Protein AF-0000000069956179 (afdb_homodimer)

Sequence (1068 aa):
MDSRKFLKCFIVISVIFTCEAKRPNIVFIIADDLGWNDVSFHGSNQILTPNIDSLAYSGVALGRYYSHAICTPSRAALLTGKYSHITGMQGYPLTMSEDRGIPTCVTVLPEYLKKAGYSTNLVGKWHVGSSREDYLPTSRGFDSHFGHRSGYMDYYEYTYEETWSVGKVSGMTLFRNLTAAWDVSGYITDVYTEEATTIIKNHDTSSPLFLLVAHVAPHSGNEGSMLQAPPELVREMRYVESPERRMFAAMMKKLDDSVGDIVQALHNKNMLEDTIIVFVSDNGGMTSGLYKNYASNYPLRGIKMSPFEGGIRVTGLLWAANLNNDNHYWDGYMHVADWLPTLLSAADIPIPKGLDGIDHWRNINSDSASERTTMYEIDDYTGYASMIYGNFKLITGNVIRDFATHQGGNLTGIIGNAPPYEDALLHSTVYNVLESLGRTIGREHISVRKKATIECDQTSTSICFPDDDTVCLYNIKEDPCETTELSAKHPDLVLEMTILLKAEAARRIPRTKPTYRNPLSAPSRFNYTWDVWIMDSRKFLKCFIVISVIFTCEAKRPNIVFIIADDLGWNDVSFHGSNQILTPNIDSLAYSGVALGRYYSHAICTPSRAALLTGKYSHITGMQGYPLTMSEDRGIPTCVTVLPEYLKKAGYSTNLVGKWHVGSSREDYLPTSRGFDSHFGHRSGYMDYYEYTYEETWSVGKVSGMTLFRNLTAAWDVSGYITDVYTEEATTIIKNHDTSSPLFLLVAHVAPHSGNEGSMLQAPPELVREMRYVESPERRMFAAMMKKLDDSVGDIVQALHNKNMLEDTIIVFVSDNGGMTSGLYKNYASNYPLRGIKMSPFEGGIRVTGLLWAANLNNDNHYWDGYMHVADWLPTLLSAADIPIPKGLDGIDHWRNINSDSASERTTMYEIDDYTGYASMIYGNFKLITGNVIRDFATHQGGNLTGIIGNAPPYEDALLHSTVYNVLESLGRTIGREHISVRKKATIECDQTSTSICFPDDDTVCLYNIKEDPCETTELSAKHPDLVLEMTILLKAEAARRIPRTKPTYRNPLSAPSRFNYTWDVWI

Nearest PDB structures (foldseek):
  1fsu-assembly1_A  TM=8.688E-01  e=1.812E-48  Homo sapiens
  6psm-assembly3_D  TM=8.893E-01  e=1.194E-37  Pseudoalteromonas fuliginea
  6psm-assembly2_E  TM=8.792E-01  e=1.723E-37  Pseudoalteromonas fuliginea
  1n2l-assembly1_A-2  TM=7.659E-01  e=6.268E-33  Homo sapiens
  4fdi-assembly1_A  TM=7.585E-01  e=1.436E-30  Homo sapiens

Secondary structure (DSSP, 8-state):
----------------------PPEEEEEEESS--GGGSGGGT-SSS--HHHHHHHHHSEEEEEEE--SSHHHHHHHHHHSS-GGGTT--SSPPPTTS---S-TTS--HHHHHHHTT-EEEEEE---S--SSGGGSGGGTT-SEEEEE-SS---TTT-EEEEEETTEEEEEE-EEETTEE-TT--S-HHHHHHHHHHHHHHH--TTS-EEEEEE--TTS---GGGSS---HHHHHHTTTBSSHHHHHHHHHHHHHHHHHHHHHHHHHHTT-GGGEEEEEEESS----SSTT------TTSB--TTSSSHHHHB--EEEE-TT-S-TT-EEEEEEEGGGHHHHHHHHTT-PPPSS-S----HHHHHHTPPP---EEEEEETTTTEEEEEETTEEEEEE---GGGSSB--GGG--B-S-PPPHHHHHHTSHHHHHHHHTT----HHHHHHHHHH-----TT--------SS--EEEETTT-TT--S--TTT-HHHHHHHHHHHHHHHTTPPP--SSPP--GGG-GGGGTTB-----/------------------------EEEEEEESS--GGGSGGGT-SSS--HHHHHHHHHSEEEEEEE--SSHHHHHHHHHHSS-GGGTT--SSPPPTTS---S-TTS--HHHHHHHTT-EEEEEE---S--SSGGGSGGGTT-SEEEEE-SS---TTT-EEEEEETTEEEEEE-EEETTEE-TT--S-HHHHHHHHHHHHHHH--TTS-EEEEEE--TTS---GGGSS---HHHHHHTTTBSSHHHHHHHHHHHHHHHHHHHHHHHHHHTT-GGGEEEEEEESS----SSTT------TTSB--TTSSSHHHHB--EEEE-TT-S-TT-EEEEEEEGGGHHHHHHHHTT-PPPSS-S----HHHHHHTPPP---EEEEEETTTTEEEEEETTEEEEEE---GGGSSB--GGG--B-S-PPPHHHHHHTSHHHHHHHHTT----HHHHHHHHHH-----TT--------SS--EEEETTT-TT--S--TTT-HHHHHHHHHHHHHHHTTPPP--SSPP--GGG-GGGGTTB-----

pLDDT: mean 93.89, std 11.92, range [28.41, 99.0]

Structure (mmCIF, N/CA/C/O backbone):
data_AF-0000000069956179-model_v1
#
loop_
_entity.id
_entity.type
_entity.pdbx_description
1 polymer 'Arylsulfatase B-like'
#
loop_
_atom_site.group_PDB
_atom_site.id
_atom_site.type_symbol
_atom_site.label_atom_id
_atom_site.label_alt_id
_atom_site.label_comp_id
_atom_site.label_asym_id
_atom_site.label_entity_id
_atom_site.label_seq_id
_atom_site.pdbx_PDB_ins_code
_atom_site.Cartn_x
_atom_site.Cartn_y
_atom_site.Cartn_z
_atom_site.occupancy
_atom_site.B_iso_or_equiv
_atom_site.auth_seq_id
_atom_site.auth_comp_id
_atom_site.auth_asym_id
_atom_site.auth_atom_id
_atom_site.pdbx_PDB_model_num
ATOM 1 N N . MET A 1 1 ? 23.906 59.812 83.875 1 29.17 1 MET A N 1
ATOM 2 C CA . MET A 1 1 ? 24.25 58.812 82.875 1 29.17 1 MET A CA 1
ATOM 3 C C . MET A 1 1 ? 23.344 58.969 81.625 1 29.17 1 MET A C 1
ATOM 5 O O . MET A 1 1 ? 22.125 59 81.75 1 29.17 1 MET A O 1
ATOM 9 N N . ASP A 1 2 ? 23.922 59.25 80.438 1 31.34 2 ASP A N 1
ATOM 10 C CA . ASP A 1 2 ? 23.484 59.844 79.188 1 31.34 2 ASP A CA 1
ATOM 11 C C . ASP A 1 2 ? 22.859 58.781 78.25 1 31.34 2 ASP A C 1
ATOM 13 O O . ASP A 1 2 ? 23.438 58.469 77.188 1 31.34 2 ASP A O 1
ATOM 17 N N . SER A 1 3 ? 22.359 57.719 78.688 1 31.95 3 SER A N 1
ATOM 18 C CA . SER A 1 3 ? 22.219 56.594 77.75 1 31.95 3 SER A CA 1
ATOM 19 C C . SER A 1 3 ? 21.266 56.969 76.625 1 31.95 3 SER A C 1
ATOM 21 O O . SER A 1 3 ? 20.062 57.125 76.812 1 31.95 3 SER A O 1
ATOM 23 N N . ARG A 1 4 ? 21.859 57.688 75.688 1 29.53 4 ARG A N 1
ATOM 24 C CA . ARG A 1 4 ? 21.219 58 74.375 1 29.53 4 ARG A CA 1
ATOM 25 C C . ARG A 1 4 ? 20.719 56.719 73.688 1 29.53 4 ARG A C 1
ATOM 27 O O . ARG A 1 4 ? 21.344 55.688 73.812 1 29.53 4 ARG A O 1
ATOM 34 N N . LYS A 1 5 ? 19.469 56.625 73.312 1 36.34 5 LYS A N 1
ATOM 35 C CA . LYS A 1 5 ? 18.438 55.812 72.688 1 36.34 5 LYS A CA 1
ATOM 36 C C . LYS A 1 5 ? 18.812 55.531 71.25 1 36.34 5 LYS A C 1
ATOM 38 O O . LYS A 1 5 ? 18.609 56.375 70.375 1 36.34 5 LYS A O 1
ATOM 43 N N . PHE A 1 6 ? 19.984 54.969 70.875 1 34.75 6 PHE A N 1
ATOM 44 C CA . PHE A 1 6 ? 20.25 54.812 69.438 1 34.75 6 PHE A CA 1
ATOM 45 C C . PHE A 1 6 ? 19.219 53.906 68.812 1 34.75 6 PHE A C 1
ATOM 47 O O . PHE A 1 6 ? 19.047 52.75 69.25 1 34.75 6 PHE A O 1
ATOM 54 N N . LEU A 1 7 ? 18.234 54.438 68.188 1 36.19 7 LEU A N 1
ATOM 55 C CA . LEU A 1 7 ? 17.234 53.75 67.375 1 36.19 7 LEU A CA 1
ATOM 56 C C . LEU A 1 7 ? 17.844 53.125 66.125 1 36.19 7 LEU A C 1
ATOM 58 O O . LEU A 1 7 ? 18.359 53.844 65.25 1 36.19 7 LEU A O 1
ATOM 62 N N . LYS A 1 8 ? 18.422 51.969 66.125 1 37.66 8 LYS A N 1
ATOM 63 C CA . LYS A 1 8 ? 18.859 51.156 65 1 37.66 8 LYS A CA 1
ATOM 64 C C . LYS A 1 8 ? 17.734 51 64 1 37.66 8 LYS A C 1
ATOM 66 O O . LYS A 1 8 ? 16.703 50.406 64.312 1 37.66 8 LYS A O 1
ATOM 71 N N . CYS A 1 9 ? 17.609 51.906 63.156 1 40 9 CYS A N 1
ATOM 72 C CA . CYS A 1 9 ? 16.688 51.719 62.031 1 40 9 CYS A CA 1
ATOM 73 C C . CYS A 1 9 ? 17.172 50.656 61.062 1 40 9 CYS A C 1
ATOM 75 O O . CYS A 1 9 ? 18.203 50.812 60.406 1 40 9 CYS A O 1
ATOM 77 N N . PHE A 1 10 ? 17.109 49.469 61.344 1 45.81 10 PHE A N 1
ATOM 78 C CA . PHE A 1 10 ? 17.438 48.5 60.312 1 45.81 10 PHE A CA 1
ATOM 79 C C . PHE A 1 10 ? 16.531 48.656 59.094 1 45.81 10 PHE A C 1
ATOM 81 O O . PHE A 1 10 ? 15.305 48.656 59.219 1 45.81 10 PHE A O 1
ATOM 88 N N . ILE A 1 11 ? 16.969 49.219 58 1 46 11 ILE A N 1
ATOM 89 C CA . ILE A 1 11 ? 16.438 49.25 56.625 1 46 11 ILE A CA 1
ATOM 90 C C . ILE A 1 11 ? 16.266 47.844 56.094 1 46 11 ILE A C 1
ATOM 92 O O . ILE A 1 11 ? 17.25 47.094 55.969 1 46 11 ILE A O 1
ATOM 96 N N . VAL A 1 12 ? 15.133 47.188 56.125 1 48.34 12 VAL A N 1
ATOM 97 C CA . VAL A 1 12 ? 14.773 45.938 55.469 1 48.34 12 VAL A CA 1
ATOM 98 C C . VAL A 1 12 ? 14.781 46.156 53.938 1 48.34 12 VAL A C 1
ATOM 100 O O . VAL A 1 12 ? 13.977 46.906 53.406 1 48.34 12 VAL A O 1
ATOM 103 N N . ILE A 1 13 ? 15.93 46.031 53.281 1 46.72 13 ILE A N 1
ATOM 104 C CA . ILE A 1 13 ? 15.961 45.938 51.812 1 46.72 13 ILE A CA 1
ATOM 105 C C . ILE A 1 13 ? 15.086 44.75 51.375 1 46.72 13 ILE A C 1
ATOM 107 O O . ILE A 1 13 ? 15.406 43.594 51.625 1 46.72 13 ILE A O 1
ATOM 111 N N . SER A 1 14 ? 13.844 44.938 51.125 1 44.75 14 SER A N 1
ATOM 112 C CA . SER A 1 14 ? 12.992 43.938 50.469 1 44.75 14 SER A CA 1
ATOM 113 C C . SER A 1 14 ? 13.516 43.625 49.062 1 44.75 14 SER A C 1
ATOM 115 O O . SER A 1 14 ? 13.508 44.469 48.188 1 44.75 14 SER A O 1
ATOM 117 N N . VAL A 1 15 ? 14.438 42.781 48.875 1 47 15 VAL A N 1
ATOM 118 C CA . VAL A 1 15 ? 14.727 42.188 47.562 1 47 15 VAL A CA 1
ATOM 119 C C . VAL A 1 15 ? 13.43 41.75 46.906 1 47 15 VAL A C 1
ATOM 121 O O . VAL A 1 15 ? 12.766 40.812 47.375 1 47 15 VAL A O 1
ATOM 124 N N . ILE A 1 16 ? 12.734 42.594 46.312 1 41.06 16 ILE A N 1
ATOM 125 C CA . ILE A 1 16 ? 11.672 42.188 45.406 1 41.06 16 ILE A CA 1
ATOM 126 C C . ILE A 1 16 ? 12.219 41.156 44.406 1 41.06 16 ILE A C 1
ATOM 128 O O . ILE A 1 16 ? 13.039 41.5 43.531 1 41.06 16 ILE A O 1
ATOM 132 N N . PHE A 1 17 ? 12.352 39.906 44.719 1 42.22 17 PHE A N 1
ATOM 133 C CA . PHE A 1 17 ? 12.453 38.906 43.688 1 42.22 17 PHE A CA 1
ATOM 134 C C . PHE A 1 17 ? 11.422 39.125 42.594 1 42.22 17 PHE A C 1
ATOM 136 O O . PHE A 1 17 ? 10.219 38.938 42.812 1 42.22 17 PHE A O 1
ATOM 143 N N . THR A 1 18 ? 11.617 40.094 41.812 1 39.06 18 THR A N 1
ATOM 144 C CA . THR A 1 18 ? 10.789 40.031 40.594 1 39.06 18 THR A CA 1
ATOM 145 C C . THR A 1 18 ? 10.711 38.625 40.062 1 39.06 18 THR A C 1
ATOM 147 O O . THR A 1 18 ? 11.719 38.062 39.625 1 39.06 18 THR A O 1
ATOM 150 N N . CYS A 1 19 ? 9.984 37.781 40.594 1 42.56 19 CYS A N 1
ATOM 151 C CA . CYS A 1 19 ? 9.625 36.531 39.938 1 42.56 19 CYS A CA 1
ATOM 152 C C . CYS A 1 19 ? 9.375 36.781 38.438 1 42.56 19 CYS A C 1
ATOM 154 O O . CYS A 1 19 ? 8.359 37.344 38.062 1 42.56 19 CYS A O 1
ATOM 156 N N . GLU A 1 20 ? 10.352 37.25 37.719 1 47.94 20 GLU A N 1
ATOM 157 C CA . GLU A 1 20 ? 10.141 37.281 36.281 1 47.94 20 GLU A CA 1
ATOM 158 C C . GLU A 1 20 ? 9.266 36.125 35.844 1 47.94 20 GLU A C 1
ATOM 160 O O . GLU A 1 20 ? 9.547 34.969 36.156 1 47.94 20 GLU A O 1
ATOM 165 N N . ALA A 1 21 ? 8.039 36.344 35.594 1 57.72 21 ALA A N 1
ATOM 166 C CA . ALA A 1 21 ? 7.09 35.344 35.094 1 57.72 21 ALA A CA 1
ATOM 167 C C . ALA A 1 21 ? 7.719 34.469 34.031 1 57.72 21 ALA A C 1
ATOM 169 O O . ALA A 1 21 ? 8.211 35 33.031 1 57.72 21 ALA A O 1
ATOM 170 N N . LYS A 1 22 ? 8.047 33.25 34.281 1 81.94 22 LYS A N 1
ATOM 171 C CA . LYS A 1 22 ? 8.656 32.25 33.406 1 81.94 22 LYS A CA 1
ATOM 172 C C . LYS A 1 22 ? 7.863 32.062 32.125 1 81.94 22 LYS A C 1
ATOM 174 O O . LYS A 1 22 ? 6.637 31.953 32.156 1 81.94 22 LYS A O 1
ATOM 179 N N . ARG A 1 23 ? 8.492 32.406 30.969 1 95.12 23 ARG A N 1
ATOM 180 C CA . ARG A 1 23 ? 7.887 32.188 29.672 1 95.12 23 ARG A CA 1
ATOM 181 C C . ARG A 1 23 ? 7.316 30.766 29.578 1 95.12 23 ARG A C 1
ATOM 183 O O . ARG A 1 23 ? 7.922 29.812 30.078 1 95.12 23 ARG A O 1
ATOM 190 N N . PRO A 1 24 ? 6.105 30.641 29.047 1 98.12 24 PRO A N 1
ATOM 191 C CA . PRO A 1 24 ? 5.523 29.312 28.922 1 98.12 24 PRO A CA 1
ATOM 192 C C . PRO A 1 24 ? 6.293 28.422 27.938 1 98.12 24 PRO A C 1
ATOM 194 O O . PRO A 1 24 ? 6.898 28.922 27 1 98.12 24 PRO A O 1
ATOM 197 N N . ASN A 1 25 ? 6.301 27.094 28.281 1 98.75 25 ASN A N 1
ATOM 198 C CA . ASN A 1 25 ? 6.695 26.156 27.234 1 98.75 25 ASN A CA 1
ATOM 199 C C . ASN A 1 25 ? 5.703 26.156 26.078 1 98.75 25 ASN A C 1
ATOM 201 O O . ASN A 1 25 ? 4.547 26.547 26.234 1 98.75 25 ASN A O 1
ATOM 205 N N . ILE A 1 26 ? 6.176 25.812 24.891 1 98.94 26 ILE A N 1
ATOM 206 C CA . ILE A 1 26 ? 5.332 25.688 23.703 1 98.94 26 ILE A CA 1
ATOM 207 C C . ILE A 1 26 ? 5.539 24.328 23.062 1 98.94 26 ILE A C 1
ATOM 209 O O . ILE A 1 26 ? 6.656 23.969 22.688 1 98.94 26 ILE A O 1
ATOM 213 N N . VAL A 1 27 ? 4.484 23.531 23 1 99 27 VAL A N 1
ATOM 214 C CA . VAL A 1 27 ? 4.465 22.281 22.234 1 99 27 VAL A CA 1
ATOM 215 C C . VAL A 1 27 ? 3.482 22.422 21.078 1 99 27 VAL A C 1
ATOM 217 O O . VAL A 1 27 ? 2.281 22.594 21.281 1 99 27 VAL A O 1
ATOM 220 N N . PHE A 1 28 ? 4.02 22.391 19.906 1 98.94 28 PHE A N 1
ATOM 221 C CA . PHE A 1 28 ? 3.248 22.547 18.688 1 98.94 28 PHE A CA 1
ATOM 222 C C . PHE A 1 28 ? 3.205 21.25 17.891 1 98.94 28 PHE A C 1
ATOM 224 O O . PHE A 1 28 ? 4.234 20.781 17.391 1 98.94 28 PHE A O 1
ATOM 231 N N . ILE A 1 29 ? 2.027 20.625 17.75 1 99 29 ILE A N 1
ATOM 232 C CA . ILE A 1 29 ? 1.872 19.344 17.078 1 99 29 ILE A CA 1
ATOM 233 C C . ILE A 1 29 ? 1.183 19.531 15.734 1 99 29 ILE A C 1
ATOM 235 O O . ILE A 1 29 ? 0.127 20.172 15.656 1 99 29 ILE A O 1
ATOM 239 N N . ILE A 1 30 ? 1.77 19.016 14.695 1 98.94 30 ILE A N 1
ATOM 240 C CA . ILE A 1 30 ? 1.22 19.125 13.344 1 98.94 30 ILE A CA 1
ATOM 241 C C . ILE A 1 30 ? 0.891 17.75 12.797 1 98.94 30 ILE A C 1
ATOM 243 O O . ILE A 1 30 ? 1.74 16.859 12.797 1 98.94 30 ILE A O 1
ATOM 247 N N . ALA A 1 31 ? -0.345 17.562 12.422 1 98.88 31 ALA A N 1
ATOM 248 C CA . ALA A 1 31 ? -0.752 16.406 11.633 1 98.88 31 ALA A CA 1
ATOM 249 C C . ALA A 1 31 ? -0.622 16.672 10.141 1 98.88 31 ALA A C 1
ATOM 251 O O . ALA A 1 31 ? -0.917 17.781 9.68 1 98.88 31 ALA A O 1
ATOM 252 N N . ASP A 1 32 ? -0.196 15.688 9.383 1 98.56 32 ASP A N 1
ATOM 253 C CA . ASP A 1 32 ? 0.052 15.852 7.949 1 98.56 32 ASP A CA 1
ATOM 254 C C . ASP A 1 32 ? -1.106 15.297 7.125 1 98.56 32 ASP A C 1
ATOM 256 O O . ASP A 1 32 ? -1.343 14.086 7.113 1 98.56 32 ASP A O 1
ATOM 260 N N . ASP A 1 33 ? -1.847 16.141 6.434 1 98.44 33 ASP A N 1
ATOM 261 C CA . ASP A 1 33 ? -2.947 15.773 5.551 1 98.44 33 ASP A CA 1
ATOM 262 C C . ASP A 1 33 ? -4.148 15.273 6.352 1 98.44 33 ASP A C 1
ATOM 264 O O . ASP A 1 33 ? -4.82 14.328 5.941 1 98.44 33 ASP A O 1
ATOM 268 N N . LEU A 1 34 ? -4.379 15.859 7.508 1 98.75 34 LEU A N 1
ATOM 269 C CA . LEU A 1 34 ? -5.539 15.508 8.32 1 98.75 34 LEU A CA 1
ATOM 270 C C . LEU A 1 34 ? -6.797 16.188 7.793 1 98.75 34 LEU A C 1
ATOM 272 O O . LEU A 1 34 ? -6.812 17.406 7.594 1 98.75 34 LEU A O 1
ATOM 276 N N . GLY A 1 35 ? -7.883 15.414 7.566 1 98.38 35 GLY A N 1
ATOM 277 C CA . GLY A 1 35 ? -9.141 15.961 7.074 1 98.38 35 GLY A CA 1
ATOM 278 C C . GLY A 1 35 ? -10.016 16.531 8.172 1 98.38 35 GLY A C 1
ATOM 279 O O . GLY A 1 35 ? -9.906 16.125 9.336 1 98.38 35 GLY A O 1
ATOM 280 N N . TRP A 1 36 ? -10.914 17.422 7.77 1 98.12 36 TRP A N 1
ATOM 281 C CA . TRP A 1 36 ? -11.82 18.094 8.695 1 98.12 36 TRP A CA 1
ATOM 282 C C . TRP A 1 36 ? -12.648 17.078 9.484 1 98.12 36 TRP A C 1
ATOM 284 O O . TRP A 1 36 ? -12.828 17.219 10.695 1 98.12 36 TRP A O 1
ATOM 294 N N . ASN A 1 37 ? -13.086 16.031 8.82 1 96.88 37 ASN A N 1
ATOM 295 C CA . ASN A 1 37 ? -13.992 15.055 9.406 1 96.88 37 ASN A CA 1
ATOM 296 C C . ASN A 1 37 ? -13.234 13.93 10.109 1 96.88 37 ASN A C 1
ATOM 298 O O . ASN A 1 37 ? -13.82 12.898 10.445 1 96.88 37 ASN A O 1
ATOM 302 N N . ASP A 1 38 ? -11.969 14.086 10.297 1 98.31 38 ASP A N 1
ATOM 303 C CA . ASP A 1 38 ? -11.156 12.961 10.75 1 98.31 38 ASP A CA 1
ATOM 304 C C . ASP A 1 38 ? -10.789 13.109 12.227 1 98.31 38 ASP A C 1
ATOM 306 O O . ASP A 1 38 ? -9.969 12.352 12.742 1 98.31 38 ASP A O 1
ATOM 310 N N . VAL A 1 39 ? -11.312 14.078 12.891 1 98.31 39 VAL A N 1
ATOM 311 C CA . VAL A 1 39 ? -11.289 14.172 14.344 1 98.31 39 VAL A CA 1
ATOM 312 C C . VAL A 1 39 ? -12.711 14.078 14.898 1 98.31 39 VAL A C 1
ATOM 314 O O . VAL A 1 39 ? -13.648 14.609 14.289 1 98.31 39 VAL A O 1
ATOM 317 N N . SER A 1 40 ? -12.844 13.469 16.047 1 97 40 SER A N 1
ATOM 318 C CA . SER A 1 40 ? -14.188 13.188 16.547 1 97 40 SER A CA 1
ATOM 319 C C . SER A 1 40 ? -14.82 14.43 17.156 1 97 40 SER A C 1
ATOM 321 O O . SER A 1 40 ? -16.047 14.539 17.219 1 97 40 SER A O 1
ATOM 323 N N . PHE A 1 41 ? -14.102 15.484 17.516 1 96.94 41 PHE A N 1
ATOM 324 C CA . PHE A 1 41 ? -14.75 16.656 18.078 1 96.94 41 PHE A CA 1
ATOM 325 C C . PHE A 1 41 ? -15.383 17.5 16.984 1 96.94 41 PHE A C 1
ATOM 327 O O . PHE A 1 41 ? -16.125 18.453 17.266 1 96.94 41 PHE A O 1
ATOM 334 N N . HIS A 1 42 ? -15.141 17.156 15.719 1 97.06 42 HIS A N 1
ATOM 335 C CA . HIS A 1 42 ? -15.875 17.766 14.609 1 97.06 42 HIS A CA 1
ATOM 336 C C . HIS A 1 42 ? -17.141 16.969 14.281 1 97.06 42 HIS A C 1
ATOM 338 O O . HIS A 1 42 ? -17.766 17.203 13.242 1 97.06 42 HIS A O 1
ATOM 344 N N . GLY A 1 43 ? -17.438 15.953 15.047 1 93.62 43 GLY A N 1
ATOM 345 C CA . GLY A 1 43 ? -18.75 15.336 14.945 1 93.62 43 GLY A CA 1
ATOM 346 C C . GLY A 1 43 ? -18.688 13.883 14.516 1 93.62 43 GLY A C 1
ATOM 347 O O . GLY A 1 43 ? -19.672 13.148 14.672 1 93.62 43 GLY A O 1
ATOM 348 N N . SER A 1 44 ? -17.594 13.406 14 1 91.5 44 SER A N 1
ATOM 349 C CA . SER A 1 44 ? -17.531 12.047 13.492 1 91.5 44 SER A CA 1
ATOM 350 C C . SER A 1 44 ? -17.453 11.031 14.633 1 91.5 44 SER A C 1
ATOM 352 O O . SER A 1 44 ? -16.719 11.242 15.609 1 91.5 44 SER A O 1
ATOM 354 N N . ASN A 1 45 ? -18.172 9.938 14.469 1 92.75 45 ASN A N 1
ATOM 355 C CA . ASN A 1 45 ? -18.094 8.82 15.406 1 92.75 45 ASN A CA 1
ATOM 356 C C . ASN A 1 45 ? -17.344 7.637 14.805 1 92.75 45 ASN A C 1
ATOM 358 O O . ASN A 1 45 ? -17.25 6.578 15.43 1 92.75 45 ASN A O 1
ATOM 362 N N . GLN A 1 46 ? -16.828 7.812 13.617 1 95.5 46 GLN A N 1
ATOM 363 C CA . GLN A 1 46 ? -16.156 6.707 12.938 1 95.5 46 GLN A CA 1
ATOM 364 C C . GLN A 1 46 ? -14.734 6.535 13.445 1 95.5 46 GLN A C 1
ATOM 366 O O . GLN A 1 46 ? -14.32 5.426 13.805 1 95.5 46 GLN A O 1
ATOM 371 N N . ILE A 1 47 ? -14.023 7.613 13.5 1 96.81 47 ILE A N 1
ATOM 372 C CA . ILE A 1 47 ? -12.648 7.633 13.992 1 96.81 47 ILE A CA 1
ATOM 373 C C . ILE A 1 47 ? -12.57 8.484 15.266 1 96.81 47 ILE A C 1
ATOM 375 O O . ILE A 1 47 ? -12.711 9.703 15.211 1 96.81 47 ILE A O 1
ATOM 379 N N . LEU A 1 48 ? -12.344 7.848 16.391 1 97.69 48 LEU A N 1
ATOM 380 C CA . LEU A 1 48 ? -12.344 8.539 17.672 1 97.69 48 LEU A CA 1
ATOM 381 C C . LEU A 1 48 ? -10.953 9.055 18.016 1 97.69 48 LEU A C 1
ATOM 383 O O . LEU A 1 48 ? -9.969 8.328 17.891 1 97.69 48 LEU A O 1
ATOM 387 N N . THR A 1 49 ? -10.875 10.266 18.391 1 98.5 49 THR A N 1
ATOM 388 C CA . THR A 1 49 ? -9.625 10.922 18.781 1 98.5 49 THR A CA 1
ATOM 389 C C . THR A 1 49 ? -9.758 11.539 20.156 1 98.5 49 THR A C 1
ATOM 391 O O . THR A 1 49 ? -9.57 12.75 20.328 1 98.5 49 THR A O 1
ATOM 394 N N . PRO A 1 50 ? -9.938 10.727 21.203 1 97.94 50 PRO A N 1
ATOM 395 C CA . PRO A 1 50 ? -10.312 11.234 22.516 1 97.94 50 PRO A CA 1
ATOM 396 C C . PRO A 1 50 ? -9.227 12.102 23.156 1 97.94 50 PRO A C 1
ATOM 398 O O . PRO A 1 50 ? -9.539 13.039 23.891 1 97.94 50 PRO A O 1
ATOM 401 N N . ASN A 1 51 ? -7.973 11.812 22.938 1 98.81 51 ASN A N 1
ATOM 402 C CA . ASN A 1 51 ? -6.918 12.648 23.5 1 98.81 51 ASN A CA 1
ATOM 403 C C . ASN A 1 51 ? -6.934 14.047 22.875 1 98.81 51 ASN A C 1
ATOM 405 O O . ASN A 1 51 ? -6.879 15.047 23.594 1 98.81 51 ASN A O 1
ATOM 409 N N . ILE A 1 52 ? -7.07 14.125 21.547 1 98.88 52 ILE A N 1
ATOM 410 C CA . ILE A 1 52 ? -7.168 15.398 20.828 1 98.88 52 ILE A CA 1
ATOM 411 C C . ILE A 1 52 ? -8.43 16.141 21.266 1 98.88 52 ILE A C 1
ATOM 413 O O . ILE A 1 52 ? -8.398 17.344 21.531 1 98.88 52 ILE A O 1
ATOM 417 N N . ASP A 1 53 ? -9.484 15.359 21.406 1 98.25 53 ASP A N 1
ATOM 418 C CA . ASP A 1 53 ? -10.766 15.945 21.797 1 98.25 53 ASP A CA 1
ATOM 419 C C . ASP A 1 53 ? -10.703 16.531 23.203 1 98.25 53 ASP A C 1
ATOM 421 O O . ASP A 1 53 ? -11.258 17.609 23.453 1 98.25 53 ASP A O 1
ATOM 425 N N . SER A 1 54 ? -10.047 15.867 24.062 1 97.56 54 SER A N 1
ATOM 426 C CA . SER A 1 54 ? -9.938 16.344 25.438 1 97.56 54 SER A CA 1
ATOM 427 C C . SER A 1 54 ? -9.203 17.688 25.484 1 97.56 54 SER A C 1
ATOM 429 O O . SER A 1 54 ? -9.547 18.562 26.281 1 97.56 54 SER A O 1
ATOM 431 N N . LEU A 1 55 ? -8.258 17.844 24.625 1 97.75 55 LEU A N 1
ATOM 432 C CA . LEU A 1 55 ? -7.57 19.125 24.531 1 97.75 55 LEU A CA 1
ATOM 433 C C . LEU A 1 55 ? -8.5 20.203 23.969 1 97.75 55 LEU A C 1
ATOM 435 O O . LEU A 1 55 ? -8.516 21.328 24.453 1 97.75 55 LEU A O 1
ATOM 439 N N . ALA A 1 56 ? -9.242 19.828 22.984 1 97.38 56 ALA A N 1
ATOM 440 C CA . ALA A 1 56 ? -10.172 20.781 22.391 1 97.38 56 ALA A CA 1
ATOM 441 C C . ALA A 1 56 ? -11.227 21.219 23.391 1 97.38 56 ALA A C 1
ATOM 443 O O . ALA A 1 56 ? -11.547 22.406 23.469 1 97.38 56 ALA A O 1
ATOM 444 N N . TYR A 1 57 ? -11.711 20.328 24.234 1 96 57 TYR A N 1
ATOM 445 C CA . TYR A 1 57 ? -12.812 20.594 25.156 1 96 57 TYR A CA 1
ATOM 446 C C . TYR A 1 57 ? -12.336 21.359 26.391 1 96 57 TYR A C 1
ATOM 448 O O . TYR A 1 57 ? -13.133 22.031 27.062 1 96 57 TYR A O 1
ATOM 456 N N . SER A 1 58 ? -11.062 21.266 26.688 1 94.94 58 SER A N 1
ATOM 457 C CA . SER A 1 58 ? -10.523 21.922 27.875 1 94.94 58 SER A CA 1
ATOM 458 C C . SER A 1 58 ? -9.648 23.109 27.5 1 94.94 58 SER A C 1
ATOM 460 O O . SER A 1 58 ? -9.164 23.828 28.375 1 94.94 58 SER A O 1
ATOM 462 N N . GLY A 1 59 ? -9.383 23.25 26.25 1 96.5 59 GLY A N 1
ATOM 463 C CA . GLY A 1 59 ? -8.742 24.422 25.672 1 96.5 59 GLY A CA 1
ATOM 464 C C . GLY A 1 59 ? -9.688 25.25 24.812 1 96.5 59 GLY A C 1
ATOM 465 O O . GLY A 1 59 ? -10.773 25.609 25.266 1 96.5 59 GLY A O 1
ATOM 466 N N . VAL A 1 60 ? -9.219 25.562 23.625 1 97.56 60 VAL A N 1
ATOM 467 C CA . VAL A 1 60 ? -10.047 26.297 22.672 1 97.56 60 VAL A CA 1
ATOM 468 C C . VAL A 1 60 ? -9.969 25.641 21.297 1 97.56 60 VAL A C 1
ATOM 470 O O . VAL A 1 60 ? -8.906 25.609 20.688 1 97.56 60 VAL A O 1
ATOM 473 N N . ALA A 1 61 ? -11.094 25.062 20.828 1 97.94 61 ALA A N 1
ATOM 474 C CA . ALA A 1 61 ? -11.195 24.609 19.453 1 97.94 61 ALA A CA 1
ATOM 475 C C . ALA A 1 61 ? -11.312 25.781 18.484 1 97.94 61 ALA A C 1
ATOM 477 O O . ALA A 1 61 ? -12.047 26.734 18.75 1 97.94 61 ALA A O 1
ATOM 478 N N . LEU A 1 62 ? -10.609 25.703 17.438 1 98.44 62 LEU A N 1
ATOM 479 C CA . LEU A 1 62 ? -10.633 26.781 16.438 1 98.44 62 LEU A CA 1
ATOM 480 C C . LEU A 1 62 ? -11.602 26.438 15.305 1 98.44 62 LEU A C 1
ATOM 482 O O . LEU A 1 62 ? -11.359 25.516 14.531 1 98.44 62 LEU A O 1
ATOM 486 N N . GLY A 1 63 ? -12.578 27.234 15.148 1 97.25 63 GLY A N 1
ATOM 487 C CA . GLY A 1 63 ? -13.641 26.938 14.203 1 97.25 63 GLY A CA 1
ATOM 488 C C . GLY A 1 63 ? -13.312 27.375 12.789 1 97.25 63 GLY A C 1
ATOM 489 O O . GLY A 1 63 ? -13.859 26.828 11.828 1 97.25 63 GLY A O 1
ATOM 490 N N . ARG A 1 64 ? -12.492 28.406 12.664 1 97.69 64 ARG A N 1
ATOM 491 C CA . ARG A 1 64 ? -12.156 28.953 11.359 1 97.69 64 ARG A CA 1
ATOM 492 C C . ARG A 1 64 ? -10.656 29.188 11.227 1 97.69 64 ARG A C 1
ATOM 494 O O . ARG A 1 64 ? -10.219 30.281 10.891 1 97.69 64 ARG A O 1
ATOM 501 N N . TYR A 1 65 ? -9.961 28.109 11.484 1 98.62 65 TYR A N 1
ATOM 502 C CA . TYR A 1 65 ? -8.516 28.078 11.242 1 98.62 65 TYR A CA 1
ATOM 503 C C . TYR A 1 65 ? -8.211 27.672 9.812 1 98.62 65 TYR A C 1
ATOM 505 O O . TYR A 1 65 ? -8.641 26.594 9.359 1 98.62 65 TYR A O 1
ATOM 513 N N . TYR A 1 66 ? -7.477 28.531 9.102 1 98.81 66 TYR A N 1
ATOM 514 C CA . TYR A 1 66 ? -7.141 28.297 7.699 1 98.81 66 TYR A CA 1
ATOM 515 C C . TYR A 1 66 ? -5.637 28.125 7.52 1 98.81 66 TYR A C 1
ATOM 517 O O . TYR A 1 66 ? -4.844 28.688 8.281 1 98.81 66 TYR A O 1
ATOM 525 N N . SER A 1 67 ? -5.281 27.281 6.633 1 98.75 67 SER A N 1
ATOM 526 C CA . SER A 1 67 ? -3.91 27.109 6.172 1 98.75 67 SER A CA 1
ATOM 527 C C . SER A 1 67 ? -3.824 27.172 4.652 1 98.75 67 SER A C 1
ATOM 529 O O . SER A 1 67 ? -4.812 27.484 3.982 1 98.75 67 SER A O 1
ATOM 531 N N . HIS A 1 68 ? -2.613 27.156 4.098 1 98.69 68 HIS A N 1
ATOM 532 C CA . HIS A 1 68 ? -2.508 26.922 2.664 1 98.69 68 HIS A CA 1
ATOM 533 C C . HIS A 1 68 ? -2.994 25.516 2.307 1 98.69 68 HIS A C 1
ATOM 535 O O . HIS A 1 68 ? -3.062 24.641 3.17 1 98.69 68 HIS A O 1
ATOM 541 N N . ALA A 1 69 ? -3.309 25.328 1.065 1 98.25 69 ALA A N 1
ATOM 542 C CA . ALA A 1 69 ? -3.9 24.078 0.612 1 98.25 69 ALA A CA 1
ATOM 543 C C . ALA A 1 69 ? -2.836 22.984 0.453 1 98.25 69 ALA A C 1
ATOM 545 O O . ALA A 1 69 ? -3.154 21.844 0.137 1 98.25 69 ALA A O 1
ATOM 546 N N . ILE A 1 70 ? -1.589 23.359 0.719 1 97.75 70 ILE A N 1
ATOM 547 C CA . ILE A 1 70 ? -0.468 22.469 0.431 1 97.75 70 ILE A CA 1
ATOM 548 C C . ILE A 1 70 ? 0.544 22.531 1.573 1 97.75 70 ILE A C 1
ATOM 550 O O . ILE A 1 70 ? 0.764 23.594 2.162 1 97.75 70 ILE A O 1
ATOM 554 N N . CYS A 1 71 ? 1.239 21.453 1.829 1 98.25 71 CYS A N 1
ATOM 555 C CA . CYS A 1 71 ? 2.039 21.266 3.033 1 98.25 71 CYS A CA 1
ATOM 556 C C . CYS A 1 71 ? 3.223 22.234 3.061 1 98.25 71 CYS A C 1
ATOM 558 O O . CYS A 1 71 ? 3.428 22.938 4.047 1 98.25 71 CYS A O 1
ATOM 560 N N . THR A 1 72 ? 4.066 22.359 1.944 1 98.19 72 THR A N 1
ATOM 561 C CA . THR A 1 72 ? 5.242 23.219 1.943 1 98.19 72 THR A CA 1
ATOM 562 C C . THR A 1 72 ? 4.848 24.672 2.148 1 98.19 72 THR A C 1
ATOM 564 O O . THR A 1 72 ? 5.395 25.359 3.02 1 98.19 72 THR A O 1
ATOM 567 N N . PRO A 1 73 ? 3.883 25.188 1.442 1 98.38 73 PRO A N 1
ATOM 568 C CA . PRO A 1 73 ? 3.453 26.562 1.678 1 98.38 73 PRO A CA 1
ATOM 569 C C . PRO A 1 73 ? 2.951 26.781 3.102 1 98.38 73 PRO A C 1
ATOM 571 O O . PRO A 1 73 ? 3.232 27.828 3.701 1 98.38 73 PRO A O 1
ATOM 574 N N . SER A 1 74 ? 2.209 25.828 3.615 1 98.81 74 SER A N 1
ATOM 575 C CA . SER A 1 74 ? 1.672 25.953 4.965 1 98.81 74 SER A CA 1
ATOM 576 C C . SER A 1 74 ? 2.789 26.031 6.004 1 98.81 74 SER A C 1
ATOM 578 O O . SER A 1 74 ? 2.762 26.875 6.895 1 98.81 74 SER A O 1
ATOM 580 N N . ARG A 1 75 ? 3.738 25.156 5.875 1 98.81 75 ARG A N 1
ATOM 581 C CA . ARG A 1 75 ? 4.848 25.109 6.82 1 98.81 75 ARG A CA 1
ATOM 582 C C . ARG A 1 75 ? 5.711 26.359 6.703 1 98.81 75 ARG A C 1
ATOM 584 O O . ARG A 1 75 ? 6.184 26.891 7.711 1 98.81 75 ARG A O 1
ATOM 591 N N . ALA A 1 76 ? 5.918 26.828 5.465 1 98.75 76 ALA A N 1
ATOM 592 C CA . ALA A 1 76 ? 6.66 28.062 5.27 1 98.75 76 ALA A CA 1
ATOM 593 C C . ALA A 1 76 ? 5.945 29.25 5.93 1 98.75 76 ALA A C 1
ATOM 595 O O . ALA A 1 76 ? 6.574 30.078 6.59 1 98.75 76 ALA A O 1
ATOM 596 N N . ALA A 1 77 ? 4.684 29.266 5.766 1 98.88 77 ALA A N 1
ATOM 597 C CA . ALA A 1 77 ? 3.902 30.359 6.352 1 98.88 77 ALA A CA 1
ATOM 598 C C . ALA A 1 77 ? 3.914 30.281 7.875 1 98.88 77 ALA A C 1
ATOM 600 O O . ALA A 1 77 ? 4.004 31.312 8.547 1 98.88 77 ALA A O 1
ATOM 601 N N . LEU A 1 78 ? 3.814 29.094 8.398 1 98.94 78 LEU A N 1
ATOM 602 C CA . LEU A 1 78 ? 3.871 28.891 9.844 1 98.94 78 LEU A CA 1
ATOM 603 C C . LEU A 1 78 ? 5.172 29.438 10.414 1 98.94 78 LEU A C 1
ATOM 605 O O . LEU A 1 78 ? 5.16 30.156 11.422 1 98.94 78 LEU A O 1
ATOM 609 N N . LEU A 1 79 ? 6.254 29.141 9.75 1 98.94 79 LEU A N 1
ATOM 610 C CA . LEU A 1 79 ? 7.578 29.453 10.289 1 98.94 79 LEU A CA 1
ATOM 611 C C . LEU A 1 79 ? 7.93 30.906 10.07 1 98.94 79 LEU A C 1
ATOM 613 O O . LEU A 1 79 ? 8.656 31.5 10.875 1 98.94 79 LEU A O 1
ATOM 617 N N . THR A 1 80 ? 7.387 31.562 9.008 1 98.81 80 THR A N 1
ATOM 618 C CA . THR A 1 80 ? 7.852 32.906 8.633 1 98.81 80 THR A CA 1
ATOM 619 C C . THR A 1 80 ? 6.844 33.969 9.062 1 98.81 80 THR A C 1
ATOM 621 O O . THR A 1 80 ? 7.176 35.156 9.125 1 98.81 80 THR A O 1
ATOM 624 N N . GLY A 1 81 ? 5.555 33.562 9.234 1 98.81 81 GLY A N 1
ATOM 625 C CA . GLY A 1 81 ? 4.496 34.531 9.477 1 98.81 81 GLY A CA 1
ATOM 626 C C . GLY A 1 81 ? 4.102 35.312 8.234 1 98.81 81 GLY A C 1
ATOM 627 O O . GLY A 1 81 ? 3.477 36.375 8.328 1 98.81 81 GLY A O 1
ATOM 628 N N . LYS A 1 82 ? 4.535 34.812 7.109 1 98.69 82 LYS A N 1
ATOM 629 C CA . LYS A 1 82 ? 4.25 35.438 5.816 1 98.69 82 LYS A CA 1
ATOM 630 C C . LYS A 1 82 ? 3.502 34.469 4.898 1 98.69 82 LYS A C 1
ATOM 632 O O . LYS A 1 82 ? 3.635 33.25 5.035 1 98.69 82 LYS A O 1
ATOM 637 N N . TYR A 1 83 ? 2.684 35.062 4.012 1 98.5 83 TYR A N 1
ATOM 638 C CA . TYR A 1 83 ? 2.133 34.188 2.977 1 98.5 83 TYR A CA 1
ATOM 639 C C . TYR A 1 83 ? 3.244 33.531 2.16 1 98.5 83 TYR A C 1
ATOM 641 O O . TYR A 1 83 ? 4.273 34.156 1.895 1 98.5 83 TYR A O 1
ATOM 649 N N . SER A 1 84 ? 2.986 32.344 1.734 1 98.06 84 SER A N 1
ATOM 650 C CA . SER A 1 84 ? 4.039 31.547 1.093 1 98.06 84 SER A CA 1
ATOM 651 C C . SER A 1 84 ? 4.488 32.188 -0.215 1 98.06 84 SER A C 1
ATOM 653 O O . SER A 1 84 ? 5.652 32.094 -0.597 1 98.06 84 SER A O 1
ATOM 655 N N . HIS A 1 85 ? 3.559 32.875 -0.904 1 97.25 85 HIS A N 1
ATOM 656 C CA . HIS A 1 85 ? 3.898 33.438 -2.205 1 97.25 85 HIS A CA 1
ATOM 657 C C . HIS A 1 85 ? 4.844 34.625 -2.059 1 97.25 85 HIS A C 1
ATOM 659 O O . HIS A 1 85 ? 5.492 35.031 -3.025 1 97.25 85 HIS A O 1
ATOM 665 N N . ILE A 1 86 ? 4.992 35.156 -0.87 1 96 86 ILE A N 1
ATOM 666 C CA . ILE A 1 86 ? 5.895 36.281 -0.644 1 96 86 ILE A CA 1
ATOM 667 C C . ILE A 1 86 ? 7.305 35.781 -0.374 1 96 86 ILE A C 1
ATOM 669 O O . ILE A 1 86 ? 8.273 36.531 -0.433 1 96 86 ILE A O 1
ATOM 673 N N . THR A 1 87 ? 7.445 34.469 -0.079 1 96.5 87 THR A N 1
ATOM 674 C CA . THR A 1 87 ? 8.758 33.875 0.164 1 96.5 87 THR A CA 1
ATOM 675 C C . THR A 1 87 ? 9.125 32.906 -0.951 1 96.5 87 THR A C 1
ATOM 677 O O . THR A 1 87 ? 10.094 32.156 -0.832 1 96.5 87 THR A O 1
ATOM 680 N N . GLY A 1 88 ? 8.297 32.844 -1.994 1 95.19 88 GLY A N 1
ATOM 681 C CA . GLY A 1 88 ? 8.578 31.969 -3.113 1 95.19 88 GLY A CA 1
ATOM 682 C C . GLY A 1 88 ? 8.273 30.516 -2.811 1 95.19 88 GLY A C 1
ATOM 683 O O . GLY A 1 88 ? 8.758 29.609 -3.506 1 95.19 88 GLY A O 1
ATOM 684 N N . MET A 1 89 ? 7.5 30.219 -1.79 1 96.44 89 MET A N 1
ATOM 685 C CA . MET A 1 89 ? 7.285 28.859 -1.322 1 96.44 89 MET A CA 1
ATOM 686 C C . MET A 1 89 ? 5.898 28.359 -1.706 1 96.44 89 MET A C 1
ATOM 688 O O . MET A 1 89 ? 5.461 27.297 -1.246 1 96.44 89 MET A O 1
ATOM 692 N N . GLN A 1 90 ? 5.137 29.078 -2.566 1 95.19 90 GLN A N 1
ATOM 693 C CA . GLN A 1 90 ? 3.779 28.719 -2.965 1 95.19 90 GLN A CA 1
ATOM 694 C C . GLN A 1 90 ? 3.783 27.547 -3.93 1 95.19 90 GLN A C 1
ATOM 696 O O . GLN A 1 90 ? 4.824 27.188 -4.488 1 95.19 90 GLN A O 1
ATOM 701 N N . GLY A 1 91 ? 2.619 26.875 -4.051 1 90.81 91 GLY A N 1
ATOM 702 C CA . GLY A 1 91 ? 2.414 25.875 -5.09 1 90.81 91 GLY A CA 1
ATOM 703 C C . GLY A 1 91 ? 2.793 24.484 -4.656 1 90.81 91 GLY A C 1
ATOM 704 O O . GLY A 1 91 ? 2.641 24.125 -3.486 1 90.81 91 GLY A O 1
ATOM 705 N N . TYR A 1 92 ? 3.209 23.672 -5.605 1 91.31 92 TYR A N 1
ATOM 706 C CA . TYR A 1 92 ? 3.494 22.266 -5.402 1 91.31 92 TYR A CA 1
ATOM 707 C C . TYR A 1 92 ? 4.562 22.062 -4.332 1 91.31 92 TYR A C 1
ATOM 709 O O . TYR A 1 92 ? 5.512 22.844 -4.242 1 91.31 92 TYR A O 1
ATOM 717 N N . PRO A 1 93 ? 4.395 21.031 -3.52 1 93.81 93 PRO A N 1
ATOM 718 C CA . PRO A 1 93 ? 5.355 20.797 -2.438 1 93.81 93 PRO A CA 1
ATOM 719 C C . PRO A 1 93 ? 6.789 20.656 -2.945 1 93.81 93 PRO A C 1
ATOM 721 O O . PRO A 1 93 ? 7.012 20.109 -4.027 1 93.81 93 PRO A O 1
ATOM 724 N N . LEU A 1 94 ? 7.676 20.984 -2.1 1 94.88 94 LEU A N 1
ATOM 725 C CA . LEU A 1 94 ? 9.094 20.828 -2.418 1 94.88 94 LEU A CA 1
ATOM 726 C C . LEU A 1 94 ? 9.445 19.359 -2.617 1 94.88 94 LEU A C 1
ATOM 728 O O . LEU A 1 94 ? 8.961 18.5 -1.887 1 94.88 94 LEU A O 1
ATOM 732 N N . THR A 1 95 ? 10.289 19.156 -3.65 1 95.38 95 THR A N 1
ATOM 733 C CA . THR A 1 95 ? 10.938 17.859 -3.797 1 95.38 95 THR A CA 1
ATOM 734 C C . THR A 1 95 ? 12.344 17.891 -3.209 1 95.38 95 THR A C 1
ATOM 736 O O . THR A 1 95 ? 12.867 18.953 -2.883 1 95.38 95 THR A O 1
ATOM 739 N N . MET A 1 96 ? 12.93 16.75 -3.018 1 97.75 96 MET A N 1
ATOM 740 C CA . MET A 1 96 ? 14.281 16.672 -2.467 1 97.75 96 MET A CA 1
ATOM 741 C C . MET A 1 96 ? 15.32 17.031 -3.52 1 97.75 96 MET A C 1
ATOM 743 O O . MET A 1 96 ? 16.469 17.328 -3.186 1 97.75 96 MET A O 1
ATOM 747 N N . SER A 1 97 ? 14.867 17.094 -4.789 1 97.31 97 SER A N 1
ATOM 748 C CA . SER A 1 97 ? 15.812 17.297 -5.887 1 97.31 97 SER A CA 1
ATOM 749 C C . SER A 1 97 ? 15.805 18.734 -6.367 1 97.31 97 SER A C 1
ATOM 751 O O . SER A 1 97 ? 16.469 19.078 -7.348 1 97.31 97 SER A O 1
ATOM 753 N N . GLU A 1 98 ? 15.07 19.641 -5.688 1 95.44 98 GLU A N 1
ATOM 754 C CA . GLU A 1 98 ? 15.039 21.047 -6.082 1 95.44 98 GLU A CA 1
ATOM 755 C C . GLU A 1 98 ? 15.797 21.906 -5.082 1 95.44 98 GLU A C 1
ATOM 757 O O . GLU A 1 98 ? 15.969 21.531 -3.922 1 95.44 98 GLU A O 1
ATOM 762 N N . ASP A 1 99 ? 16.297 23.062 -5.508 1 94.12 99 ASP A N 1
ATOM 763 C CA . ASP A 1 99 ? 17.047 23.984 -4.641 1 94.12 99 ASP A CA 1
ATOM 764 C C . ASP A 1 99 ? 16.141 25.094 -4.105 1 94.12 99 ASP A C 1
ATOM 766 O O . ASP A 1 99 ? 16.609 26.203 -3.861 1 94.12 99 ASP A O 1
ATOM 770 N N . ARG A 1 100 ? 14.992 24.906 -3.846 1 93.88 100 ARG A N 1
ATOM 771 C CA . ARG A 1 100 ? 14.086 25.859 -3.227 1 93.88 100 ARG A CA 1
ATOM 772 C C . ARG A 1 100 ? 14.016 25.656 -1.717 1 93.88 100 ARG A C 1
ATOM 774 O O . ARG A 1 100 ? 14.133 24.531 -1.232 1 93.88 100 ARG A O 1
ATOM 781 N N . GLY A 1 101 ? 13.914 26.703 -0.972 1 96.44 101 GLY A N 1
ATOM 782 C CA . GLY A 1 101 ? 13.734 26.734 0.47 1 96.44 101 GLY A CA 1
ATOM 783 C C . GLY A 1 101 ? 13.391 28.125 0.989 1 96.44 101 GLY A C 1
ATOM 784 O O . GLY A 1 101 ? 13.438 29.094 0.239 1 96.44 101 GLY A O 1
ATOM 785 N N . ILE A 1 102 ? 12.945 28.125 2.207 1 98.31 102 ILE A N 1
ATOM 786 C CA . ILE A 1 102 ? 12.734 29.453 2.799 1 98.31 102 ILE A CA 1
ATOM 787 C C . ILE A 1 102 ? 14.023 30.266 2.693 1 98.31 102 ILE A C 1
ATOM 789 O O . ILE A 1 102 ? 15.086 29.828 3.121 1 98.31 102 ILE A O 1
ATOM 793 N N . PRO A 1 103 ? 13.914 31.484 2.121 1 97.38 103 PRO A N 1
ATOM 794 C CA . PRO A 1 103 ? 15.133 32.312 2.018 1 97.38 103 PRO A CA 1
ATOM 795 C C . PRO A 1 103 ? 15.812 32.531 3.367 1 97.38 103 PRO A C 1
ATOM 797 O O . PRO A 1 103 ? 15.133 32.75 4.371 1 97.38 103 PRO A O 1
ATOM 800 N N . THR A 1 104 ? 17.141 32.438 3.371 1 97.38 104 THR A N 1
ATOM 801 C CA . THR A 1 104 ? 17.906 32.438 4.617 1 97.38 104 THR A CA 1
ATOM 802 C C . THR A 1 104 ? 17.859 33.844 5.258 1 97.38 104 THR A C 1
ATOM 804 O O . THR A 1 104 ? 18.188 33.969 6.441 1 97.38 104 THR A O 1
ATOM 807 N N . CYS A 1 105 ? 17.453 34.812 4.5 1 96.88 105 CYS A N 1
ATOM 808 C CA . CYS A 1 105 ? 17.375 36.156 5.043 1 96.88 105 CYS A CA 1
ATOM 809 C C . CYS A 1 105 ? 16.094 36.375 5.824 1 96.88 105 CYS A C 1
ATOM 811 O O . CYS A 1 105 ? 15.93 37.406 6.508 1 96.88 105 CYS A O 1
ATOM 813 N N . VAL A 1 106 ? 15.172 35.438 5.719 1 97.88 106 VAL A N 1
ATOM 814 C CA . VAL A 1 106 ? 13.914 35.531 6.457 1 97.88 106 VAL A CA 1
ATOM 815 C C . VAL A 1 106 ? 14.055 34.844 7.809 1 97.88 106 VAL A C 1
ATOM 817 O O . VAL A 1 106 ? 14.367 33.656 7.867 1 97.88 106 VAL A O 1
ATOM 820 N N . THR A 1 107 ? 13.891 35.594 8.859 1 98.44 107 THR A N 1
ATOM 821 C CA . THR A 1 107 ? 13.93 35 10.195 1 98.44 107 THR A CA 1
ATOM 822 C C . THR A 1 107 ? 12.688 34.156 10.445 1 98.44 107 THR A C 1
ATOM 824 O O . THR A 1 107 ? 11.57 34.594 10.117 1 98.44 107 THR A O 1
ATOM 827 N N . VAL A 1 108 ? 12.867 32.969 11.031 1 98.81 108 VAL A N 1
ATOM 828 C CA . VAL A 1 108 ? 11.742 32.062 11.234 1 98.81 108 VAL A CA 1
ATOM 829 C C . VAL A 1 108 ? 11.484 31.875 12.734 1 98.81 108 VAL A C 1
ATOM 831 O O . VAL A 1 108 ? 12.328 32.25 13.562 1 98.81 108 VAL A O 1
ATOM 834 N N . LEU A 1 109 ? 10.414 31.297 13.109 1 98.94 109 LEU A N 1
ATOM 835 C CA . LEU A 1 109 ? 9.836 31.203 14.445 1 98.94 109 LEU A CA 1
ATOM 836 C C . LEU A 1 109 ? 10.859 30.656 15.445 1 98.94 109 LEU A C 1
ATOM 838 O O . LEU A 1 109 ? 11.094 31.266 16.484 1 98.94 109 LEU A O 1
ATOM 842 N N . PRO A 1 110 ? 11.562 29.5 15.141 1 98.94 110 PRO A N 1
ATOM 843 C CA . PRO A 1 110 ? 12.492 28.984 16.141 1 98.94 110 PRO A CA 1
ATOM 844 C C . PRO A 1 110 ? 13.664 29.922 16.406 1 98.94 110 PRO A C 1
ATOM 846 O O . PRO A 1 110 ? 14.227 29.922 17.516 1 98.94 110 PRO A O 1
ATOM 849 N N . GLU A 1 111 ? 14.008 30.75 15.453 1 98.88 111 GLU A N 1
ATOM 850 C CA . GLU A 1 111 ? 15.086 31.719 15.656 1 98.88 111 GLU A CA 1
ATOM 851 C C . GLU A 1 111 ? 14.688 32.812 16.641 1 98.88 111 GLU A C 1
ATOM 853 O O . GLU A 1 111 ? 15.484 33.219 17.484 1 98.88 111 GLU A O 1
ATOM 858 N N . TYR A 1 112 ? 13.484 33.312 16.562 1 98.81 112 TYR A N 1
ATOM 859 C CA . TYR A 1 112 ? 12.977 34.281 17.531 1 98.81 112 TYR A CA 1
ATOM 860 C C . TYR A 1 112 ? 12.945 33.688 18.922 1 98.81 112 TYR A C 1
ATOM 862 O O . TYR A 1 112 ? 13.367 34.344 19.891 1 98.81 112 TYR A O 1
ATOM 870 N N . LEU A 1 113 ? 12.484 32.469 19 1 98.88 113 LEU A N 1
ATOM 871 C CA . LEU A 1 113 ? 12.336 31.812 20.297 1 98.88 113 LEU A CA 1
ATOM 872 C C . LEU A 1 113 ? 13.695 31.5 20.906 1 98.88 113 LEU A C 1
ATOM 874 O O . LEU A 1 113 ? 13.898 31.672 22.109 1 98.88 113 LEU A O 1
ATOM 878 N N . LYS A 1 114 ? 14.539 31.047 20.062 1 98.75 114 LYS A N 1
ATOM 879 C CA . LYS A 1 114 ? 15.891 30.75 20.531 1 98.75 114 LYS A CA 1
ATOM 880 C C . LYS A 1 114 ? 16.547 32 21.109 1 98.75 114 LYS A C 1
ATOM 882 O O . LYS A 1 114 ? 17.156 31.969 22.172 1 98.75 114 LYS A O 1
ATOM 887 N N . LYS A 1 115 ? 16.438 33.094 20.469 1 98.38 115 LYS A N 1
ATOM 888 C CA . LYS A 1 115 ? 16.984 34.375 20.938 1 98.38 115 LYS A CA 1
ATOM 889 C C . LYS A 1 115 ? 16.391 34.781 22.266 1 98.38 115 LYS A C 1
ATOM 891 O O . LYS A 1 115 ? 17.047 35.469 23.078 1 98.38 115 LYS A O 1
ATOM 896 N N . ALA A 1 116 ? 15.195 34.312 22.531 1 98.31 116 ALA A N 1
ATOM 897 C CA . ALA A 1 116 ? 14.484 34.656 23.75 1 98.31 116 ALA A CA 1
ATOM 898 C C . ALA A 1 116 ? 14.781 33.656 24.859 1 98.31 116 ALA A C 1
ATOM 900 O O . ALA A 1 116 ? 14.188 33.719 25.938 1 98.31 116 ALA A O 1
ATOM 901 N N . GLY A 1 117 ? 15.602 32.656 24.609 1 98.19 117 GLY A N 1
ATOM 902 C CA . GLY A 1 117 ? 16.078 31.781 25.656 1 98.19 117 GLY A CA 1
ATOM 903 C C . GLY A 1 117 ? 15.445 30.391 25.625 1 98.19 117 GLY A C 1
ATOM 904 O O . GLY A 1 117 ? 15.719 29.562 26.5 1 98.19 117 GLY A O 1
ATOM 905 N N . TYR A 1 118 ? 14.68 30.094 24.594 1 98.81 118 TYR A N 1
ATOM 906 C CA . TYR A 1 118 ? 14.047 28.781 24.5 1 98.81 118 TYR A CA 1
ATOM 907 C C . TYR A 1 118 ? 15.062 27.719 24.094 1 98.81 118 TYR A C 1
ATOM 909 O O . TYR A 1 118 ? 15.953 27.984 23.281 1 98.81 118 TYR A O 1
ATOM 917 N N . SER A 1 119 ? 14.883 26.516 24.672 1 98.81 119 SER A N 1
ATOM 918 C CA . SER A 1 119 ? 15.375 25.312 24.016 1 98.81 119 SER A CA 1
ATOM 919 C C . SER A 1 119 ? 14.461 24.891 22.859 1 98.81 119 SER A C 1
ATOM 921 O O . SER A 1 119 ? 13.273 24.625 23.078 1 98.81 119 SER A O 1
ATOM 923 N N . THR A 1 120 ? 14.992 24.844 21.656 1 98.94 120 THR A N 1
ATOM 924 C CA . THR A 1 120 ? 14.156 24.656 20.469 1 98.94 120 THR A CA 1
ATOM 925 C C . THR A 1 120 ? 14.43 23.297 19.812 1 98.94 120 THR A C 1
ATOM 927 O O . THR A 1 120 ? 15.562 23.016 19.438 1 98.94 120 THR A O 1
ATOM 930 N N . ASN A 1 121 ? 13.391 22.422 19.719 1 98.94 121 ASN A N 1
ATOM 931 C CA . ASN A 1 121 ? 13.539 21.078 19.188 1 98.94 121 ASN A CA 1
ATOM 932 C C . ASN A 1 121 ? 12.469 20.75 18.141 1 98.94 121 ASN A C 1
ATOM 934 O O . ASN A 1 121 ? 11.297 21.078 18.328 1 98.94 121 ASN A O 1
ATOM 938 N N . LEU A 1 122 ? 12.906 20.172 17.047 1 98.94 122 LEU A N 1
ATOM 939 C CA . LEU A 1 122 ? 11.992 19.672 16.016 1 98.94 122 LEU A CA 1
ATOM 940 C C . LEU A 1 122 ? 12.023 18.156 15.938 1 98.94 122 LEU A C 1
ATOM 942 O O . LEU A 1 122 ? 13.078 17.562 15.727 1 98.94 122 LEU A O 1
ATOM 946 N N . VAL A 1 123 ? 10.898 17.562 16.141 1 99 123 VAL A N 1
ATOM 947 C CA . VAL A 1 123 ? 10.703 16.141 15.891 1 99 123 VAL A CA 1
ATOM 948 C C . VAL A 1 123 ? 9.75 15.945 14.711 1 99 123 VAL A C 1
ATOM 950 O O . VAL A 1 123 ? 8.609 16.406 14.75 1 99 123 VAL A O 1
ATOM 953 N N . GLY A 1 124 ? 10.242 15.25 13.695 1 98.94 124 GLY A N 1
ATOM 954 C CA . GLY A 1 124 ? 9.383 14.945 12.562 1 98.94 124 GLY A CA 1
ATOM 955 C C . GLY A 1 124 ? 9.68 15.797 11.344 1 98.94 124 GLY A C 1
ATOM 956 O O . GLY A 1 124 ? 10.844 16.109 11.062 1 98.94 124 GLY A O 1
ATOM 957 N N . LYS A 1 125 ? 8.75 16.203 10.555 1 98.81 125 LYS A N 1
ATOM 958 C CA . LYS A 1 125 ? 8.797 16.734 9.195 1 98.81 125 LYS A CA 1
ATOM 959 C C . LYS A 1 125 ? 9.336 18.172 9.18 1 98.81 125 LYS A C 1
ATOM 961 O O . LYS A 1 125 ? 8.867 19.016 9.938 1 98.81 125 LYS A O 1
ATOM 966 N N . TRP A 1 126 ? 10.32 18.453 8.281 1 98.81 126 TRP A N 1
ATOM 967 C CA . TRP A 1 126 ? 10.844 19.797 8.008 1 98.81 126 TRP A CA 1
ATOM 968 C C . TRP A 1 126 ? 10.234 20.359 6.727 1 98.81 126 TRP A C 1
ATOM 970 O O . TRP A 1 126 ? 9.305 21.172 6.777 1 98.81 126 TRP A O 1
ATOM 980 N N . HIS A 1 127 ? 10.617 19.922 5.508 1 98.69 127 HIS A N 1
ATOM 981 C CA . HIS A 1 127 ? 10.016 20.031 4.184 1 98.69 127 HIS A CA 1
ATOM 982 C C . HIS A 1 127 ? 9.969 21.484 3.717 1 98.69 127 HIS A C 1
ATOM 984 O O . HIS A 1 127 ? 9.023 21.891 3.039 1 98.69 127 HIS A O 1
ATOM 990 N N . VAL A 1 128 ? 10.93 22.406 4.156 1 98.62 128 VAL A N 1
ATOM 991 C CA . VAL A 1 128 ? 10.938 23.781 3.668 1 98.62 128 VAL A CA 1
ATOM 992 C C . VAL A 1 128 ? 12.328 24.141 3.148 1 98.62 128 VAL A C 1
ATOM 994 O O . VAL A 1 128 ? 12.75 25.297 3.238 1 98.62 128 VAL A O 1
ATOM 997 N N . GLY A 1 129 ? 13.023 23.172 2.674 1 97.94 129 GLY A N 1
ATOM 998 C CA . GLY A 1 129 ? 14.336 23.312 2.066 1 97.94 129 GLY A CA 1
ATOM 999 C C . GLY A 1 129 ? 15.352 22.328 2.625 1 97.94 129 GLY A C 1
ATOM 1000 O O . GLY A 1 129 ? 15.461 22.172 3.842 1 97.94 129 GLY A O 1
ATOM 1001 N N . SER A 1 130 ? 16.141 21.656 1.718 1 97.56 130 SER A N 1
ATOM 1002 C CA . SER A 1 130 ? 17.078 20.641 2.215 1 97.56 130 SER A CA 1
ATOM 1003 C C . SER A 1 130 ? 18.281 20.5 1.294 1 97.56 130 SER A C 1
ATOM 1005 O O . SER A 1 130 ? 19.125 19.609 1.484 1 97.56 130 SER A O 1
ATOM 1007 N N . SER A 1 131 ? 18.422 21.375 0.215 1 97.75 131 SER A N 1
ATOM 1008 C CA . SER A 1 131 ? 19.469 21.219 -0.775 1 97.75 131 SER A CA 1
ATOM 1009 C C . SER A 1 131 ? 20.828 21.609 -0.201 1 97.75 131 SER A C 1
ATOM 1011 O O . SER A 1 131 ? 21.875 21.203 -0.712 1 97.75 131 SER A O 1
ATOM 1013 N N . ARG A 1 132 ? 20.875 22.469 0.821 1 97.62 132 ARG A N 1
ATOM 1014 C CA . ARG A 1 132 ? 22.094 22.953 1.458 1 97.62 132 ARG A CA 1
ATOM 1015 C C . ARG A 1 132 ? 21.953 23 2.975 1 97.62 132 ARG A C 1
ATOM 1017 O O . ARG A 1 132 ? 20.828 23.062 3.488 1 97.62 132 ARG A O 1
ATOM 1024 N N . GLU A 1 133 ? 22.984 23.031 3.662 1 97.94 133 GLU A N 1
ATOM 1025 C CA . GLU A 1 133 ? 22.984 22.984 5.121 1 97.94 133 GLU A CA 1
ATOM 1026 C C . GLU A 1 133 ? 22.281 24.188 5.719 1 97.94 133 GLU A C 1
ATOM 1028 O O . GLU A 1 133 ? 21.594 24.078 6.738 1 97.94 133 GLU A O 1
ATOM 1033 N N . ASP A 1 134 ? 22.344 25.344 5.074 1 98.06 134 ASP A N 1
ATOM 1034 C CA . ASP A 1 134 ? 21.766 26.578 5.566 1 98.06 134 ASP A CA 1
ATOM 1035 C C . ASP A 1 134 ? 20.25 26.5 5.617 1 98.06 134 ASP A C 1
ATOM 1037 O O . ASP A 1 134 ? 19.594 27.312 6.277 1 98.06 134 ASP A O 1
ATOM 1041 N N . TYR A 1 135 ? 19.672 25.531 4.918 1 98.56 135 TYR A N 1
ATOM 1042 C CA . TYR A 1 135 ? 18.219 25.375 4.883 1 98.56 135 TYR A CA 1
ATOM 1043 C C . TYR A 1 135 ? 17.75 24.469 6.016 1 98.56 135 TYR A C 1
ATOM 1045 O O . TYR A 1 135 ? 16.547 24.422 6.316 1 98.56 135 TYR A O 1
ATOM 1053 N N . LEU A 1 136 ? 18.594 23.75 6.637 1 98.75 136 LEU A N 1
ATOM 1054 C CA . LEU A 1 136 ? 18.203 22.656 7.531 1 98.75 136 LEU A CA 1
ATOM 1055 C C . LEU A 1 136 ? 17.781 23.203 8.891 1 98.75 136 LEU A C 1
ATOM 1057 O O . LEU A 1 136 ? 18.125 24.328 9.25 1 98.75 136 LEU A O 1
ATOM 1061 N N . PRO A 1 137 ? 17.062 22.406 9.664 1 98.81 137 PRO A N 1
ATOM 1062 C CA . PRO A 1 137 ? 16.484 22.875 10.922 1 98.81 137 PRO A CA 1
ATOM 1063 C C . PRO A 1 137 ? 17.531 23.422 11.883 1 98.81 137 PRO A C 1
ATOM 1065 O O . PRO A 1 137 ? 17.328 24.484 12.477 1 98.81 137 PRO A O 1
ATOM 1068 N N . THR A 1 138 ? 18.672 22.766 11.969 1 98.81 138 THR A N 1
ATOM 1069 C CA . THR A 1 138 ? 19.672 23.141 12.969 1 98.81 138 THR A CA 1
ATOM 1070 C C . THR A 1 138 ? 20.438 24.391 12.539 1 98.81 138 THR A C 1
ATOM 1072 O O . THR A 1 138 ? 21.188 24.969 13.32 1 98.81 138 THR A O 1
ATOM 1075 N N . SER A 1 139 ? 20.188 24.844 11.297 1 98.69 139 SER A N 1
ATOM 1076 C CA . SER A 1 139 ? 20.719 26.125 10.828 1 98.69 139 SER A CA 1
ATOM 1077 C C . SER A 1 139 ? 19.656 27.203 10.836 1 98.69 139 SER A C 1
ATOM 1079 O O . SER A 1 139 ? 19.906 28.344 10.438 1 98.69 139 SER A O 1
ATOM 1081 N N . ARG A 1 140 ? 18.5 26.828 11.219 1 98.81 140 ARG A N 1
ATOM 1082 C CA . ARG A 1 140 ? 17.359 27.75 11.164 1 98.81 140 ARG A CA 1
ATOM 1083 C C . ARG A 1 140 ? 16.703 27.891 12.531 1 98.81 140 ARG A C 1
ATOM 1085 O O . ARG A 1 140 ? 15.484 28.031 12.625 1 98.81 140 ARG A O 1
ATOM 1092 N N . GLY A 1 141 ? 17.453 27.766 13.57 1 98.81 141 GLY A N 1
ATOM 1093 C CA . GLY A 1 141 ? 16.969 28.156 14.883 1 98.81 141 GLY A CA 1
ATOM 1094 C C . GLY A 1 141 ? 16.656 26.984 15.789 1 98.81 141 GLY A C 1
ATOM 1095 O O . GLY A 1 141 ? 16.453 27.156 16.984 1 98.81 141 GLY A O 1
ATOM 1096 N N . PHE A 1 142 ? 16.641 25.719 15.234 1 98.94 142 PHE A N 1
ATOM 1097 C CA . PHE A 1 142 ? 16.422 24.562 16.094 1 98.94 142 PHE A CA 1
ATOM 1098 C C . PHE A 1 142 ? 17.734 24.078 16.688 1 98.94 142 PHE A C 1
ATOM 1100 O O . PHE A 1 142 ? 18.734 23.953 15.984 1 98.94 142 PHE A O 1
ATOM 1107 N N . ASP A 1 143 ? 17.672 23.781 17.984 1 98.88 143 ASP A N 1
ATOM 1108 C CA . ASP A 1 143 ? 18.828 23.203 18.656 1 98.88 143 ASP A CA 1
ATOM 1109 C C . ASP A 1 143 ? 19.031 21.734 18.25 1 98.88 143 ASP A C 1
ATOM 1111 O O . ASP A 1 143 ? 20.156 21.25 18.203 1 98.88 143 ASP A O 1
ATOM 1115 N N . SER A 1 144 ? 17.906 21.047 18.016 1 98.88 144 SER A N 1
ATOM 1116 C CA . SER A 1 144 ? 17.969 19.656 17.578 1 98.88 144 SER A CA 1
ATOM 1117 C C . SER A 1 144 ? 16.844 19.344 16.594 1 98.88 144 SER A C 1
ATOM 1119 O O . SER A 1 144 ? 15.812 20.016 16.578 1 98.88 144 SER A O 1
ATOM 1121 N N . HIS A 1 145 ? 17.188 18.375 15.773 1 98.94 145 HIS A N 1
ATOM 1122 C CA . HIS A 1 145 ? 16.203 17.828 14.836 1 98.94 145 HIS A CA 1
ATOM 1123 C C . HIS A 1 145 ? 16.297 16.297 14.781 1 98.94 145 HIS A C 1
ATOM 1125 O O . HIS A 1 145 ? 17.391 15.742 14.609 1 98.94 145 HIS A O 1
ATOM 1131 N N . PHE A 1 146 ? 15.211 15.648 14.992 1 98.94 146 PHE A N 1
ATOM 1132 C CA . PHE A 1 146 ? 15.023 14.242 14.648 1 98.94 146 PHE A CA 1
ATOM 1133 C C . PHE A 1 146 ? 13.789 14.055 13.773 1 98.94 146 PHE A C 1
ATOM 1135 O O . PHE A 1 146 ? 12.664 14.203 14.25 1 98.94 146 PHE A O 1
ATOM 1142 N N . GLY A 1 147 ? 14.008 13.805 12.531 1 98.88 147 GLY A N 1
ATOM 1143 C CA . GLY A 1 147 ? 12.867 13.703 11.625 1 98.88 147 GLY A CA 1
ATOM 1144 C C . GLY A 1 147 ? 13.266 13.656 10.164 1 98.88 147 GLY A C 1
ATOM 1145 O O . GLY A 1 147 ? 14.438 13.469 9.844 1 98.88 147 GLY A O 1
ATOM 1146 N N . HIS A 1 148 ? 12.266 13.688 9.25 1 98.81 148 HIS A N 1
ATOM 1147 C CA . HIS A 1 148 ? 12.516 13.57 7.82 1 98.81 148 HIS A CA 1
ATOM 1148 C C . HIS A 1 148 ? 12.461 14.93 7.133 1 98.81 148 HIS A C 1
ATOM 1150 O O . HIS A 1 148 ? 11.758 15.828 7.59 1 98.81 148 HIS A O 1
ATOM 1156 N N . ARG A 1 149 ? 13.172 15.023 6.078 1 98.5 149 ARG A N 1
ATOM 1157 C CA . ARG A 1 149 ? 13.312 16.297 5.375 1 98.5 149 ARG A CA 1
ATOM 1158 C C . ARG A 1 149 ? 12.375 16.375 4.18 1 98.5 149 ARG A C 1
ATOM 1160 O O . ARG A 1 149 ? 12.102 17.453 3.658 1 98.5 149 ARG A O 1
ATOM 1167 N N . SER A 1 150 ? 11.82 15.195 3.725 1 98.19 150 SER A N 1
ATOM 1168 C CA . SER A 1 150 ? 10.961 15.078 2.551 1 98.19 150 SER A CA 1
ATOM 1169 C C . SER A 1 150 ? 9.508 15.383 2.896 1 98.19 150 SER A C 1
ATOM 1171 O O . SER A 1 150 ? 9.172 15.609 4.062 1 98.19 150 SER A O 1
ATOM 1173 N N . GLY A 1 151 ? 8.672 15.414 1.899 1 97.62 151 GLY A N 1
ATOM 1174 C CA .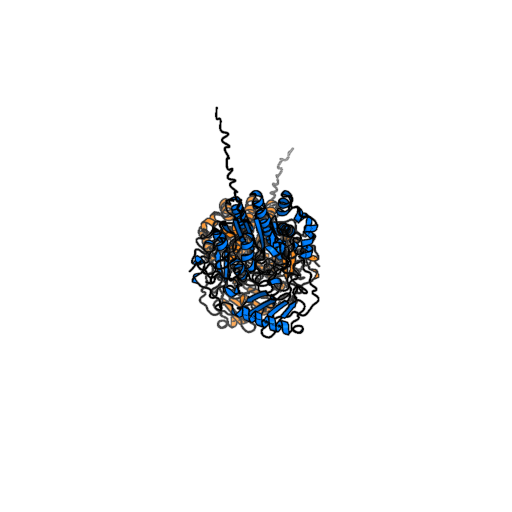 GLY A 1 151 ? 7.254 15.672 2.074 1 97.62 151 GLY A CA 1
ATOM 1175 C C . GLY A 1 151 ? 6.531 14.547 2.797 1 97.62 151 GLY A C 1
ATOM 1176 O O . GLY A 1 151 ? 5.547 14.789 3.5 1 97.62 151 GLY A O 1
ATOM 1177 N N . TYR A 1 152 ? 6.895 13.406 2.604 1 97.44 152 TYR A N 1
ATOM 1178 C CA . TYR A 1 152 ? 6.398 12.18 3.23 1 97.44 152 TYR A CA 1
ATOM 1179 C C . TYR A 1 152 ? 7.441 11.078 3.168 1 97.44 152 TYR A C 1
ATOM 1181 O O . TYR A 1 152 ? 8.578 11.305 2.736 1 97.44 152 TYR A O 1
ATOM 1189 N N . MET A 1 153 ? 7.117 9.977 3.715 1 98 153 MET A N 1
ATOM 1190 C CA . MET A 1 153 ? 7.992 8.812 3.615 1 98 153 MET A CA 1
ATOM 1191 C C . MET A 1 153 ? 7.25 7.535 3.998 1 98 153 MET A C 1
ATOM 1193 O O . MET A 1 153 ? 6.125 7.594 4.496 1 98 153 MET A O 1
ATOM 1197 N N . ASP A 1 154 ? 7.902 6.426 3.684 1 98.19 154 ASP A N 1
ATOM 1198 C CA . ASP A 1 154 ? 7.453 5.133 4.195 1 98.19 154 ASP A CA 1
ATOM 1199 C C . ASP A 1 154 ? 7.496 5.102 5.719 1 98.19 154 ASP A C 1
ATOM 1201 O O . ASP A 1 154 ? 8.445 5.598 6.332 1 98.19 154 ASP A O 1
ATOM 1205 N N . TYR A 1 155 ? 6.539 4.48 6.398 1 98.69 155 TYR A N 1
ATOM 1206 C CA . TYR A 1 155 ? 6.355 4.574 7.84 1 98.69 155 TYR A CA 1
ATOM 1207 C C . TYR A 1 155 ? 7.301 3.627 8.578 1 98.69 155 TYR A C 1
ATOM 1209 O O . TYR A 1 155 ? 7.445 3.711 9.797 1 98.69 155 TYR A O 1
ATOM 1217 N N . TYR A 1 156 ? 7.902 2.723 7.852 1 98.56 156 TYR A N 1
ATOM 1218 C CA . TYR A 1 156 ? 8.781 1.753 8.492 1 98.56 156 TYR A CA 1
ATOM 1219 C C . TYR A 1 156 ? 10.195 1.832 7.926 1 98.56 156 TYR A C 1
ATOM 1221 O O . TYR A 1 156 ? 11.172 1.77 8.672 1 98.56 156 TYR A O 1
ATOM 1229 N N . GLU A 1 157 ? 10.312 2.043 6.625 1 97.94 157 GLU A N 1
ATOM 1230 C CA . GLU A 1 157 ? 11.617 2.049 5.961 1 97.94 157 GLU A CA 1
ATOM 1231 C C . GLU A 1 157 ? 12.188 3.461 5.891 1 97.94 157 GLU A C 1
ATOM 1233 O O . GLU A 1 157 ? 13.375 3.641 5.602 1 97.94 157 GLU A O 1
ATOM 1238 N N . TYR A 1 158 ? 11.367 4.453 6.047 1 98.56 158 TYR A N 1
ATOM 1239 C CA . TYR A 1 158 ? 11.727 5.867 6.102 1 98.56 158 TYR A CA 1
ATOM 1240 C C . TYR A 1 158 ? 12.312 6.332 4.773 1 98.56 158 TYR A C 1
ATOM 1242 O O . TYR A 1 158 ? 13.18 7.207 4.742 1 98.56 158 TYR A O 1
ATOM 1250 N N . THR A 1 159 ? 11.875 5.691 3.648 1 97.88 159 THR A N 1
ATOM 1251 C CA . THR A 1 159 ? 12.328 6.098 2.322 1 97.88 159 THR A CA 1
ATOM 1252 C C . THR A 1 159 ? 11.328 7.051 1.677 1 97.88 159 THR A C 1
ATOM 1254 O O . THR A 1 159 ? 10.133 6.996 1.975 1 97.88 159 THR A O 1
ATOM 1257 N N . TYR A 1 160 ? 11.812 7.922 0.91 1 98.19 160 TYR A N 1
ATOM 1258 C CA . TYR A 1 160 ? 11.055 8.82 0.039 1 98.19 160 TYR A CA 1
ATOM 1259 C C . TYR A 1 160 ? 11.406 8.578 -1.425 1 98.19 160 TYR A C 1
ATOM 1261 O O . TYR A 1 160 ? 12.578 8.383 -1.764 1 98.19 160 TYR A O 1
ATOM 1269 N N . GLU A 1 161 ? 10.328 8.562 -2.279 1 96.69 161 GLU A N 1
ATOM 1270 C CA . GLU A 1 161 ? 10.531 8.273 -3.695 1 96.69 161 GLU A CA 1
ATOM 1271 C C . GLU A 1 161 ? 10.117 9.453 -4.566 1 96.69 161 GLU A C 1
ATOM 1273 O O . GLU A 1 161 ? 9.086 10.078 -4.324 1 96.69 161 GLU A O 1
ATOM 1278 N N . GLU A 1 162 ? 10.961 9.797 -5.594 1 95.62 162 GLU A N 1
ATOM 1279 C CA . GLU A 1 162 ? 10.641 10.75 -6.656 1 95.62 162 GLU A CA 1
ATOM 1280 C C . GLU A 1 162 ? 10.664 10.078 -8.023 1 95.62 162 GLU A C 1
ATOM 1282 O O . GLU A 1 162 ? 11.406 9.117 -8.242 1 95.62 162 GLU A O 1
ATOM 1287 N N . THR A 1 163 ? 9.805 10.484 -8.875 1 92.56 163 THR A N 1
ATOM 1288 C CA . THR A 1 163 ? 9.844 10.031 -10.266 1 92.56 163 THR A CA 1
ATOM 1289 C C . THR A 1 163 ? 10.555 11.055 -11.148 1 92.56 163 THR A C 1
ATOM 1291 O O . THR A 1 163 ? 10.086 12.188 -11.289 1 92.56 163 THR A O 1
ATOM 1294 N N . TRP A 1 164 ? 11.656 10.68 -11.648 1 93.44 164 TRP A N 1
ATOM 1295 C CA . TRP A 1 164 ? 12.43 11.508 -12.57 1 93.44 164 TRP A CA 1
ATOM 1296 C C . TRP A 1 164 ? 12.227 11.055 -14.008 1 93.44 164 TRP A C 1
ATOM 1298 O O . TRP A 1 164 ? 11.531 10.07 -14.258 1 93.44 164 TRP A O 1
ATOM 1308 N N . SER A 1 165 ? 12.789 11.82 -14.93 1 88.06 165 SER A N 1
ATOM 1309 C CA . SER A 1 165 ? 12.703 11.438 -16.344 1 88.06 165 SER A CA 1
ATOM 1310 C C . SER A 1 165 ? 13.383 10.094 -16.594 1 88.06 165 SER A C 1
ATOM 1312 O O . SER A 1 165 ? 12.992 9.359 -17.5 1 88.06 165 SER A O 1
ATOM 1314 N N . VAL A 1 166 ? 14.281 9.703 -15.727 1 84.75 166 VAL A N 1
ATOM 1315 C CA . VAL A 1 166 ? 15.055 8.477 -15.922 1 84.75 166 VAL A CA 1
ATOM 1316 C C . VAL A 1 166 ? 14.438 7.344 -15.109 1 84.75 166 VAL A C 1
ATOM 1318 O O . VAL A 1 166 ? 14.938 6.215 -15.125 1 84.75 166 VAL A O 1
ATOM 1321 N N . GLY A 1 167 ? 13.414 7.676 -14.414 1 88.5 167 GLY A N 1
ATOM 1322 C CA . GLY A 1 167 ? 12.758 6.66 -13.602 1 88.5 167 GLY A CA 1
ATOM 1323 C C . GLY A 1 167 ? 12.633 7.051 -12.141 1 88.5 167 GLY A C 1
ATOM 1324 O O . GLY A 1 167 ? 12.805 8.219 -11.789 1 88.5 167 GLY A O 1
ATOM 1325 N N . LYS A 1 168 ? 12.297 6.078 -11.32 1 92.25 168 LYS A N 1
ATOM 1326 C CA . LYS A 1 168 ? 12.109 6.32 -9.898 1 92.25 168 LYS A CA 1
ATOM 1327 C C . LYS A 1 168 ? 13.445 6.383 -9.164 1 92.25 168 LYS A C 1
ATOM 1329 O O . LYS A 1 168 ? 14.359 5.617 -9.477 1 92.25 168 LYS A O 1
ATOM 1334 N N . VAL A 1 169 ? 13.539 7.348 -8.312 1 94.62 169 VAL A N 1
ATOM 1335 C CA . VAL A 1 169 ? 14.688 7.52 -7.422 1 94.62 169 VAL A CA 1
ATOM 1336 C C . VAL A 1 169 ? 14.219 7.516 -5.969 1 94.62 169 VAL A C 1
ATOM 1338 O O . VAL A 1 169 ? 13.203 8.141 -5.633 1 94.62 169 VAL A O 1
ATOM 1341 N N . SER A 1 170 ? 14.961 6.75 -5.129 1 96.31 170 SER A N 1
ATOM 1342 C CA . SER A 1 170 ? 14.523 6.637 -3.742 1 96.31 170 SER A CA 1
ATOM 1343 C C . SER A 1 170 ? 15.711 6.691 -2.785 1 96.31 170 SER A C 1
ATOM 1345 O O . SER A 1 170 ? 16.844 6.398 -3.174 1 96.31 170 SER A O 1
ATOM 1347 N N . GLY A 1 171 ? 15.438 7.074 -1.579 1 97.25 171 GLY A N 1
ATOM 1348 C CA . GLY A 1 171 ? 16.438 7.109 -0.528 1 97.25 171 GLY A CA 1
ATOM 1349 C C . GLY A 1 171 ? 15.859 7.371 0.847 1 97.25 171 GLY A C 1
ATOM 1350 O O . GLY A 1 171 ? 14.695 7.758 0.969 1 97.25 171 GLY A O 1
ATOM 1351 N N . MET A 1 172 ? 16.688 7.07 1.856 1 97.44 172 MET A N 1
ATOM 1352 C CA . MET A 1 172 ? 16.359 7.387 3.24 1 97.44 172 MET A CA 1
ATOM 1353 C C . MET A 1 172 ? 16.297 8.898 3.451 1 97.44 172 MET A C 1
ATOM 1355 O O . MET A 1 172 ? 17.125 9.633 2.912 1 97.44 172 MET A O 1
ATOM 1359 N N . THR A 1 173 ? 15.273 9.352 4.242 1 98.62 173 THR A N 1
ATOM 1360 C CA . THR A 1 173 ? 15.148 10.797 4.438 1 98.62 173 THR A CA 1
ATOM 1361 C C . THR A 1 173 ? 15.078 11.133 5.922 1 98.62 173 THR A C 1
ATOM 1363 O O . THR A 1 173 ? 14.977 12.305 6.289 1 98.62 173 THR A O 1
ATOM 1366 N N . LEU A 1 174 ? 15.211 10.148 6.832 1 98.81 174 LEU A N 1
ATOM 1367 C CA . LEU A 1 174 ? 15.195 10.352 8.273 1 98.81 174 LEU A CA 1
ATOM 1368 C C . LEU A 1 174 ? 16.578 10.727 8.797 1 98.81 174 LEU A C 1
ATOM 1370 O O . LEU A 1 174 ? 17.562 10.086 8.445 1 98.81 174 LEU A O 1
ATOM 1374 N N . PHE A 1 175 ? 16.641 11.734 9.617 1 98.88 175 PHE A N 1
ATOM 1375 C CA . PHE A 1 175 ? 17.922 12.234 10.117 1 98.88 175 PHE A CA 1
ATOM 1376 C C . PHE A 1 175 ? 17.844 12.516 11.617 1 98.88 175 PHE A C 1
ATOM 1378 O O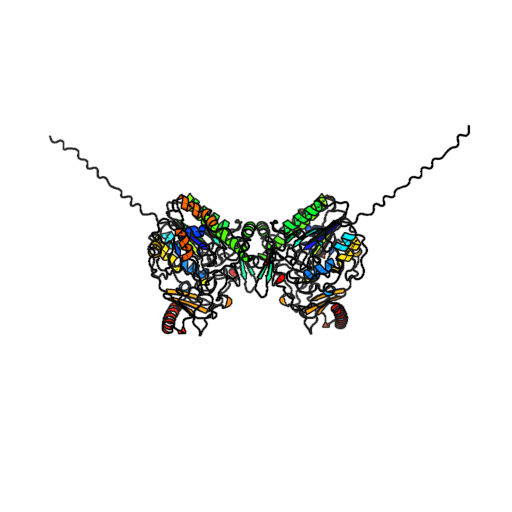 . PHE A 1 175 ? 16.766 12.82 12.141 1 98.88 175 PHE A O 1
ATOM 1385 N N . ARG A 1 176 ? 18.844 12.352 12.312 1 98.81 176 ARG A N 1
ATOM 1386 C CA . ARG A 1 176 ? 19.172 12.984 13.594 1 98.81 176 ARG A CA 1
ATOM 1387 C C . ARG A 1 176 ? 20.188 14.109 13.406 1 98.81 176 ARG A C 1
ATOM 1389 O O . ARG A 1 176 ? 21.375 13.852 13.242 1 98.81 176 ARG A O 1
ATOM 1396 N N . ASN A 1 177 ? 19.609 15.344 13.469 1 98.56 177 ASN A N 1
ATOM 1397 C CA . ASN A 1 177 ? 20.406 16.516 13.094 1 98.56 177 ASN A CA 1
ATOM 1398 C C . ASN A 1 177 ? 20.984 16.375 11.688 1 98.56 177 ASN A C 1
ATOM 1400 O O . ASN A 1 177 ? 20.25 16.25 10.711 1 98.56 177 ASN A O 1
ATOM 1404 N N . LEU A 1 178 ? 22.312 16.219 11.586 1 98.31 178 LEU A N 1
ATOM 1405 C CA . LEU A 1 178 ? 22.938 16.188 10.266 1 98.31 178 LEU A CA 1
ATOM 1406 C C . LEU A 1 178 ? 23.297 14.766 9.867 1 98.31 178 LEU A C 1
ATOM 1408 O O . LEU A 1 178 ? 23.812 14.531 8.773 1 98.31 178 LEU A O 1
ATOM 1412 N N . THR A 1 179 ? 22.953 13.742 10.68 1 98.25 179 THR A N 1
ATOM 1413 C CA . THR A 1 179 ? 23.328 12.352 10.438 1 98.25 179 THR A CA 1
ATOM 1414 C C . THR A 1 179 ? 22.125 11.523 10.031 1 98.25 179 THR A C 1
ATOM 1416 O O . THR A 1 179 ? 21.094 11.531 10.711 1 98.25 179 THR A O 1
ATOM 1419 N N . ALA A 1 180 ? 22.25 10.82 8.898 1 98.19 180 ALA A N 1
ATOM 1420 C CA . ALA A 1 180 ? 21.172 9.922 8.492 1 98.19 180 ALA A CA 1
ATOM 1421 C C . ALA A 1 180 ? 20.906 8.859 9.555 1 98.19 180 ALA A C 1
ATOM 1423 O O . ALA A 1 180 ? 21.844 8.242 10.078 1 98.19 180 ALA A O 1
ATOM 1424 N N . ALA A 1 181 ? 19.656 8.578 9.844 1 98.38 181 ALA A N 1
ATOM 1425 C CA . ALA A 1 181 ? 19.281 7.734 10.977 1 98.38 181 ALA A CA 1
ATOM 1426 C C . ALA A 1 181 ? 19.062 6.289 10.531 1 98.38 181 ALA A C 1
ATOM 1428 O O . ALA A 1 181 ? 18.016 5.699 10.812 1 98.38 181 ALA A O 1
ATOM 1429 N N . TRP A 1 182 ? 20 5.629 9.977 1 96.38 182 TRP A N 1
ATOM 1430 C CA . TRP A 1 182 ? 19.922 4.273 9.43 1 96.38 182 TRP A CA 1
ATOM 1431 C C . TRP A 1 182 ? 19.75 3.25 10.547 1 96.38 182 TRP A C 1
ATOM 1433 O O . TRP A 1 182 ? 19.328 2.119 10.305 1 96.38 182 TRP A O 1
ATOM 1443 N N . ASP A 1 183 ? 20.031 3.645 11.789 1 97.06 183 ASP A N 1
ATOM 1444 C CA . ASP A 1 183 ? 20.016 2.729 12.922 1 97.06 183 ASP A CA 1
ATOM 1445 C C . ASP A 1 183 ? 18.625 2.682 13.562 1 97.06 183 ASP A C 1
ATOM 1447 O O . ASP A 1 183 ? 18.375 1.882 14.469 1 97.06 183 ASP A O 1
ATOM 1451 N N . VAL A 1 184 ? 17.75 3.477 13.125 1 98.44 184 VAL A N 1
ATOM 1452 C CA . VAL A 1 184 ? 16.422 3.594 13.734 1 98.44 184 VAL A CA 1
ATOM 1453 C C . VAL A 1 184 ? 15.469 2.594 13.086 1 98.44 184 VAL A C 1
ATOM 1455 O O . VAL A 1 184 ? 15.578 2.314 11.883 1 98.44 184 VAL A O 1
ATOM 1458 N N . SER A 1 185 ? 14.602 1.948 13.828 1 98.25 185 SER A N 1
ATOM 1459 C CA . SER A 1 185 ? 13.547 1.063 13.344 1 98.25 185 SER A CA 1
ATOM 1460 C C . SER A 1 185 ? 12.242 1.279 14.109 1 98.25 185 SER A C 1
ATOM 1462 O O . SER A 1 185 ? 12.242 1.904 15.172 1 98.25 185 SER A O 1
ATOM 1464 N N . GLY A 1 186 ? 11.188 0.763 13.539 1 98.44 186 GLY A N 1
ATOM 1465 C CA . GLY A 1 186 ? 9.883 0.863 14.172 1 98.44 186 GLY A CA 1
ATOM 1466 C C . GLY A 1 186 ? 8.898 1.694 13.367 1 98.44 186 GLY A C 1
ATOM 1467 O O . GLY A 1 186 ? 9.242 2.24 12.32 1 98.44 186 GLY A O 1
ATOM 1468 N N . TYR A 1 187 ? 7.645 1.732 13.82 1 98.75 187 TYR A N 1
ATOM 1469 C CA . TYR A 1 187 ? 6.598 2.553 13.227 1 98.75 187 TYR A CA 1
ATOM 1470 C C . TYR A 1 187 ? 6.84 4.031 13.5 1 98.75 187 TYR A C 1
ATOM 1472 O O . TYR A 1 187 ? 6.973 4.438 14.656 1 98.75 187 TYR A O 1
ATOM 1480 N N . ILE A 1 188 ? 6.879 4.883 12.523 1 98.88 188 ILE A N 1
ATOM 1481 C CA . ILE A 1 188 ? 7.477 6.211 12.625 1 98.88 188 ILE A CA 1
ATOM 1482 C C . ILE A 1 188 ? 6.68 7.059 13.617 1 98.88 188 ILE A C 1
ATOM 1484 O O . ILE A 1 188 ? 7.246 7.883 14.336 1 98.88 188 ILE A O 1
ATOM 1488 N N . THR A 1 189 ? 5.363 6.887 13.711 1 98.94 189 THR A N 1
ATOM 1489 C CA . THR A 1 189 ? 4.59 7.668 14.672 1 98.94 189 THR A CA 1
ATOM 1490 C C . THR A 1 189 ? 5.027 7.363 16.094 1 98.94 189 THR A C 1
ATOM 1492 O O . THR A 1 189 ? 5.152 8.266 16.922 1 98.94 189 THR A O 1
ATOM 1495 N N . ASP A 1 190 ? 5.273 6.074 16.359 1 98.94 190 ASP A N 1
ATOM 1496 C CA . ASP A 1 190 ? 5.77 5.68 17.672 1 98.94 190 ASP A CA 1
ATOM 1497 C C . ASP A 1 190 ? 7.18 6.219 17.906 1 98.94 190 ASP A C 1
ATOM 1499 O O . ASP A 1 190 ? 7.508 6.656 19.016 1 98.94 190 ASP A O 1
ATOM 1503 N N . VAL A 1 191 ? 7.949 6.188 16.891 1 98.94 191 VAL A N 1
ATOM 1504 C CA . VAL A 1 191 ? 9.336 6.621 16.984 1 98.94 191 VAL A CA 1
ATOM 1505 C C . VAL A 1 191 ? 9.391 8.117 17.312 1 98.94 191 VAL A C 1
ATOM 1507 O O . VAL A 1 191 ? 10.133 8.539 18.203 1 98.94 191 VAL A O 1
ATOM 1510 N N . TYR A 1 192 ? 8.609 8.938 16.609 1 98.94 192 TYR A N 1
ATOM 1511 C CA . TYR A 1 192 ? 8.547 10.375 16.875 1 98.94 192 TYR A CA 1
ATOM 1512 C C . TYR A 1 192 ? 8 10.648 18.266 1 98.94 192 TYR A C 1
ATOM 1514 O O . TYR A 1 192 ? 8.477 11.555 18.953 1 98.94 192 TYR A O 1
ATOM 1522 N N . THR A 1 193 ? 7.016 9.875 18.672 1 98.94 193 THR A N 1
ATOM 1523 C CA . THR A 1 193 ? 6.434 10.031 20 1 98.94 193 THR A CA 1
ATOM 1524 C C . THR A 1 193 ? 7.48 9.781 21.078 1 98.94 193 THR A C 1
ATOM 1526 O O . THR A 1 193 ? 7.59 10.555 22.031 1 98.94 193 THR A O 1
ATOM 1529 N N . GLU A 1 194 ? 8.203 8.711 20.875 1 98.94 194 GLU A N 1
ATOM 1530 C CA . GLU A 1 194 ? 9.25 8.383 21.844 1 98.94 194 GLU A CA 1
ATOM 1531 C C . GLU A 1 194 ? 10.305 9.492 21.922 1 98.94 194 GLU A C 1
ATOM 1533 O O . GLU A 1 194 ? 10.742 9.859 23.016 1 98.94 194 GLU A O 1
ATOM 1538 N N . GLU A 1 195 ? 10.695 10 20.766 1 98.94 195 GLU A N 1
ATOM 1539 C CA . GLU A 1 195 ? 11.664 11.094 20.75 1 98.94 195 GLU A CA 1
ATOM 1540 C C . GLU A 1 195 ? 11.117 12.328 21.453 1 98.94 195 GLU A C 1
ATOM 1542 O O . GLU A 1 195 ? 11.812 12.953 22.266 1 98.94 195 GLU A O 1
ATOM 1547 N N . ALA A 1 196 ? 9.898 12.695 21.172 1 98.94 196 ALA A N 1
ATOM 1548 C CA . ALA A 1 196 ? 9.273 13.867 21.766 1 98.94 196 ALA A CA 1
ATOM 1549 C C . ALA A 1 196 ? 9.195 13.734 23.281 1 98.94 196 ALA A C 1
ATOM 1551 O O . ALA A 1 196 ? 9.531 14.664 24.016 1 98.94 196 ALA A O 1
ATOM 1552 N N . THR A 1 197 ? 8.734 12.586 23.781 1 98.94 197 THR A N 1
ATOM 1553 C CA . THR A 1 197 ? 8.586 12.391 25.219 1 98.94 197 THR A CA 1
ATOM 1554 C C . THR A 1 197 ? 9.945 12.352 25.906 1 98.94 197 THR A C 1
ATOM 1556 O O . THR A 1 197 ? 10.086 12.805 27.047 1 98.94 197 THR A O 1
ATOM 1559 N N . THR A 1 198 ? 10.961 11.844 25.203 1 98.94 198 THR A N 1
ATOM 1560 C CA . THR A 1 198 ? 12.312 11.828 25.75 1 98.94 198 THR A CA 1
ATOM 1561 C C . THR A 1 198 ? 12.844 13.25 25.891 1 98.94 198 THR A C 1
ATOM 1563 O O . THR A 1 198 ? 13.477 13.578 26.906 1 98.94 198 THR A O 1
ATOM 1566 N N . ILE A 1 199 ? 12.602 14.102 24.922 1 98.94 199 ILE A N 1
ATOM 1567 C CA . ILE A 1 199 ? 13.016 15.492 24.984 1 98.94 199 ILE A CA 1
ATOM 1568 C C . ILE A 1 199 ? 12.367 16.172 26.188 1 98.94 199 ILE A C 1
ATOM 1570 O O . ILE A 1 199 ? 13.031 16.906 26.922 1 98.94 199 ILE A O 1
ATOM 1574 N N . ILE A 1 200 ? 11.133 15.906 26.422 1 98.94 200 ILE A N 1
ATOM 1575 C CA . ILE A 1 200 ? 10.406 16.484 27.547 1 98.94 200 ILE A CA 1
ATOM 1576 C C . ILE A 1 200 ? 11 15.984 28.859 1 98.94 200 ILE A C 1
ATOM 1578 O O . ILE A 1 200 ? 11.312 16.781 29.75 1 98.94 200 ILE A O 1
ATOM 1582 N N . LYS A 1 201 ? 11.188 14.695 28.953 1 98.81 201 LYS A N 1
ATOM 1583 C CA . LYS A 1 201 ? 11.688 14.062 30.172 1 98.81 201 LYS A CA 1
ATOM 1584 C C . LYS A 1 201 ? 13.062 14.609 30.547 1 98.81 201 LYS A C 1
ATOM 1586 O O . LYS A 1 201 ? 13.352 14.805 31.734 1 98.81 201 LYS A O 1
ATOM 1591 N N . ASN A 1 202 ? 13.844 14.922 29.547 1 98.69 202 ASN A N 1
ATOM 1592 C CA . ASN A 1 202 ? 15.234 15.305 29.797 1 98.69 202 ASN A CA 1
ATOM 1593 C C . ASN A 1 202 ? 15.406 16.812 29.781 1 98.69 202 ASN A C 1
ATOM 1595 O O . ASN A 1 202 ? 16.516 17.328 30 1 98.69 202 ASN A O 1
ATOM 1599 N N . HIS A 1 203 ? 14.383 17.562 29.562 1 98.62 203 HIS A N 1
ATOM 1600 C CA . HIS A 1 203 ? 14.477 19.016 29.406 1 98.62 203 HIS A CA 1
ATOM 1601 C C . HIS A 1 203 ? 14.883 19.688 30.719 1 98.62 203 HIS A C 1
ATOM 1603 O O . HIS A 1 203 ? 14.375 19.344 31.781 1 98.62 203 HIS A O 1
ATOM 1609 N N . ASP A 1 204 ? 15.883 20.672 30.641 1 97.69 204 ASP A N 1
ATOM 1610 C CA . ASP A 1 204 ? 16.219 21.547 31.766 1 97.69 204 ASP A CA 1
ATOM 1611 C C . ASP A 1 204 ? 15.164 22.625 31.969 1 97.69 204 ASP A C 1
ATOM 1613 O O . ASP A 1 204 ? 15.062 23.562 31.172 1 97.69 204 ASP A O 1
ATOM 1617 N N . THR A 1 205 ? 14.461 22.625 33.031 1 96.5 205 THR A N 1
ATOM 1618 C CA . THR A 1 205 ? 13.281 23.453 33.25 1 96.5 205 THR A CA 1
ATOM 1619 C C . THR A 1 205 ? 13.688 24.875 33.625 1 96.5 205 THR A C 1
ATOM 1621 O O . THR A 1 205 ? 12.828 25.75 33.781 1 96.5 205 THR A O 1
ATOM 1624 N N . SER A 1 206 ? 14.969 25.125 33.625 1 95.81 206 SER A N 1
ATOM 1625 C CA . SER A 1 206 ? 15.422 26.484 33.875 1 95.81 206 SER A CA 1
ATOM 1626 C C . SER A 1 206 ? 15.203 27.359 32.625 1 95.81 206 SER A C 1
ATOM 1628 O O . SER A 1 206 ? 15.211 28.594 32.719 1 95.81 206 SER A O 1
ATOM 1630 N N . SER A 1 207 ? 15.047 26.75 31.516 1 97.12 207 SER A N 1
ATOM 1631 C CA . SER A 1 207 ? 14.719 27.438 30.281 1 97.12 207 SER A CA 1
ATOM 1632 C C . SER A 1 207 ? 13.398 26.953 29.703 1 97.12 207 SER A C 1
ATOM 1634 O O . SER A 1 207 ? 13.016 25.797 29.922 1 97.12 207 SER A O 1
ATOM 1636 N N . PRO A 1 208 ? 12.727 27.812 29 1 98.5 208 PRO A N 1
ATOM 1637 C CA . PRO A 1 208 ? 11.484 27.344 28.375 1 98.5 208 PRO A CA 1
ATOM 1638 C C . PRO A 1 208 ? 11.727 26.453 27.172 1 98.5 208 PRO A C 1
ATOM 1640 O O . PRO A 1 208 ? 12.742 26.594 26.484 1 98.5 208 PRO A O 1
ATOM 1643 N N . LEU A 1 209 ? 10.766 25.562 26.922 1 98.88 209 LEU A N 1
ATOM 1644 C CA . LEU A 1 209 ? 10.852 24.594 25.844 1 98.88 209 LEU A CA 1
ATOM 1645 C C . LEU A 1 209 ? 9.992 25.016 24.656 1 98.88 209 LEU A C 1
ATOM 1647 O O . LEU A 1 209 ? 8.844 25.406 24.828 1 98.88 209 LEU A O 1
ATOM 1651 N N . PHE A 1 210 ? 10.555 24.984 23.484 1 98.94 210 PHE A N 1
ATOM 1652 C CA . PHE A 1 210 ? 9.797 24.938 22.234 1 98.94 210 PHE A CA 1
ATOM 1653 C C . PHE A 1 210 ? 9.984 23.594 21.547 1 98.94 210 PHE A C 1
ATOM 1655 O O . PHE A 1 210 ? 11.078 23.281 21.078 1 98.94 210 PHE A O 1
ATOM 1662 N N . LEU A 1 211 ? 8.938 22.812 21.5 1 99 211 LEU A N 1
ATOM 1663 C CA . LEU A 1 211 ? 8.938 21.5 20.859 1 99 211 LEU A CA 1
ATOM 1664 C C . LEU A 1 211 ? 7.91 21.453 19.734 1 99 211 LEU A C 1
ATOM 1666 O O . LEU A 1 211 ? 6.707 21.516 19.984 1 99 211 LEU A O 1
ATOM 1670 N N . LEU A 1 212 ? 8.422 21.438 18.531 1 98.94 212 LEU A N 1
ATOM 1671 C CA . LEU A 1 212 ? 7.582 21.219 17.375 1 98.94 212 LEU A CA 1
ATOM 1672 C C . LEU A 1 212 ? 7.562 19.734 17 1 98.94 212 LEU A C 1
ATOM 1674 O O . LEU A 1 212 ? 8.609 19.156 16.703 1 98.94 212 LEU A O 1
ATOM 1678 N N . VAL A 1 213 ? 6.414 19.094 17.078 1 98.94 213 VAL A N 1
ATOM 1679 C CA . VAL A 1 213 ? 6.23 17.703 16.688 1 98.94 213 VAL A CA 1
ATOM 1680 C C . VAL A 1 213 ? 5.414 17.641 15.398 1 98.94 213 VAL A C 1
ATOM 1682 O O . VAL A 1 213 ? 4.188 17.781 15.43 1 98.94 213 VAL A O 1
ATOM 1685 N N . ALA A 1 214 ? 6.074 17.375 14.32 1 98.94 214 ALA A N 1
ATOM 1686 C CA . ALA A 1 214 ? 5.441 17.344 13 1 98.94 214 ALA A CA 1
ATOM 1687 C C . ALA A 1 214 ? 5.348 15.914 12.477 1 98.94 214 ALA A C 1
ATOM 1689 O O . ALA A 1 214 ? 6.254 15.438 11.781 1 98.94 214 ALA A O 1
ATOM 1690 N N . HIS A 1 215 ? 4.266 15.297 12.703 1 98.88 215 HIS A N 1
ATOM 1691 C CA . HIS A 1 215 ? 4.078 13.898 12.344 1 98.88 215 HIS A CA 1
ATOM 1692 C C . HIS A 1 215 ? 3.916 13.734 10.836 1 98.88 215 HIS A C 1
ATOM 1694 O O . HIS A 1 215 ? 3.467 14.648 10.148 1 98.88 215 HIS A O 1
ATOM 1700 N N . VAL A 1 216 ? 4.238 12.484 10.367 1 98.12 216 VAL A N 1
ATOM 1701 C CA . VAL A 1 216 ? 3.861 12.031 9.023 1 98.12 216 VAL A CA 1
ATOM 1702 C C . VAL A 1 216 ? 2.377 11.68 9 1 98.12 216 VAL A C 1
ATOM 1704 O O . VAL A 1 216 ? 1.688 11.93 8.008 1 98.12 216 VAL A O 1
ATOM 1707 N N . ALA A 1 217 ? 1.937 11.086 10.055 1 98.62 217 ALA A N 1
ATOM 1708 C CA . ALA A 1 217 ? 0.542 10.664 10.164 1 98.62 217 ALA A CA 1
ATOM 1709 C C . ALA A 1 217 ? -0.397 11.867 10.117 1 98.62 217 ALA A C 1
ATOM 1711 O O . ALA A 1 217 ? -0.13 12.891 10.75 1 98.62 217 ALA A O 1
ATOM 1712 N N . PRO A 1 218 ? -1.411 11.789 9.328 1 98.62 218 PRO A N 1
ATOM 1713 C CA . PRO A 1 218 ? -1.801 10.547 8.664 1 98.62 218 PRO A CA 1
ATOM 1714 C C . PRO A 1 218 ? -1.536 10.578 7.16 1 98.62 218 PRO A C 1
ATOM 1716 O O . PRO A 1 218 ? -2.33 10.047 6.379 1 98.62 218 PRO A O 1
ATOM 1719 N N . HIS A 1 219 ? -0.515 11.234 6.676 1 98.62 219 HIS A N 1
ATOM 1720 C CA . HIS A 1 219 ? -0.136 11.297 5.266 1 98.62 219 HIS A CA 1
ATOM 1721 C C . HIS A 1 219 ? 0.065 9.898 4.691 1 98.62 219 HIS A C 1
ATOM 1723 O O . HIS A 1 219 ? 0.365 8.953 5.43 1 98.62 219 HIS A O 1
ATOM 1729 N N . SER A 1 220 ? -0.117 9.734 3.383 1 98.19 220 SER A N 1
ATOM 1730 C CA . SER A 1 220 ? 0.203 8.492 2.699 1 98.19 220 SER A CA 1
ATOM 1731 C C . SER A 1 220 ? 1.71 8.266 2.637 1 98.19 220 SER A C 1
ATOM 1733 O O . SER A 1 220 ? 2.49 9.211 2.74 1 98.19 220 SER A O 1
ATOM 1735 N N . GLY A 1 221 ? 2.111 6.973 2.525 1 97.25 221 GLY A N 1
ATOM 1736 C CA . GLY A 1 221 ? 3.486 6.625 2.203 1 97.25 221 GLY A CA 1
ATOM 1737 C C . GLY A 1 221 ? 3.74 6.52 0.712 1 97.25 221 GLY A C 1
ATOM 1738 O O . GLY A 1 221 ? 3.086 7.195 -0.084 1 97.25 221 GLY A O 1
ATOM 1739 N N . ASN A 1 222 ? 4.707 5.684 0.375 1 96 222 ASN A N 1
ATOM 1740 C CA . ASN A 1 222 ? 5.035 5.465 -1.029 1 96 222 ASN A CA 1
ATOM 1741 C C . ASN A 1 222 ? 4 4.578 -1.717 1 96 222 ASN A C 1
ATOM 1743 O O . ASN A 1 222 ? 3.191 3.932 -1.05 1 96 222 ASN A O 1
ATOM 1747 N N . GLU A 1 223 ? 4.043 4.508 -2.994 1 91.25 223 GLU A N 1
ATOM 1748 C CA . GLU A 1 223 ? 3.035 3.867 -3.834 1 91.25 223 GLU A CA 1
ATOM 1749 C C . GLU A 1 223 ? 2.857 2.398 -3.465 1 91.25 223 GLU A C 1
ATOM 1751 O O . GLU A 1 223 ? 1.734 1.89 -3.447 1 91.25 223 GLU A O 1
ATOM 1756 N N . GLY A 1 224 ? 3.855 1.692 -3.172 1 93.31 224 GLY A N 1
ATOM 1757 C CA . GLY A 1 224 ? 3.779 0.263 -2.914 1 93.31 224 GLY A CA 1
ATOM 1758 C C . GLY A 1 224 ? 2.967 -0.076 -1.678 1 93.31 224 GLY A C 1
ATOM 1759 O O . GLY A 1 224 ? 2.404 -1.169 -1.579 1 93.31 224 GLY A O 1
ATOM 1760 N N . SER A 1 225 ? 2.941 0.863 -0.773 1 96.12 225 SER A N 1
ATOM 1761 C CA . SER A 1 225 ? 2.207 0.766 0.484 1 96.12 225 SER A CA 1
ATOM 1762 C C . SER A 1 225 ? 1.814 2.145 1.002 1 96.12 225 SER A C 1
ATOM 1764 O O . SER A 1 225 ? 2.441 2.668 1.926 1 96.12 225 SER A O 1
ATOM 1766 N N . MET A 1 226 ? 0.73 2.646 0.533 1 97.06 226 MET A N 1
ATOM 1767 C CA . MET A 1 226 ? 0.332 4.027 0.803 1 97.06 226 MET A CA 1
ATOM 1768 C C . MET A 1 226 ? -0.113 4.188 2.254 1 97.06 226 MET A C 1
ATOM 1770 O O . MET A 1 226 ? 0.23 5.176 2.904 1 97.06 226 MET A O 1
ATOM 1774 N N . LEU A 1 227 ? -0.932 3.26 2.664 1 98.31 227 LEU A N 1
ATOM 1775 C CA . LEU A 1 227 ? -1.406 3.293 4.043 1 98.31 227 LEU A CA 1
ATOM 1776 C C . LEU A 1 227 ? -0.698 2.238 4.887 1 98.31 227 LEU A C 1
ATOM 1778 O O . LEU A 1 227 ? -0.682 1.059 4.527 1 98.31 227 LEU A O 1
ATOM 1782 N N . GLN A 1 228 ? -0.075 2.656 5.922 1 98.06 228 GLN A N 1
ATOM 1783 C CA . GLN A 1 228 ? 0.695 1.752 6.77 1 98.06 228 GLN A CA 1
ATOM 1784 C C . GLN A 1 228 ? 0.38 1.978 8.242 1 98.06 228 GLN A C 1
ATOM 1786 O O . GLN A 1 228 ? 0.527 3.09 8.75 1 98.06 228 GLN A O 1
ATOM 1791 N N . ALA A 1 229 ? -0.054 0.997 8.938 1 98.44 229 ALA A N 1
ATOM 1792 C CA . ALA A 1 229 ? -0.302 0.963 10.375 1 98.44 229 ALA A CA 1
ATOM 1793 C C . ALA A 1 229 ? -0.134 -0.449 10.93 1 98.44 229 ALA A C 1
ATOM 1795 O O . ALA A 1 229 ? -0.167 -1.425 10.18 1 98.44 229 ALA A O 1
ATOM 1796 N N . PRO A 1 230 ? 0.185 -0.618 12.227 1 98.25 230 PRO A N 1
ATOM 1797 C CA . PRO A 1 230 ? 0.259 -1.97 12.789 1 98.25 230 PRO A CA 1
ATOM 1798 C C . PRO A 1 230 ? -0.997 -2.793 12.508 1 98.25 230 PRO A C 1
ATOM 1800 O O . PRO A 1 230 ? -2.109 -2.344 12.797 1 98.25 230 PRO A O 1
ATOM 1803 N N . PRO A 1 231 ? -0.835 -3.982 12.016 1 97.69 231 PRO A N 1
ATOM 1804 C CA . PRO A 1 231 ? -1.989 -4.766 11.57 1 97.69 231 PRO A CA 1
ATOM 1805 C C . PRO A 1 231 ? -2.979 -5.055 12.695 1 97.69 231 PRO A C 1
ATOM 1807 O O . PRO A 1 231 ? -4.188 -5.113 12.461 1 97.69 231 PRO A O 1
ATOM 1810 N N . GLU A 1 232 ? -2.486 -5.266 13.914 1 97.69 232 GLU A N 1
ATOM 1811 C CA . GLU A 1 232 ? -3.377 -5.555 15.031 1 97.69 232 GLU A CA 1
ATOM 1812 C C . GLU A 1 232 ? -4.301 -4.375 15.32 1 97.69 232 GLU A C 1
ATOM 1814 O O . GLU A 1 232 ? -5.469 -4.566 15.68 1 97.69 232 GLU A O 1
ATOM 1819 N N . LEU A 1 233 ? -3.75 -3.205 15.164 1 98.12 233 LEU A N 1
ATOM 1820 C CA . LEU A 1 233 ? -4.562 -2.014 15.383 1 98.12 233 LEU A CA 1
ATOM 1821 C C . LEU A 1 233 ? -5.578 -1.837 14.258 1 98.12 233 LEU A C 1
ATOM 1823 O O . LEU A 1 233 ? -6.707 -1.401 14.5 1 98.12 233 LEU A O 1
ATOM 1827 N N . VAL A 1 234 ? -5.18 -2.1 13.008 1 98.25 234 VAL A N 1
ATOM 1828 C CA . VAL A 1 234 ? -6.105 -2.043 11.883 1 98.25 234 VAL A CA 1
ATOM 1829 C C . VAL A 1 234 ? -7.281 -2.988 12.125 1 98.25 234 VAL A C 1
ATOM 1831 O O . VAL A 1 234 ? -8.438 -2.631 11.883 1 98.25 234 VAL A O 1
ATOM 1834 N N . ARG A 1 235 ? -7.004 -4.168 12.633 1 96.94 235 ARG A N 1
ATOM 1835 C CA . ARG A 1 235 ? -8.039 -5.16 12.906 1 96.94 235 ARG A CA 1
ATOM 1836 C C . ARG A 1 235 ? -9.016 -4.652 13.961 1 96.94 235 ARG A C 1
ATOM 1838 O O . ARG A 1 235 ? -10.211 -4.934 13.891 1 96.94 235 ARG A O 1
ATOM 1845 N N . GLU A 1 236 ? -8.523 -3.9 14.914 1 95.62 236 GLU A N 1
ATOM 1846 C CA . GLU A 1 236 ? -9.375 -3.322 15.953 1 95.62 236 GLU A CA 1
ATOM 1847 C C . GLU A 1 236 ? -10.359 -2.316 15.359 1 95.62 236 GLU A C 1
ATOM 1849 O O . GLU A 1 236 ? -11.383 -2.002 15.969 1 95.62 236 GLU A O 1
ATOM 1854 N N . MET A 1 237 ? -10.07 -1.812 14.18 1 96.75 237 MET A N 1
ATOM 1855 C CA . MET A 1 237 ? -10.898 -0.795 13.531 1 96.75 237 MET A CA 1
ATOM 1856 C C . MET A 1 237 ? -11.852 -1.428 12.523 1 96.75 237 MET A C 1
ATOM 1858 O O . MET A 1 237 ? -12.406 -0.736 11.672 1 96.75 237 MET A O 1
ATOM 1862 N N . ARG A 1 238 ? -12.172 -2.697 12.562 1 95.38 238 ARG A N 1
ATOM 1863 C CA . ARG A 1 238 ? -12.922 -3.426 11.547 1 95.38 238 ARG A CA 1
ATOM 1864 C C . ARG A 1 238 ? -14.352 -2.912 11.445 1 95.38 238 ARG A C 1
ATOM 1866 O O . ARG A 1 238 ? -15.055 -3.189 10.469 1 95.38 238 ARG A O 1
ATOM 1873 N N . TYR A 1 239 ? -14.805 -2.135 12.461 1 96.19 239 TYR A N 1
ATOM 1874 C CA . TYR A 1 239 ? -16.125 -1.532 12.375 1 96.19 239 TYR A CA 1
ATOM 1875 C C . TYR A 1 239 ? -16.172 -0.443 11.312 1 96.19 239 TYR A C 1
ATOM 1877 O O . TYR A 1 239 ? -17.25 -0.003 10.906 1 96.19 239 TYR A O 1
ATOM 1885 N N . VAL A 1 240 ? -15 0.105 10.859 1 97.12 240 VAL A N 1
ATOM 1886 C CA . VAL A 1 240 ? -14.922 1.032 9.734 1 97.12 240 VAL A CA 1
ATOM 1887 C C . VAL A 1 240 ? -15.125 0.274 8.422 1 97.12 240 VAL A C 1
ATOM 1889 O O . VAL A 1 240 ? -14.367 -0.654 8.117 1 97.12 240 VAL A O 1
ATOM 1892 N N . GLU A 1 241 ? -15.961 0.624 7.582 1 94.88 241 GLU A N 1
ATOM 1893 C CA . GLU A 1 241 ? -16.438 -0.163 6.445 1 94.88 241 GLU A CA 1
ATOM 1894 C C . GLU A 1 241 ? -15.352 -0.292 5.375 1 94.88 241 GLU A C 1
ATOM 1896 O O . GLU A 1 241 ? -15.047 -1.397 4.93 1 94.88 241 GLU A O 1
ATOM 1901 N N . SER A 1 242 ? -14.82 0.833 4.922 1 95.44 242 SER A N 1
ATOM 1902 C CA . SER A 1 242 ? -13.797 0.836 3.881 1 95.44 242 SER A CA 1
ATOM 1903 C C . SER A 1 242 ? -12.477 0.29 4.406 1 95.44 242 SER A C 1
ATOM 1905 O O . SER A 1 242 ? -11.953 0.778 5.41 1 95.44 242 SER A O 1
ATOM 1907 N N . PRO A 1 243 ? -11.891 -0.693 3.723 1 96.31 243 PRO A N 1
ATOM 1908 C CA . PRO A 1 243 ? -10.602 -1.224 4.188 1 96.31 243 PRO A CA 1
ATOM 1909 C C . PRO A 1 243 ? -9.508 -0.161 4.234 1 96.31 243 PRO A C 1
ATOM 1911 O O . PRO A 1 243 ? -8.688 -0.153 5.156 1 96.31 243 PRO A O 1
ATOM 1914 N N . GLU A 1 244 ? -9.469 0.701 3.25 1 97.12 244 GLU A N 1
ATOM 1915 C CA . GLU A 1 244 ? -8.469 1.766 3.25 1 97.12 244 GLU A CA 1
ATOM 1916 C C . GLU A 1 244 ? -8.711 2.748 4.395 1 97.12 244 GLU A C 1
ATOM 1918 O O . GLU A 1 244 ? -7.77 3.172 5.062 1 97.12 244 GLU A O 1
ATOM 1923 N N . ARG A 1 245 ? -9.969 3.102 4.633 1 97.38 245 ARG A N 1
ATOM 1924 C CA . ARG A 1 245 ? -10.328 3.998 5.727 1 97.38 245 ARG A CA 1
ATOM 1925 C C . ARG A 1 245 ? -10.008 3.371 7.078 1 97.38 245 ARG A C 1
ATOM 1927 O O . ARG A 1 245 ? -9.641 4.074 8.023 1 97.38 245 ARG A O 1
ATOM 1934 N N . ARG A 1 246 ? -10.117 2.055 7.117 1 97.12 246 ARG A N 1
ATOM 1935 C CA . ARG A 1 246 ? -9.75 1.316 8.32 1 97.12 246 ARG A CA 1
ATOM 1936 C C . ARG A 1 246 ? -8.273 1.508 8.656 1 97.12 246 ARG A C 1
ATOM 1938 O O . ARG A 1 246 ? -7.922 1.721 9.82 1 97.12 246 ARG A O 1
ATOM 1945 N N . MET A 1 247 ? -7.457 1.331 7.672 1 98.25 247 MET A N 1
ATOM 1946 C CA . MET A 1 247 ? -6.027 1.557 7.855 1 98.25 247 MET A CA 1
ATOM 1947 C C . MET A 1 247 ? -5.754 3.002 8.258 1 98.25 247 MET A C 1
ATOM 1949 O O . MET A 1 247 ? -4.953 3.258 9.156 1 98.25 247 MET A O 1
ATOM 1953 N N . PHE A 1 248 ? -6.426 3.922 7.645 1 98.69 248 PHE A N 1
ATOM 1954 C CA . PHE A 1 248 ? -6.332 5.336 7.988 1 98.69 248 PHE A CA 1
ATOM 1955 C C . PHE A 1 248 ? -6.719 5.562 9.445 1 98.69 248 PHE A C 1
ATOM 1957 O O . PHE A 1 248 ? -6.051 6.309 10.164 1 98.69 248 PHE A O 1
ATOM 1964 N N . ALA A 1 249 ? -7.793 4.965 9.859 1 98.56 249 ALA A N 1
ATOM 1965 C CA . ALA A 1 249 ? -8.25 5.086 11.242 1 98.56 249 ALA A CA 1
ATOM 1966 C C . ALA A 1 249 ? -7.184 4.617 12.219 1 98.56 249 ALA A C 1
ATOM 1968 O O . ALA A 1 249 ? -6.996 5.219 13.281 1 98.56 249 ALA A O 1
ATOM 1969 N N . ALA A 1 250 ? -6.52 3.545 11.844 1 98.75 250 ALA A N 1
ATOM 1970 C CA . ALA A 1 250 ? -5.441 3.045 12.695 1 98.75 250 ALA A CA 1
ATOM 1971 C C . ALA A 1 250 ? -4.285 4.043 12.758 1 98.75 250 ALA A C 1
ATOM 1973 O O . ALA A 1 250 ? -3.672 4.223 13.812 1 98.75 250 ALA A O 1
ATOM 1974 N N . MET A 1 251 ? -3.941 4.668 11.656 1 98.88 251 MET A N 1
ATOM 1975 C CA . MET A 1 251 ? -2.934 5.727 11.648 1 98.88 251 MET A CA 1
ATOM 1976 C C . MET A 1 251 ? -3.34 6.867 12.57 1 98.88 251 MET A C 1
ATOM 1978 O O . MET A 1 251 ? -2.52 7.371 13.344 1 98.88 251 MET A O 1
ATOM 1982 N N . MET A 1 252 ? -4.613 7.246 12.523 1 98.81 252 MET A N 1
ATOM 1983 C CA . MET A 1 252 ? -5.145 8.32 13.367 1 98.81 252 MET A CA 1
ATOM 1984 C C . MET A 1 252 ? -5.086 7.938 14.836 1 98.81 252 MET A C 1
ATOM 1986 O O . MET A 1 252 ? -4.801 8.781 15.695 1 98.81 252 MET A O 1
ATOM 1990 N N . LYS A 1 253 ? -5.383 6.688 15.133 1 98.75 253 LYS A N 1
ATOM 1991 C CA . LYS A 1 253 ? -5.312 6.223 16.516 1 98.75 253 LYS A CA 1
ATOM 1992 C C . LYS A 1 253 ? -3.904 6.387 17.078 1 98.75 253 LYS A C 1
ATOM 1994 O O . LYS A 1 253 ? -3.734 6.836 18.219 1 98.75 253 LYS A O 1
ATOM 1999 N N . LYS A 1 254 ? -2.924 6.051 16.297 1 98.94 254 LYS A N 1
ATOM 2000 C CA . LYS A 1 254 ? -1.538 6.207 16.719 1 98.94 254 LYS A CA 1
ATOM 2001 C C . LYS A 1 254 ? -1.19 7.68 16.938 1 98.94 254 LYS A C 1
ATOM 2003 O O . LYS A 1 254 ? -0.454 8.023 17.859 1 98.94 254 LYS A O 1
ATOM 2008 N N . LEU A 1 255 ? -1.68 8.523 16.062 1 98.94 255 LEU A N 1
ATOM 2009 C CA . LEU A 1 255 ? -1.473 9.961 16.219 1 98.94 255 LEU A CA 1
ATOM 2010 C C . LEU A 1 255 ? -2.127 10.469 17.5 1 98.94 255 LEU A C 1
ATOM 2012 O O . LEU A 1 255 ? -1.517 11.234 18.25 1 98.94 255 LEU A O 1
ATOM 2016 N N . ASP A 1 256 ? -3.357 10.055 17.734 1 98.94 256 ASP A N 1
ATOM 2017 C CA . ASP A 1 256 ? -4.066 10.453 18.953 1 98.94 256 ASP A CA 1
ATOM 2018 C C . ASP A 1 256 ? -3.336 9.961 20.203 1 98.94 256 ASP A C 1
ATOM 2020 O O . ASP A 1 256 ? -3.229 10.695 21.188 1 98.94 256 ASP A O 1
ATOM 2024 N N . ASP A 1 257 ? -2.863 8.719 20.172 1 98.88 257 ASP A N 1
ATOM 2025 C CA . ASP A 1 257 ? -2.086 8.18 21.281 1 98.88 257 ASP A CA 1
ATOM 2026 C C . ASP A 1 257 ? -0.828 9.008 21.531 1 98.88 257 ASP A C 1
ATOM 2028 O O . ASP A 1 257 ? -0.421 9.203 22.672 1 98.88 257 ASP A O 1
ATOM 2032 N N . SER A 1 258 ? -0.229 9.445 20.453 1 98.94 258 SER A N 1
ATOM 2033 C CA . SER A 1 258 ? 0.955 10.289 20.578 1 98.94 258 SER A CA 1
ATOM 2034 C C . SER A 1 258 ? 0.645 11.562 21.344 1 98.94 258 SER A C 1
ATOM 2036 O O . SER A 1 258 ? 1.413 11.969 22.219 1 98.94 258 SER A O 1
ATOM 2038 N N . VAL A 1 259 ? -0.455 12.18 21.016 1 98.94 259 VAL A N 1
ATOM 2039 C CA . VAL A 1 259 ? -0.875 13.383 21.734 1 98.94 259 VAL A CA 1
ATOM 2040 C C . VAL A 1 259 ? -1.044 13.062 23.219 1 98.94 259 VAL A C 1
ATOM 2042 O O . VAL A 1 259 ? -0.586 13.82 24.078 1 98.94 259 VAL A O 1
ATOM 2045 N N . GLY A 1 260 ? -1.682 11.953 23.516 1 98.94 260 GLY A N 1
ATOM 2046 C CA . GLY A 1 260 ? -1.825 11.523 24.891 1 98.94 260 GLY A CA 1
ATOM 2047 C C . GLY A 1 260 ? -0.497 11.352 25.609 1 98.94 260 GLY A C 1
ATOM 2048 O O . GLY A 1 260 ? -0.319 11.844 26.719 1 98.94 260 GLY A O 1
ATOM 2049 N N . ASP A 1 261 ? 0.441 10.703 24.938 1 98.94 261 ASP A N 1
ATOM 2050 C CA . ASP A 1 261 ? 1.743 10.414 25.531 1 98.94 261 ASP A CA 1
ATOM 2051 C C . ASP A 1 261 ? 2.521 11.703 25.797 1 98.94 261 ASP A C 1
ATOM 2053 O O . ASP A 1 261 ? 3.221 11.812 26.812 1 98.94 261 ASP A O 1
ATOM 2057 N N . ILE A 1 262 ? 2.432 12.641 24.891 1 98.94 262 ILE A N 1
ATOM 2058 C CA . ILE A 1 262 ? 3.135 13.914 25.047 1 98.94 262 ILE A CA 1
ATOM 2059 C C . ILE A 1 262 ? 2.562 14.68 26.234 1 98.94 262 ILE A C 1
ATOM 2061 O O . ILE A 1 262 ? 3.312 15.188 27.062 1 98.94 262 ILE A O 1
ATOM 2065 N N . VAL A 1 263 ? 1.248 14.727 26.375 1 98.94 263 VAL A N 1
ATOM 2066 C CA . VAL A 1 263 ? 0.603 15.414 27.484 1 98.94 263 VAL A CA 1
ATOM 2067 C C . VAL A 1 263 ? 0.979 14.727 28.797 1 98.94 263 VAL A C 1
ATOM 2069 O O . VAL A 1 263 ? 1.288 15.398 29.781 1 98.94 263 VAL A O 1
ATOM 2072 N N . GLN A 1 264 ? 0.964 13.383 28.766 1 98.94 264 GLN A N 1
ATOM 2073 C CA . GLN A 1 264 ? 1.349 12.617 29.953 1 98.94 264 GLN A CA 1
ATOM 2074 C C . GLN A 1 264 ? 2.789 12.922 30.359 1 98.94 264 GLN A C 1
ATOM 2076 O O . GLN A 1 264 ? 3.092 13.055 31.547 1 98.94 264 GLN A O 1
ATOM 2081 N N . ALA A 1 265 ? 3.645 13.016 29.344 1 98.94 265 ALA A N 1
ATOM 2082 C CA . ALA A 1 265 ? 5.043 13.32 29.641 1 98.94 265 ALA A CA 1
ATOM 2083 C C . ALA A 1 265 ? 5.188 14.703 30.266 1 98.94 265 ALA A C 1
ATOM 2085 O O . ALA A 1 265 ? 5.953 14.875 31.219 1 98.94 265 ALA A O 1
ATOM 2086 N N . LEU A 1 266 ? 4.516 15.688 29.797 1 98.88 266 LEU A N 1
ATOM 2087 C CA . LEU A 1 266 ? 4.531 17.031 30.359 1 98.88 266 LEU A CA 1
ATOM 2088 C C . LEU A 1 266 ? 4.023 17.016 31.797 1 98.88 266 LEU A C 1
ATOM 2090 O O . LEU A 1 266 ? 4.578 17.703 32.656 1 98.88 266 LEU A O 1
ATOM 2094 N N . HIS A 1 267 ? 2.963 16.25 32.031 1 98.75 267 HIS A N 1
ATOM 2095 C CA . HIS A 1 267 ? 2.396 16.125 33.375 1 98.75 267 HIS A CA 1
ATOM 2096 C C . HIS A 1 267 ? 3.396 15.508 34.344 1 98.75 267 HIS A C 1
ATOM 2098 O O . HIS A 1 267 ? 3.609 16.031 35.438 1 98.75 267 HIS A O 1
ATOM 2104 N N . ASN A 1 268 ? 3.996 14.438 33.875 1 98.62 268 ASN A N 1
ATOM 2105 C CA . ASN A 1 268 ? 4.957 13.727 34.688 1 98.62 268 ASN A CA 1
ATOM 2106 C C . ASN A 1 268 ? 6.148 14.609 35.062 1 98.62 268 ASN A C 1
ATOM 2108 O O . ASN A 1 268 ? 6.723 14.469 36.156 1 98.62 268 ASN A O 1
ATOM 2112 N N . LYS A 1 269 ? 6.445 15.57 34.188 1 98.44 269 LYS A N 1
ATOM 2113 C CA . LYS A 1 269 ? 7.594 16.453 34.406 1 98.44 269 LYS A CA 1
ATOM 2114 C C . LYS A 1 269 ? 7.191 17.734 35.125 1 98.44 269 LYS A C 1
ATOM 2116 O O . LYS A 1 269 ? 8.016 18.625 35.312 1 98.44 269 LYS A O 1
ATOM 2121 N N . ASN A 1 270 ? 5.91 17.875 35.5 1 97.62 270 ASN A N 1
ATOM 2122 C CA . ASN A 1 270 ? 5.344 19.062 36.125 1 97.62 270 ASN A CA 1
ATOM 2123 C C . ASN A 1 270 ? 5.512 20.297 35.25 1 97.62 270 ASN A C 1
ATOM 2125 O O . ASN A 1 270 ? 5.828 21.375 35.75 1 97.62 270 ASN A O 1
ATOM 2129 N N . MET A 1 271 ? 5.383 20.078 33.969 1 98.19 271 MET A N 1
ATOM 2130 C CA . MET A 1 271 ? 5.52 21.188 33 1 98.19 271 MET A CA 1
ATOM 2131 C C . MET A 1 271 ? 4.176 21.531 32.375 1 98.19 271 MET A C 1
ATOM 2133 O O . MET A 1 271 ? 4.031 22.578 31.75 1 98.19 271 MET A O 1
ATOM 2137 N N . LEU A 1 272 ? 3.186 20.719 32.562 1 98.5 272 LEU A N 1
ATOM 2138 C CA . LEU A 1 272 ? 1.952 20.812 31.797 1 98.5 272 LEU A CA 1
ATOM 2139 C C . LEU A 1 272 ? 1.258 22.156 32.031 1 98.5 272 LEU A C 1
ATOM 2141 O O . LEU A 1 272 ? 0.834 22.812 31.094 1 98.5 272 LEU A O 1
ATOM 2145 N N . GLU A 1 273 ? 1.163 22.641 33.25 1 96.75 273 GLU A N 1
ATOM 2146 C CA . GLU A 1 273 ? 0.403 23.844 33.594 1 96.75 273 GLU A CA 1
ATOM 2147 C C . GLU A 1 273 ? 1.097 25.094 33.062 1 96.75 273 GLU A C 1
ATOM 2149 O O . GLU A 1 273 ? 0.49 26.172 33.031 1 96.75 273 GLU A O 1
ATOM 2154 N N . ASP A 1 274 ? 2.369 24.969 32.688 1 97.38 274 ASP A N 1
ATOM 2155 C CA . ASP A 1 274 ? 3.131 26.094 32.156 1 97.38 274 ASP A CA 1
ATOM 2156 C C . ASP A 1 274 ? 3.381 25.891 30.656 1 97.38 274 ASP A C 1
ATOM 2158 O O . ASP A 1 274 ? 4.383 26.375 30.125 1 97.38 274 ASP A O 1
ATOM 2162 N N . THR A 1 275 ? 2.547 25.078 30.016 1 98.62 275 THR A N 1
ATOM 2163 C CA . THR A 1 275 ? 2.775 24.781 28.609 1 98.62 275 THR A CA 1
ATOM 2164 C C . THR A 1 275 ? 1.574 25.188 27.766 1 98.62 275 THR A C 1
ATOM 2166 O O . THR A 1 275 ? 0.428 24.938 28.141 1 98.62 275 THR A O 1
ATOM 2169 N N . ILE A 1 276 ? 1.855 25.906 26.625 1 98.75 276 ILE A N 1
ATOM 2170 C CA . ILE A 1 276 ? 0.896 26.062 25.547 1 98.75 276 ILE A CA 1
ATOM 2171 C C . ILE A 1 276 ? 1.006 24.891 24.578 1 98.75 276 ILE A C 1
ATOM 2173 O O . ILE A 1 276 ? 2.098 24.578 24.094 1 98.75 276 ILE A O 1
ATOM 2177 N N . ILE A 1 277 ? -0.116 24.188 24.359 1 98.94 277 ILE A N 1
ATOM 2178 C CA . ILE A 1 277 ? -0.154 23.094 23.391 1 98.94 277 ILE A CA 1
ATOM 2179 C C . ILE A 1 277 ? -1.024 23.484 22.203 1 98.94 277 ILE A C 1
ATOM 2181 O O . ILE A 1 277 ? -2.16 23.938 22.375 1 98.94 277 ILE A O 1
ATOM 2185 N N . VAL A 1 278 ? -0.462 23.375 21.047 1 98.94 278 VAL A N 1
ATOM 2186 C CA . VAL A 1 278 ? -1.195 23.594 19.812 1 98.94 278 VAL A CA 1
ATOM 2187 C C . VAL A 1 278 ? -1.242 22.297 19 1 98.94 278 VAL A C 1
ATOM 2189 O O . VAL A 1 278 ? -0.249 21.578 18.922 1 98.94 278 VAL A O 1
ATOM 2192 N N . PHE A 1 279 ? -2.424 21.938 18.5 1 98.94 279 PHE A N 1
ATOM 2193 C CA . PHE A 1 279 ? -2.596 20.859 17.547 1 98.94 279 PHE A CA 1
ATOM 2194 C C . PHE A 1 279 ? -3.268 21.344 16.266 1 98.94 279 PHE A C 1
ATOM 2196 O O . PHE A 1 279 ? -4.355 21.922 16.328 1 98.94 279 PHE A O 1
ATOM 2203 N N . VAL A 1 280 ? -2.582 21.109 15.07 1 98.94 280 VAL A N 1
ATOM 2204 C CA . VAL A 1 280 ? -3.17 21.609 13.828 1 98.94 280 VAL A CA 1
ATOM 2205 C C . VAL A 1 280 ? -2.945 20.594 12.703 1 98.94 280 VAL A C 1
ATOM 2207 O O . VAL A 1 280 ? -2.066 19.734 12.805 1 98.94 280 VAL A O 1
ATOM 2210 N N . SER A 1 281 ? -3.764 20.688 11.703 1 98.81 281 SER A N 1
ATOM 2211 C CA . SER A 1 281 ? -3.439 20.109 10.391 1 98.81 281 SER A CA 1
ATOM 2212 C C . SER A 1 281 ? -2.738 21.141 9.508 1 98.81 281 SER A C 1
ATOM 2214 O O . SER A 1 281 ? -3.031 22.328 9.578 1 98.81 281 SER A O 1
ATOM 2216 N N . ASP A 1 282 ? -1.853 20.719 8.672 1 98.62 282 ASP A N 1
ATOM 2217 C CA . ASP A 1 282 ? -1.111 21.656 7.836 1 98.62 282 ASP A CA 1
ATOM 2218 C C . ASP A 1 282 ? -1.905 22.016 6.582 1 98.62 282 ASP A C 1
ATOM 2220 O O . ASP A 1 282 ? -1.644 23.047 5.953 1 98.62 282 ASP A O 1
ATOM 2224 N N . ASN A 1 283 ? -2.785 21.25 6.148 1 98.69 283 ASN A N 1
ATOM 2225 C CA . ASN A 1 283 ? -3.73 21.453 5.055 1 98.69 283 ASN A CA 1
ATOM 2226 C C . ASN A 1 283 ? -4.863 20.438 5.098 1 98.69 283 ASN A C 1
ATOM 2228 O O . ASN A 1 283 ? -4.93 19.609 6.012 1 98.69 283 ASN A O 1
ATOM 2232 N N . GLY A 1 284 ? -5.805 20.562 4.172 1 98.44 284 GLY A N 1
ATOM 2233 C CA . GLY A 1 284 ? -6.875 19.578 4.098 1 98.44 284 GLY A CA 1
ATOM 2234 C C . GLY A 1 284 ? -6.391 18.203 3.695 1 98.44 284 GLY A C 1
ATOM 2235 O O . GLY A 1 284 ? -5.27 18.047 3.207 1 98.44 284 GLY A O 1
ATOM 2236 N N . GLY A 1 285 ? -7.262 17.266 3.963 1 98.44 285 GLY A N 1
ATOM 2237 C CA . GLY A 1 285 ? -6.914 15.883 3.658 1 98.44 285 GLY A CA 1
ATOM 2238 C C . GLY A 1 285 ? -6.93 15.57 2.174 1 98.44 285 GLY A C 1
ATOM 2239 O O . GLY A 1 285 ? -7.574 16.281 1.396 1 98.44 285 GLY A O 1
ATOM 2240 N N . MET A 1 286 ? -6.199 14.578 1.779 1 98.25 286 MET A N 1
ATOM 2241 C CA . MET A 1 286 ? -6.125 14.125 0.393 1 98.25 286 MET A CA 1
ATOM 2242 C C . MET A 1 286 ? -7.004 12.898 0.172 1 98.25 286 MET A C 1
ATOM 2244 O O . MET A 1 286 ? -6.508 11.773 0.109 1 98.25 286 MET A O 1
ATOM 2248 N N . THR A 1 287 ? -8.227 13.094 -0.155 1 97.94 287 THR A N 1
ATOM 2249 C CA . THR A 1 287 ? -9.25 12.055 -0.222 1 97.94 287 THR A CA 1
ATOM 2250 C C . THR A 1 287 ? -9.023 11.156 -1.439 1 97.94 287 THR A C 1
ATOM 2252 O O . THR A 1 287 ? -9.281 9.953 -1.387 1 97.94 287 THR A O 1
ATOM 2255 N N . SER A 1 288 ? -8.594 11.719 -2.545 1 96.25 288 SER A N 1
ATOM 2256 C CA . SER A 1 288 ? -8.445 11.023 -3.816 1 96.25 288 SER A CA 1
ATOM 2257 C C . SER A 1 288 ? -7.195 11.492 -4.562 1 96.25 288 SER A C 1
ATOM 2259 O O . SER A 1 288 ? -6.465 12.359 -4.074 1 96.25 288 SER A O 1
ATOM 2261 N N . GLY A 1 289 ? -6.918 10.852 -5.637 1 93.31 289 GLY A N 1
ATOM 2262 C CA . GLY A 1 289 ? -5.777 11.234 -6.453 1 93.31 289 GLY A CA 1
ATOM 2263 C C . GLY A 1 289 ? -4.504 10.5 -6.086 1 93.31 289 GLY A C 1
ATOM 2264 O O . GLY A 1 289 ? -4.547 9.492 -5.367 1 93.31 289 GLY A O 1
ATOM 2265 N N . LEU A 1 290 ? -3.441 11.102 -6.664 1 86.5 290 LEU A N 1
ATOM 2266 C CA . LEU A 1 290 ? -2.133 10.539 -6.348 1 86.5 290 LEU A CA 1
ATOM 2267 C C . LEU A 1 290 ? -1.764 10.797 -4.891 1 86.5 290 LEU A C 1
ATOM 2269 O O . LEU A 1 290 ? -2.02 11.883 -4.367 1 86.5 290 LEU A O 1
ATOM 2273 N N . TYR A 1 291 ? -1.313 9.93 -4.074 1 88.31 291 TYR A N 1
ATOM 2274 C CA . TYR A 1 291 ? -0.861 10.008 -2.689 1 88.31 291 TYR A CA 1
ATOM 2275 C C . TYR A 1 291 ? -2.043 10.125 -1.734 1 88.31 291 TYR A C 1
ATOM 2277 O O . TYR A 1 291 ? -1.936 10.742 -0.675 1 88.31 291 TYR A O 1
ATOM 2285 N N . LYS A 1 292 ? -3.223 9.695 -2.268 1 96.62 292 LYS A N 1
ATOM 2286 C CA . LYS A 1 292 ? -4.402 9.719 -1.409 1 96.62 292 LYS A CA 1
ATOM 2287 C C . LYS A 1 292 ? -4.168 8.922 -0.129 1 96.62 292 LYS A C 1
ATOM 2289 O O . LYS A 1 292 ? -3.498 7.891 -0.148 1 96.62 292 LYS A O 1
ATOM 2294 N N . ASN A 1 293 ? -4.676 9.445 0.926 1 98.12 293 ASN A N 1
ATOM 2295 C CA . ASN A 1 293 ? -4.641 8.75 2.207 1 98.12 293 ASN A CA 1
ATOM 2296 C C . ASN A 1 293 ? -6.047 8.422 2.705 1 98.12 293 ASN A C 1
ATOM 2298 O O . ASN A 1 293 ? -6.223 8.023 3.857 1 98.12 293 ASN A O 1
ATOM 2302 N N . TYR A 1 294 ? -7.066 8.711 1.871 1 97.69 294 TYR A N 1
ATOM 2303 C CA . TYR A 1 294 ? -8.461 8.414 2.184 1 97.69 294 TYR A CA 1
ATOM 2304 C C . TYR A 1 294 ? -8.945 9.258 3.361 1 97.69 294 TYR A C 1
ATOM 2306 O O . TYR A 1 294 ? -9.812 8.82 4.125 1 97.69 294 TYR A O 1
ATOM 2314 N N . ALA A 1 295 ? -8.352 10.398 3.59 1 98.38 295 ALA A N 1
ATOM 2315 C CA . ALA A 1 295 ? -8.891 11.383 4.535 1 98.38 295 ALA A CA 1
ATOM 2316 C C . ALA A 1 295 ? -10.234 11.914 4.059 1 98.38 295 ALA A C 1
ATOM 2318 O O . ALA A 1 295 ? -10.578 11.797 2.883 1 98.38 295 ALA A O 1
ATOM 2319 N N . SER A 1 296 ? -11.008 12.461 5.012 1 98 296 SER A N 1
ATOM 2320 C CA . SER A 1 296 ? -12.305 13.039 4.664 1 98 296 SER A CA 1
ATOM 2321 C C . SER A 1 296 ? -12.422 14.469 5.172 1 98 296 SER A C 1
ATOM 2323 O O . SER A 1 296 ? -12.227 14.734 6.359 1 98 296 SER A O 1
ATOM 2325 N N . ASN A 1 297 ? -12.672 15.359 4.234 1 97.62 297 ASN A N 1
ATOM 2326 C CA . ASN A 1 297 ? -12.961 16.75 4.586 1 97.62 297 ASN A CA 1
ATOM 2327 C C . ASN A 1 297 ? -14.461 17 4.668 1 97.62 297 ASN A C 1
ATOM 2329 O O . ASN A 1 297 ? -14.891 18.125 4.91 1 97.62 297 ASN A O 1
ATOM 2333 N N . TYR A 1 298 ? -15.219 15.969 4.582 1 94.62 298 TYR A N 1
ATOM 2334 C CA . TYR A 1 298 ? -16.672 16.062 4.562 1 94.62 298 TYR A CA 1
ATOM 2335 C C . TYR A 1 298 ? -17.188 16.75 5.82 1 94.62 298 TYR A C 1
ATOM 2337 O O . TYR A 1 298 ? -16.719 16.469 6.926 1 94.62 298 TYR A O 1
ATOM 2345 N N . PRO A 1 299 ? -18.141 17.75 5.582 1 95.62 299 PRO A N 1
ATOM 2346 C CA . PRO A 1 299 ? -18.922 18.047 4.379 1 95.62 299 PRO A CA 1
ATOM 2347 C C . PRO A 1 299 ? -18.344 19.188 3.555 1 95.62 299 PRO A C 1
ATOM 2349 O O . PRO A 1 299 ? -18.953 19.625 2.584 1 95.62 299 PRO A O 1
ATOM 2352 N N . LEU A 1 300 ? -17.172 19.672 3.895 1 97 300 LEU A N 1
ATOM 2353 C CA . LEU A 1 300 ? -16.562 20.812 3.203 1 97 300 LEU A CA 1
ATOM 2354 C C . LEU A 1 300 ? -16.172 20.422 1.78 1 97 300 LEU A C 1
ATOM 2356 O O . LEU A 1 300 ? -15.719 19.297 1.535 1 97 300 LEU A O 1
ATOM 2360 N N . ARG A 1 301 ? -16.281 21.359 0.891 1 96.38 301 ARG A N 1
ATOM 2361 C CA . ARG A 1 301 ? -15.938 21.156 -0.514 1 96.38 301 ARG A CA 1
ATOM 2362 C C . ARG A 1 301 ? -14.43 21.266 -0.733 1 96.38 301 ARG A C 1
ATOM 2364 O O . ARG A 1 301 ? -13.789 22.188 -0.229 1 96.38 301 ARG A O 1
ATOM 2371 N N . GLY A 1 302 ? -13.93 20.297 -1.551 1 97.62 302 GLY A N 1
ATOM 2372 C CA . GLY A 1 302 ? -12.523 20.344 -1.93 1 97.62 302 GLY A CA 1
ATOM 2373 C C . GLY A 1 302 ? -11.633 19.5 -1.026 1 97.62 302 GLY A C 1
ATOM 2374 O O . GLY A 1 302 ? -12.078 19.031 0.028 1 97.62 302 GLY A O 1
ATOM 2375 N N . ILE A 1 303 ? -10.414 19.25 -1.517 1 98.25 303 ILE A N 1
ATOM 2376 C CA . ILE A 1 303 ? -9.391 18.5 -0.796 1 98.25 303 ILE A CA 1
ATOM 2377 C C . ILE A 1 303 ? -8.055 19.219 -0.901 1 98.25 303 ILE A C 1
ATOM 2379 O O . ILE A 1 303 ? -7.98 20.344 -1.416 1 98.25 303 ILE A O 1
ATOM 2383 N N . LYS A 1 304 ? -6.988 18.656 -0.249 1 97.94 304 LYS A N 1
ATOM 2384 C CA . LYS A 1 304 ? -5.633 19.141 -0.494 1 97.94 304 LYS A CA 1
ATOM 2385 C C . LYS A 1 304 ? -5.441 19.516 -1.96 1 97.94 304 LYS A C 1
ATOM 2387 O O . LYS A 1 304 ? -5.973 18.859 -2.852 1 97.94 304 LYS A O 1
ATOM 2392 N N . MET A 1 305 ? -4.73 20.641 -2.271 1 97.31 305 MET A N 1
ATOM 2393 C CA . MET A 1 305 ? -4.398 21.109 -3.611 1 97.31 305 MET A CA 1
ATOM 2394 C C . MET A 1 305 ? -5.547 21.922 -4.203 1 97.31 305 MET A C 1
ATOM 2396 O O . MET A 1 305 ? -5.527 22.266 -5.387 1 97.31 305 MET A O 1
ATOM 2400 N N . SER A 1 306 ? -6.551 22.266 -3.371 1 97.69 306 SER A N 1
ATOM 2401 C CA . SER A 1 306 ? -7.648 23.094 -3.865 1 97.69 306 SER A CA 1
ATOM 2402 C C . SER A 1 306 ? -7.926 24.266 -2.93 1 97.69 306 SER A C 1
ATOM 2404 O O . SER A 1 306 ? -7.691 24.172 -1.722 1 97.69 306 SER A O 1
ATOM 2406 N N . PRO A 1 307 ? -8.406 25.375 -3.422 1 98.19 307 PRO A N 1
ATOM 2407 C CA . PRO A 1 307 ? -8.633 26.578 -2.613 1 98.19 307 PRO A CA 1
ATOM 2408 C C . PRO A 1 307 ? -9.992 26.578 -1.922 1 98.19 307 PRO A C 1
ATOM 2410 O O . PRO A 1 307 ? -10.383 27.578 -1.307 1 98.19 307 PRO A O 1
ATOM 2413 N N . PHE A 1 308 ? -10.758 25.516 -2.01 1 98.38 308 PHE A N 1
ATOM 2414 C CA . PHE A 1 308 ? -12.062 25.422 -1.368 1 98.38 308 PHE A CA 1
ATOM 2415 C C . PHE A 1 308 ? -11.914 25.062 0.104 1 98.38 308 PHE A C 1
ATOM 2417 O O . PHE A 1 308 ? -10.82 24.734 0.562 1 98.38 308 PHE A O 1
ATOM 2424 N N . GLU A 1 309 ? -12.984 25.109 0.861 1 98.31 309 GLU A N 1
ATOM 2425 C CA . GLU A 1 309 ? -12.945 25.016 2.316 1 98.31 309 GLU A CA 1
ATOM 2426 C C . GLU A 1 309 ? -12.289 23.703 2.76 1 98.31 309 GLU A C 1
ATOM 2428 O O . GLU A 1 309 ? -11.5 23.688 3.703 1 98.31 309 GLU A O 1
ATOM 2433 N N . GLY A 1 310 ? -12.547 22.625 2.055 1 98.38 310 GLY A N 1
ATOM 2434 C CA . GLY A 1 310 ? -12 21.344 2.449 1 98.38 310 GLY A CA 1
ATOM 2435 C C . GLY A 1 310 ? -10.492 21.266 2.299 1 98.38 310 GLY A C 1
ATOM 2436 O O . GLY A 1 310 ? -9.844 20.391 2.9 1 98.38 310 GLY A O 1
ATOM 2437 N N . GLY A 1 311 ? -9.914 22.156 1.488 1 98.56 311 GLY A N 1
ATOM 2438 C CA . GLY A 1 311 ? -8.477 22.172 1.276 1 98.56 311 GLY A CA 1
ATOM 2439 C C . GLY A 1 311 ? -7.746 23.109 2.209 1 98.56 311 GLY A C 1
ATOM 2440 O O . GLY A 1 311 ? -6.555 22.938 2.473 1 98.56 311 GLY A O 1
ATOM 2441 N N . ILE A 1 312 ? -8.5 24.141 2.785 1 98.81 312 ILE A N 1
ATOM 2442 C CA . ILE A 1 312 ? -7.742 25.203 3.424 1 98.81 312 ILE A CA 1
ATOM 2443 C C . ILE A 1 312 ? -8.297 25.469 4.82 1 98.81 312 ILE A C 1
ATOM 2445 O O . ILE A 1 312 ? -7.648 26.125 5.641 1 98.81 312 ILE A O 1
ATOM 2449 N N . ARG A 1 313 ? -9.594 25.188 5.137 1 98.75 313 ARG A N 1
ATOM 2450 C CA . ARG A 1 313 ? -10.117 25.234 6.5 1 98.75 313 ARG A CA 1
ATOM 2451 C C . ARG A 1 313 ? -9.797 23.938 7.254 1 98.75 313 ARG A C 1
ATOM 2453 O O . ARG A 1 313 ? -10.359 22.891 6.953 1 98.75 313 ARG A O 1
ATOM 2460 N N . VAL A 1 314 ? -8.914 24.016 8.18 1 98.75 314 VAL A N 1
ATOM 2461 C CA . VAL A 1 314 ? -8.328 22.781 8.695 1 98.75 314 VAL A CA 1
ATOM 2462 C C . VAL A 1 314 ? -8.516 22.719 10.211 1 98.75 314 VAL A C 1
ATOM 2464 O O . VAL A 1 314 ? -8.977 23.688 10.828 1 98.75 314 VAL A O 1
ATOM 2467 N N . THR A 1 315 ? -8.219 21.547 10.781 1 98.62 315 THR A N 1
ATOM 2468 C CA . THR A 1 315 ? -8.344 21.297 12.211 1 98.62 315 THR A CA 1
ATOM 2469 C C . THR A 1 315 ? -7.309 22.094 13 1 98.62 315 THR A C 1
ATOM 2471 O O . THR A 1 315 ? -6.148 22.188 12.594 1 98.62 315 THR A O 1
ATOM 2474 N N . GLY A 1 316 ? -7.777 22.719 14.109 1 98.75 316 GLY A N 1
ATOM 2475 C CA . GLY A 1 316 ? -6.871 23.406 15.016 1 98.75 316 GLY A CA 1
ATOM 2476 C C . GLY A 1 316 ? -7.426 23.547 16.422 1 98.75 316 GLY A C 1
ATOM 2477 O O . GLY A 1 316 ? -8.641 23.625 16.609 1 98.75 316 GLY A O 1
ATOM 2478 N N . LEU A 1 317 ? -6.555 23.531 17.375 1 98.75 317 LEU A N 1
ATOM 2479 C CA . LEU A 1 317 ? -6.91 23.828 18.75 1 98.75 317 LEU A CA 1
ATOM 2480 C C . LEU A 1 317 ? -5.707 24.375 19.516 1 98.75 317 LEU A C 1
ATOM 2482 O O . LEU A 1 317 ? -4.566 24.219 19.078 1 98.75 317 LEU A O 1
ATOM 2486 N N . LEU A 1 318 ? -5.961 25.109 20.547 1 98.75 318 LEU A N 1
ATOM 2487 C CA . LEU A 1 318 ? -4.977 25.641 21.484 1 98.75 318 LEU A CA 1
ATOM 2488 C C . LEU A 1 318 ? -5.363 25.312 22.922 1 98.75 318 LEU A C 1
ATOM 2490 O O . LEU A 1 318 ? -6.52 25.5 23.312 1 98.75 318 LEU A O 1
ATOM 2494 N N . TRP A 1 319 ? -4.402 24.75 23.594 1 98.38 319 TRP A N 1
ATOM 2495 C CA . TRP A 1 319 ? -4.645 24.438 25.016 1 98.38 319 TRP A CA 1
ATOM 2496 C C . TRP A 1 319 ? -3.613 25.125 25.891 1 98.38 319 TRP A C 1
ATOM 2498 O O . TRP A 1 319 ? -2.428 25.172 25.562 1 98.38 319 TRP A O 1
ATOM 2508 N N . ALA A 1 320 ? -4 25.734 26.938 1 97.5 320 ALA A N 1
ATOM 2509 C CA . ALA A 1 320 ? -3.203 26.203 28.062 1 97.5 320 ALA A CA 1
ATOM 2510 C C . ALA A 1 320 ? -3.998 26.141 29.375 1 97.5 320 ALA A C 1
ATOM 2512 O O . ALA A 1 320 ? -5.23 26.188 29.359 1 97.5 320 ALA A O 1
ATOM 2513 N N . ALA A 1 321 ? -3.336 25.969 30.469 1 93.06 321 ALA A N 1
ATOM 2514 C CA . ALA A 1 321 ? -4.004 25.75 31.75 1 93.06 321 ALA A CA 1
ATOM 2515 C C . ALA A 1 321 ? -4.836 26.969 32.156 1 93.06 321 ALA A C 1
ATOM 2517 O O . ALA A 1 321 ? -5.875 26.828 32.812 1 93.06 321 ALA A O 1
ATOM 2518 N N . ASN A 1 322 ? -4.465 28.188 31.75 1 87.38 322 ASN A N 1
ATOM 2519 C CA . ASN A 1 322 ? -5.125 29.344 32.344 1 87.38 322 ASN A CA 1
ATOM 2520 C C . ASN A 1 322 ? -5.676 30.266 31.25 1 87.38 322 ASN A C 1
ATOM 2522 O O . ASN A 1 322 ? -5.5 31.484 31.312 1 87.38 322 ASN A O 1
ATOM 2526 N N . LEU A 1 323 ? -6.426 29.641 30.359 1 92.94 323 LEU A N 1
ATOM 2527 C CA . LEU A 1 323 ? -7.105 30.469 29.375 1 92.94 323 LEU A CA 1
ATOM 2528 C C . LEU A 1 323 ? -8.367 31.078 29.969 1 92.94 323 LEU A C 1
ATOM 2530 O O . LEU A 1 323 ? -9.07 30.438 30.75 1 92.94 323 LEU A O 1
ATOM 2534 N N . ASN A 1 324 ? -8.641 32.281 29.625 1 91.56 324 ASN A N 1
ATOM 2535 C CA . ASN A 1 324 ? -9.836 32.969 30.109 1 91.56 324 ASN A CA 1
ATOM 2536 C C . ASN A 1 324 ? -11.055 32.625 29.266 1 91.56 324 ASN A C 1
ATOM 2538 O O . ASN A 1 324 ? -12.188 32.906 29.656 1 91.56 324 ASN A O 1
ATOM 2542 N N . ASN A 1 325 ? -10.898 32.062 28.141 1 91.56 325 ASN A N 1
ATOM 2543 C CA . ASN A 1 325 ? -11.984 31.625 27.25 1 91.56 325 ASN A CA 1
ATOM 2544 C C . ASN A 1 325 ? -12.727 30.422 27.812 1 91.56 325 ASN A C 1
ATOM 2546 O O . ASN A 1 325 ? -12.352 29.281 27.547 1 91.56 325 ASN A O 1
ATOM 2550 N N . ASP A 1 326 ? -13.914 30.625 28.391 1 88.31 326 ASP A N 1
ATOM 2551 C CA . ASP A 1 326 ? -14.68 29.562 29.031 1 88.31 326 ASP A CA 1
ATOM 2552 C C . ASP A 1 326 ? -15.641 28.906 28.047 1 88.31 326 ASP A C 1
ATOM 2554 O O . ASP A 1 326 ? -16.25 27.875 28.344 1 88.31 326 ASP A O 1
ATOM 2558 N N . ASN A 1 327 ? -15.648 29.438 26.859 1 91.81 327 ASN A N 1
ATOM 2559 C CA . ASN A 1 327 ? -16.484 28.859 25.812 1 91.81 327 ASN A CA 1
ATOM 2560 C C . ASN A 1 327 ? -15.812 27.672 25.156 1 91.81 327 ASN A C 1
ATOM 2562 O O . ASN A 1 327 ? -16.469 26.859 24.484 1 91.81 327 ASN A O 1
ATOM 2566 N N . HIS A 1 328 ? -14.547 27.609 25.25 1 95 328 HIS A N 1
ATOM 2567 C CA . HIS A 1 328 ? -13.711 26.531 24.719 1 95 328 HIS A CA 1
ATOM 2568 C C . HIS A 1 328 ? -13.859 26.422 23.203 1 95 328 HIS A C 1
ATOM 2570 O O . HIS A 1 328 ? -13.617 25.359 22.625 1 95 328 HIS A O 1
ATOM 2576 N N . TYR A 1 329 ? -14.352 27.406 22.531 1 96.25 329 TYR A N 1
ATOM 2577 C CA . TYR A 1 329 ? -14.523 27.5 21.078 1 96.25 329 TYR A CA 1
ATOM 2578 C C . TYR A 1 329 ? -14.289 28.922 20.609 1 96.25 329 TYR A C 1
ATOM 2580 O O . TYR A 1 329 ? -14.703 29.875 21.266 1 96.25 329 TYR A O 1
ATOM 2588 N N . TRP A 1 330 ? -13.555 29.109 19.594 1 97.62 330 TRP A N 1
ATOM 2589 C CA . TRP A 1 330 ? -13.312 30.422 19.016 1 97.62 330 TRP A CA 1
ATOM 2590 C C . TRP A 1 330 ? -13.531 30.391 17.5 1 97.62 330 TRP A C 1
ATOM 2592 O O . TRP A 1 330 ? -12.875 29.641 16.781 1 97.62 330 TRP A O 1
ATOM 2602 N N . ASP A 1 331 ? -14.391 31.188 16.938 1 95.75 331 ASP A N 1
ATOM 2603 C CA . ASP A 1 331 ? -14.805 31.172 15.531 1 95.75 331 ASP A CA 1
ATOM 2604 C C . ASP A 1 331 ? -14.164 32.312 14.75 1 95.75 331 ASP A C 1
ATOM 2606 O O . ASP A 1 331 ? -14.617 32.656 13.656 1 95.75 331 ASP A O 1
ATOM 2610 N N . GLY A 1 332 ? -13.188 32.969 15.359 1 97.25 332 GLY A N 1
ATOM 2611 C CA . GLY A 1 332 ? -12.461 34.031 14.641 1 97.25 332 GLY A CA 1
ATOM 2612 C C . GLY A 1 332 ? -11.617 33.469 13.508 1 97.25 332 GLY A C 1
ATOM 2613 O O . GLY A 1 332 ? -11.07 32.375 13.602 1 97.25 332 GLY A O 1
ATOM 2614 N N . TYR A 1 333 ? -11.477 34.281 12.438 1 98.31 333 TYR A N 1
ATOM 2615 C CA . TYR A 1 333 ? -10.633 33.906 11.312 1 98.31 333 TYR A CA 1
ATOM 2616 C C . TYR A 1 333 ? -9.156 33.906 11.711 1 98.31 333 TYR A C 1
ATOM 2618 O O . TYR A 1 333 ? -8.672 34.875 12.305 1 98.31 333 TYR A O 1
ATOM 2626 N N . MET A 1 334 ? -8.523 32.875 11.461 1 98.69 334 MET A N 1
ATOM 2627 C CA . MET A 1 334 ? -7.094 32.719 11.719 1 98.69 334 MET A CA 1
ATOM 2628 C C . MET A 1 334 ? -6.406 32 10.57 1 98.69 334 MET A C 1
ATOM 2630 O O . MET A 1 334 ? -6.965 31.062 10 1 98.69 334 MET A O 1
ATOM 2634 N N . HIS A 1 335 ? -5.277 32.5 10.133 1 98.88 335 HIS A N 1
ATOM 2635 C CA . HIS A 1 335 ? -4.449 31.844 9.125 1 98.88 335 HIS A CA 1
ATOM 2636 C C . HIS A 1 335 ? -3.191 31.234 9.742 1 98.88 335 HIS A C 1
ATOM 2638 O O . HIS A 1 335 ? -2.732 31.703 10.789 1 98.88 335 HIS A O 1
ATOM 2644 N N . VAL A 1 336 ? -2.65 30.25 9.133 1 98.94 336 VAL A N 1
ATOM 2645 C CA . VAL A 1 336 ? -1.46 29.578 9.633 1 98.94 336 VAL A CA 1
ATOM 2646 C C . VAL A 1 336 ? -0.336 30.578 9.836 1 98.94 336 VAL A C 1
ATOM 2648 O O . VAL A 1 336 ? 0.468 30.453 10.766 1 98.94 336 VAL A O 1
ATOM 2651 N N . ALA A 1 337 ? -0.259 31.656 9.117 1 98.88 337 ALA A N 1
ATOM 2652 C CA . ALA A 1 337 ? 0.767 32.688 9.25 1 98.88 337 ALA A CA 1
ATOM 2653 C C . ALA A 1 337 ? 0.615 33.438 10.57 1 98.88 337 ALA A C 1
ATOM 2655 O O . ALA A 1 337 ? 1.534 34.156 10.992 1 98.88 337 ALA A O 1
ATOM 2656 N N . ASP A 1 338 ? -0.491 33.344 11.203 1 98.94 338 ASP A N 1
ATOM 2657 C CA . ASP A 1 338 ? -0.779 34.094 12.414 1 98.94 338 ASP A CA 1
ATOM 2658 C C . ASP A 1 338 ? -0.113 33.469 13.633 1 98.94 338 ASP A C 1
ATOM 2660 O O . ASP A 1 338 ? 0 34.094 14.688 1 98.94 338 ASP A O 1
ATOM 2664 N N . TRP A 1 339 ? 0.367 32.219 13.492 1 98.94 339 TRP A N 1
ATOM 2665 C CA . TRP A 1 339 ? 0.907 31.516 14.648 1 98.94 339 TRP A CA 1
ATOM 2666 C C . TRP A 1 339 ? 2.184 32.188 15.148 1 98.94 339 TRP A C 1
ATOM 2668 O O . TRP A 1 339 ? 2.4 32.281 16.359 1 98.94 339 TRP A O 1
ATOM 2678 N N . LEU A 1 340 ? 3.053 32.656 14.195 1 98.94 340 LEU A N 1
ATOM 2679 C CA . LEU A 1 340 ? 4.312 33.25 14.609 1 98.94 340 LEU A CA 1
ATOM 2680 C C . LEU A 1 340 ? 4.07 34.438 15.547 1 98.94 340 LEU A C 1
ATOM 2682 O O . LEU A 1 340 ? 4.477 34.406 16.703 1 98.94 340 LEU A O 1
ATOM 2686 N N . PRO A 1 341 ? 3.299 35.469 15.133 1 98.88 341 PRO A N 1
ATOM 2687 C CA . PRO A 1 341 ? 3.086 36.594 16.062 1 98.88 341 PRO A CA 1
ATOM 2688 C C . PRO A 1 341 ? 2.258 36.188 17.281 1 98.88 341 PRO A C 1
ATOM 2690 O O . PRO A 1 341 ? 2.455 36.719 18.375 1 98.88 341 PRO A O 1
ATOM 2693 N N . THR A 1 342 ? 1.33 35.25 17.172 1 98.88 342 THR A N 1
ATOM 2694 C CA . THR A 1 342 ? 0.488 34.812 18.281 1 98.88 342 THR A CA 1
ATOM 2695 C C . THR A 1 342 ? 1.325 34.156 19.359 1 98.88 342 THR A C 1
ATOM 2697 O O . THR A 1 342 ? 1.164 34.438 20.547 1 98.88 342 THR A O 1
ATOM 2700 N N . LEU A 1 343 ? 2.262 33.25 18.953 1 98.88 343 LEU A N 1
ATOM 2701 C CA . LEU A 1 343 ? 3.1 32.562 19.922 1 98.88 343 LEU A CA 1
ATOM 2702 C C . LEU A 1 343 ? 4.125 33.5 20.547 1 98.88 343 LEU A C 1
ATOM 2704 O O . LEU A 1 343 ? 4.461 33.375 21.719 1 98.88 343 LEU A O 1
ATOM 2708 N N . LEU A 1 344 ? 4.672 34.438 19.766 1 98.88 344 LEU A N 1
ATO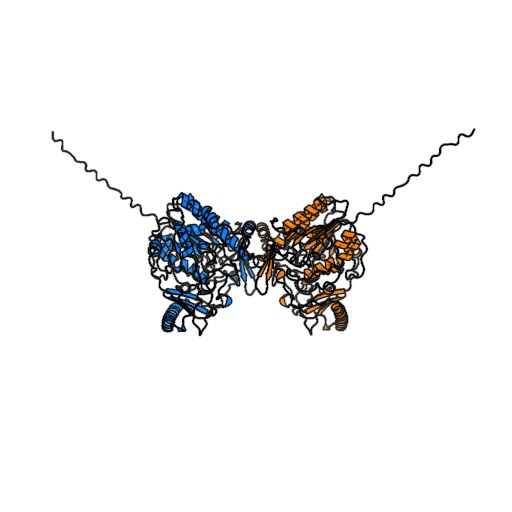M 2709 C CA . LEU A 1 344 ? 5.578 35.406 20.328 1 98.88 344 LEU A CA 1
ATOM 2710 C C . LEU A 1 344 ? 4.867 36.281 21.375 1 98.88 344 LEU A C 1
ATOM 2712 O O . LEU A 1 344 ? 5.422 36.531 22.453 1 98.88 344 LEU A O 1
ATOM 2716 N N . SER A 1 345 ? 3.641 36.625 21.062 1 98.5 345 SER A N 1
ATOM 2717 C CA . SER A 1 345 ? 2.844 37.406 22.016 1 98.5 345 SER A CA 1
ATOM 2718 C C . SER A 1 345 ? 2.584 36.594 23.281 1 98.5 345 SER A C 1
ATOM 2720 O O . SER A 1 345 ? 2.73 37.125 24.391 1 98.5 345 SER A O 1
ATOM 2722 N N . ALA A 1 346 ? 2.279 35.406 23.156 1 98 346 ALA A N 1
ATOM 2723 C CA . ALA A 1 346 ? 2.02 34.531 24.297 1 98 346 ALA A CA 1
ATOM 2724 C C . ALA A 1 346 ? 3.258 34.406 25.188 1 98 346 ALA A C 1
ATOM 2726 O O . ALA A 1 346 ? 3.145 34.25 26.406 1 98 346 ALA A O 1
ATOM 2727 N N . ALA A 1 347 ? 4.41 34.531 24.594 1 98 347 ALA A N 1
ATOM 2728 C CA . ALA A 1 347 ? 5.68 34.375 25.297 1 98 347 ALA A CA 1
ATOM 2729 C C . ALA A 1 347 ? 6.234 35.719 25.719 1 98 347 ALA A C 1
ATOM 2731 O O . ALA A 1 347 ? 7.359 35.812 26.219 1 98 347 ALA A O 1
ATOM 2732 N N . ASP A 1 348 ? 5.492 36.75 25.469 1 97.38 348 ASP A N 1
ATOM 2733 C CA . ASP A 1 348 ? 5.91 38.094 25.797 1 97.38 348 ASP A CA 1
ATOM 2734 C C . ASP A 1 348 ? 7.195 38.469 25.062 1 97.38 348 ASP A C 1
ATOM 2736 O O . ASP A 1 348 ? 8.141 39 25.672 1 97.38 348 ASP A O 1
ATOM 2740 N N . ILE A 1 349 ? 7.219 38.062 23.859 1 98.31 349 ILE A N 1
ATOM 2741 C CA . ILE A 1 349 ? 8.312 38.406 22.953 1 98.31 349 ILE A CA 1
ATOM 2742 C C . ILE A 1 349 ? 7.832 39.469 21.953 1 98.31 349 ILE A C 1
ATOM 2744 O O . ILE A 1 349 ? 6.719 39.375 21.422 1 98.31 349 ILE A O 1
ATOM 2748 N N . PRO A 1 350 ? 8.648 40.531 21.672 1 98 350 PRO A N 1
ATOM 2749 C CA . PRO A 1 350 ? 8.234 41.531 20.703 1 98 350 PRO A CA 1
ATOM 2750 C C . PRO A 1 350 ? 7.965 40.938 19.312 1 98 350 PRO A C 1
ATOM 2752 O O . PRO A 1 350 ? 8.727 40.094 18.844 1 98 350 PRO A O 1
ATOM 2755 N N . ILE A 1 351 ? 6.906 41.375 18.703 1 98.44 351 ILE A N 1
ATOM 2756 C CA . ILE A 1 351 ? 6.531 40.906 17.375 1 98.44 351 ILE A CA 1
ATOM 2757 C C . ILE A 1 351 ? 7.25 41.75 16.312 1 98.44 351 ILE A C 1
ATOM 2759 O O . ILE A 1 351 ? 7.152 42.969 16.328 1 98.44 351 ILE A O 1
ATOM 2763 N N . PRO A 1 352 ? 7.91 41.156 15.5 1 98 352 PRO A N 1
ATOM 2764 C CA . PRO A 1 352 ? 8.609 41.906 14.477 1 98 352 PRO A CA 1
ATOM 2765 C C . PRO A 1 352 ? 7.66 42.562 13.469 1 98 352 PRO A C 1
ATOM 2767 O O . PRO A 1 352 ? 6.516 42.125 13.328 1 98 352 PRO A O 1
ATOM 2770 N N . LYS A 1 353 ? 8.148 43.562 12.781 1 96.5 353 LYS A N 1
ATOM 2771 C CA . LYS A 1 353 ? 7.379 44.219 11.727 1 96.5 353 LYS A CA 1
ATOM 2772 C C . LYS A 1 353 ? 7.441 43.438 10.422 1 96.5 353 LYS A C 1
ATOM 2774 O O . LYS A 1 353 ? 8.289 42.531 10.266 1 96.5 353 LYS A O 1
ATOM 2779 N N . GLY A 1 354 ? 6.488 43.688 9.586 1 95.69 354 GLY A N 1
ATOM 2780 C CA . GLY A 1 354 ? 6.551 43.156 8.227 1 95.69 354 GLY A CA 1
ATOM 2781 C C . GLY A 1 354 ? 5.934 41.781 8.086 1 95.69 354 GLY A C 1
ATOM 2782 O O . GLY A 1 354 ? 6.113 41.094 7.066 1 95.69 354 GLY A O 1
ATOM 2783 N N . LEU A 1 355 ? 5.25 41.312 9.086 1 98.06 355 LEU A N 1
ATOM 2784 C CA . LEU A 1 355 ? 4.562 40.031 9 1 98.06 355 LEU A CA 1
ATOM 2785 C C . LEU A 1 355 ? 3.207 40.188 8.32 1 98.06 355 LEU A C 1
ATOM 2787 O O . LEU A 1 355 ? 2.578 41.25 8.414 1 98.06 355 LEU A O 1
ATOM 2791 N N . ASP A 1 356 ? 2.85 39.188 7.562 1 98.25 356 ASP A N 1
ATOM 2792 C CA . ASP A 1 356 ? 1.46 39.062 7.133 1 98.25 356 ASP A CA 1
ATOM 2793 C C . ASP A 1 356 ? 0.586 38.5 8.258 1 98.25 356 ASP A C 1
ATOM 2795 O O . ASP A 1 356 ? -0.621 38.75 8.289 1 98.25 356 ASP A O 1
ATOM 2799 N N . GLY A 1 357 ? 1.174 37.75 9.188 1 98.62 357 GLY A N 1
ATOM 2800 C CA . GLY A 1 357 ? 0.477 37.188 10.336 1 98.62 357 GLY A CA 1
ATOM 2801 C C . GLY A 1 357 ? 0.018 38.25 11.328 1 98.62 357 GLY A C 1
ATOM 2802 O O . GLY A 1 357 ? 0.683 39.281 11.5 1 98.62 357 GLY A O 1
ATOM 2803 N N . ILE A 1 358 ? -1.084 37.906 11.953 1 98.31 358 ILE A N 1
ATOM 2804 C CA . ILE A 1 358 ? -1.698 38.75 12.953 1 98.31 358 ILE A CA 1
ATOM 2805 C C . ILE A 1 358 ? -1.717 38.062 14.305 1 98.31 358 ILE A C 1
ATOM 2807 O O . ILE A 1 358 ? -1.972 36.844 14.375 1 98.31 358 ILE A O 1
ATOM 2811 N N . ASP A 1 359 ? -1.425 38.812 15.328 1 98.75 359 ASP A N 1
ATOM 2812 C CA . ASP A 1 359 ? -1.448 38.25 16.688 1 98.75 359 ASP A CA 1
ATOM 2813 C C . ASP A 1 359 ? -2.881 38.031 17.156 1 98.75 359 ASP A C 1
ATOM 2815 O O . ASP A 1 359 ? -3.689 38.969 17.188 1 98.75 359 ASP A O 1
ATOM 2819 N N . HIS A 1 360 ? -3.145 36.781 17.594 1 98.62 360 HIS A N 1
ATOM 2820 C CA . HIS A 1 360 ? -4.488 36.469 18.047 1 98.62 360 HIS A CA 1
ATOM 2821 C C . HIS A 1 360 ? -4.473 35.938 19.469 1 98.62 360 HIS A C 1
ATOM 2823 O O . HIS A 1 360 ? -5.453 35.344 19.938 1 98.62 360 HIS A O 1
ATOM 2829 N N . TRP A 1 361 ? -3.373 36.062 20.203 1 98.31 361 TRP A N 1
ATOM 2830 C CA . TRP A 1 361 ? -3.283 35.5 21.547 1 98.31 361 TRP A CA 1
ATOM 2831 C C . TRP A 1 361 ? -4.41 36.031 22.438 1 98.31 361 TRP A C 1
ATOM 2833 O O . TRP A 1 361 ? -5.133 35.219 23.047 1 98.31 361 TRP A O 1
ATOM 2843 N N . ARG A 1 362 ? -4.617 37.312 22.484 1 97.38 362 ARG A N 1
ATOM 2844 C CA . ARG A 1 362 ? -5.656 37.906 23.312 1 97.38 362 ARG A CA 1
ATOM 2845 C C . ARG A 1 362 ? -7.043 37.5 22.828 1 97.38 362 ARG A C 1
ATOM 2847 O O . ARG A 1 362 ? -7.941 37.25 23.641 1 97.38 362 ARG A O 1
ATOM 2854 N N . ASN A 1 363 ? -7.234 37.438 21.516 1 98.12 363 ASN A N 1
ATOM 2855 C CA . ASN A 1 363 ? -8.523 37.062 20.938 1 98.12 363 ASN A CA 1
ATOM 2856 C C . ASN A 1 363 ? -8.93 35.656 21.344 1 98.12 363 ASN A C 1
ATOM 2858 O O . ASN A 1 363 ? -10.062 35.406 21.75 1 98.12 363 ASN A O 1
ATOM 2862 N N . ILE A 1 364 ? -7.973 34.75 21.219 1 98.19 364 ILE A N 1
ATOM 2863 C CA . ILE A 1 364 ? -8.242 33.344 21.531 1 98.19 364 ILE A CA 1
ATOM 2864 C C . ILE A 1 364 ? -8.438 33.188 23.047 1 98.19 364 ILE A C 1
ATOM 2866 O O . ILE A 1 364 ? -9.352 32.5 23.5 1 98.19 364 ILE A O 1
ATOM 2870 N N . ASN A 1 365 ? -7.578 33.875 23.812 1 96.69 365 ASN A N 1
ATOM 2871 C CA . ASN A 1 365 ? -7.59 33.781 25.266 1 96.69 365 ASN A CA 1
ATOM 2872 C C . ASN A 1 365 ? -8.875 34.344 25.859 1 96.69 365 ASN A C 1
ATOM 2874 O O . ASN A 1 365 ? -9.398 33.812 26.844 1 96.69 365 ASN A O 1
ATOM 2878 N N . SER A 1 366 ? -9.469 35.375 25.203 1 95.62 366 SER A N 1
ATOM 2879 C CA . SER A 1 366 ? -10.586 36.094 25.828 1 95.62 366 SER A CA 1
ATOM 2880 C C . SER A 1 366 ? -11.859 35.938 25 1 95.62 366 SER A C 1
ATOM 2882 O O . SER A 1 366 ? -12.883 36.531 25.312 1 95.62 366 SER A O 1
ATOM 2884 N N . ASP A 1 367 ? -11.797 35.156 23.969 1 95.62 367 ASP A N 1
ATOM 2885 C CA . ASP A 1 367 ? -12.945 34.906 23.109 1 95.62 367 ASP A CA 1
ATOM 2886 C C . ASP A 1 367 ? -13.453 36.219 22.5 1 95.62 367 ASP A C 1
ATOM 2888 O O . ASP A 1 367 ? -14.648 36.5 22.5 1 95.62 367 ASP A O 1
ATOM 2892 N N . SER A 1 368 ? -12.5 37.031 22.078 1 96.69 368 SER A N 1
ATOM 2893 C CA . SER A 1 368 ? -12.867 38.25 21.391 1 96.69 368 SER A CA 1
ATOM 2894 C C . SER A 1 368 ? -12.727 38.094 19.875 1 96.69 368 SER A C 1
ATOM 2896 O O . SER A 1 368 ? -12.148 37.125 19.391 1 96.69 368 SER A O 1
ATOM 2898 N N . ALA A 1 369 ? -13.234 39 19.172 1 95.94 369 ALA A N 1
ATOM 2899 C CA . ALA A 1 369 ? -13.312 38.906 17.703 1 95.94 369 ALA A CA 1
ATOM 2900 C C . ALA A 1 369 ? -11.922 38.969 17.078 1 95.94 369 ALA A C 1
ATOM 2902 O O . ALA A 1 369 ? -11.008 39.594 17.625 1 95.94 369 ALA A O 1
ATOM 2903 N N . SER A 1 370 ? -11.797 38.281 15.992 1 96.62 370 SER A N 1
ATOM 2904 C CA . SER A 1 370 ? -10.57 38.344 15.203 1 96.62 370 SER A CA 1
ATOM 2905 C C . SER A 1 370 ? -10.414 39.688 14.516 1 96.62 370 SER A C 1
ATOM 2907 O O . SER A 1 370 ? -11.391 40.281 14.055 1 96.62 370 SER A O 1
ATOM 2909 N N . GLU A 1 371 ? -9.18 40.094 14.391 1 94.88 371 GLU A N 1
ATOM 2910 C CA . GLU A 1 371 ? -8.891 41.312 13.648 1 94.88 371 GLU A CA 1
ATOM 2911 C C . GLU A 1 371 ? -8.602 41 12.18 1 94.88 371 GLU A C 1
ATOM 2913 O O . GLU A 1 371 ? -8.477 41.938 11.359 1 94.88 371 GLU A O 1
ATOM 2918 N N . ARG A 1 372 ? -8.523 39.781 11.836 1 96.88 372 ARG A N 1
ATOM 2919 C CA . ARG A 1 372 ? -8.211 39.438 10.461 1 96.88 372 ARG A CA 1
ATOM 2920 C C . ARG A 1 372 ? -9.43 39.562 9.562 1 96.88 372 ARG A C 1
ATOM 2922 O O . ARG A 1 372 ? -10.492 39.031 9.859 1 96.88 372 ARG A O 1
ATOM 2929 N N . THR A 1 373 ? -9.18 40.25 8.438 1 95.12 373 THR A N 1
ATOM 2930 C CA . THR A 1 373 ? -10.297 40.5 7.535 1 95.12 373 THR A CA 1
ATOM 2931 C C . THR A 1 373 ? -10.039 39.875 6.176 1 95.12 373 THR A C 1
ATOM 2933 O O . THR A 1 373 ? -10.969 39.719 5.375 1 95.12 373 THR A O 1
ATOM 2936 N N . THR A 1 374 ? -8.758 39.531 5.914 1 97.94 374 THR A N 1
ATOM 2937 C CA . THR A 1 374 ? -8.43 38.938 4.609 1 97.94 374 THR A CA 1
ATOM 2938 C C . THR A 1 374 ? -7.523 37.75 4.77 1 97.94 374 THR A C 1
ATOM 2940 O O . THR A 1 374 ? -6.758 37.656 5.73 1 97.94 374 THR A O 1
ATOM 2943 N N . MET A 1 375 ? -7.609 36.812 3.883 1 98.38 375 MET A N 1
ATOM 2944 C CA . MET A 1 375 ? -6.703 35.688 3.705 1 98.38 375 MET A CA 1
ATOM 2945 C C . MET A 1 375 ? -6.562 35.344 2.229 1 98.38 375 MET A C 1
ATOM 2947 O O . MET A 1 375 ? -7.496 35.5 1.449 1 98.38 375 MET A O 1
ATOM 2951 N N . TYR A 1 376 ? -5.406 34.844 1.836 1 98.44 376 TYR A N 1
ATOM 2952 C CA . TYR A 1 376 ? -5.129 34.594 0.425 1 98.44 376 TYR A CA 1
ATOM 2953 C C . TYR A 1 376 ? -4.586 33.188 0.209 1 98.44 376 TYR A C 1
ATOM 2955 O O . TYR A 1 376 ? -3.846 32.656 1.046 1 98.44 376 TYR A O 1
ATOM 2963 N N . GLU A 1 377 ? -4.941 32.5 -0.834 1 98.12 377 GLU A N 1
ATOM 2964 C CA . GLU A 1 377 ? -4.387 31.281 -1.38 1 98.12 377 GLU A CA 1
ATOM 2965 C C . GLU A 1 377 ? -4.062 31.422 -2.863 1 98.12 377 GLU A C 1
ATOM 2967 O O . GLU A 1 377 ? -4.965 31.609 -3.686 1 98.12 377 GLU A O 1
ATOM 2972 N N . ILE A 1 378 ? -2.795 31.406 -3.184 1 96.5 378 ILE A N 1
ATOM 2973 C CA . ILE A 1 378 ? -2.352 31.641 -4.551 1 96.5 378 ILE A CA 1
ATOM 2974 C C . ILE A 1 378 ? -1.433 30.516 -5 1 96.5 378 ILE A C 1
ATOM 2976 O O . ILE A 1 378 ? -0.422 30.234 -4.352 1 96.5 378 ILE A O 1
ATOM 2980 N N . ASP A 1 379 ? -1.771 29.781 -6.02 1 94.19 379 ASP A N 1
ATOM 2981 C CA . ASP A 1 379 ? -0.959 28.75 -6.66 1 94.19 379 ASP A CA 1
ATOM 2982 C C . ASP A 1 379 ? -0.672 29.109 -8.117 1 94.19 379 ASP A C 1
ATOM 2984 O O . ASP A 1 379 ? -1.496 28.844 -9 1 94.19 379 ASP A O 1
ATOM 2988 N N . ASP A 1 380 ? 0.504 29.484 -8.375 1 87.38 380 ASP A N 1
ATOM 2989 C CA . ASP A 1 380 ? 0.836 30.016 -9.695 1 87.38 380 ASP A CA 1
ATOM 2990 C C . ASP A 1 380 ? 1.072 28.891 -10.695 1 87.38 380 ASP A C 1
ATOM 2992 O O . ASP A 1 380 ? 1.078 29.125 -11.906 1 87.38 380 ASP A O 1
ATOM 2996 N N . TYR A 1 381 ? 1.282 27.656 -10.258 1 87.06 381 TYR A N 1
ATOM 2997 C CA . TYR A 1 381 ? 1.496 26.547 -11.172 1 87.06 381 TYR A CA 1
ATOM 2998 C C . TYR A 1 381 ? 0.168 25.969 -11.648 1 87.06 381 TYR A C 1
ATOM 3000 O O . TYR A 1 381 ? -0.056 25.812 -12.852 1 87.06 381 TYR A O 1
ATOM 3008 N N . THR A 1 382 ? -0.643 25.594 -10.703 1 89.94 382 THR A N 1
ATOM 3009 C CA . THR A 1 382 ? -1.962 25.109 -11.094 1 89.94 382 THR A CA 1
ATOM 3010 C C . THR A 1 382 ? -2.764 26.219 -11.773 1 89.94 382 THR A C 1
ATOM 3012 O O . THR A 1 382 ? -3.449 25.969 -12.773 1 89.94 382 THR A O 1
ATOM 3015 N N . GLY A 1 383 ? -2.717 27.484 -11.172 1 92.81 383 GLY A N 1
ATOM 3016 C CA . GLY A 1 383 ? -3.26 28.641 -11.875 1 92.81 383 GLY A CA 1
ATOM 3017 C C . GLY A 1 383 ? -4.434 29.281 -11.156 1 92.81 383 GLY A C 1
ATOM 3018 O O . GLY A 1 383 ? -5.047 30.203 -11.672 1 92.81 383 GLY A O 1
ATOM 3019 N N . TYR A 1 384 ? -4.707 28.844 -9.844 1 96.38 384 TYR A N 1
ATOM 3020 C CA . TYR A 1 384 ? -5.828 29.453 -9.133 1 96.38 384 TYR A CA 1
ATOM 3021 C C . TYR A 1 384 ? -5.344 30.5 -8.133 1 96.38 384 TYR A C 1
ATOM 3023 O O . TYR A 1 384 ? -4.168 30.5 -7.758 1 96.38 384 TYR A O 1
ATOM 3031 N N . ALA A 1 385 ? -6.242 31.391 -7.762 1 97.31 385 ALA A N 1
ATOM 3032 C CA . ALA A 1 385 ? -6.09 32.344 -6.676 1 97.31 385 ALA A CA 1
ATOM 3033 C C . ALA A 1 385 ? -7.414 32.594 -5.957 1 97.31 385 ALA A C 1
ATOM 3035 O O . ALA A 1 385 ? -8.477 32.594 -6.582 1 97.31 385 ALA A O 1
ATOM 3036 N N . SER A 1 386 ? -7.305 32.719 -4.676 1 98.38 386 SER A N 1
ATOM 3037 C CA . SER A 1 386 ? -8.508 32.969 -3.891 1 98.38 386 SER A CA 1
ATOM 3038 C C . SER A 1 386 ? -8.242 34 -2.793 1 98.38 386 SER A C 1
ATOM 3040 O O . SER A 1 386 ? -7.094 34.188 -2.387 1 98.38 386 SER A O 1
ATOM 3042 N N . MET A 1 387 ? -9.32 34.656 -2.383 1 98.38 387 MET A N 1
ATOM 3043 C CA . MET A 1 387 ? -9.297 35.594 -1.281 1 98.38 387 MET A CA 1
ATOM 3044 C C . MET A 1 387 ? -10.539 35.469 -0.406 1 98.38 387 MET A C 1
ATOM 3046 O O . MET A 1 387 ? -11.648 35.344 -0.917 1 98.38 387 MET A O 1
ATOM 3050 N N . ILE A 1 388 ? -10.32 35.375 0.798 1 98.75 388 ILE A N 1
ATOM 3051 C CA . ILE A 1 388 ? -11.391 35.594 1.763 1 98.75 388 ILE A CA 1
ATOM 3052 C C . ILE A 1 388 ? -11.391 37.031 2.211 1 98.75 388 ILE A C 1
ATOM 3054 O O . ILE A 1 388 ? -10.344 37.594 2.537 1 98.75 388 ILE A O 1
ATOM 3058 N N . TYR A 1 389 ? -12.461 37.656 2.18 1 98.38 389 TYR A N 1
ATOM 3059 C CA . TYR A 1 389 ? -12.703 39.031 2.605 1 98.38 389 TYR A CA 1
ATOM 3060 C C . TYR A 1 389 ? -13.984 39.125 3.424 1 98.38 389 TYR A C 1
ATOM 3062 O O . TYR A 1 389 ? -15.086 39.031 2.879 1 98.38 389 TYR A O 1
ATOM 3070 N N . GLY A 1 390 ? -13.75 39.438 4.73 1 97.06 390 GLY A N 1
ATOM 3071 C CA . GLY A 1 390 ? -14.891 39.219 5.605 1 97.06 390 GLY A CA 1
ATOM 3072 C C . GLY A 1 390 ? -15.43 37.812 5.586 1 97.06 390 GLY A C 1
ATOM 3073 O O . GLY A 1 390 ? -14.68 36.844 5.82 1 97.06 390 GLY A O 1
ATOM 3074 N N . ASN A 1 391 ? -16.766 37.719 5.203 1 97.88 391 ASN A N 1
ATOM 3075 C CA . ASN A 1 391 ? -17.375 36.375 5.207 1 97.88 391 ASN A CA 1
ATOM 3076 C C . ASN A 1 391 ? -17.438 35.812 3.799 1 97.88 391 ASN A C 1
ATOM 3078 O O . ASN A 1 391 ? -17.984 34.719 3.602 1 97.88 391 ASN A O 1
ATOM 3082 N N . PHE A 1 392 ? -16.797 36.5 2.859 1 98.69 392 PHE A N 1
ATOM 3083 C CA . PHE A 1 392 ? -16.922 36.062 1.471 1 98.69 392 PHE A CA 1
ATOM 3084 C C . PHE A 1 392 ? -15.609 35.5 0.964 1 98.69 392 PHE A C 1
ATOM 3086 O O . PHE A 1 392 ? -14.531 35.969 1.362 1 98.69 392 PHE A O 1
ATOM 3093 N N . LYS A 1 393 ? -15.695 34.531 0.092 1 98.81 393 LYS A N 1
ATOM 3094 C CA . LYS A 1 393 ? -14.539 33.969 -0.579 1 98.81 393 LYS A CA 1
ATOM 3095 C C . LYS A 1 393 ? -14.688 34.031 -2.096 1 98.81 393 LYS A C 1
ATOM 3097 O O . LYS A 1 393 ? -15.688 33.562 -2.646 1 98.81 393 LYS A O 1
ATOM 3102 N N . LEU A 1 394 ? -13.742 34.656 -2.711 1 98.75 394 LEU A N 1
ATOM 3103 C CA . LEU A 1 394 ? -13.641 34.719 -4.164 1 98.75 394 LEU A CA 1
ATOM 3104 C C . LEU A 1 394 ? -12.57 33.75 -4.672 1 98.75 394 LEU A C 1
ATOM 3106 O O . LEU A 1 394 ? -11.469 33.688 -4.121 1 98.75 394 LEU A O 1
ATOM 3110 N N . ILE A 1 395 ? -12.891 32.906 -5.66 1 98.56 395 ILE A N 1
ATOM 3111 C CA . ILE A 1 395 ? -11.945 32 -6.289 1 98.56 395 ILE A CA 1
ATOM 3112 C C . ILE A 1 395 ? -11.898 32.25 -7.793 1 98.56 395 ILE A C 1
ATOM 3114 O O . ILE A 1 395 ? -12.945 32.375 -8.445 1 98.56 395 ILE A O 1
ATOM 3118 N N . THR A 1 396 ? -10.742 32.406 -8.305 1 97.62 396 THR A N 1
ATOM 3119 C CA . THR A 1 396 ? -10.531 32.656 -9.734 1 97.62 396 THR A CA 1
ATOM 3120 C C . THR A 1 396 ? -9.422 31.766 -10.273 1 97.62 396 THR A C 1
ATOM 3122 O O . THR A 1 396 ? -8.695 31.125 -9.508 1 97.62 396 THR A O 1
ATOM 3125 N N . GLY A 1 397 ? -9.383 31.703 -11.602 1 96.81 397 GLY A N 1
ATOM 3126 C CA . GLY A 1 397 ? -8.352 30.922 -12.258 1 96.81 397 GLY A CA 1
ATOM 3127 C C . GLY A 1 397 ? -8.688 29.453 -12.336 1 96.81 397 GLY A C 1
ATOM 3128 O O . GLY A 1 397 ? -9.836 29.047 -12.148 1 96.81 397 GLY A O 1
ATOM 3129 N N . ASN A 1 398 ? -7.66 28.609 -12.656 1 96.19 398 ASN A N 1
ATOM 3130 C CA . ASN A 1 398 ? -7.895 27.203 -12.969 1 96.19 398 ASN A CA 1
ATOM 3131 C C . ASN A 1 398 ? -7.656 26.312 -11.75 1 96.19 398 ASN A C 1
ATOM 3133 O O . ASN A 1 398 ? -6.625 26.422 -11.086 1 96.19 398 ASN A O 1
ATOM 3137 N N . VAL A 1 399 ? -8.633 25.438 -11.422 1 96.62 399 VAL A N 1
ATOM 3138 C CA . VAL A 1 399 ? -8.492 24.453 -10.359 1 96.62 399 VAL A CA 1
ATOM 3139 C C . VAL A 1 399 ? -8.453 23.047 -10.961 1 96.62 399 VAL A C 1
ATOM 3141 O O . VAL A 1 399 ? -8.844 22.844 -12.109 1 96.62 399 VAL A O 1
ATOM 3144 N N . ILE A 1 400 ? -7.895 22.109 -10.273 1 96 400 ILE A N 1
ATOM 3145 C CA . ILE A 1 400 ? -8.055 20.703 -10.633 1 96 400 ILE A CA 1
ATOM 3146 C C . ILE A 1 400 ? -9.461 20.234 -10.266 1 96 400 ILE A C 1
ATOM 3148 O O . ILE A 1 400 ? -9.773 20.031 -9.094 1 96 400 ILE A O 1
ATOM 3152 N N . ARG A 1 401 ? -10.32 20.047 -11.227 1 96.12 401 ARG A N 1
ATOM 3153 C CA . ARG A 1 401 ? -11.742 19.812 -11.008 1 96.12 401 ARG A CA 1
ATOM 3154 C C . ARG A 1 401 ? -11.969 18.594 -10.125 1 96.12 401 ARG A C 1
ATOM 3156 O O . ARG A 1 401 ? -12.859 18.594 -9.273 1 96.12 401 ARG A O 1
ATOM 3163 N N . ASP A 1 402 ? -11.125 17.547 -10.297 1 95.75 402 ASP A N 1
ATOM 3164 C CA . ASP A 1 402 ? -11.273 16.328 -9.531 1 95.75 402 ASP A CA 1
ATOM 3165 C C . ASP A 1 402 ? -11.039 16.562 -8.039 1 95.75 402 ASP A C 1
ATOM 3167 O O . ASP A 1 402 ? -11.469 15.773 -7.199 1 95.75 402 ASP A O 1
ATOM 3171 N N . PHE A 1 403 ? -10.375 17.688 -7.691 1 97.12 403 PHE A N 1
ATOM 3172 C CA . PHE A 1 403 ? -10.078 18 -6.301 1 97.12 403 PHE A CA 1
ATOM 3173 C C . PHE A 1 403 ? -11.016 19.078 -5.781 1 97.12 403 PHE A C 1
ATOM 3175 O O . PHE A 1 403 ? -10.914 19.5 -4.625 1 97.12 403 PHE A O 1
ATOM 3182 N N . ALA A 1 404 ? -11.961 19.469 -6.602 1 96.62 404 ALA A N 1
ATOM 3183 C CA . ALA A 1 404 ? -12.727 20.688 -6.297 1 96.62 404 ALA A CA 1
ATOM 3184 C C . ALA A 1 404 ? -14.195 20.359 -6.059 1 96.62 404 ALA A C 1
ATOM 3186 O O . ALA A 1 404 ? -15.055 21.234 -6.113 1 96.62 404 ALA A O 1
ATOM 3187 N N . THR A 1 405 ? -14.523 19.078 -5.867 1 94.88 405 THR A N 1
ATOM 3188 C CA . THR A 1 405 ? -15.883 18.641 -5.551 1 94.88 405 THR A CA 1
ATOM 3189 C C . THR A 1 405 ? -15.984 18.172 -4.102 1 94.88 405 THR A C 1
ATOM 3191 O O . THR A 1 405 ? -14.977 18.109 -3.395 1 94.88 405 THR A O 1
ATOM 3194 N N . HIS A 1 406 ? -17.219 17.953 -3.691 1 92.69 406 HIS A N 1
ATOM 3195 C CA . HIS A 1 406 ? -17.422 17.359 -2.371 1 92.69 406 HIS A CA 1
ATOM 3196 C C . HIS A 1 406 ? -17.031 15.891 -2.354 1 92.69 406 HIS A C 1
ATOM 3198 O O . HIS A 1 406 ? -17.578 15.094 -3.129 1 92.69 406 HIS A O 1
ATOM 3204 N N . GLN A 1 407 ? -16.109 15.594 -1.487 1 91.38 407 GLN A N 1
ATOM 3205 C CA . GLN A 1 407 ? -15.633 14.219 -1.385 1 91.38 407 GLN A CA 1
ATOM 3206 C C . GLN A 1 407 ? -15.602 13.75 0.068 1 91.38 407 GLN A C 1
ATOM 3208 O O . GLN A 1 407 ? -15.648 14.57 0.988 1 91.38 407 GLN A O 1
ATOM 3213 N N . GLY A 1 408 ? -15.617 12.398 0.267 1 92.25 408 GLY A N 1
ATOM 3214 C CA . GLY A 1 408 ? -15.414 11.805 1.582 1 92.25 408 GLY A CA 1
ATOM 3215 C C . GLY A 1 408 ? -16.703 11.375 2.246 1 92.25 408 GLY A C 1
ATOM 3216 O O . GLY A 1 408 ? -16.688 10.688 3.271 1 92.25 408 GLY A O 1
ATOM 3217 N N . GLY A 1 409 ? -17.828 11.797 1.656 1 91 409 GLY A N 1
ATOM 3218 C CA . GLY A 1 409 ? -19.109 11.367 2.213 1 91 409 GLY A CA 1
ATOM 3219 C C . GLY A 1 409 ? -19.297 9.867 2.18 1 91 409 GLY A C 1
ATOM 3220 O O . GLY A 1 409 ? -19.938 9.297 3.064 1 91 409 GLY A O 1
ATOM 3221 N N . ASN A 1 410 ? -18.734 9.211 1.203 1 91.38 410 ASN A N 1
ATOM 3222 C CA . ASN A 1 410 ? -18.859 7.766 1.036 1 91.38 410 ASN A CA 1
ATOM 3223 C C . ASN A 1 410 ? -17.875 7.012 1.923 1 91.38 410 ASN A C 1
ATOM 3225 O O . ASN A 1 410 ? -17.844 5.777 1.92 1 91.38 410 ASN A O 1
ATOM 3229 N N . LEU A 1 411 ? -17.094 7.73 2.688 1 94.94 411 LEU A N 1
ATOM 3230 C CA . LEU A 1 411 ? -16.078 7.109 3.537 1 94.94 411 LEU A CA 1
ATOM 3231 C C . LEU A 1 411 ? -16.547 7.07 4.988 1 94.94 411 LEU A C 1
ATOM 3233 O O . LEU A 1 411 ? -15.773 6.707 5.879 1 94.94 411 LEU A O 1
ATOM 3237 N N . THR A 1 412 ? -17.75 7.344 5.277 1 92.38 412 THR A N 1
ATOM 3238 C CA . THR A 1 412 ? -18.219 7.488 6.656 1 92.38 412 THR A CA 1
ATOM 3239 C C . THR A 1 412 ? -18.922 6.223 7.125 1 92.38 412 THR A C 1
ATOM 3241 O O . THR A 1 412 ? -19.484 6.188 8.227 1 92.38 412 THR A O 1
ATOM 3244 N N . GLY A 1 413 ? -18.828 5.141 6.344 1 92.81 413 GLY A N 1
ATOM 3245 C CA . GLY A 1 413 ? -19.562 3.93 6.652 1 92.81 413 GLY A CA 1
ATOM 3246 C C . GLY A 1 413 ? -19.031 3.197 7.871 1 92.81 413 GLY A C 1
ATOM 3247 O O . GLY A 1 413 ? -17.812 3.133 8.078 1 92.81 413 GLY A O 1
ATOM 3248 N N . ILE A 1 414 ? -19.906 2.674 8.742 1 94.5 414 ILE A N 1
ATOM 3249 C CA . ILE A 1 414 ? -19.594 1.881 9.922 1 94.5 414 ILE A CA 1
ATOM 3250 C C . ILE A 1 414 ? -20.297 0.524 9.836 1 94.5 414 ILE A C 1
ATOM 3252 O O . ILE A 1 414 ? -21.438 0.438 9.414 1 94.5 414 ILE A O 1
ATOM 3256 N N . ILE A 1 415 ? -19.547 -0.52 10.164 1 91.75 415 ILE A N 1
ATOM 3257 C CA . ILE A 1 415 ? -20.078 -1.88 10.242 1 91.75 415 ILE A CA 1
ATOM 3258 C C . ILE A 1 415 ? -20.344 -2.244 11.703 1 91.75 415 ILE A C 1
ATOM 3260 O O . ILE A 1 415 ? -19.484 -2.047 12.562 1 91.75 415 ILE A O 1
ATOM 3264 N N . GLY A 1 416 ? -21.484 -2.834 11.938 1 87.94 416 GLY A N 1
ATOM 3265 C CA . GLY A 1 416 ? -21.781 -3.205 13.305 1 87.94 416 GLY A CA 1
ATOM 3266 C C . GLY A 1 416 ? -21.844 -2.016 14.25 1 87.94 416 GLY A C 1
ATOM 3267 O O . GLY A 1 416 ? -22.516 -1.028 13.977 1 87.94 416 GLY A O 1
ATOM 3268 N N . ASN A 1 417 ? -21.094 -2.25 15.383 1 87.5 417 ASN A N 1
ATOM 3269 C CA . ASN A 1 417 ? -21.094 -1.189 16.391 1 87.5 417 ASN A CA 1
ATOM 3270 C C . ASN A 1 417 ? -19.719 -0.587 16.578 1 87.5 417 ASN A C 1
ATOM 3272 O O . ASN A 1 417 ? -18.75 -1.311 16.844 1 87.5 417 ASN A O 1
ATOM 3276 N N . ALA A 1 418 ? -19.656 0.724 16.406 1 90.56 418 ALA A N 1
ATOM 3277 C CA . ALA A 1 418 ? -18.438 1.449 16.75 1 90.56 418 ALA A CA 1
ATOM 3278 C C . ALA A 1 418 ? -18.328 1.611 18.266 1 90.56 418 ALA A C 1
ATOM 3280 O O . ALA A 1 418 ? -19.312 1.534 18.984 1 90.56 418 ALA A O 1
ATOM 3281 N N . PRO A 1 419 ? -17.062 1.769 18.734 1 93.94 419 PRO A N 1
ATOM 3282 C CA . PRO A 1 419 ? -16.922 2.043 20.172 1 93.94 419 PRO A CA 1
ATOM 3283 C C . PRO A 1 419 ? -17.672 3.301 20.594 1 93.94 419 PRO A C 1
ATOM 3285 O O . PRO A 1 419 ? -17.734 4.281 19.844 1 93.94 419 PRO A O 1
ATOM 3288 N N . PRO A 1 420 ? -18.188 3.238 21.844 1 94.94 420 PRO A N 1
ATOM 3289 C CA . PRO A 1 420 ? -18.906 4.43 22.312 1 94.94 420 PRO A CA 1
ATOM 3290 C C . PRO A 1 420 ? -17.969 5.617 22.547 1 94.94 420 PRO A C 1
ATOM 3292 O O . PRO A 1 420 ? -16.938 5.48 23.203 1 94.94 420 PRO A O 1
ATOM 3295 N N . TYR A 1 421 ? -18.328 6.734 22.062 1 93.94 421 TYR A N 1
ATOM 3296 C CA . TYR A 1 421 ? -17.516 7.945 22.125 1 93.94 421 TYR A CA 1
ATOM 3297 C C . TYR A 1 421 ? -17.219 8.336 23.578 1 93.94 421 TYR A C 1
ATOM 3299 O O . TYR A 1 421 ? -16.078 8.641 23.922 1 93.94 421 TYR A O 1
ATOM 3307 N N . GLU A 1 422 ? -18.219 8.336 24.5 1 92.75 422 GLU A N 1
ATOM 3308 C CA . GLU A 1 422 ? -18.047 8.75 25.891 1 92.75 422 GLU A CA 1
ATOM 3309 C C . GLU A 1 422 ? -17.047 7.855 26.625 1 92.75 422 GLU A C 1
ATOM 3311 O O . GLU A 1 422 ? -16.234 8.336 27.406 1 92.75 422 GLU A O 1
ATOM 3316 N N . ASP A 1 423 ? -17.172 6.566 26.344 1 95 423 ASP A N 1
ATOM 3317 C CA . ASP A 1 423 ? -16.234 5.625 26.969 1 95 423 ASP A CA 1
ATOM 3318 C C . ASP A 1 423 ? -14.805 5.898 26.5 1 95 423 ASP A C 1
ATOM 3320 O O . ASP A 1 423 ? -13.875 5.84 27.312 1 95 423 ASP A O 1
ATOM 3324 N N . ALA A 1 424 ? -14.703 6.172 25.219 1 95.19 424 ALA A N 1
ATOM 3325 C CA . ALA A 1 424 ? -13.375 6.473 24.672 1 95.19 424 ALA A CA 1
ATOM 3326 C C . ALA A 1 424 ? -12.789 7.723 25.328 1 95.19 424 ALA A C 1
ATOM 3328 O O . ALA A 1 424 ? -11.602 7.758 25.656 1 95.19 424 ALA A O 1
ATOM 3329 N N . LEU A 1 425 ? -13.57 8.727 25.5 1 95.25 425 LEU A N 1
ATOM 3330 C CA . LEU A 1 425 ? -13.133 9.977 26.109 1 95.25 425 LEU A CA 1
ATOM 3331 C C . LEU A 1 425 ? -12.688 9.742 27.547 1 95.25 425 LEU A C 1
ATOM 3333 O O . LEU A 1 425 ? -11.594 10.148 27.938 1 95.25 425 LEU A O 1
ATOM 3337 N N . LEU A 1 426 ? -13.5 9.008 28.359 1 94.69 426 LEU A N 1
ATOM 3338 C CA . LEU A 1 426 ? -13.266 8.805 29.797 1 94.69 426 LEU A CA 1
ATOM 3339 C C . LEU A 1 426 ? -12 7.984 30.016 1 94.69 426 LEU A C 1
ATOM 3341 O O . LEU A 1 426 ? -11.336 8.133 31.047 1 94.69 426 LEU A O 1
ATOM 3345 N N . HIS A 1 427 ? -11.664 7.211 29.031 1 95.94 427 HIS A N 1
ATOM 3346 C CA . HIS A 1 427 ? -10.539 6.305 29.234 1 95.94 427 HIS A CA 1
ATOM 3347 C C . HIS A 1 427 ? -9.281 6.832 28.547 1 95.94 427 HIS A C 1
ATOM 3349 O O . HIS A 1 427 ? -8.242 6.164 28.562 1 95.94 427 HIS A O 1
ATOM 3355 N N . SER A 1 428 ? -9.328 8 27.938 1 97.31 428 SER A N 1
ATOM 3356 C CA . SER A 1 428 ? -8.164 8.555 27.25 1 97.31 428 SER A CA 1
ATOM 3357 C C . SER A 1 428 ? -7.141 9.094 28.25 1 97.31 428 SER A C 1
ATOM 3359 O O . SER A 1 428 ? -7.488 9.445 29.375 1 97.31 428 SER A O 1
ATOM 3361 N N . THR A 1 429 ? -5.926 9.094 27.812 1 98.69 429 THR A N 1
ATOM 3362 C CA . THR A 1 429 ? -4.809 9.539 28.641 1 98.69 429 THR A CA 1
ATOM 3363 C C . THR A 1 429 ? -4.973 11 29.031 1 98.69 429 THR A C 1
ATOM 3365 O O . THR A 1 429 ? -4.812 11.359 30.203 1 98.69 429 THR A O 1
ATOM 3368 N N . VAL A 1 430 ? -5.324 11.883 28.125 1 98.56 430 VAL A N 1
ATOM 3369 C CA . VAL A 1 430 ? -5.41 13.312 28.375 1 98.56 430 VAL A CA 1
ATOM 3370 C C . VAL A 1 430 ? -6.562 13.602 29.344 1 98.56 430 VAL A C 1
ATOM 3372 O O . VAL A 1 430 ? -6.426 14.414 30.25 1 98.56 430 VAL A O 1
ATOM 3375 N N . TYR A 1 431 ? -7.66 12.883 29.156 1 97.31 431 TYR A N 1
ATOM 3376 C CA . TYR A 1 431 ? -8.781 13.039 30.078 1 97.31 431 TYR A CA 1
ATOM 3377 C C . TYR A 1 431 ? -8.352 12.727 31.5 1 97.31 431 TYR A C 1
ATOM 3379 O O . TYR A 1 431 ? -8.648 13.484 32.438 1 97.31 431 TYR A O 1
ATOM 3387 N N . ASN A 1 432 ? -7.656 11.656 31.688 1 97.81 432 ASN A N 1
ATOM 3388 C CA . ASN A 1 432 ? -7.227 11.219 33 1 97.81 432 ASN A CA 1
ATOM 3389 C C . ASN A 1 432 ? -6.227 12.195 33.625 1 97.81 432 ASN A C 1
ATOM 3391 O O . ASN A 1 432 ? -6.277 12.469 34.812 1 97.81 432 ASN A O 1
ATOM 3395 N N . VAL A 1 433 ? -5.352 12.695 32.781 1 98.25 433 VAL A N 1
ATOM 3396 C CA . VAL A 1 433 ? -4.375 13.664 33.25 1 98.25 433 VAL A CA 1
ATOM 3397 C C . VAL A 1 433 ? -5.086 14.938 33.688 1 98.25 433 VAL A C 1
ATOM 3399 O O . VAL A 1 433 ? -4.805 15.453 34.781 1 98.25 433 VAL A O 1
ATOM 3402 N N . LEU A 1 434 ? -5.977 15.438 32.969 1 96.5 434 LEU A N 1
ATOM 3403 C CA . LEU A 1 434 ? -6.699 16.656 33.281 1 96.5 434 LEU A CA 1
ATOM 3404 C C . LEU A 1 434 ? -7.551 16.469 34.531 1 96.5 434 LEU A C 1
ATOM 3406 O O . LEU A 1 434 ? -7.637 17.375 35.375 1 96.5 434 LEU A O 1
ATOM 3410 N N . GLU A 1 435 ? -8.141 15.312 34.656 1 95.44 435 GLU A N 1
ATOM 3411 C CA . GLU A 1 435 ? -8.914 15 35.844 1 95.44 435 GLU A CA 1
ATOM 3412 C C . GLU A 1 435 ? -8.039 15.023 37.094 1 95.44 435 GLU A C 1
ATOM 3414 O O . GLU A 1 435 ? -8.453 15.539 38.125 1 95.44 435 GLU A O 1
ATOM 3419 N N . SER A 1 436 ? -6.922 14.531 36.938 1 95.94 436 SER A N 1
ATOM 3420 C CA . SER A 1 436 ? -6.008 14.492 38.094 1 95.94 436 SER A CA 1
ATOM 3421 C C . SER A 1 436 ? -5.582 15.898 38.5 1 95.94 436 SER A C 1
ATOM 3423 O O . SER A 1 436 ? -5.176 16.109 39.656 1 95.94 436 SER A O 1
ATOM 3425 N N . LEU A 1 437 ? -5.691 16.844 37.625 1 94.19 437 LEU A N 1
ATOM 3426 C CA . LEU A 1 437 ? -5.32 18.234 37.906 1 94.19 437 LEU A CA 1
ATOM 3427 C C . LEU A 1 437 ? -6.539 19.047 38.344 1 94.19 437 LEU A C 1
ATOM 3429 O O . LEU A 1 437 ? -6.445 20.25 38.531 1 94.19 437 LEU A O 1
ATOM 3433 N N . GLY A 1 438 ? -7.676 18.375 38.406 1 91.12 438 GLY A N 1
ATOM 3434 C CA . GLY A 1 438 ? -8.898 19.047 38.812 1 91.12 438 GLY A CA 1
ATOM 3435 C C . GLY A 1 438 ? -9.555 19.797 37.656 1 91.12 438 GLY A C 1
ATOM 3436 O O . GLY A 1 438 ? -10.414 20.656 37.875 1 91.12 438 GLY A O 1
ATOM 3437 N N . ARG A 1 439 ? -9.109 19.547 36.469 1 87.81 439 ARG A N 1
ATOM 3438 C CA . ARG A 1 439 ? -9.68 20.156 35.281 1 87.81 439 ARG A CA 1
ATOM 3439 C C . ARG A 1 439 ? -10.617 19.188 34.562 1 87.81 439 ARG A C 1
ATOM 3441 O O . ARG A 1 439 ? -10.352 18.781 33.438 1 87.81 439 ARG A O 1
ATOM 3448 N N . THR A 1 440 ? -11.719 18.875 35.125 1 81.69 440 THR A N 1
ATOM 3449 C CA . THR A 1 440 ? -12.641 17.844 34.656 1 81.69 440 THR A CA 1
ATOM 3450 C C . THR A 1 440 ? -13.422 18.344 33.438 1 81.69 440 THR A C 1
ATOM 3452 O O . THR A 1 440 ? -13.906 19.469 33.438 1 81.69 440 THR A O 1
ATOM 3455 N N . ILE A 1 441 ? -13.438 17.484 32.531 1 85.75 441 ILE A N 1
ATOM 3456 C CA . ILE A 1 441 ? -14.219 17.75 31.312 1 85.75 441 ILE A CA 1
ATOM 3457 C C . ILE A 1 441 ? -15.664 17.312 31.531 1 85.75 441 ILE A C 1
ATOM 3459 O O . ILE A 1 441 ? -15.938 16.125 31.734 1 85.75 441 ILE A O 1
ATOM 3463 N N . GLY A 1 442 ? -16.594 18.188 31.594 1 78.88 442 GLY A N 1
ATOM 3464 C CA .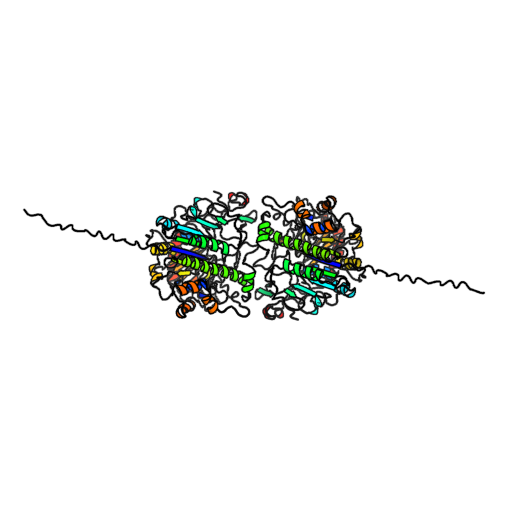 GLY A 1 442 ? -18 17.906 31.797 1 78.88 442 GLY A CA 1
ATOM 3465 C C . GLY A 1 442 ? -18.828 18.031 30.531 1 78.88 442 GLY A C 1
ATOM 3466 O O . GLY A 1 442 ? -18.281 18.203 29.438 1 78.88 442 GLY A O 1
ATOM 3467 N N . ARG A 1 443 ? -20.062 17.812 30.719 1 72.5 443 ARG A N 1
ATOM 3468 C CA . ARG A 1 443 ? -21.016 17.859 29.625 1 72.5 443 ARG A CA 1
ATOM 3469 C C . ARG A 1 443 ? -20.984 19.203 28.906 1 72.5 443 ARG A C 1
ATOM 3471 O O . ARG A 1 443 ? -21.172 19.266 27.703 1 72.5 443 ARG A O 1
ATOM 3478 N N . GLU A 1 444 ? -20.766 20.188 29.703 1 75.19 444 GLU A N 1
ATOM 3479 C CA . GLU A 1 444 ? -20.703 21.531 29.125 1 75.19 444 GLU A CA 1
ATOM 3480 C C . GLU A 1 444 ? -19.516 21.672 28.188 1 75.19 444 GLU A C 1
ATOM 3482 O O . GLU A 1 444 ? -19.594 22.391 27.188 1 75.19 444 GLU A O 1
ATOM 3487 N N . HIS A 1 445 ? -18.578 20.891 28.484 1 77.5 445 HIS A N 1
ATOM 3488 C CA . HIS A 1 445 ? -17.391 20.938 27.641 1 77.5 445 HIS A CA 1
ATOM 3489 C C . HIS A 1 445 ? -17.609 20.188 26.344 1 77.5 445 HIS A C 1
ATOM 3491 O O . HIS A 1 445 ? -17.031 20.547 25.312 1 77.5 445 HIS A O 1
ATOM 3497 N N . ILE A 1 446 ? -18.578 19.328 26.438 1 78.5 446 ILE A N 1
ATOM 3498 C CA . ILE A 1 446 ? -18.781 18.5 25.266 1 78.5 446 ILE A CA 1
ATOM 3499 C C . ILE A 1 446 ? -19.672 19.234 24.266 1 78.5 446 ILE A C 1
ATOM 3501 O O . ILE A 1 446 ? -19.703 18.891 23.078 1 78.5 446 ILE A O 1
ATOM 3505 N N . SER A 1 447 ? -20.266 20.375 24.641 1 87.56 447 SER A N 1
ATOM 3506 C CA . SER A 1 447 ? -21.047 21.219 23.734 1 87.56 447 SER A CA 1
ATOM 3507 C C . SER A 1 447 ? -20.172 21.75 22.609 1 87.56 447 SER A C 1
ATOM 3509 O O . SER A 1 447 ? -20.688 22.156 21.562 1 87.56 447 SER A O 1
ATOM 3511 N N . VAL A 1 448 ? -18.844 21.781 22.891 1 92.69 448 VAL A N 1
ATOM 3512 C CA . VAL A 1 448 ? -17.875 22.219 21.891 1 92.69 448 VAL A CA 1
ATOM 3513 C C . VAL A 1 448 ? -18.031 21.391 20.625 1 92.69 448 VAL A C 1
ATOM 3515 O O . VAL A 1 448 ? -17.922 21.906 19.5 1 92.69 448 VAL A O 1
ATOM 3518 N N . ARG A 1 449 ? -18.328 20.109 20.734 1 94.44 449 ARG A N 1
ATOM 3519 C CA . ARG A 1 449 ? -18.5 19.188 19.594 1 94.44 449 ARG A CA 1
ATOM 3520 C C . ARG A 1 449 ? -19.641 19.656 18.688 1 94.44 449 ARG A C 1
ATOM 3522 O O . ARG A 1 449 ? -19.516 19.625 17.469 1 94.44 449 ARG A O 1
ATOM 3529 N N . LYS A 1 450 ? -20.703 20.062 19.266 1 93 450 LYS A N 1
ATOM 3530 C CA . LYS A 1 450 ? -21.844 20.562 18.484 1 93 450 LYS A CA 1
ATOM 3531 C C . LYS A 1 450 ? -21.469 21.828 17.734 1 93 450 LYS A C 1
ATOM 3533 O O . LYS A 1 450 ? -21.828 21.984 16.562 1 93 450 LYS A O 1
ATOM 3538 N N . LYS A 1 451 ? -20.734 22.719 18.406 1 93.5 451 LYS A N 1
ATOM 3539 C CA . LYS A 1 451 ? -20.312 23.969 17.797 1 93.5 451 LYS A CA 1
ATOM 3540 C C . LYS A 1 451 ? -19.328 23.719 16.656 1 93.5 451 LYS A C 1
ATOM 3542 O O . LYS A 1 451 ? -19.297 24.469 15.68 1 93.5 451 LYS A O 1
ATOM 3547 N N . ALA A 1 452 ? -18.562 22.672 16.812 1 96 452 ALA A N 1
ATOM 3548 C CA . ALA A 1 452 ? -17.484 22.406 15.875 1 96 452 ALA A CA 1
ATOM 3549 C C . ALA A 1 452 ? -17.953 21.5 14.742 1 96 452 ALA A C 1
ATOM 3551 O O . ALA A 1 452 ? -17.188 21.172 13.836 1 96 452 ALA A O 1
ATOM 3552 N N . THR A 1 453 ? -19.172 21.031 14.742 1 95.81 453 THR A N 1
ATOM 3553 C CA . THR A 1 453 ? -19.75 20.219 13.68 1 95.81 453 THR A CA 1
ATOM 3554 C C . THR A 1 453 ? -20.375 21.094 12.594 1 95.81 453 THR A C 1
ATOM 3556 O O . THR A 1 453 ? -21.188 21.969 12.898 1 95.81 453 THR A O 1
ATOM 3559 N N . ILE A 1 454 ? -19.969 20.875 11.398 1 95.38 454 ILE A N 1
ATOM 3560 C CA . ILE A 1 454 ? -20.516 21.625 10.273 1 95.38 454 ILE A CA 1
ATOM 3561 C C . ILE A 1 454 ? -21.578 20.797 9.562 1 95.38 454 ILE A C 1
ATOM 3563 O O . ILE A 1 454 ? -21.344 19.625 9.25 1 95.38 454 ILE A O 1
ATOM 3567 N N . GLU A 1 455 ? -22.672 21.328 9.367 1 88.25 455 GLU A N 1
ATOM 3568 C CA . GLU A 1 455 ? -23.75 20.703 8.594 1 88.25 455 GLU A CA 1
ATOM 3569 C C . GLU A 1 455 ? -24.031 21.5 7.316 1 88.25 455 GLU A C 1
ATOM 3571 O O . GLU A 1 455 ? -24 22.719 7.32 1 88.25 455 GLU A O 1
ATOM 3576 N N . CYS A 1 456 ? -24.078 20.766 6.27 1 85.88 456 CYS A N 1
ATOM 3577 C CA . CYS A 1 456 ? -24.312 21.438 5 1 85.88 456 CYS A CA 1
ATOM 3578 C C . CYS A 1 456 ? -25.578 20.891 4.332 1 85.88 456 CYS A C 1
ATOM 3580 O O . CYS A 1 456 ? -25.906 19.719 4.496 1 85.88 456 CYS A O 1
ATOM 3582 N N . ASP A 1 457 ? -26.344 21.859 3.748 1 73.62 457 ASP A N 1
ATOM 3583 C CA . ASP A 1 457 ? -27.453 21.5 2.871 1 73.62 457 ASP A CA 1
ATOM 3584 C C . ASP A 1 457 ? -26.953 21.078 1.491 1 73.62 457 ASP A C 1
ATOM 3586 O O . ASP A 1 457 ? -26.438 21.906 0.735 1 73.62 457 ASP A O 1
ATOM 3590 N N . GLN A 1 458 ? -26.844 19.891 1.193 1 65.5 458 GLN A N 1
ATOM 3591 C CA . GLN A 1 458 ? -26.203 19.438 -0.039 1 65.5 458 GLN A CA 1
ATOM 3592 C C . GLN A 1 458 ? -27.219 19.344 -1.175 1 65.5 458 GLN A C 1
ATOM 3594 O O . GLN A 1 458 ? -27 18.609 -2.143 1 65.5 458 GLN A O 1
ATOM 3599 N N . THR A 1 459 ? -28.281 20 -1.08 1 61.75 459 THR A N 1
ATOM 3600 C CA . THR A 1 459 ? -29.312 19.922 -2.105 1 61.75 459 THR A CA 1
ATOM 3601 C C . THR A 1 459 ? -28.875 20.625 -3.381 1 61.75 459 THR A C 1
ATOM 3603 O O . THR A 1 459 ? -29.453 20.406 -4.449 1 61.75 459 THR A O 1
ATOM 3606 N N . SER A 1 460 ? -27.875 21.469 -3.227 1 61.5 460 SER A N 1
ATOM 3607 C CA . SER A 1 460 ? -27.578 22.266 -4.418 1 61.5 460 SER A CA 1
ATOM 3608 C C . SER A 1 460 ? -26.75 21.453 -5.418 1 61.5 460 SER A C 1
ATOM 3610 O O . SER A 1 460 ? -25.781 20.781 -5.043 1 61.5 460 SER A O 1
ATOM 3612 N N . THR A 1 461 ? -27.281 21.406 -6.57 1 64.44 461 THR A N 1
ATOM 3613 C CA . THR A 1 461 ? -26.797 20.547 -7.641 1 64.44 461 THR A CA 1
ATOM 3614 C C . THR A 1 461 ? -25.781 21.281 -8.516 1 64.44 461 THR A C 1
ATOM 3616 O O . THR A 1 461 ? -25.062 20.656 -9.297 1 64.44 461 THR A O 1
ATOM 3619 N N . SER A 1 462 ? -25.625 22.594 -8.422 1 80.19 462 SER A N 1
ATOM 3620 C CA . SER A 1 462 ? -24.734 23.203 -9.406 1 80.19 462 SER A CA 1
ATOM 3621 C C . SER A 1 462 ? -23.438 23.672 -8.766 1 80.19 462 SER A C 1
ATOM 3623 O O . SER A 1 462 ? -23.438 24.438 -7.809 1 80.19 462 SER A O 1
ATOM 3625 N N . ILE A 1 463 ? -22.359 23.094 -9.195 1 90.19 463 ILE A N 1
ATOM 3626 C CA . ILE A 1 463 ? -21.031 23.391 -8.664 1 90.19 463 ILE A CA 1
ATOM 3627 C C . ILE A 1 463 ? -20.297 24.344 -9.594 1 90.19 463 ILE A C 1
ATOM 3629 O O . ILE A 1 463 ? -20.234 24.125 -10.805 1 90.19 463 ILE A O 1
ATOM 3633 N N . CYS A 1 464 ? -19.875 25.531 -9.07 1 95.12 464 CYS A N 1
ATOM 3634 C CA . CYS A 1 464 ? -19.062 26.484 -9.82 1 95.12 464 CYS A CA 1
ATOM 3635 C C . CYS A 1 464 ? -17.609 26.047 -9.859 1 95.12 464 CYS A C 1
ATOM 3637 O O . CYS A 1 464 ? -17.016 25.766 -8.82 1 95.12 464 CYS A O 1
ATOM 3639 N N . PHE A 1 465 ? -17.047 25.906 -11.055 1 96.25 465 PHE A N 1
ATOM 3640 C CA . PHE A 1 465 ? -15.609 25.719 -11.258 1 96.25 465 PHE A CA 1
ATOM 3641 C C . PHE A 1 465 ? -14.984 26.953 -11.898 1 96.25 465 PHE A C 1
ATOM 3643 O O . PHE A 1 465 ? -15.266 27.281 -13.055 1 96.25 465 PHE A O 1
ATOM 3650 N N . PRO A 1 466 ? -14.117 27.641 -11.117 1 96.69 466 PRO A N 1
ATOM 3651 C CA . PRO A 1 466 ? -13.492 28.828 -11.688 1 96.69 466 PRO A CA 1
ATOM 3652 C C . PRO A 1 466 ? -12.531 28.516 -12.828 1 96.69 466 PRO A C 1
ATOM 3654 O O . PRO A 1 466 ? -11.977 27.406 -12.875 1 96.69 466 PRO A O 1
ATOM 3657 N N . ASP A 1 467 ? -12.344 29.422 -13.688 1 94.19 467 ASP A N 1
ATOM 3658 C CA . ASP A 1 467 ? -11.352 29.391 -14.758 1 94.19 467 ASP A CA 1
ATOM 3659 C C . ASP A 1 467 ? -10.961 30.812 -15.188 1 94.19 467 ASP A C 1
ATOM 3661 O O . ASP A 1 467 ? -11.078 31.75 -14.398 1 94.19 467 ASP A O 1
ATOM 3665 N N . ASP A 1 468 ? -10.469 31 -16.328 1 90.38 468 ASP A N 1
ATOM 3666 C CA . ASP A 1 468 ? -9.961 32.312 -16.75 1 90.38 468 ASP A CA 1
ATOM 3667 C C . ASP A 1 468 ? -11.094 33.312 -16.906 1 90.38 468 ASP A C 1
ATOM 3669 O O . ASP A 1 468 ? -10.891 34.5 -16.734 1 90.38 468 ASP A O 1
ATOM 3673 N N . ASP A 1 469 ? -12.289 32.875 -17.125 1 91.75 469 ASP A N 1
ATOM 3674 C CA . ASP A 1 469 ? -13.391 33.781 -17.438 1 91.75 469 ASP A CA 1
ATOM 3675 C C . ASP A 1 469 ? -14.5 33.688 -16.391 1 91.75 469 ASP A C 1
ATOM 3677 O O . ASP A 1 469 ? -15.492 34.406 -16.469 1 91.75 469 ASP A O 1
ATOM 3681 N N . THR A 1 470 ? -14.281 32.75 -15.523 1 95 470 THR A N 1
ATOM 3682 C CA . THR A 1 470 ? -15.328 32.5 -14.539 1 95 470 THR A CA 1
ATOM 3683 C C . THR A 1 470 ? -14.773 32.625 -13.125 1 95 470 THR A C 1
ATOM 3685 O O . THR A 1 470 ? -13.75 32 -12.797 1 95 470 THR A O 1
ATOM 3688 N N . VAL A 1 471 ? -15.461 33.438 -12.273 1 97.75 471 VAL A N 1
ATOM 3689 C CA . VAL A 1 471 ? -15.117 33.5 -10.852 1 97.75 471 VAL A CA 1
ATOM 3690 C C . VAL A 1 471 ? -16.219 32.844 -10.023 1 97.75 471 VAL A C 1
ATOM 3692 O O . VAL A 1 471 ? -17.359 32.719 -10.484 1 97.75 471 VAL A O 1
ATOM 3695 N N . CYS A 1 472 ? -15.883 32.344 -8.883 1 98.44 472 CYS A N 1
ATOM 3696 C CA . CYS A 1 472 ? -16.828 31.812 -7.91 1 98.44 472 CYS A CA 1
ATOM 3697 C C . CYS A 1 472 ? -16.797 32.625 -6.617 1 98.44 472 CYS A C 1
ATOM 3699 O O . CYS A 1 472 ? -15.727 32.938 -6.102 1 98.44 472 CYS A O 1
ATOM 3701 N N . LEU A 1 473 ? -18 33.031 -6.141 1 98.5 473 LEU A N 1
ATOM 3702 C CA . LEU A 1 473 ? -18.125 33.781 -4.895 1 98.5 473 LEU A CA 1
ATOM 3703 C C . LEU A 1 473 ? -19.047 33.062 -3.916 1 98.5 473 LEU A C 1
ATOM 3705 O O . LEU A 1 473 ? -20.141 32.625 -4.289 1 98.5 473 LEU A O 1
ATOM 3709 N N . TYR A 1 474 ? -18.609 33 -2.689 1 97.56 474 TYR A N 1
ATOM 3710 C CA . TYR A 1 474 ? -19.422 32.344 -1.658 1 97.56 474 TYR A CA 1
ATOM 3711 C C . TYR A 1 474 ? -19.406 33.188 -0.374 1 97.56 474 TYR A C 1
ATOM 3713 O O . TYR A 1 474 ? -18.422 33.844 -0.069 1 97.56 474 TYR A O 1
ATOM 3721 N N . ASN A 1 475 ? -20.516 33.156 0.376 1 97.44 475 ASN A N 1
ATOM 3722 C CA . ASN A 1 475 ? -20.516 33.531 1.786 1 97.44 475 ASN A CA 1
ATOM 3723 C C . ASN A 1 475 ? -20.219 32.344 2.688 1 97.44 475 ASN A C 1
ATOM 3725 O O . ASN A 1 475 ? -21.125 31.562 3.016 1 97.44 475 ASN A O 1
ATOM 3729 N N . ILE A 1 476 ? -19.016 32.219 3.172 1 97.19 476 ILE A N 1
ATOM 3730 C CA . ILE A 1 476 ? -18.547 30.953 3.768 1 97.19 476 ILE A CA 1
ATOM 3731 C C . ILE A 1 476 ? -19.016 30.875 5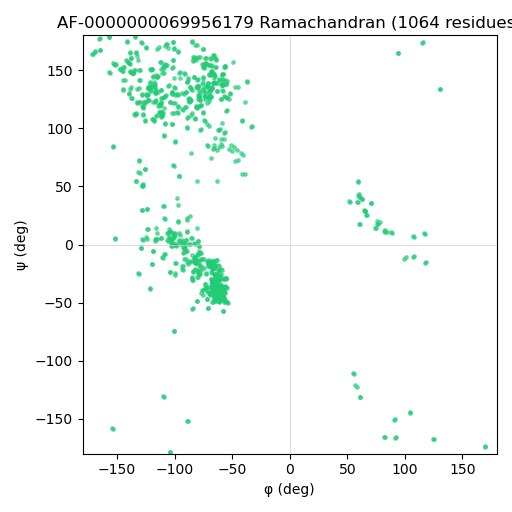.219 1 97.19 476 ILE A C 1
ATOM 3733 O O . ILE A 1 476 ? -18.891 29.828 5.863 1 97.19 476 ILE A O 1
ATOM 3737 N N . LYS A 1 477 ? -19.484 31.922 5.777 1 95.75 477 LYS A N 1
ATOM 3738 C CA . LYS A 1 477 ? -20.125 31.859 7.09 1 95.75 477 LYS A CA 1
ATOM 3739 C C . LYS A 1 477 ? -21.531 31.25 6.992 1 95.75 477 LYS A C 1
ATOM 3741 O O . LYS A 1 477 ? -21.906 30.406 7.801 1 95.75 477 LYS A O 1
ATOM 3746 N N . GLU A 1 478 ? -22.281 31.656 6 1 94.19 478 GLU A N 1
ATOM 3747 C CA . GLU A 1 478 ? -23.641 31.172 5.797 1 94.19 478 GLU A CA 1
ATOM 3748 C C . GLU A 1 478 ? -23.656 29.844 5.035 1 94.19 478 GLU A C 1
ATOM 3750 O O . GLU A 1 478 ? -24.578 29.047 5.188 1 94.19 478 GLU A O 1
ATOM 3755 N N . ASP A 1 479 ? -22.719 29.688 4.227 1 94.38 479 ASP A N 1
ATOM 3756 C CA . ASP A 1 479 ? -22.578 28.516 3.357 1 94.38 479 ASP A CA 1
ATOM 3757 C C . ASP A 1 479 ? -21.172 27.938 3.436 1 94.38 479 ASP A C 1
ATOM 3759 O O . ASP A 1 479 ? -20.422 27.984 2.461 1 94.38 479 ASP A O 1
ATOM 3763 N N . PRO A 1 480 ? -20.922 27.297 4.582 1 95.44 480 PRO A N 1
ATOM 3764 C CA . PRO A 1 480 ? -19.562 26.797 4.785 1 95.44 480 PRO A CA 1
ATOM 3765 C C . PRO A 1 480 ? -19.172 25.719 3.773 1 95.44 480 PRO A C 1
ATOM 3767 O O . PRO A 1 480 ? -17.984 25.422 3.609 1 95.44 480 PRO A O 1
ATOM 3770 N N . CYS A 1 481 ? -20.094 25.156 3.033 1 95.12 481 CYS A N 1
ATOM 3771 C CA . CYS A 1 481 ? -19.781 24.078 2.117 1 95.12 481 CYS A CA 1
ATOM 3772 C C . CYS A 1 481 ? -19.703 24.578 0.68 1 95.12 481 CYS A C 1
ATOM 3774 O O . CYS A 1 481 ? -19.469 23.797 -0.243 1 95.12 481 CYS A O 1
ATOM 3776 N N . GLU A 1 482 ? -19.891 25.812 0.497 1 96 482 GLU A N 1
ATOM 3777 C CA . GLU A 1 482 ? -19.688 26.469 -0.797 1 96 482 GLU A CA 1
ATOM 3778 C C . GLU A 1 482 ? -20.594 25.844 -1.862 1 96 482 GLU A C 1
ATOM 3780 O O . GLU A 1 482 ? -20.125 25.469 -2.939 1 96 482 GLU A O 1
ATOM 3785 N N . THR A 1 483 ? -21.875 25.828 -1.551 1 93.94 483 THR A N 1
ATOM 3786 C CA . THR A 1 483 ? -22.875 25.219 -2.43 1 93.94 483 THR A CA 1
ATOM 3787 C C . THR A 1 483 ? -23.594 26.266 -3.256 1 93.94 483 THR A C 1
ATOM 3789 O O . THR A 1 483 ? -24.078 25.984 -4.355 1 93.94 483 THR A O 1
ATOM 3792 N N . THR A 1 484 ? -23.672 27.531 -2.758 1 93.44 484 THR A N 1
ATOM 3793 C CA . THR A 1 484 ? -24.422 28.594 -3.416 1 93.44 484 THR A CA 1
ATOM 3794 C C . THR A 1 484 ? -23.484 29.656 -3.977 1 93.44 484 THR A C 1
ATOM 3796 O O . THR A 1 484 ? -22.969 30.484 -3.23 1 93.44 484 THR A O 1
ATOM 3799 N N . GLU A 1 485 ? -23.438 29.688 -5.242 1 95.56 485 GLU A N 1
ATOM 3800 C CA . GLU A 1 485 ? -22.578 30.656 -5.926 1 95.56 485 GLU A CA 1
ATOM 3801 C C . GLU A 1 485 ? -23.266 32.031 -6.008 1 95.56 485 GLU A C 1
ATOM 3803 O O . GLU A 1 485 ? -24.438 32.125 -6.391 1 95.56 485 GLU A O 1
ATOM 3808 N N . LEU A 1 486 ? -22.484 33.156 -5.695 1 96.88 486 LEU A N 1
ATOM 3809 C CA . LEU A 1 486 ? -23.125 34.469 -5.465 1 96.88 486 LEU A CA 1
ATOM 3810 C C . LEU A 1 486 ? -22.547 35.531 -6.383 1 96.88 486 LEU A C 1
ATOM 3812 O O . LEU A 1 486 ? -22.906 36.719 -6.273 1 96.88 486 LEU A O 1
ATOM 3816 N N . SER A 1 487 ? -21.688 35.25 -7.301 1 97.62 487 SER A N 1
ATOM 3817 C CA . SER A 1 487 ? -20.969 36.281 -8.062 1 97.62 487 SER A CA 1
ATOM 3818 C C . SER A 1 487 ? -21.938 37.188 -8.812 1 97.62 487 SER A C 1
ATOM 3820 O O . SER A 1 487 ? -21.719 38.406 -8.883 1 97.62 487 SER A O 1
ATOM 3822 N N . ALA A 1 488 ? -22.938 36.656 -9.375 1 96.75 488 ALA A N 1
ATOM 3823 C CA . ALA A 1 488 ? -23.906 37.438 -10.141 1 96.75 488 ALA A CA 1
ATOM 3824 C C . ALA A 1 488 ? -24.703 38.344 -9.234 1 96.75 488 ALA A C 1
ATOM 3826 O O . ALA A 1 488 ? -25.125 39.438 -9.648 1 96.75 488 ALA A O 1
ATOM 3827 N N . LYS A 1 489 ? -24.891 37.938 -8.023 1 97.5 489 LYS A N 1
ATOM 3828 C CA . LYS A 1 489 ? -25.688 38.688 -7.07 1 97.5 489 LYS A CA 1
ATOM 3829 C C . LYS A 1 489 ? -24.875 39.844 -6.469 1 97.5 489 LYS A C 1
ATOM 3831 O O . LYS A 1 489 ? -25.438 40.844 -5.992 1 97.5 489 LYS A O 1
ATOM 3836 N N . HIS A 1 490 ? -23.562 39.688 -6.508 1 98.19 490 HIS A N 1
ATOM 3837 C CA . HIS A 1 490 ? -22.719 40.688 -5.879 1 98.19 490 HIS A CA 1
ATOM 3838 C C . HIS A 1 490 ? -21.594 41.125 -6.816 1 98.19 490 HIS A C 1
ATOM 3840 O O . HIS A 1 490 ? -20.406 41.031 -6.465 1 98.19 490 HIS A O 1
ATOM 3846 N N . PRO A 1 491 ? -21.875 41.688 -7.91 1 97.88 491 PRO A N 1
ATOM 3847 C CA . PRO A 1 491 ? -20.844 42.031 -8.875 1 97.88 491 PRO A CA 1
ATOM 3848 C C . PRO A 1 491 ? -19.859 43.062 -8.328 1 97.88 491 PRO A C 1
ATOM 3850 O O . PRO A 1 491 ? -18.672 43.031 -8.648 1 97.88 491 PRO A O 1
ATOM 3853 N N . ASP A 1 492 ? -20.312 44.031 -7.5 1 98.31 492 ASP A N 1
ATOM 3854 C CA . ASP A 1 492 ? -19.453 45.062 -6.926 1 98.31 492 ASP A CA 1
ATOM 3855 C C . ASP A 1 492 ? -18.422 44.438 -5.973 1 98.31 492 ASP A C 1
ATOM 3857 O O . ASP A 1 492 ? -17.266 44.844 -5.957 1 98.31 492 ASP A O 1
ATOM 3861 N N . LEU A 1 493 ? -18.922 43.562 -5.223 1 98.44 493 LEU A N 1
ATOM 3862 C CA . LEU A 1 493 ? -18.031 42.844 -4.301 1 98.44 493 LEU A CA 1
ATOM 3863 C C . LEU A 1 493 ? -16.969 42.062 -5.062 1 98.44 493 LEU A C 1
ATOM 3865 O O . LEU A 1 493 ? -15.805 42.031 -4.68 1 98.44 493 LEU A O 1
ATOM 3869 N N . VAL A 1 494 ? -17.422 41.375 -6.152 1 98.5 494 VAL A N 1
ATOM 3870 C CA . VAL A 1 494 ? -16.5 40.625 -6.996 1 98.5 494 VAL A CA 1
ATOM 3871 C C . VAL A 1 494 ? -15.398 41.562 -7.523 1 98.5 494 VAL A C 1
ATOM 3873 O O . VAL A 1 494 ? -14.219 41.219 -7.484 1 98.5 494 VAL A O 1
ATOM 3876 N N . LEU A 1 495 ? -15.812 42.688 -8 1 98.12 495 LEU A N 1
ATOM 3877 C CA . LEU A 1 495 ? -14.852 43.625 -8.547 1 98.12 495 LEU A CA 1
ATOM 3878 C C . LEU A 1 495 ? -13.867 44.094 -7.473 1 98.12 495 LEU A C 1
ATOM 3880 O O . LEU A 1 495 ? -12.656 44.094 -7.699 1 98.12 495 LEU A O 1
ATOM 3884 N N . GLU A 1 496 ? -14.391 44.5 -6.316 1 98.38 496 GLU A N 1
ATOM 3885 C CA . GLU A 1 496 ? -13.547 44.938 -5.211 1 98.38 496 GLU A CA 1
ATOM 3886 C C . GLU A 1 496 ? -12.547 43.844 -4.812 1 98.38 496 GLU A C 1
ATOM 3888 O O . GLU A 1 496 ? -11.352 44.125 -4.684 1 98.38 496 GLU A O 1
ATOM 3893 N N . MET A 1 497 ? -12.977 42.656 -4.645 1 98.62 497 MET A N 1
ATOM 3894 C CA . MET A 1 497 ? -12.133 41.562 -4.207 1 98.62 497 MET A CA 1
ATOM 3895 C C . MET A 1 497 ? -11.109 41.188 -5.285 1 98.62 497 MET A C 1
ATOM 3897 O O . MET A 1 497 ? -9.977 40.812 -4.973 1 98.62 497 MET A O 1
ATOM 3901 N N . THR A 1 498 ? -11.516 41.25 -6.531 1 97.94 498 THR A N 1
ATOM 3902 C CA . THR A 1 498 ? -10.602 40.969 -7.629 1 97.94 498 THR A CA 1
ATOM 3903 C C . THR A 1 498 ? -9.43 41.969 -7.629 1 97.94 498 THR A C 1
ATOM 3905 O O . THR A 1 498 ? -8.289 41.562 -7.852 1 97.94 498 THR A O 1
ATOM 3908 N N . ILE A 1 499 ? -9.742 43.188 -7.402 1 97.88 499 ILE A N 1
ATOM 3909 C CA . ILE A 1 499 ? -8.711 44.219 -7.371 1 97.88 499 ILE A CA 1
ATOM 3910 C C . ILE A 1 499 ? -7.738 43.969 -6.227 1 97.88 499 ILE A C 1
ATOM 3912 O O . ILE A 1 499 ? -6.52 44 -6.41 1 97.88 499 ILE A O 1
ATOM 3916 N N . LEU A 1 500 ? -8.258 43.656 -5.07 1 98.06 500 LEU A N 1
ATOM 3917 C CA . LEU A 1 500 ? -7.434 43.344 -3.908 1 98.06 500 LEU A CA 1
ATOM 3918 C C . LEU A 1 500 ? -6.594 42.094 -4.148 1 98.06 500 LEU A C 1
ATOM 3920 O O . LEU A 1 500 ? -5.414 42.062 -3.791 1 98.06 500 LEU A O 1
ATOM 3924 N N . LEU A 1 501 ? -7.164 41.125 -4.723 1 98.12 501 LEU A N 1
ATOM 3925 C CA . LEU A 1 501 ? -6.473 39.844 -4.996 1 98.12 501 LEU A CA 1
ATOM 3926 C C . LEU A 1 501 ? -5.34 40.062 -5.992 1 98.12 501 LEU A C 1
ATOM 3928 O O . LEU A 1 501 ? -4.258 39.5 -5.84 1 98.12 501 LEU A O 1
ATOM 3932 N N . LYS A 1 502 ? -5.613 40.812 -7.031 1 96.56 502 LYS A N 1
ATOM 3933 C CA . LYS A 1 502 ? -4.582 41.125 -8.016 1 96.56 502 LYS A CA 1
ATOM 3934 C C . LYS A 1 502 ? -3.41 41.875 -7.379 1 96.56 502 LYS A C 1
ATOM 3936 O O . LYS A 1 502 ? -2.25 41.594 -7.715 1 96.56 502 LYS A O 1
ATOM 3941 N N . ALA A 1 503 ? -3.734 42.812 -6.512 1 97.56 503 ALA A N 1
ATOM 3942 C CA . ALA A 1 503 ? -2.691 43.531 -5.797 1 97.56 503 ALA A CA 1
ATOM 3943 C C . ALA A 1 503 ? -1.842 42.594 -4.953 1 97.56 503 ALA A C 1
ATOM 3945 O O . ALA A 1 503 ? -0.616 42.719 -4.91 1 97.56 503 ALA A O 1
ATOM 3946 N N . GLU A 1 504 ? -2.459 41.688 -4.27 1 97.69 504 GLU A N 1
ATOM 3947 C CA . GLU A 1 504 ? -1.72 40.719 -3.467 1 97.69 504 GLU A CA 1
ATOM 3948 C C . GLU A 1 504 ? -0.88 39.812 -4.348 1 97.69 504 GLU A C 1
ATOM 3950 O O . GLU A 1 504 ? 0.266 39.5 -4.016 1 97.69 504 GLU A O 1
ATOM 3955 N N . ALA A 1 505 ? -1.456 39.312 -5.414 1 95.5 505 ALA A N 1
ATOM 3956 C CA . ALA A 1 505 ? -0.755 38.438 -6.328 1 95.5 505 ALA A CA 1
ATOM 3957 C C . ALA A 1 505 ? 0.52 39.062 -6.859 1 95.5 505 ALA A C 1
ATOM 3959 O O . ALA A 1 505 ? 1.505 38.375 -7.137 1 95.5 505 ALA A O 1
ATOM 3960 N N . ALA A 1 506 ? 0.516 40.344 -6.957 1 95.06 506 ALA A N 1
ATOM 3961 C CA . ALA A 1 506 ? 1.667 41.062 -7.477 1 95.06 506 ALA A CA 1
ATOM 3962 C C . ALA A 1 506 ? 2.832 41.031 -6.492 1 95.06 506 ALA A C 1
ATOM 3964 O O . ALA A 1 506 ? 3.977 41.312 -6.863 1 95.06 506 ALA A O 1
ATOM 3965 N N . ARG A 1 507 ? 2.566 40.656 -5.227 1 95.5 507 ARG A N 1
ATOM 3966 C CA . ARG A 1 507 ? 3.613 40.531 -4.215 1 95.5 507 ARG A CA 1
ATOM 3967 C C . ARG A 1 507 ? 4.367 39.219 -4.348 1 95.5 507 ARG A C 1
ATOM 3969 O O . ARG A 1 507 ? 5.414 39.031 -3.723 1 95.5 507 ARG A O 1
ATOM 3976 N N . ARG A 1 508 ? 3.871 38.312 -5.203 1 94.81 508 ARG A N 1
ATOM 3977 C CA . ARG A 1 508 ? 4.43 36.969 -5.285 1 94.81 508 ARG A CA 1
ATOM 3978 C C . ARG A 1 508 ? 5.852 37 -5.836 1 94.81 508 ARG A C 1
ATOM 3980 O O . ARG A 1 508 ? 6.152 37.781 -6.754 1 94.81 508 ARG A O 1
ATOM 3987 N N . ILE A 1 509 ? 6.715 36.219 -5.277 1 92.5 509 ILE A N 1
ATOM 3988 C CA . ILE A 1 509 ? 8.008 35.938 -5.883 1 92.5 509 ILE A CA 1
ATOM 3989 C C . ILE A 1 509 ? 7.848 34.875 -6.992 1 92.5 509 ILE A C 1
ATOM 3991 O O . ILE A 1 509 ? 7.426 33.75 -6.734 1 92.5 509 ILE A O 1
ATOM 3995 N N . PRO A 1 510 ? 8.203 35.312 -8.141 1 86.19 510 PRO A N 1
ATOM 3996 C CA . PRO A 1 510 ? 8.023 34.375 -9.25 1 86.19 510 PRO A CA 1
ATOM 3997 C C . PRO A 1 510 ? 8.922 33.156 -9.133 1 86.19 510 PRO A C 1
ATOM 3999 O O . PRO A 1 510 ? 10.07 33.25 -8.688 1 86.19 510 PRO A O 1
ATOM 4002 N N . ARG A 1 511 ? 8.398 31.969 -9.547 1 84.06 511 ARG A N 1
ATOM 4003 C CA . ARG A 1 511 ? 9.148 30.719 -9.57 1 84.06 511 ARG A CA 1
ATOM 4004 C C . ARG A 1 511 ? 9.422 30.281 -11 1 84.06 511 ARG A C 1
ATOM 4006 O O . ARG A 1 511 ? 8.703 30.672 -11.93 1 84.06 511 ARG A O 1
ATOM 4013 N N . THR A 1 512 ? 10.5 29.578 -11.164 1 79.56 512 THR A N 1
ATOM 4014 C CA . THR A 1 512 ? 10.844 29.016 -12.469 1 79.56 512 THR A CA 1
ATOM 4015 C C . THR A 1 512 ? 10.023 27.766 -12.742 1 79.56 512 THR A C 1
ATOM 4017 O O . THR A 1 512 ? 9.93 26.875 -11.898 1 79.56 512 THR A O 1
ATOM 4020 N N . LYS A 1 513 ? 9.336 27.734 -13.93 1 79 513 LYS A N 1
ATOM 4021 C CA . LYS A 1 513 ? 8.602 26.562 -14.406 1 79 513 LYS A CA 1
ATOM 4022 C C . LYS A 1 513 ? 9.266 25.953 -15.641 1 79 513 LYS A C 1
ATOM 4024 O O . LYS A 1 513 ? 9.688 26.672 -16.547 1 79 513 LYS A O 1
ATOM 4029 N N . PRO A 1 514 ? 9.508 24.578 -15.773 1 79.69 514 PRO A N 1
ATOM 4030 C CA . PRO A 1 514 ? 9.18 23.562 -14.781 1 79.69 514 PRO A CA 1
ATOM 4031 C C . PRO A 1 514 ? 10.234 23.438 -13.688 1 79.69 514 PRO A C 1
ATOM 4033 O O . PRO A 1 514 ? 11.352 23.953 -13.836 1 79.69 514 PRO A O 1
ATOM 4036 N N . THR A 1 515 ? 9.758 22.812 -12.586 1 82.69 515 THR A N 1
ATOM 4037 C CA . THR A 1 515 ? 10.719 22.578 -11.516 1 82.69 515 THR A CA 1
ATOM 4038 C C . THR A 1 515 ? 11.883 21.719 -12.008 1 82.69 515 THR A C 1
ATOM 4040 O O . THR A 1 515 ? 11.664 20.656 -12.625 1 82.69 515 THR A O 1
ATOM 4043 N N . TYR A 1 516 ? 12.984 22.234 -11.82 1 85.38 516 TYR A N 1
ATOM 4044 C CA . TYR A 1 516 ? 14.172 21.5 -12.219 1 85.38 516 TYR A CA 1
ATOM 4045 C C . TYR A 1 516 ? 14.547 20.469 -11.164 1 85.38 516 TYR A C 1
ATOM 4047 O O . TYR A 1 516 ? 14.742 20.797 -9.992 1 85.38 516 TYR A O 1
ATOM 4055 N N . ARG A 1 517 ? 14.531 19.219 -11.578 1 90.81 517 ARG A N 1
ATOM 4056 C CA . ARG A 1 517 ? 15.047 18.141 -10.734 1 90.81 517 ARG A CA 1
ATOM 4057 C C . ARG A 1 517 ? 16.547 17.938 -10.969 1 90.81 517 ARG A C 1
ATOM 4059 O O . ARG A 1 517 ? 16.938 17.406 -12.008 1 90.81 517 ARG A O 1
ATOM 4066 N N . ASN A 1 518 ? 17.344 18.312 -9.984 1 94.75 518 ASN A N 1
ATOM 4067 C CA . ASN A 1 518 ? 18.797 18.266 -10.148 1 94.75 518 ASN A CA 1
ATOM 4068 C C . ASN A 1 518 ? 19.344 16.859 -9.93 1 94.75 518 ASN A C 1
ATOM 4070 O O . ASN A 1 518 ? 19.281 16.328 -8.82 1 94.75 518 ASN A O 1
ATOM 4074 N N . PRO A 1 519 ? 19.938 16.297 -10.969 1 95.38 519 PRO A N 1
ATOM 4075 C CA . PRO A 1 519 ? 20.469 14.93 -10.844 1 95.38 519 PRO A CA 1
ATOM 4076 C C . PRO A 1 519 ? 21.562 14.812 -9.789 1 95.38 519 PRO A C 1
ATOM 4078 O O . PRO A 1 519 ? 21.844 13.711 -9.312 1 95.38 519 PRO A O 1
ATOM 4081 N N . LEU A 1 520 ? 22.156 15.922 -9.398 1 96.12 520 LEU A N 1
ATOM 4082 C CA . LEU A 1 520 ? 23.188 15.906 -8.375 1 96.12 520 LEU A CA 1
ATOM 4083 C C . LEU A 1 520 ? 22.609 15.531 -7.016 1 96.12 520 LEU A C 1
ATOM 4085 O O . LEU A 1 520 ? 23.344 15.188 -6.09 1 96.12 520 LEU A O 1
ATOM 4089 N N . SER A 1 521 ? 21.297 15.578 -6.953 1 97.69 521 SER A N 1
ATOM 4090 C CA . SER A 1 521 ? 20.625 15.289 -5.688 1 97.69 521 SER A CA 1
ATOM 4091 C C . SER A 1 521 ? 20.359 13.797 -5.531 1 97.69 521 SER A C 1
ATOM 4093 O O . SER A 1 521 ? 19.844 13.352 -4.504 1 97.69 521 SER A O 1
ATOM 4095 N N . ALA A 1 522 ? 20.734 12.961 -6.465 1 96.94 522 ALA A N 1
ATOM 4096 C CA . ALA A 1 522 ? 20.406 11.539 -6.449 1 96.94 522 ALA A CA 1
ATOM 4097 C C . ALA A 1 522 ? 20.906 10.875 -5.172 1 96.94 522 ALA A C 1
ATOM 4099 O O . ALA A 1 522 ? 22.094 10.938 -4.855 1 96.94 522 ALA A O 1
ATOM 4100 N N . PRO A 1 523 ? 20.016 10.164 -4.465 1 97 523 PRO A N 1
ATOM 4101 C CA . PRO A 1 523 ? 20.422 9.523 -3.209 1 97 523 PRO A CA 1
ATOM 4102 C C . PRO A 1 523 ? 21.578 8.547 -3.391 1 97 523 PRO A C 1
ATOM 4104 O O . PRO A 1 523 ? 22.375 8.344 -2.469 1 97 523 PRO A O 1
ATOM 4107 N N . SER A 1 524 ? 21.703 7.926 -4.582 1 94.88 524 SER A N 1
ATOM 4108 C CA . SER A 1 524 ? 22.766 6.965 -4.844 1 94.88 524 SER A CA 1
ATOM 4109 C C . SER A 1 524 ? 24.141 7.605 -4.676 1 94.88 524 SER A C 1
ATOM 4111 O O . SER A 1 524 ? 25.125 6.91 -4.449 1 94.88 524 SER A O 1
ATOM 4113 N N . ARG A 1 525 ? 24.188 8.945 -4.762 1 96.5 525 ARG A N 1
ATOM 4114 C CA . ARG A 1 525 ? 25.453 9.672 -4.594 1 96.5 525 ARG A CA 1
ATOM 4115 C C . ARG A 1 525 ? 25.781 9.867 -3.117 1 96.5 525 ARG A C 1
ATOM 4117 O O . ARG A 1 525 ? 26.906 10.219 -2.766 1 96.5 525 ARG A O 1
ATOM 4124 N N . PHE A 1 526 ? 24.812 9.656 -2.268 1 97.12 526 PHE A N 1
ATOM 4125 C CA . PHE A 1 526 ? 24.953 9.914 -0.84 1 97.12 526 PHE A CA 1
ATOM 4126 C C . PHE A 1 526 ? 24.531 8.703 -0.021 1 97.12 526 PHE A C 1
ATOM 4128 O O . PHE A 1 526 ? 23.719 8.82 0.9 1 97.12 526 PHE A O 1
ATOM 4135 N N . ASN A 1 527 ? 25.125 7.48 -0.401 1 94.81 527 ASN A N 1
ATOM 4136 C CA . ASN A 1 527 ? 24.828 6.234 0.297 1 94.81 527 ASN A CA 1
ATOM 4137 C C . ASN A 1 527 ? 23.328 5.988 0.391 1 94.81 527 ASN A C 1
ATOM 4139 O O . ASN A 1 527 ? 22.812 5.629 1.453 1 94.81 527 ASN A O 1
ATOM 4143 N N . TYR A 1 528 ? 22.562 6.363 -0.667 1 96.12 528 TYR A N 1
ATOM 4144 C CA . TYR A 1 528 ? 21.125 6.16 -0.828 1 96.12 528 TYR A CA 1
ATOM 4145 C C . TYR A 1 528 ? 20.344 6.91 0.246 1 96.12 528 TYR A C 1
ATOM 4147 O O . TYR A 1 528 ? 19.406 6.367 0.828 1 96.12 528 TYR A O 1
ATOM 4155 N N . THR A 1 529 ? 20.812 8.117 0.563 1 97.62 529 THR A N 1
ATOM 4156 C CA . THR A 1 529 ? 20.172 9.07 1.463 1 97.62 529 THR A CA 1
ATOM 4157 C C . THR A 1 529 ? 19.875 10.383 0.741 1 97.62 529 THR A C 1
ATOM 4159 O O . THR A 1 529 ? 20.703 10.852 -0.048 1 97.62 529 THR A O 1
ATOM 4162 N N . TRP A 1 530 ? 18.703 10.883 0.962 1 98.31 530 TRP A N 1
ATOM 4163 C CA . TRP A 1 530 ? 18.422 12.234 0.486 1 98.31 530 TRP A CA 1
ATOM 4164 C C . TRP A 1 530 ? 19.172 13.273 1.318 1 98.31 530 TRP A C 1
ATOM 4166 O O . TRP A 1 530 ? 18.609 13.844 2.26 1 98.31 530 TRP A O 1
ATOM 4176 N N . ASP A 1 531 ? 20.422 13.547 0.961 1 98.12 531 ASP A N 1
ATOM 4177 C CA . ASP A 1 531 ? 21.266 14.453 1.729 1 98.12 531 ASP A CA 1
ATOM 4178 C C . ASP A 1 531 ? 21.469 15.773 0.993 1 98.12 531 ASP A C 1
ATOM 4180 O O . ASP A 1 531 ? 20.953 15.961 -0.111 1 98.12 531 ASP A O 1
ATOM 4184 N N . VAL A 1 532 ? 22.109 16.75 1.681 1 98.19 532 VAL A N 1
ATOM 4185 C CA . VAL A 1 532 ? 22.453 18.016 1.053 1 98.19 532 VAL A CA 1
ATOM 4186 C C . VAL A 1 532 ? 23.359 17.781 -0.148 1 98.19 532 VAL A C 1
ATOM 4188 O O . VAL A 1 532 ? 24.234 16.922 -0.105 1 98.19 532 VAL A O 1
ATOM 4191 N N . TRP A 1 533 ? 23.109 18.5 -1.255 1 97.25 533 TRP A N 1
ATOM 4192 C CA . TRP A 1 533 ? 23.875 18.219 -2.459 1 97.25 533 TRP A CA 1
ATOM 4193 C C . TRP A 1 533 ? 24.469 19.5 -3.049 1 97.25 533 TRP A C 1
ATOM 4195 O O . TRP A 1 533 ? 25.109 19.469 -4.102 1 97.25 533 TRP A O 1
ATOM 4205 N N . ILE A 1 534 ? 24.109 20.641 -2.373 1 94.19 534 ILE A N 1
ATOM 4206 C CA . ILE A 1 534 ? 24.734 21.922 -2.682 1 94.19 534 ILE A CA 1
ATOM 4207 C C . ILE A 1 534 ? 25.609 22.359 -1.511 1 94.19 534 ILE A C 1
ATOM 4209 O O . ILE A 1 534 ? 25.219 22.234 -0.35 1 94.19 534 ILE A O 1
ATOM 4213 N N . MET B 1 1 ? -1.475 -106.062 12.625 1 29.72 1 MET B N 1
ATOM 4214 C CA . MET B 1 1 ? -2.051 -105.062 11.719 1 29.72 1 MET B CA 1
ATOM 4215 C C . MET B 1 1 ? -1.253 -103.75 11.742 1 29.72 1 MET B C 1
ATOM 4217 O O . MET B 1 1 ? -0.593 -103.438 12.734 1 29.72 1 MET B O 1
ATOM 4221 N N . ASP B 1 2 ? -1.421 -102.938 10.484 1 28.41 2 ASP B N 1
ATOM 4222 C CA . ASP B 1 2 ? -0.734 -101.938 9.688 1 28.41 2 ASP B CA 1
ATOM 4223 C C . ASP B 1 2 ? -0.922 -100.562 10.289 1 28.41 2 ASP B C 1
ATOM 4225 O O . ASP B 1 2 ? -1.993 -99.938 10.164 1 28.41 2 ASP B O 1
ATOM 4229 N N . SER B 1 3 ? -0.667 -100.25 11.391 1 29.95 3 SER B N 1
ATOM 4230 C CA . SER B 1 3 ? -0.922 -98.875 11.828 1 29.95 3 SER B CA 1
ATOM 4231 C C . SER B 1 3 ? -0.161 -97.875 10.977 1 29.95 3 SER B C 1
ATOM 4233 O O . SER B 1 3 ? 1.065 -97.938 10.875 1 29.95 3 SER B O 1
ATOM 4235 N N . ARG B 1 4 ? -0.921 -97.562 9.781 1 31.41 4 ARG B N 1
ATOM 4236 C CA . ARG B 1 4 ? -0.555 -96.5 8.82 1 31.41 4 ARG B CA 1
ATOM 4237 C C . ARG B 1 4 ? -0.004 -95.25 9.531 1 31.41 4 ARG B C 1
ATOM 4239 O O . ARG B 1 4 ? -0.539 -94.875 10.562 1 31.41 4 ARG B O 1
ATOM 4246 N N . LYS B 1 5 ? 1.216 -94.938 9.117 1 29.2 5 LYS B N 1
ATOM 4247 C CA . LYS B 1 5 ? 2.076 -93.75 9.367 1 29.2 5 LYS B CA 1
ATOM 4248 C C . LYS B 1 5 ? 1.326 -92.438 9.125 1 29.2 5 LYS B C 1
ATOM 4250 O O . LYS B 1 5 ? 0.383 -92.438 8.328 1 29.2 5 LYS B O 1
ATOM 4255 N N . PHE B 1 6 ? 1.723 -91.312 9.695 1 30.25 6 PHE B N 1
ATOM 4256 C CA . PHE B 1 6 ? 1.597 -89.938 10.195 1 30.25 6 PHE B CA 1
ATOM 4257 C C . PHE B 1 6 ? 1.72 -88.938 9.062 1 30.25 6 PHE B C 1
ATOM 4259 O O . PHE B 1 6 ? 1.555 -87.688 9.281 1 30.25 6 PHE B O 1
ATOM 4266 N N . LEU B 1 7 ? 1.67 -89.062 7.719 1 38.38 7 LEU B N 1
ATOM 4267 C CA . LEU B 1 7 ? 2.41 -87.875 7.23 1 38.38 7 LEU B CA 1
ATOM 4268 C C . LEU B 1 7 ? 1.504 -86.688 7.137 1 38.38 7 LEU B C 1
ATOM 4270 O O . LEU B 1 7 ? 0.572 -86.625 6.328 1 38.38 7 LEU B O 1
ATOM 4274 N N . LYS B 1 8 ? 1.121 -85.938 8.141 1 38.22 8 LYS B N 1
ATOM 4275 C CA . LYS B 1 8 ? 0.382 -84.688 7.973 1 38.22 8 LYS B CA 1
ATOM 4276 C C . LYS B 1 8 ? 1.192 -83.688 7.168 1 38.22 8 LYS B C 1
ATOM 4278 O O . LYS B 1 8 ? 2.334 -83.375 7.52 1 38.22 8 LYS B O 1
ATOM 4283 N N . CYS B 1 9 ? 0.909 -83.562 5.91 1 38.94 9 CYS B N 1
ATOM 4284 C CA . CYS B 1 9 ? 1.369 -82.5 4.984 1 38.94 9 CYS B CA 1
ATOM 4285 C C . CYS B 1 9 ? 1.002 -81.125 5.492 1 38.94 9 CYS B C 1
ATOM 4287 O O . CYS B 1 9 ? -0.179 -80.812 5.633 1 38.94 9 CYS B O 1
ATOM 4289 N N . PHE B 1 10 ? 1.891 -80.438 6.141 1 45.97 10 PHE B N 1
ATOM 4290 C CA . PHE B 1 10 ? 1.759 -79 6.484 1 45.97 10 PHE B CA 1
ATOM 4291 C C . PHE B 1 10 ? 1.747 -78.125 5.23 1 45.97 10 PHE B C 1
ATOM 4293 O O . PHE B 1 10 ? 2.73 -78.125 4.488 1 45.97 10 PHE B O 1
ATOM 4300 N N . ILE B 1 11 ? 0.628 -77.812 4.652 1 46.31 11 ILE B N 1
ATOM 4301 C CA . ILE B 1 11 ? 0.462 -76.812 3.594 1 46.31 11 ILE B CA 1
ATOM 4302 C C . ILE B 1 11 ? 0.852 -75.438 4.117 1 46.31 11 ILE B C 1
ATOM 4304 O O . ILE B 1 11 ? 0.225 -74.938 5.039 1 46.31 11 ILE B O 1
ATOM 4308 N N . VAL B 1 12 ? 2.031 -74.938 3.883 1 48.34 12 VAL B N 1
ATOM 4309 C CA . VAL B 1 12 ? 2.479 -73.562 4.102 1 48.34 12 VAL B CA 1
ATOM 4310 C C . VAL B 1 12 ? 1.743 -72.562 3.152 1 48.34 12 VAL B C 1
ATOM 4312 O O . VAL B 1 12 ? 1.936 -72.625 1.935 1 48.34 12 VAL B O 1
ATOM 4315 N N . ILE B 1 13 ? 0.581 -72.125 3.461 1 48.34 13 ILE B N 1
ATOM 4316 C CA . ILE B 1 13 ? -0.046 -71.062 2.727 1 48.34 13 ILE B CA 1
ATOM 4317 C C . ILE B 1 13 ? 0.836 -69.812 2.801 1 48.34 13 ILE B C 1
ATOM 4319 O O . ILE B 1 13 ? 1.012 -69.25 3.875 1 48.34 13 ILE B O 1
ATOM 4323 N N . SER B 1 14 ? 1.733 -69.562 1.925 1 44.59 14 SER B N 1
ATOM 4324 C CA . SER B 1 14 ? 2.436 -68.312 1.776 1 44.59 14 SER B CA 1
ATOM 4325 C C . SER B 1 14 ? 1.463 -67.188 1.495 1 44.59 14 SER B C 1
ATOM 4327 O O . SER B 1 14 ? 0.855 -67.125 0.424 1 44.59 14 SER B O 1
ATOM 4329 N N . VAL B 1 15 ? 0.888 -66.562 2.441 1 47.91 15 VAL B N 1
ATOM 4330 C CA . VAL B 1 15 ? 0.211 -65.312 2.246 1 47.91 15 VAL B CA 1
ATOM 4331 C C . VAL B 1 15 ? 1.152 -64.312 1.555 1 47.91 15 VAL B C 1
ATOM 4333 O O . VAL B 1 15 ? 2.158 -63.906 2.133 1 47.91 15 VAL B O 1
ATOM 4336 N N . ILE B 1 16 ? 1.275 -64.375 0.307 1 42.09 16 ILE B N 1
ATOM 4337 C CA . ILE B 1 16 ? 1.882 -63.25 -0.414 1 42.09 16 ILE B CA 1
ATOM 4338 C C . ILE B 1 16 ? 1.237 -61.938 0.027 1 42.09 16 ILE B C 1
ATOM 4340 O O . ILE B 1 16 ? 0.065 -61.688 -0.261 1 42.09 16 ILE B O 1
ATOM 4344 N N . PHE B 1 17 ? 1.635 -61.312 1.092 1 42.34 17 PHE B N 1
ATOM 4345 C CA . PHE B 1 17 ? 1.353 -59.875 1.303 1 42.34 17 PHE B CA 1
ATOM 4346 C C . PHE B 1 17 ? 1.695 -59.062 0.06 1 42.34 17 PHE B C 1
ATOM 4348 O O . PHE B 1 17 ? 2.871 -58.875 -0.262 1 42.34 17 PHE B O 1
ATOM 4355 N N . THR B 1 18 ? 0.962 -59.156 -0.947 1 39.81 18 THR B N 1
ATOM 4356 C CA . THR B 1 18 ? 1.15 -58.125 -1.943 1 39.81 18 THR B CA 1
ATOM 4357 C C . THR B 1 18 ? 1.312 -56.75 -1.272 1 39.81 18 THR B C 1
ATOM 4359 O O . THR B 1 18 ? 0.386 -56.25 -0.627 1 39.81 18 THR B O 1
ATOM 4362 N N . CYS B 1 19 ? 2.396 -56.469 -0.788 1 42.12 19 CYS B N 1
ATOM 4363 C CA . CYS B 1 19 ? 2.691 -55.062 -0.438 1 42.12 19 CYS B CA 1
ATOM 4364 C C . CYS B 1 19 ? 2.174 -54.125 -1.507 1 42.12 19 CYS B C 1
ATOM 4366 O O . CYS B 1 19 ? 2.73 -54.062 -2.604 1 42.12 19 CYS B O 1
ATOM 4368 N N . GLU B 1 20 ? 0.921 -54.094 -1.764 1 48.19 20 GLU B N 1
ATOM 4369 C CA . GLU B 1 20 ? 0.438 -53.062 -2.658 1 48.19 20 GLU B CA 1
ATOM 4370 C C . GLU B 1 20 ? 1.243 -51.781 -2.49 1 48.19 20 GLU B C 1
ATOM 4372 O O . GLU B 1 20 ? 1.399 -51.281 -1.373 1 48.19 20 GLU B O 1
ATOM 4377 N N . ALA B 1 21 ? 2.156 -51.5 -3.34 1 57.22 21 ALA B N 1
ATOM 4378 C CA . ALA B 1 21 ? 2.967 -50.312 -3.34 1 57.22 21 ALA B CA 1
ATOM 4379 C C . ALA B 1 21 ? 2.121 -49.062 -2.994 1 57.22 21 ALA B C 1
ATOM 4381 O O . ALA B 1 21 ? 1.099 -48.812 -3.633 1 57.22 21 ALA B O 1
ATOM 4382 N N . LYS B 1 22 ? 2.27 -48.5 -1.827 1 81.88 22 LYS B N 1
ATOM 4383 C CA . LYS B 1 22 ? 1.558 -47.344 -1.286 1 81.88 22 LYS B CA 1
ATOM 4384 C C . LYS B 1 22 ? 1.676 -46.125 -2.215 1 81.88 22 LYS B C 1
ATOM 4386 O O . LYS B 1 22 ? 2.766 -45.812 -2.697 1 81.88 22 LYS B O 1
ATOM 4391 N N . ARG B 1 23 ? 0.525 -45.688 -2.789 1 95.12 23 ARG B N 1
ATOM 4392 C CA . ARG B 1 23 ? 0.485 -44.469 -3.592 1 95.12 23 ARG B CA 1
ATOM 4393 C C . ARG B 1 23 ? 1.243 -43.344 -2.908 1 95.12 23 ARG B C 1
ATOM 4395 O O . ARG B 1 23 ? 1.163 -43.188 -1.688 1 95.12 23 ARG B O 1
ATOM 4402 N N . PRO B 1 24 ? 2.055 -42.625 -3.676 1 98.06 24 PRO B N 1
ATOM 4403 C CA . PRO B 1 24 ? 2.789 -41.5 -3.064 1 98.06 24 PRO B CA 1
ATOM 4404 C C . PRO B 1 24 ? 1.869 -40.375 -2.588 1 98.06 24 PRO B C 1
ATOM 4406 O O . PRO B 1 24 ? 0.794 -40.188 -3.156 1 98.06 24 PRO B O 1
ATOM 4409 N N . ASN B 1 25 ? 2.301 -39.75 -1.479 1 98.75 25 ASN B N 1
ATOM 4410 C CA . ASN B 1 25 ? 1.683 -38.438 -1.176 1 98.75 25 ASN B CA 1
ATOM 4411 C C . ASN B 1 25 ? 1.992 -37.406 -2.25 1 98.75 25 ASN B C 1
ATOM 4413 O O . ASN B 1 25 ? 2.973 -37.531 -2.984 1 98.75 25 ASN B O 1
ATOM 4417 N N . ILE B 1 26 ? 1.108 -36.438 -2.402 1 98.94 26 ILE B N 1
ATOM 4418 C CA . ILE B 1 26 ? 1.301 -35.344 -3.34 1 98.94 26 ILE B CA 1
ATOM 4419 C C . ILE B 1 26 ? 1.121 -34 -2.615 1 98.94 26 ILE B C 1
ATOM 4421 O O . ILE B 1 26 ? 0.061 -33.75 -2.043 1 98.94 26 ILE B O 1
ATOM 4425 N N . VAL B 1 27 ? 2.17 -33.219 -2.574 1 98.94 27 VAL B N 1
ATOM 4426 C CA . VAL B 1 27 ? 2.1 -31.828 -2.111 1 98.94 27 VAL B CA 1
ATOM 4427 C C . VAL B 1 27 ? 2.371 -30.875 -3.277 1 98.94 27 VAL B C 1
ATOM 4429 O O . VAL B 1 27 ? 3.465 -30.875 -3.848 1 98.94 27 VAL B O 1
ATOM 4432 N N . PHE B 1 28 ? 1.375 -30.141 -3.621 1 98.94 28 PHE B N 1
ATOM 4433 C CA . PHE B 1 28 ? 1.425 -29.219 -4.746 1 98.94 28 PHE B CA 1
ATOM 4434 C C . PHE B 1 28 ? 1.369 -27.781 -4.266 1 98.94 28 PHE B C 1
ATOM 4436 O O . PHE B 1 28 ? 0.353 -27.328 -3.725 1 98.94 28 PHE B O 1
ATOM 4443 N N . ILE B 1 29 ? 2.447 -27 -4.445 1 99 29 ILE B N 1
ATOM 4444 C CA . ILE B 1 29 ? 2.545 -25.625 -3.959 1 99 29 ILE B CA 1
ATOM 4445 C C . ILE B 1 29 ? 2.461 -24.656 -5.137 1 99 29 ILE B C 1
ATOM 4447 O O . ILE B 1 29 ? 3.191 -24.797 -6.117 1 99 29 ILE B O 1
ATOM 4451 N N . ILE B 1 30 ? 1.588 -23.688 -5.043 1 98.94 30 ILE B N 1
ATOM 4452 C CA . ILE B 1 30 ? 1.403 -22.703 -6.098 1 98.94 30 ILE B CA 1
ATOM 4453 C C . ILE B 1 30 ? 1.725 -21.312 -5.562 1 98.94 30 ILE B C 1
ATOM 4455 O O . ILE B 1 30 ? 1.189 -20.891 -4.531 1 98.94 30 ILE B O 1
ATOM 4459 N N . ALA B 1 31 ? 2.65 -20.656 -6.203 1 98.88 31 ALA B N 1
ATOM 4460 C CA . ALA B 1 31 ? 2.877 -19.234 -5.988 1 98.88 31 ALA B CA 1
ATOM 4461 C C . ALA B 1 31 ? 2 -18.391 -6.914 1 98.88 31 ALA B C 1
ATOM 4463 O O . ALA B 1 31 ? 1.785 -18.75 -8.07 1 98.88 31 ALA B O 1
ATOM 4464 N N . ASP B 1 32 ? 1.513 -17.266 -6.418 1 98.56 32 ASP B N 1
ATOM 4465 C CA . ASP B 1 32 ? 0.593 -16.422 -7.168 1 98.56 32 ASP B CA 1
ATOM 4466 C C . ASP B 1 32 ? 1.316 -15.203 -7.754 1 98.56 32 ASP B C 1
ATOM 4468 O O . ASP B 1 32 ? 1.777 -14.336 -7.016 1 98.56 32 ASP B O 1
ATOM 4472 N N . ASP B 1 33 ? 1.439 -15.125 -9.078 1 98.44 33 ASP B N 1
ATOM 4473 C CA . ASP B 1 33 ? 2.053 -14.008 -9.789 1 98.44 33 ASP B CA 1
ATOM 4474 C C . ASP B 1 33 ? 3.562 -13.977 -9.578 1 98.44 33 ASP B C 1
ATOM 4476 O O . ASP B 1 33 ? 4.156 -12.906 -9.43 1 98.44 33 ASP B O 1
ATOM 4480 N N . LEU B 1 34 ? 4.176 -15.141 -9.492 1 98.75 34 LEU B N 1
ATOM 4481 C CA . LEU B 1 34 ? 5.625 -15.234 -9.359 1 98.75 34 LEU B CA 1
ATOM 4482 C C . LEU B 1 34 ? 6.312 -15.039 -10.703 1 98.75 34 LEU B C 1
ATOM 4484 O O . LEU B 1 34 ? 5.969 -15.711 -11.68 1 98.75 34 LEU B O 1
ATOM 4488 N N . GLY B 1 35 ? 7.305 -14.117 -10.781 1 98.38 35 GLY B N 1
ATOM 4489 C CA . GLY B 1 35 ? 8.031 -13.867 -12.016 1 98.38 35 GLY B CA 1
ATOM 4490 C C . GLY B 1 35 ? 9.172 -14.844 -12.242 1 98.38 35 GLY B C 1
ATOM 4491 O O . GLY B 1 35 ? 9.711 -15.414 -11.297 1 98.38 35 GLY B O 1
ATOM 4492 N N . TRP B 1 36 ? 9.57 -14.961 -13.5 1 98.12 36 TRP B N 1
ATOM 4493 C CA . TRP B 1 36 ? 10.633 -15.867 -13.906 1 98.12 36 TRP B CA 1
ATOM 4494 C C . TRP B 1 36 ? 11.922 -15.562 -13.156 1 98.12 36 TRP B C 1
ATOM 4496 O O . TRP B 1 36 ? 12.617 -16.484 -12.703 1 98.12 36 TRP B O 1
ATOM 4506 N N . ASN B 1 37 ? 12.211 -14.305 -12.977 1 96.94 37 ASN B N 1
ATOM 4507 C CA . ASN B 1 37 ? 13.477 -13.859 -12.398 1 96.94 37 ASN B CA 1
ATOM 4508 C C . ASN B 1 37 ? 13.398 -13.766 -10.875 1 96.94 37 ASN B C 1
ATOM 4510 O O . ASN B 1 37 ? 14.273 -13.188 -10.234 1 96.94 37 ASN B O 1
ATOM 4514 N N . ASP B 1 38 ? 12.359 -14.281 -10.305 1 98.38 38 ASP B N 1
ATOM 4515 C CA . ASP B 1 38 ? 12.125 -14.023 -8.883 1 98.38 38 ASP B CA 1
ATOM 4516 C C . ASP B 1 38 ? 12.477 -15.25 -8.047 1 98.38 38 ASP B C 1
ATOM 4518 O O . ASP B 1 38 ? 12.188 -15.289 -6.848 1 98.38 38 ASP B O 1
ATOM 4522 N N . VAL B 1 39 ? 13.031 -16.25 -8.617 1 98.31 39 VAL B N 1
ATOM 4523 C CA . VAL B 1 39 ? 13.672 -17.344 -7.902 1 98.31 39 VAL B CA 1
ATOM 4524 C C . VAL B 1 39 ? 15.172 -17.375 -8.219 1 98.31 39 VAL B C 1
ATOM 4526 O O . VAL B 1 39 ? 15.578 -17.094 -9.352 1 98.31 39 VAL B O 1
ATOM 4529 N N . SER B 1 40 ? 15.945 -17.75 -7.242 1 97.06 40 SER B N 1
ATOM 4530 C CA . SER B 1 40 ? 17.391 -17.625 -7.41 1 97.06 40 SER B CA 1
ATOM 4531 C C . SER B 1 40 ? 17.953 -18.75 -8.266 1 97.06 40 SER B C 1
ATOM 4533 O O . SER B 1 40 ? 19.016 -18.594 -8.883 1 97.06 40 SER B O 1
ATOM 4535 N N . PHE B 1 41 ? 17.281 -19.859 -8.484 1 96.94 41 PHE B N 1
ATOM 4536 C CA . PHE B 1 41 ? 17.844 -20.922 -9.328 1 96.94 41 PHE B CA 1
ATOM 4537 C C . PHE B 1 41 ? 17.688 -20.562 -10.805 1 96.94 41 PHE B C 1
ATOM 4539 O O . PHE B 1 41 ? 18.234 -21.25 -11.664 1 96.94 41 PHE B O 1
ATOM 4546 N N . HIS B 1 42 ? 16.969 -19.484 -11.102 1 97.12 42 HIS B N 1
ATOM 4547 C CA . HIS B 1 42 ? 16.938 -18.953 -12.453 1 97.12 42 HIS B CA 1
ATOM 4548 C C . HIS B 1 42 ? 18.047 -17.922 -12.664 1 97.12 42 HIS B C 1
ATOM 4550 O O . HIS B 1 42 ? 18.047 -17.188 -13.656 1 97.12 42 HIS B O 1
ATOM 4556 N N . GLY B 1 43 ? 18.891 -17.719 -11.688 1 93.62 43 GLY B N 1
ATOM 4557 C CA . GLY B 1 43 ? 20.094 -16.938 -11.914 1 93.62 43 GLY B CA 1
ATOM 4558 C C . GLY B 1 43 ? 20.172 -15.672 -11.086 1 93.62 43 GLY B C 1
ATOM 4559 O O . GLY B 1 43 ? 21.234 -15.078 -10.953 1 93.62 43 GLY B O 1
ATOM 4560 N N . SER B 1 44 ? 19.094 -15.219 -10.516 1 91.56 44 SER B N 1
ATOM 4561 C CA . SER B 1 44 ? 19.078 -13.953 -9.789 1 91.56 44 SER B CA 1
ATOM 4562 C C . SER B 1 44 ? 19.75 -14.102 -8.422 1 91.56 44 SER B C 1
ATOM 4564 O O . SER B 1 44 ? 19.516 -15.07 -7.707 1 91.56 44 SER B O 1
ATOM 4566 N N . ASN B 1 45 ? 20.547 -13.094 -8.062 1 92.75 45 ASN B N 1
ATOM 4567 C CA . ASN B 1 45 ? 21.156 -13.031 -6.738 1 92.75 45 ASN B CA 1
ATOM 4568 C C . ASN B 1 45 ? 20.469 -11.977 -5.867 1 92.75 45 ASN B C 1
ATOM 4570 O O . ASN B 1 45 ? 20.906 -11.719 -4.742 1 92.75 45 ASN B O 1
ATOM 4574 N N . GLN B 1 46 ? 19.438 -11.367 -6.395 1 95.56 46 GLN B N 1
ATOM 4575 C CA . GLN B 1 46 ? 18.781 -10.289 -5.656 1 95.56 46 GLN B CA 1
ATOM 4576 C C . GLN B 1 46 ? 17.828 -10.844 -4.598 1 95.56 46 GLN B C 1
ATOM 4578 O O . GLN B 1 46 ? 17.891 -10.445 -3.434 1 95.56 46 GLN B O 1
ATOM 4583 N N . ILE B 1 47 ? 17.016 -11.758 -5 1 96.94 47 ILE B N 1
ATOM 4584 C CA . ILE B 1 47 ? 16.078 -12.422 -4.109 1 96.94 47 ILE B CA 1
ATOM 4585 C C . ILE B 1 47 ? 16.422 -13.906 -4.004 1 96.94 47 ILE B C 1
ATOM 4587 O O . ILE B 1 47 ? 16.266 -14.656 -4.969 1 96.94 47 ILE B O 1
ATOM 4591 N N . LEU B 1 48 ? 16.891 -14.328 -2.838 1 97.75 48 LEU B N 1
ATOM 4592 C CA . LEU B 1 48 ? 17.344 -15.703 -2.652 1 97.75 48 LEU B CA 1
ATOM 4593 C C . LEU B 1 48 ? 16.203 -16.594 -2.182 1 97.75 48 LEU B C 1
ATOM 4595 O O . LEU B 1 48 ? 15.453 -16.234 -1.272 1 97.75 48 LEU B O 1
ATOM 4599 N N . THR B 1 49 ? 16.047 -17.688 -2.818 1 98.5 49 THR B N 1
ATOM 4600 C CA . THR B 1 49 ? 15.016 -18.672 -2.49 1 98.5 49 THR B CA 1
ATOM 4601 C C . THR B 1 49 ? 15.641 -20.047 -2.256 1 98.5 49 THR B C 1
ATOM 4603 O O . THR B 1 49 ? 15.297 -21.016 -2.938 1 98.5 49 THR B O 1
ATOM 4606 N N . PRO B 1 50 ? 16.453 -20.188 -1.211 1 97.88 50 PRO B N 1
ATOM 4607 C CA . PRO B 1 50 ? 17.297 -21.391 -1.054 1 97.88 50 PRO B CA 1
ATOM 4608 C C . PRO B 1 50 ? 16.469 -22.656 -0.824 1 97.88 50 PRO B C 1
ATOM 4610 O O . PRO B 1 50 ? 16.875 -23.734 -1.238 1 97.88 50 PRO B O 1
ATOM 4613 N N . ASN B 1 51 ? 15.359 -22.578 -0.137 1 98.81 51 ASN B N 1
ATOM 4614 C CA . ASN B 1 51 ? 14.531 -23.766 0.053 1 98.81 51 ASN B CA 1
ATOM 4615 C C . ASN B 1 51 ? 13.953 -24.266 -1.268 1 98.81 51 ASN B C 1
ATOM 4617 O O . ASN B 1 51 ? 14.023 -25.469 -1.574 1 98.81 51 ASN B O 1
ATOM 4621 N N . ILE B 1 52 ? 13.43 -23.359 -2.092 1 98.88 52 ILE B N 1
ATOM 4622 C CA . ILE B 1 52 ? 12.898 -23.688 -3.412 1 98.88 52 ILE B CA 1
ATOM 4623 C C . ILE B 1 52 ? 14.023 -24.203 -4.301 1 98.88 52 ILE B C 1
ATOM 4625 O O . ILE B 1 52 ? 13.859 -25.219 -4.988 1 98.88 52 ILE B O 1
ATOM 4629 N N . ASP B 1 53 ? 15.164 -23.562 -4.168 1 98.19 53 ASP B N 1
ATOM 4630 C CA . ASP B 1 53 ? 16.312 -23.938 -4.984 1 98.19 53 ASP B CA 1
ATOM 4631 C C . ASP B 1 53 ? 16.797 -25.344 -4.637 1 98.19 53 ASP B C 1
ATOM 4633 O O . ASP B 1 53 ? 17.156 -26.125 -5.523 1 98.19 53 ASP B O 1
ATOM 4637 N N . SER B 1 54 ? 16.797 -25.656 -3.393 1 97.5 54 SER B N 1
ATOM 4638 C CA . SER B 1 54 ? 17.234 -26.969 -2.963 1 97.5 54 SER B CA 1
ATOM 4639 C C . SER B 1 54 ? 16.344 -28.062 -3.539 1 97.5 54 SER B C 1
ATOM 4641 O O . SER B 1 54 ? 16.812 -29.141 -3.895 1 97.5 54 SER B O 1
ATOM 4643 N N . LEU B 1 55 ? 15.078 -27.766 -3.66 1 97.81 55 LEU B N 1
ATOM 4644 C CA . LEU B 1 55 ? 14.164 -28.703 -4.305 1 97.81 55 LEU B CA 1
ATOM 4645 C C . LEU B 1 55 ? 14.469 -28.828 -5.793 1 97.81 55 LEU B C 1
ATOM 4647 O O . LEU B 1 55 ? 14.461 -29.922 -6.348 1 97.81 55 LEU B O 1
ATOM 4651 N N . ALA B 1 56 ? 14.734 -27.719 -6.395 1 97.44 56 ALA B N 1
ATOM 4652 C CA . ALA B 1 56 ? 15.047 -27.734 -7.82 1 97.44 56 ALA B CA 1
ATOM 4653 C C . ALA B 1 56 ? 16.328 -28.516 -8.094 1 97.44 56 ALA B C 1
ATOM 4655 O O . ALA B 1 56 ? 16.391 -29.312 -9.039 1 97.44 56 ALA B O 1
ATOM 4656 N N . TYR B 1 57 ? 17.328 -28.406 -7.238 1 95.94 57 TYR B N 1
ATOM 4657 C CA . TYR B 1 57 ? 18.656 -29 -7.445 1 95.94 57 TYR B CA 1
ATOM 4658 C C . TYR B 1 57 ? 18.641 -30.484 -7.129 1 95.94 57 TYR B C 1
ATOM 4660 O O . TYR B 1 57 ? 19.5 -31.234 -7.609 1 95.94 57 TYR B O 1
ATOM 4668 N N . SER B 1 58 ? 17.719 -30.906 -6.305 1 94.88 58 SER B N 1
ATOM 4669 C CA . SER B 1 58 ? 17.672 -32.312 -5.895 1 94.88 58 SER B CA 1
ATOM 4670 C C . SER B 1 58 ? 16.484 -33.031 -6.527 1 94.88 58 SER B C 1
ATOM 4672 O O . SER B 1 58 ? 16.312 -34.25 -6.344 1 94.88 58 SER B O 1
ATOM 4674 N N . GLY B 1 59 ? 15.641 -32.312 -7.16 1 96.56 59 GLY B N 1
ATOM 4675 C CA . GLY B 1 59 ? 14.562 -32.812 -8 1 96.56 59 GLY B CA 1
ATOM 4676 C C . GLY B 1 59 ? 14.789 -32.562 -9.477 1 96.56 59 GLY B C 1
ATOM 4677 O O . GLY B 1 59 ? 15.852 -32.875 -10.008 1 96.56 59 GLY B O 1
ATOM 4678 N N . VAL B 1 60 ? 13.766 -32.031 -10.117 1 97.62 60 VAL B N 1
ATOM 4679 C CA . VAL B 1 60 ? 13.867 -31.672 -11.523 1 97.62 60 VAL B CA 1
ATOM 4680 C C . VAL B 1 60 ? 13.305 -30.281 -11.75 1 97.62 60 VAL B C 1
ATOM 4682 O O . VAL B 1 60 ? 12.109 -30.047 -11.555 1 97.62 60 VAL B O 1
ATOM 4685 N N . ALA B 1 61 ? 14.172 -29.312 -12.109 1 97.94 61 ALA B N 1
ATOM 4686 C CA . ALA B 1 61 ? 13.719 -28 -12.562 1 97.94 61 ALA B CA 1
ATOM 4687 C C . ALA B 1 61 ? 13.117 -28.078 -13.961 1 97.94 61 ALA B C 1
ATOM 4689 O O . ALA B 1 61 ? 13.656 -28.75 -14.844 1 97.94 61 ALA B O 1
ATOM 4690 N N . LEU B 1 62 ? 12.031 -27.422 -14.141 1 98.44 62 LEU B N 1
ATOM 4691 C CA . LEU B 1 62 ? 11.359 -27.438 -15.43 1 98.44 62 LEU B CA 1
ATOM 4692 C C . LEU B 1 62 ? 11.727 -26.203 -16.25 1 98.44 62 LEU B C 1
ATOM 4694 O O . LEU B 1 62 ? 11.375 -25.078 -15.883 1 98.44 62 LEU B O 1
ATOM 4698 N N . GLY B 1 63 ? 12.312 -26.422 -17.359 1 97.31 63 GLY B N 1
ATOM 4699 C CA . GLY B 1 63 ? 12.836 -25.312 -18.141 1 97.31 63 GLY B CA 1
ATOM 4700 C C . GLY B 1 63 ? 11.797 -24.672 -19.047 1 97.31 63 GLY B C 1
ATOM 4701 O O . GLY B 1 63 ? 11.93 -23.5 -19.422 1 97.31 63 GLY B O 1
ATOM 4702 N N . ARG B 1 64 ? 10.82 -25.453 -19.453 1 97.75 64 ARG B N 1
ATOM 4703 C CA . ARG B 1 64 ? 9.805 -24.969 -20.375 1 97.75 64 ARG B CA 1
ATOM 4704 C C . ARG B 1 64 ? 8.406 -25.359 -19.906 1 97.75 64 ARG B C 1
ATOM 4706 O O . ARG B 1 64 ? 7.637 -25.969 -20.656 1 97.75 64 ARG B O 1
ATOM 4713 N N . TYR B 1 65 ? 8.156 -24.969 -18.688 1 98.62 65 TYR B N 1
ATOM 4714 C CA . TYR B 1 65 ? 6.824 -25.094 -18.109 1 98.62 65 TYR B CA 1
ATOM 4715 C C . TYR B 1 65 ? 5.98 -23.875 -18.422 1 98.62 65 TYR B C 1
ATOM 4717 O O . TYR B 1 65 ? 6.367 -22.734 -18.109 1 98.62 65 TYR B O 1
ATOM 4725 N N . TYR B 1 66 ? 4.832 -24.109 -19.062 1 98.81 66 TYR B N 1
ATOM 4726 C CA . TYR B 1 66 ? 3.936 -23.031 -19.5 1 98.81 66 TYR B CA 1
ATOM 4727 C C . TYR B 1 66 ? 2.604 -23.109 -18.75 1 98.81 66 TYR B C 1
ATOM 4729 O O . TYR B 1 66 ? 2.158 -24.203 -18.375 1 98.81 66 TYR B O 1
ATOM 4737 N N . SER B 1 67 ? 2.064 -22 -18.469 1 98.75 67 SER B N 1
ATOM 4738 C CA . SER B 1 67 ? 0.711 -21.859 -17.953 1 98.75 67 SER B CA 1
ATOM 4739 C C . SER B 1 67 ? -0.092 -20.844 -18.766 1 98.75 67 SER B C 1
ATOM 4741 O O . SER B 1 67 ? 0.371 -20.375 -19.797 1 98.75 67 SER B O 1
ATOM 4743 N N . HIS B 1 68 ? -1.376 -20.703 -18.469 1 98.75 68 HIS B N 1
ATOM 4744 C CA . HIS B 1 68 ? -2.086 -19.547 -19.016 1 98.75 68 HIS B CA 1
ATOM 4745 C C . HIS B 1 68 ? -1.533 -18.25 -18.438 1 98.75 68 HIS B C 1
ATOM 4747 O O . HIS B 1 68 ? -0.879 -18.25 -17.391 1 98.75 68 HIS B O 1
ATOM 4753 N N . ALA B 1 69 ? -1.812 -17.172 -19.109 1 98.31 69 ALA B N 1
ATOM 4754 C CA . ALA B 1 69 ? -1.246 -15.875 -18.734 1 98.31 69 ALA B CA 1
ATOM 4755 C C . ALA B 1 69 ? -1.992 -15.273 -17.562 1 98.31 69 ALA B C 1
ATOM 4757 O O . ALA B 1 69 ? -1.616 -14.211 -17.062 1 98.31 69 ALA B O 1
ATOM 4758 N N . ILE B 1 70 ? -3.023 -15.977 -17.094 1 97.75 70 ILE B N 1
ATOM 4759 C CA . ILE B 1 70 ? -3.926 -15.422 -16.094 1 97.75 70 ILE B CA 1
ATOM 4760 C C . ILE B 1 70 ? -4.27 -16.484 -15.055 1 97.75 70 ILE B C 1
ATOM 4762 O O . ILE B 1 70 ? -4.41 -17.672 -15.391 1 97.75 70 ILE B O 1
ATOM 4766 N N . CYS B 1 71 ? -4.508 -16.094 -13.836 1 98.25 71 CYS B N 1
ATOM 4767 C CA . CYS B 1 71 ? -4.582 -17 -12.695 1 98.25 71 CYS B CA 1
ATOM 4768 C C . CYS B 1 71 ? -5.793 -17.922 -12.797 1 98.25 71 CYS B C 1
ATOM 4770 O O . CYS B 1 71 ? -5.664 -19.141 -12.688 1 98.25 71 CYS B O 1
ATOM 4772 N N . THR B 1 72 ? -7.066 -17.391 -13.07 1 98.19 72 THR B N 1
ATOM 4773 C CA . THR B 1 72 ? -8.266 -18.219 -13.125 1 98.19 72 THR B CA 1
ATOM 4774 C C . THR B 1 72 ? -8.148 -19.266 -14.234 1 98.19 72 THR B C 1
ATOM 4776 O O . THR B 1 72 ? -8.344 -20.453 -14 1 98.19 72 THR B O 1
ATOM 4779 N N . PRO B 1 73 ? -7.762 -18.906 -15.422 1 98.44 73 PRO B N 1
ATOM 4780 C CA . PRO B 1 73 ? -7.586 -19.906 -16.469 1 98.44 73 PRO B CA 1
ATOM 4781 C C . PRO B 1 73 ? -6.539 -20.953 -16.125 1 98.44 73 PRO B C 1
ATOM 4783 O O . PRO B 1 73 ? -6.727 -22.141 -16.406 1 98.44 73 PRO B O 1
ATOM 4786 N N . SER B 1 74 ? -5.457 -20.531 -15.523 1 98.81 74 SER B N 1
ATOM 4787 C CA . SER B 1 74 ? -4.391 -21.453 -15.156 1 98.81 74 SER B CA 1
ATOM 4788 C C . SER B 1 74 ? -4.875 -22.469 -14.133 1 98.81 74 SER B C 1
ATOM 4790 O O . SER B 1 74 ? -4.621 -23.672 -14.273 1 98.81 74 SER B O 1
ATOM 4792 N N . ARG B 1 75 ? -5.555 -21.984 -13.125 1 98.81 75 ARG B N 1
ATOM 4793 C CA . ARG B 1 75 ? -6.055 -22.875 -12.078 1 98.81 75 ARG B CA 1
ATOM 4794 C C . ARG B 1 75 ? -7.121 -23.828 -12.625 1 98.81 75 ARG B C 1
ATOM 4796 O O . ARG B 1 75 ? -7.164 -25 -12.25 1 98.81 75 ARG B O 1
ATOM 4803 N N . ALA B 1 76 ? -7.977 -23.297 -13.508 1 98.81 76 ALA B N 1
ATOM 4804 C CA . ALA B 1 76 ? -8.977 -24.156 -14.141 1 98.81 76 ALA B CA 1
ATOM 4805 C C . ALA B 1 76 ? -8.305 -25.25 -14.969 1 98.81 76 ALA B C 1
ATOM 4807 O O . ALA B 1 76 ? -8.711 -26.422 -14.898 1 98.81 76 ALA B O 1
ATOM 4808 N N . ALA B 1 77 ? -7.309 -24.891 -15.664 1 98.88 77 ALA B N 1
ATOM 4809 C CA . ALA B 1 77 ? -6.602 -25.859 -16.5 1 98.88 77 ALA B CA 1
ATOM 4810 C C . ALA B 1 77 ? -5.887 -26.891 -15.633 1 98.88 77 ALA B C 1
ATOM 4812 O O . ALA B 1 77 ? -5.875 -28.078 -15.961 1 98.88 77 ALA B O 1
ATOM 4813 N N . LEU B 1 78 ? -5.297 -26.453 -14.562 1 98.94 78 LEU B N 1
ATOM 4814 C CA . LEU B 1 78 ? -4.625 -27.359 -13.633 1 98.94 78 LEU B CA 1
ATOM 4815 C C . LEU B 1 78 ? -5.59 -28.406 -13.109 1 98.94 78 LEU B C 1
ATOM 4817 O O . LEU B 1 78 ? -5.262 -29.594 -13.078 1 98.94 78 LEU B O 1
ATOM 4821 N N . LEU B 1 79 ? -6.762 -27.969 -12.742 1 98.94 79 LEU B N 1
ATOM 4822 C CA . LEU B 1 79 ? -7.711 -28.844 -12.047 1 98.94 79 LEU B CA 1
ATOM 4823 C C . LEU B 1 79 ? -8.438 -29.75 -13.031 1 98.94 79 LEU B C 1
ATOM 4825 O O . LEU B 1 79 ? -8.805 -30.875 -12.688 1 98.94 79 LEU B O 1
ATOM 4829 N N . THR B 1 80 ? -8.609 -29.312 -14.312 1 98.88 80 THR B N 1
ATOM 4830 C CA . THR B 1 80 ? -9.469 -30.047 -15.234 1 98.88 80 THR B CA 1
ATOM 4831 C C . THR B 1 80 ? -8.641 -30.844 -16.234 1 98.88 80 THR B C 1
ATOM 4833 O O . THR B 1 80 ? -9.156 -31.75 -16.891 1 98.88 80 THR B O 1
ATOM 4836 N N . GLY B 1 81 ? -7.371 -30.422 -16.469 1 98.81 81 GLY B N 1
ATOM 4837 C CA . GLY B 1 81 ? -6.562 -31.016 -17.516 1 98.81 81 GLY B CA 1
ATOM 4838 C C . GLY B 1 81 ? -6.977 -30.578 -18.906 1 98.81 81 GLY B C 1
ATOM 4839 O O . GLY B 1 81 ? -6.629 -31.219 -19.906 1 98.81 81 GLY B O 1
ATOM 4840 N N . LYS B 1 82 ? -7.762 -29.547 -18.969 1 98.69 82 LYS B N 1
ATOM 4841 C CA . LYS B 1 82 ? -8.258 -28.969 -20.219 1 98.69 82 LYS B CA 1
ATOM 4842 C C . LYS B 1 82 ? -7.84 -27.516 -20.359 1 98.69 82 LYS B C 1
ATOM 4844 O O . LYS B 1 82 ? -7.625 -26.828 -19.359 1 98.69 82 LYS B O 1
ATOM 4849 N N . TYR B 1 83 ? -7.684 -27.109 -21.625 1 98.56 83 TYR B N 1
ATOM 4850 C CA . TYR B 1 83 ? -7.508 -25.672 -21.812 1 98.56 83 TYR B CA 1
ATOM 4851 C C . TYR B 1 83 ? -8.695 -24.891 -21.266 1 98.56 83 TYR B C 1
ATOM 4853 O O . TYR B 1 83 ? -9.836 -25.344 -21.359 1 98.56 83 TYR B O 1
ATOM 4861 N N . SER B 1 84 ? -8.414 -23.719 -20.75 1 98.06 84 SER B N 1
ATOM 4862 C CA . SER B 1 84 ? -9.438 -22.969 -20.047 1 98.06 84 SER B CA 1
ATOM 4863 C C . SER B 1 84 ? -10.578 -22.578 -20.984 1 98.06 84 SER B C 1
ATOM 4865 O O . SER B 1 84 ? -11.734 -22.484 -20.562 1 98.06 84 SER B O 1
ATOM 4867 N N . HIS B 1 85 ? -10.258 -22.344 -22.266 1 97.25 85 HIS B N 1
ATOM 4868 C CA . HIS B 1 85 ? -11.281 -21.875 -23.203 1 97.25 85 HIS B CA 1
ATOM 4869 C C . HIS B 1 85 ? -12.281 -22.984 -23.516 1 97.25 85 HIS B C 1
ATOM 4871 O O . HIS B 1 85 ? -13.375 -22.703 -24.016 1 97.25 85 HIS B O 1
ATOM 4877 N N . ILE B 1 86 ? -11.953 -24.203 -23.203 1 96 86 ILE B N 1
ATOM 4878 C CA . ILE B 1 86 ? -12.867 -25.312 -23.469 1 96 86 ILE B CA 1
ATOM 4879 C C . ILE B 1 86 ? -13.844 -25.469 -22.297 1 96 86 ILE B C 1
ATOM 4881 O O . ILE B 1 86 ? -14.867 -26.141 -22.422 1 96 86 ILE B O 1
ATOM 4885 N N . THR B 1 87 ? -13.547 -24.844 -21.172 1 96.5 87 THR B N 1
ATOM 4886 C CA . THR B 1 87 ? -14.43 -24.906 -20 1 96.5 87 THR B CA 1
ATOM 4887 C C . THR B 1 87 ? -15.055 -23.547 -19.734 1 96.5 87 THR B C 1
ATOM 4889 O O . THR B 1 87 ? -15.68 -23.344 -18.688 1 96.5 87 THR B O 1
ATOM 4892 N N . GLY B 1 88 ? -14.828 -22.594 -20.609 1 95.19 88 GLY B N 1
ATOM 4893 C CA . GLY B 1 88 ? -15.398 -21.266 -20.438 1 95.19 88 GLY B CA 1
ATOM 4894 C C . GLY B 1 88 ? -14.688 -20.438 -19.391 1 95.19 88 GLY B C 1
ATOM 4895 O O . GLY B 1 88 ? -15.234 -19.453 -18.906 1 95.19 88 GLY B O 1
ATOM 4896 N N . MET B 1 89 ? -13.477 -20.797 -19.016 1 96.5 89 MET B N 1
ATOM 4897 C CA . MET B 1 89 ? -12.781 -20.156 -17.891 1 96.5 89 MET B CA 1
ATOM 4898 C C . MET B 1 89 ? -11.664 -19.25 -18.391 1 96.5 89 MET B C 1
ATOM 4900 O O . MET B 1 89 ? -10.852 -18.766 -17.609 1 96.5 89 MET B O 1
ATOM 4904 N N . GLN B 1 90 ? -11.562 -18.969 -19.719 1 95.31 90 GLN B N 1
ATOM 4905 C CA . GLN B 1 90 ? -10.508 -18.141 -20.312 1 95.31 90 GLN B CA 1
ATOM 4906 C C . GLN B 1 90 ? -10.711 -16.672 -19.984 1 95.31 90 GLN B C 1
ATOM 4908 O O . GLN B 1 90 ? -11.789 -16.266 -19.547 1 95.31 90 GLN B O 1
ATOM 4913 N N . GLY B 1 91 ? -9.617 -15.891 -20.109 1 91.06 91 GLY B N 1
ATOM 4914 C CA . GLY B 1 91 ? -9.719 -14.438 -20.047 1 91.06 91 GLY B CA 1
ATOM 4915 C C . GLY B 1 91 ? -9.531 -13.883 -18.641 1 91.06 91 GLY B C 1
ATOM 4916 O O . GLY B 1 91 ? -8.773 -14.438 -17.844 1 91.06 91 GLY B O 1
ATOM 4917 N N . TYR B 1 92 ? -10.172 -12.766 -18.391 1 91.44 92 TYR B N 1
ATOM 4918 C CA . TYR B 1 92 ? -10.008 -12.016 -17.156 1 91.44 92 TYR B CA 1
ATOM 4919 C C . TYR B 1 92 ? -10.375 -12.875 -15.945 1 91.44 92 TYR B C 1
ATOM 4921 O O . TYR B 1 92 ? -11.32 -13.664 -16 1 91.44 92 TYR B O 1
ATOM 4929 N N . PRO B 1 93 ? -9.625 -12.719 -14.852 1 93.94 93 PRO B N 1
ATOM 4930 C CA . PRO B 1 93 ? -9.898 -13.531 -13.664 1 93.94 93 PRO B CA 1
ATOM 4931 C C . PRO B 1 93 ? -11.328 -13.383 -13.164 1 93.94 93 PRO B C 1
ATOM 4933 O O . PRO B 1 93 ? -11.914 -12.297 -13.25 1 93.94 93 PRO B O 1
ATOM 4936 N N . LEU B 1 94 ? -11.773 -14.398 -12.539 1 95 94 LEU B N 1
ATOM 4937 C CA . LEU B 1 94 ? -13.102 -14.375 -11.93 1 95 94 LEU B CA 1
ATOM 4938 C C . LEU B 1 94 ? -13.18 -13.32 -10.828 1 95 94 LEU B C 1
ATOM 4940 O O . LEU B 1 94 ? -12.234 -13.156 -10.055 1 95 94 LEU B O 1
ATOM 4944 N N . THR B 1 95 ? -14.336 -12.641 -10.844 1 95.44 95 THR B N 1
ATOM 4945 C CA . THR B 1 95 ? -14.68 -11.805 -9.695 1 95.44 95 THR B CA 1
ATOM 4946 C C . THR B 1 95 ? -15.609 -12.547 -8.75 1 95.44 95 THR B C 1
ATOM 4948 O O . THR B 1 95 ? -16.141 -13.609 -9.086 1 95.44 95 THR B O 1
ATOM 4951 N N . MET B 1 96 ? -15.781 -12.047 -7.562 1 97.75 96 MET B N 1
ATOM 4952 C CA . MET B 1 96 ? -16.656 -12.68 -6.582 1 97.75 96 MET B CA 1
ATOM 4953 C C . MET B 1 96 ? -18.125 -12.398 -6.902 1 97.75 96 MET B C 1
ATOM 4955 O O . MET B 1 96 ? -19.016 -13.094 -6.406 1 97.75 96 MET B O 1
ATOM 4959 N N . SER B 1 97 ? -18.344 -11.445 -7.828 1 97.31 97 SER B N 1
ATOM 4960 C CA . SER B 1 97 ? -19.703 -11.008 -8.109 1 97.31 97 SER B CA 1
ATOM 4961 C C . SER B 1 97 ? -20.234 -11.641 -9.391 1 97.31 97 SER B C 1
ATOM 4963 O O . SER B 1 97 ? -21.344 -11.32 -9.836 1 97.31 97 SER B O 1
ATOM 4965 N N . GLU B 1 98 ? -19.484 -12.562 -10.023 1 95.44 98 GLU B N 1
ATOM 4966 C CA . GLU B 1 98 ? -19.953 -13.219 -11.242 1 95.44 98 GLU B CA 1
ATOM 4967 C C . GLU B 1 98 ? -20.328 -14.672 -10.977 1 95.44 98 GLU B C 1
ATOM 4969 O O . GLU B 1 98 ? -19.828 -15.281 -10.023 1 95.44 98 GLU B O 1
ATOM 4974 N N . ASP B 1 99 ? -21.219 -15.234 -11.789 1 94.12 99 ASP B N 1
ATOM 4975 C CA . ASP B 1 99 ? -21.656 -16.625 -11.641 1 94.12 99 ASP B CA 1
ATOM 4976 C C . ASP B 1 99 ? -20.891 -17.547 -12.594 1 94.12 99 ASP B C 1
ATOM 4978 O O . ASP B 1 99 ? -21.453 -18.469 -13.164 1 94.12 99 ASP B O 1
ATOM 4982 N N . ARG B 1 100 ? -19.703 -17.406 -12.797 1 93.88 100 ARG B N 1
ATOM 4983 C CA . ARG B 1 100 ? -18.844 -18.297 -13.578 1 93.88 100 ARG B CA 1
ATOM 4984 C C . ARG B 1 100 ? -18.031 -19.219 -12.672 1 93.88 100 ARG B C 1
ATOM 4986 O O . ARG B 1 100 ? -17.656 -18.828 -11.562 1 93.88 100 ARG B O 1
ATOM 4993 N N . GLY B 1 101 ? -17.828 -20.406 -13.062 1 96.44 101 GLY B N 1
ATOM 4994 C CA . GLY B 1 101 ? -17 -21.406 -12.414 1 96.44 101 GLY B CA 1
ATOM 4995 C C . GLY B 1 101 ? -16.766 -22.641 -13.289 1 96.44 101 GLY B C 1
ATOM 4996 O O . GLY B 1 101 ? -17.359 -22.766 -14.352 1 96.44 101 GLY B O 1
ATOM 4997 N N . ILE B 1 102 ? -15.812 -23.406 -12.852 1 98.31 102 ILE B N 1
ATOM 4998 C CA . ILE B 1 102 ? -15.641 -24.656 -13.57 1 98.31 102 ILE B CA 1
ATOM 4999 C C . ILE B 1 102 ? -16.969 -25.422 -13.609 1 98.31 102 ILE B C 1
ATOM 5001 O O . ILE B 1 102 ? -17.578 -25.656 -12.57 1 98.31 102 ILE B O 1
ATOM 5005 N N . PRO B 1 103 ? -17.422 -25.812 -14.836 1 97.38 103 PRO B N 1
ATOM 5006 C CA . PRO B 1 103 ? -18.672 -26.547 -14.898 1 97.38 103 PRO B CA 1
ATOM 5007 C C . PRO B 1 103 ? -18.672 -27.797 -14.023 1 97.38 103 PRO B C 1
ATOM 5009 O O . PRO B 1 103 ? -17.672 -28.516 -13.969 1 97.38 103 PRO B O 1
ATOM 5012 N N . THR B 1 104 ? -19.812 -28.031 -13.328 1 97.44 104 THR B N 1
ATOM 5013 C CA . THR B 1 104 ? -19.875 -29.094 -12.328 1 97.44 104 THR B CA 1
ATOM 5014 C C . THR B 1 104 ? -19.844 -30.469 -12.984 1 97.44 104 THR B C 1
ATOM 5016 O O . THR B 1 104 ? -19.594 -31.469 -12.32 1 97.44 104 THR B O 1
ATOM 5019 N N . CYS B 1 105 ? -20.047 -30.5 -14.281 1 96.88 105 CYS B N 1
ATOM 5020 C CA . CYS B 1 105 ? -20.031 -31.766 -14.992 1 96.88 105 CYS B CA 1
ATOM 5021 C C . CYS B 1 105 ? -18.594 -32.188 -15.328 1 96.88 105 CYS B C 1
ATOM 5023 O O . CYS B 1 105 ? -18.359 -33.312 -15.766 1 96.88 105 CYS B O 1
ATOM 5025 N N . VAL B 1 106 ? -17.656 -31.281 -15.156 1 97.94 106 VAL B N 1
ATOM 5026 C CA . VAL B 1 106 ? -16.266 -31.594 -15.422 1 97.94 106 VAL B CA 1
ATOM 5027 C C . VAL B 1 106 ? -15.602 -32.125 -14.148 1 97.94 106 VAL B C 1
ATOM 5029 O O . VAL B 1 106 ? -15.578 -31.422 -13.125 1 97.94 106 VAL B O 1
ATOM 5032 N N . THR B 1 107 ? -15.133 -33.344 -14.203 1 98.5 107 THR B N 1
ATOM 5033 C CA . THR B 1 107 ? -14.414 -33.906 -13.062 1 98.5 107 THR B CA 1
ATOM 5034 C C . THR B 1 107 ? -13.047 -33.25 -12.914 1 98.5 107 THR B C 1
ATOM 5036 O O . THR B 1 107 ? -12.336 -33.031 -13.906 1 98.5 107 THR B O 1
ATOM 5039 N N . VAL B 1 108 ? -12.664 -32.875 -11.672 1 98.81 108 VAL B N 1
ATOM 5040 C CA . VAL B 1 108 ? -11.406 -32.188 -11.445 1 98.81 108 VAL B CA 1
ATOM 5041 C C . VAL B 1 108 ? -10.453 -33.062 -10.648 1 98.81 108 VAL B C 1
ATOM 5043 O O . VAL B 1 108 ? -10.859 -34.062 -10.078 1 98.81 108 VAL B O 1
ATOM 5046 N N . LEU B 1 109 ? -9.219 -32.688 -10.531 1 98.94 109 LEU B N 1
ATOM 5047 C CA . LEU B 1 109 ? -8.086 -33.469 -10.031 1 98.94 109 LEU B CA 1
ATOM 5048 C C . LEU B 1 109 ? -8.375 -34.031 -8.648 1 98.94 109 LEU B C 1
ATOM 5050 O O . LEU B 1 109 ? -8.219 -35.219 -8.422 1 98.94 109 LEU B O 1
ATOM 5054 N N . PRO B 1 110 ? -8.859 -33.188 -7.66 1 98.94 110 PRO B N 1
ATOM 5055 C CA . PRO B 1 110 ? -9.07 -33.75 -6.324 1 98.94 110 PRO B CA 1
ATOM 5056 C C . PRO B 1 110 ? -10.156 -34.844 -6.301 1 98.94 110 PRO B C 1
ATOM 5058 O O . PRO B 1 110 ? -10.117 -35.719 -5.453 1 98.94 110 PRO B O 1
ATOM 5061 N N . GLU B 1 111 ? -11.086 -34.781 -7.23 1 98.88 111 GLU B N 1
ATOM 5062 C CA . GLU B 1 111 ? -12.125 -35.812 -7.297 1 98.88 111 GLU B CA 1
ATOM 5063 C C . GLU B 1 111 ? -11.555 -37.156 -7.738 1 98.88 111 GLU B C 1
ATOM 5065 O O . GLU B 1 111 ? -11.938 -38.188 -7.211 1 98.88 111 GLU B O 1
ATOM 5070 N N . TYR B 1 112 ? -10.672 -37.188 -8.711 1 98.81 112 TYR B N 1
ATOM 5071 C CA . TYR B 1 112 ? -10 -38.406 -9.125 1 98.81 112 TYR B CA 1
ATOM 5072 C C . TYR B 1 112 ? -9.18 -39 -7.977 1 98.81 112 TYR B C 1
ATOM 5074 O O . TYR B 1 112 ? -9.234 -40.188 -7.727 1 98.81 112 TYR B O 1
ATOM 5082 N N . LEU B 1 113 ? -8.492 -38.125 -7.281 1 98.88 113 LEU B N 1
ATOM 5083 C CA . LEU B 1 113 ? -7.613 -38.562 -6.207 1 98.88 113 LEU B CA 1
ATOM 5084 C C . LEU B 1 113 ? -8.422 -39.094 -5.023 1 98.88 113 LEU B C 1
ATOM 5086 O O . LEU B 1 113 ? -8.07 -40.094 -4.418 1 98.88 113 LEU B O 1
ATOM 5090 N N . LYS B 1 114 ? -9.445 -38.344 -4.754 1 98.75 114 LYS B N 1
ATOM 5091 C CA . LYS B 1 114 ? -10.312 -38.812 -3.666 1 98.75 114 LYS B CA 1
ATOM 5092 C C . LYS B 1 114 ? -10.875 -40.188 -3.949 1 98.75 114 LYS B C 1
ATOM 5094 O O . LYS B 1 114 ? -10.891 -41.062 -3.066 1 98.75 114 LYS B O 1
ATOM 5099 N N . LYS B 1 115 ? -11.328 -40.438 -5.105 1 98.38 115 LYS B N 1
ATOM 5100 C CA . LYS B 1 115 ? -11.859 -41.75 -5.512 1 98.38 115 LYS B CA 1
ATOM 5101 C C . LYS B 1 115 ? -10.805 -42.844 -5.387 1 98.38 115 LYS B C 1
ATOM 5103 O O . LYS B 1 115 ? -11.125 -44 -5.125 1 98.38 115 LYS B O 1
ATOM 5108 N N . ALA B 1 116 ? -9.562 -42.438 -5.469 1 98.31 116 ALA B N 1
ATOM 5109 C CA . ALA B 1 116 ? -8.453 -43.375 -5.398 1 98.31 116 ALA B CA 1
ATOM 5110 C C . ALA B 1 116 ? -7.973 -43.562 -3.959 1 98.31 116 ALA B C 1
ATOM 5112 O O . ALA B 1 116 ? -6.973 -44.25 -3.711 1 98.31 116 ALA B O 1
ATOM 5113 N N . GLY B 1 117 ? -8.586 -42.875 -2.998 1 98.12 117 GLY B N 1
ATOM 5114 C CA . GLY B 1 117 ? -8.312 -43.156 -1.597 1 98.12 117 GLY B CA 1
ATOM 5115 C C . GLY B 1 117 ? -7.492 -42.062 -0.932 1 98.12 117 GLY B C 1
ATOM 5116 O O . GLY B 1 117 ? -7.133 -42.188 0.242 1 98.12 117 GLY B O 1
ATOM 5117 N N . TYR B 1 118 ? -7.242 -40.969 -1.621 1 98.75 118 TYR B N 1
ATOM 5118 C CA . TYR B 1 118 ? -6.465 -39.875 -1.039 1 98.75 118 TYR B CA 1
ATOM 5119 C C . TYR B 1 118 ? -7.297 -39.094 -0.031 1 98.75 118 TYR B C 1
ATOM 5121 O O . TYR B 1 118 ? -8.5 -38.906 -0.227 1 98.75 118 TYR B O 1
ATOM 5129 N N . SER B 1 119 ? -6.609 -38.656 1.049 1 98.81 119 SER B N 1
ATOM 5130 C CA . SER B 1 119 ? -7.078 -37.469 1.787 1 98.81 119 SER B CA 1
ATOM 5131 C C . SER B 1 119 ? -6.738 -36.188 1.051 1 98.81 119 SER B C 1
ATOM 5133 O O . SER B 1 119 ? -5.566 -35.906 0.807 1 98.81 119 SER B O 1
ATOM 5135 N N . THR B 1 120 ? -7.758 -35.406 0.691 1 98.94 120 THR B N 1
ATOM 5136 C CA . THR B 1 120 ? -7.551 -34.281 -0.192 1 98.94 120 THR B CA 1
ATOM 5137 C C . THR B 1 120 ? -7.797 -32.969 0.552 1 98.94 120 THR B C 1
ATOM 5139 O O . THR B 1 120 ? -8.883 -32.75 1.082 1 98.94 120 THR B O 1
ATOM 5142 N N . ASN B 1 121 ? -6.762 -32.062 0.624 1 98.94 121 ASN B N 1
ATOM 5143 C CA . ASN B 1 121 ? -6.836 -30.828 1.376 1 98.94 121 ASN B CA 1
ATOM 5144 C C . ASN B 1 121 ? -6.344 -29.641 0.549 1 98.94 121 ASN B C 1
ATOM 5146 O O . ASN B 1 121 ? -5.32 -29.734 -0.135 1 98.94 121 ASN B O 1
ATOM 5150 N N . LEU B 1 122 ? -7.105 -28.547 0.587 1 98.94 122 LEU B N 1
ATOM 5151 C CA . LEU B 1 122 ? -6.695 -27.297 -0.037 1 98.94 122 LEU B CA 1
ATOM 5152 C C . LEU B 1 122 ? -6.43 -26.234 1.016 1 98.94 122 LEU B C 1
ATOM 5154 O O . LEU B 1 122 ? -7.309 -25.906 1.819 1 98.94 122 LEU B O 1
ATOM 5158 N N . VAL B 1 123 ? -5.234 -25.734 1.025 1 99 123 VAL B N 1
ATOM 5159 C CA . VAL B 1 123 ? -4.879 -24.547 1.812 1 99 123 VAL B CA 1
ATOM 5160 C C . VAL B 1 123 ? -4.574 -23.391 0.882 1 99 123 VAL B C 1
ATOM 5162 O O . VAL B 1 123 ? -3.684 -23.469 0.033 1 99 123 VAL B O 1
ATOM 5165 N N . GLY B 1 124 ? -5.312 -22.297 1.061 1 98.94 124 GLY B N 1
ATOM 5166 C CA . GLY B 1 124 ? -5.043 -21.109 0.271 1 98.94 124 GLY B CA 1
ATOM 5167 C C . GLY B 1 124 ? -6.055 -20.891 -0.833 1 98.94 124 GLY B C 1
ATOM 5168 O O . GLY B 1 124 ? -7.25 -21.141 -0.65 1 98.94 124 GLY B O 1
ATOM 5169 N N . LYS B 1 125 ? -5.715 -20.391 -1.97 1 98.81 125 LYS B N 1
ATOM 5170 C CA . LYS B 1 125 ? -6.508 -19.797 -3.043 1 98.81 125 LYS B CA 1
ATOM 5171 C C . LYS B 1 125 ? -7.285 -20.859 -3.807 1 98.81 125 LYS B C 1
ATOM 5173 O O . LYS B 1 125 ? -6.719 -21.875 -4.223 1 98.81 125 LYS B O 1
ATOM 5178 N N . TRP B 1 126 ? -8.617 -20.641 -4.031 1 98.81 126 TRP B N 1
ATOM 5179 C CA . TRP B 1 126 ? -9.484 -21.453 -4.879 1 98.81 126 TRP B CA 1
ATOM 5180 C C . TRP B 1 126 ? -9.688 -20.797 -6.242 1 98.81 126 TRP B C 1
ATOM 5182 O O . TRP B 1 126 ? -9.047 -21.172 -7.223 1 98.81 126 TRP B O 1
ATOM 5192 N N . HIS B 1 127 ? -10.492 -19.719 -6.391 1 98.69 127 HIS B N 1
ATOM 5193 C CA . HIS B 1 127 ? -10.617 -18.734 -7.453 1 98.69 127 HIS B CA 1
ATOM 5194 C C . HIS B 1 127 ? -11.109 -19.359 -8.75 1 98.69 127 HIS B C 1
ATOM 5196 O O . HIS B 1 127 ? -10.703 -18.953 -9.836 1 98.69 127 HIS B O 1
ATOM 5202 N N . VAL B 1 128 ? -11.93 -20.5 -8.727 1 98.62 128 VAL B N 1
ATOM 5203 C CA . VAL B 1 128 ? -12.461 -21.078 -9.961 1 98.62 128 VAL B CA 1
ATOM 5204 C C . VAL B 1 128 ? -13.977 -21.25 -9.828 1 98.62 128 VAL B C 1
ATOM 5206 O O . VAL B 1 128 ? -14.547 -22.188 -10.398 1 98.62 128 VAL B O 1
ATOM 5209 N N . GLY B 1 129 ? -14.586 -20.422 -9.07 1 98 129 GLY B N 1
ATOM 5210 C CA . GLY B 1 129 ? -16.016 -20.375 -8.867 1 98 129 GLY B CA 1
ATOM 5211 C C . GLY B 1 129 ? -16.422 -20.328 -7.406 1 98 129 GLY B C 1
ATOM 5212 O O . GLY B 1 129 ? -15.898 -21.109 -6.598 1 98 129 GLY B O 1
ATOM 5213 N N . SER B 1 130 ? -17.375 -19.406 -7.035 1 97.56 130 SER B N 1
ATOM 5214 C CA . SER B 1 130 ? -17.719 -19.281 -5.621 1 97.56 130 SER B CA 1
ATOM 5215 C C . SER B 1 130 ? -19.156 -18.797 -5.445 1 97.56 130 SER B C 1
ATOM 5217 O O . SER B 1 130 ? -19.594 -18.531 -4.324 1 97.56 130 SER B O 1
ATOM 5219 N N . SER B 1 131 ? -19.969 -18.641 -6.562 1 97.69 131 SER B N 1
ATOM 5220 C CA . SER B 1 131 ? -21.297 -18.062 -6.48 1 97.69 131 SER B CA 1
ATOM 5221 C C . SER B 1 131 ? -22.281 -19.047 -5.824 1 97.69 131 SER B C 1
ATOM 5223 O O . SER B 1 131 ? -23.328 -18.625 -5.312 1 97.69 131 SER B O 1
ATOM 5225 N N . ARG B 1 132 ? -22.031 -20.359 -5.867 1 97.62 132 ARG B N 1
ATOM 5226 C CA . ARG B 1 132 ? -22.875 -21.391 -5.297 1 97.62 132 ARG B CA 1
ATOM 5227 C C . ARG B 1 132 ? -22.047 -22.469 -4.598 1 97.62 132 ARG B C 1
ATOM 5229 O O . ARG B 1 132 ? -20.859 -22.625 -4.895 1 97.62 132 ARG B O 1
ATOM 5236 N N . GLU B 1 133 ? -22.625 -23.188 -3.766 1 97.94 133 GLU B N 1
ATOM 5237 C CA . GLU B 1 133 ? -21.922 -24.188 -2.957 1 97.94 133 GLU B CA 1
ATOM 5238 C C . GLU B 1 133 ? -21.312 -25.266 -3.834 1 97.94 133 GLU B C 1
ATOM 5240 O O . GLU B 1 133 ? -20.219 -25.766 -3.539 1 97.94 133 GLU B O 1
ATOM 5245 N N . ASP B 1 134 ? -21.922 -25.594 -4.949 1 98.06 134 ASP B N 1
ATOM 5246 C CA . ASP B 1 134 ? -21.469 -26.656 -5.844 1 98.06 134 ASP B CA 1
ATOM 5247 C C . ASP B 1 134 ? -20.109 -26.312 -6.469 1 98.06 134 ASP B C 1
ATOM 5249 O O . ASP B 1 134 ? -19.422 -27.172 -7.004 1 98.06 134 ASP B O 1
ATOM 5253 N N . TYR B 1 135 ? -19.734 -25.047 -6.434 1 98.56 135 TYR B N 1
ATOM 5254 C CA . TYR B 1 135 ? -18.484 -24.594 -7.02 1 98.56 135 TYR B CA 1
ATOM 5255 C C . TYR B 1 135 ? -17.344 -24.688 -6.008 1 98.56 135 TYR B C 1
ATOM 5257 O O . TYR B 1 135 ? -16.172 -24.594 -6.371 1 98.56 135 TYR B O 1
ATOM 5265 N N . LEU B 1 136 ? -17.641 -24.812 -4.77 1 98.81 136 LEU B N 1
ATOM 5266 C CA . LEU B 1 136 ? -16.641 -24.641 -3.713 1 98.81 136 LEU B CA 1
ATOM 5267 C C . LEU B 1 136 ? -15.758 -25.875 -3.586 1 98.81 136 LEU B C 1
ATOM 5269 O O . LEU B 1 136 ? -16.125 -26.953 -4.027 1 98.81 136 LEU B O 1
ATOM 5273 N N . PRO B 1 137 ? -14.586 -25.719 -2.945 1 98.81 137 PRO B N 1
ATOM 5274 C CA . PRO B 1 137 ? -13.609 -26.812 -2.895 1 98.81 137 PRO B CA 1
ATOM 5275 C C . PRO B 1 137 ? -14.172 -28.094 -2.287 1 98.81 137 PRO B C 1
ATOM 5277 O O . PRO B 1 137 ? -13.953 -29.188 -2.82 1 98.81 137 PRO B O 1
ATOM 5280 N N . THR B 1 138 ? -14.984 -27.953 -1.23 1 98.81 138 THR B N 1
ATOM 5281 C CA . THR B 1 138 ? -15.445 -29.141 -0.5 1 98.81 138 THR B CA 1
ATOM 5282 C C . THR B 1 138 ? -16.578 -29.828 -1.254 1 98.81 138 THR B C 1
ATOM 5284 O O . THR B 1 138 ? -16.969 -30.938 -0.897 1 98.81 138 THR B O 1
ATOM 5287 N N . SER B 1 139 ? -17.047 -29.203 -2.35 1 98.69 139 SER B N 1
ATOM 5288 C CA . SER B 1 139 ? -18 -29.844 -3.25 1 98.69 139 SER B CA 1
ATOM 5289 C C . SER B 1 139 ? -17.312 -30.344 -4.516 1 98.69 139 SER B C 1
ATOM 5291 O O . SER B 1 139 ? -17.969 -30.875 -5.418 1 98.69 139 SER B O 1
ATOM 5293 N N . ARG B 1 140 ? -16.062 -30.109 -4.594 1 98.81 140 ARG B N 1
ATOM 5294 C CA . ARG B 1 140 ? -15.312 -30.453 -5.801 1 98.81 140 ARG B CA 1
ATOM 5295 C C . ARG B 1 140 ? -14.141 -31.375 -5.484 1 98.81 140 ARG B C 1
ATOM 5297 O O . ARG B 1 140 ? -13.078 -31.266 -6.105 1 98.81 140 ARG B O 1
ATOM 5304 N N . GLY B 1 141 ? -14.266 -32.188 -4.484 1 98.81 141 GLY B N 1
ATOM 5305 C CA . GLY B 1 141 ? -13.328 -33.281 -4.297 1 98.81 141 GLY B CA 1
ATOM 5306 C C . GLY B 1 141 ? -12.375 -33.062 -3.135 1 98.81 141 GLY B C 1
ATOM 5307 O O . GLY B 1 141 ? -11.68 -33.969 -2.711 1 98.81 141 GLY B O 1
ATOM 5308 N N . PHE B 1 142 ? -12.352 -31.828 -2.543 1 98.94 142 PHE B N 1
ATOM 5309 C CA . PHE B 1 142 ? -11.516 -31.609 -1.37 1 98.94 142 PHE B CA 1
ATOM 5310 C C . PHE B 1 142 ? -12.25 -31.984 -0.094 1 98.94 142 PHE B C 1
ATOM 5312 O O . PHE B 1 142 ? -13.414 -31.625 0.088 1 98.94 142 PHE B O 1
ATOM 5319 N N . ASP B 1 143 ? -11.531 -32.688 0.767 1 98.88 143 ASP B N 1
ATOM 5320 C CA . ASP B 1 143 ? -12.086 -33.031 2.074 1 98.88 143 ASP B CA 1
ATOM 5321 C C . ASP B 1 143 ? -12.125 -31.797 2.982 1 98.88 143 ASP B C 1
ATOM 5323 O O . ASP B 1 143 ? -13.008 -31.672 3.836 1 98.88 143 ASP B O 1
ATOM 5327 N N . SER B 1 144 ? -11.125 -30.922 2.83 1 98.88 144 SER B N 1
ATOM 5328 C CA . SER B 1 144 ? -11.086 -29.688 3.609 1 98.88 144 SER B CA 1
ATOM 5329 C C . SER B 1 144 ? -10.516 -28.531 2.789 1 98.88 144 SER B C 1
ATOM 5331 O O . SER B 1 144 ? -9.773 -28.75 1.827 1 98.88 144 SER B O 1
ATOM 5333 N N . HIS B 1 145 ? -10.969 -27.375 3.199 1 98.94 145 HIS B N 1
ATOM 5334 C CA . HIS B 1 145 ? -10.453 -26.125 2.637 1 98.94 145 HIS B CA 1
ATOM 5335 C C . HIS B 1 145 ? -10.227 -25.094 3.727 1 98.94 145 HIS B C 1
ATOM 5337 O O . HIS B 1 145 ? -11.109 -24.828 4.547 1 98.94 145 HIS B O 1
ATOM 5343 N N . PHE B 1 146 ? -9.047 -24.562 3.791 1 98.94 146 PHE B N 1
ATOM 5344 C CA . PHE B 1 146 ? -8.742 -23.328 4.52 1 98.94 146 PHE B CA 1
ATOM 5345 C C . PHE B 1 146 ? -8.055 -22.328 3.613 1 98.94 146 PHE B C 1
ATOM 5347 O O . PHE B 1 146 ? -6.902 -22.5 3.229 1 98.94 146 PHE B O 1
ATOM 5354 N N . GLY B 1 147 ? -8.773 -21.312 3.232 1 98.88 147 GLY B N 1
ATOM 5355 C CA . GLY B 1 147 ? -8.195 -20.359 2.295 1 98.88 147 GLY B CA 1
ATOM 5356 C C . GLY B 1 147 ? -9.211 -19.375 1.744 1 98.88 147 GLY B C 1
ATOM 5357 O O . GLY B 1 147 ? -10.328 -19.281 2.256 1 98.88 147 GLY B O 1
ATOM 5358 N N . HIS B 1 148 ? -8.789 -18.547 0.776 1 98.81 148 HIS B N 1
ATOM 5359 C CA . HIS B 1 148 ? -9.641 -17.5 0.222 1 98.81 148 HIS B CA 1
ATOM 5360 C C . HIS B 1 148 ? -10.211 -17.906 -1.13 1 98.81 148 HIS B C 1
ATOM 5362 O O . HIS B 1 148 ? -9.594 -18.688 -1.857 1 98.81 148 HIS B O 1
ATOM 5368 N N . ARG B 1 149 ? -11.336 -17.375 -1.43 1 98.5 149 ARG B N 1
ATOM 5369 C CA . ARG B 1 149 ? -12.062 -17.766 -2.633 1 98.5 149 ARG B CA 1
ATOM 5370 C C . ARG B 1 149 ? -11.844 -16.766 -3.756 1 98.5 149 ARG B C 1
ATOM 5372 O O . ARG B 1 149 ? -12.094 -17.062 -4.926 1 98.5 149 ARG B O 1
ATOM 5379 N N . SER B 1 150 ? -11.328 -15.531 -3.42 1 98.19 150 SER B N 1
ATOM 5380 C CA . SER B 1 150 ? -11.117 -14.438 -4.359 1 98.19 150 SER B CA 1
ATOM 5381 C C . SER B 1 150 ? -9.781 -14.57 -5.074 1 98.19 150 SER B C 1
ATOM 5383 O O . SER B 1 150 ? -9 -15.477 -4.781 1 98.19 150 SER B O 1
ATOM 5385 N N . GLY B 1 151 ? -9.539 -13.695 -6.016 1 97.69 151 GLY B N 1
ATOM 5386 C CA . GLY B 1 151 ? -8.297 -13.68 -6.766 1 97.69 151 GLY B CA 1
ATOM 5387 C C . GLY B 1 151 ? -7.094 -13.289 -5.926 1 97.69 151 GLY B C 1
ATOM 5388 O O . GLY B 1 151 ? -5.977 -13.734 -6.184 1 97.69 151 GLY B O 1
ATOM 5389 N N . TYR B 1 152 ? -7.238 -12.469 -5.043 1 97.5 152 TYR B N 1
ATOM 5390 C CA . TYR B 1 152 ? -6.258 -11.984 -4.078 1 97.5 152 TYR B CA 1
ATOM 5391 C C . TYR B 1 152 ? -6.941 -11.422 -2.836 1 97.5 152 TYR B C 1
ATOM 5393 O O . TYR B 1 152 ? -8.164 -11.516 -2.697 1 97.5 152 TYR B O 1
ATOM 5401 N N . MET B 1 153 ? -6.156 -11 -1.926 1 98 153 MET B N 1
ATOM 5402 C CA . MET B 1 153 ? -6.707 -10.344 -0.743 1 98 153 MET B CA 1
ATOM 5403 C C . MET B 1 153 ? -5.617 -9.594 0.018 1 98 153 MET B C 1
ATOM 5405 O O . MET B 1 153 ? -4.43 -9.742 -0.285 1 98 153 MET B O 1
ATOM 5409 N N . ASP B 1 154 ? -6.082 -8.773 0.94 1 98.25 154 ASP B N 1
ATOM 5410 C CA . ASP B 1 154 ? -5.18 -8.164 1.918 1 98.25 154 ASP B CA 1
ATOM 5411 C C . ASP B 1 154 ? -4.496 -9.234 2.766 1 98.25 154 ASP B C 1
ATOM 5413 O O . ASP B 1 154 ? -5.129 -10.211 3.182 1 98.25 154 ASP B O 1
ATOM 5417 N N . TYR B 1 155 ? -3.232 -9.086 3.125 1 98.75 155 TYR B N 1
ATOM 5418 C CA . TYR B 1 155 ? -2.418 -10.133 3.736 1 98.75 155 TYR B CA 1
ATOM 5419 C C . TYR B 1 155 ? -2.682 -10.219 5.234 1 98.75 155 TYR B C 1
ATOM 5421 O O . TYR B 1 155 ? -2.258 -11.18 5.891 1 98.75 155 TYR B O 1
ATOM 5429 N N . TYR B 1 156 ? -3.336 -9.234 5.777 1 98.62 156 TYR B N 1
ATOM 5430 C CA . TYR B 1 156 ? -3.574 -9.227 7.215 1 98.62 156 TYR B CA 1
ATOM 5431 C C . TYR B 1 156 ? -5.066 -9.18 7.52 1 98.62 156 TYR B C 1
ATOM 5433 O O . TYR B 1 156 ? -5.543 -9.875 8.422 1 98.62 156 TYR B O 1
ATOM 5441 N N . GLU B 1 157 ? -5.828 -8.438 6.738 1 97.94 157 GLU B N 1
ATOM 5442 C CA . GLU B 1 157 ? -7.254 -8.258 6.996 1 97.94 157 GLU B CA 1
ATOM 5443 C C . GLU B 1 157 ? -8.086 -9.281 6.223 1 97.94 157 GLU B C 1
ATOM 5445 O O . GLU B 1 157 ? -9.273 -9.445 6.496 1 97.94 157 GLU B O 1
ATOM 5450 N N . TYR B 1 158 ? -7.535 -9.875 5.215 1 98.56 158 TYR B N 1
ATOM 5451 C CA . TYR B 1 158 ? -8.117 -10.938 4.406 1 98.56 158 TYR B CA 1
ATOM 5452 C C . TYR B 1 158 ? -9.336 -10.438 3.645 1 98.56 158 TYR B C 1
ATOM 5454 O O . TYR B 1 158 ? -10.281 -11.195 3.408 1 98.56 158 TYR B O 1
ATOM 5462 N N . THR B 1 159 ? -9.359 -9.125 3.311 1 97.88 159 THR B N 1
ATOM 5463 C CA . THR B 1 159 ? -10.461 -8.562 2.533 1 97.88 159 THR B CA 1
ATOM 5464 C C . THR B 1 159 ? -10.102 -8.523 1.05 1 97.88 159 THR B C 1
ATOM 5466 O O . THR B 1 159 ? -8.93 -8.43 0.688 1 97.88 159 THR B O 1
ATOM 5469 N N . TYR B 1 160 ? -11.062 -8.664 0.248 1 98.12 160 TYR B N 1
ATOM 5470 C CA . TYR B 1 160 ? -11.016 -8.484 -1.198 1 98.12 160 TYR B CA 1
ATOM 5471 C C . TYR B 1 160 ? -11.953 -7.363 -1.638 1 98.12 160 TYR B C 1
ATOM 5473 O O . TYR B 1 160 ? -13.07 -7.246 -1.136 1 98.12 160 TYR B O 1
ATOM 5481 N N . GLU B 1 161 ? -11.422 -6.508 -2.574 1 96.75 161 GLU B N 1
ATOM 5482 C CA . GLU B 1 161 ? -12.188 -5.355 -3.023 1 96.75 161 GLU B CA 1
ATOM 5483 C C . GLU B 1 161 ? -12.508 -5.449 -4.512 1 96.75 161 GLU B C 1
ATOM 5485 O O . GLU B 1 161 ? -11.648 -5.828 -5.312 1 96.75 161 GLU B O 1
ATOM 5490 N N . GLU B 1 162 ? -13.789 -5.129 -4.902 1 95.62 162 GLU B N 1
ATOM 5491 C CA . GLU B 1 162 ? -14.211 -4.945 -6.285 1 95.62 162 GLU B CA 1
ATOM 5492 C C . GLU B 1 162 ? -14.734 -3.529 -6.523 1 95.62 162 GLU B C 1
ATOM 5494 O O . GLU B 1 162 ? -15.266 -2.898 -5.609 1 95.62 162 GLU B O 1
ATOM 5499 N N . THR B 1 163 ? -14.484 -3.023 -7.664 1 92.56 163 THR B N 1
ATOM 5500 C CA . THR B 1 163 ? -15.07 -1.746 -8.055 1 92.56 163 THR B CA 1
ATOM 5501 C C . THR B 1 163 ? -16.312 -1.962 -8.914 1 92.56 163 THR B C 1
ATOM 5503 O O . THR B 1 163 ? -16.234 -2.521 -10.008 1 92.56 163 THR B O 1
ATOM 5506 N N . TRP B 1 164 ? -17.406 -1.594 -8.406 1 93.5 164 TRP B N 1
ATOM 5507 C CA . TRP B 1 164 ? -18.688 -1.666 -9.117 1 93.5 164 TRP B CA 1
ATOM 5508 C C . TRP B 1 164 ? -19.078 -0.297 -9.648 1 93.5 164 TRP B C 1
ATOM 5510 O O . TRP B 1 164 ? -18.391 0.697 -9.414 1 93.5 164 TRP B O 1
ATOM 5520 N N . SER B 1 165 ? -20.172 -0.272 -10.422 1 88.12 165 SER B N 1
ATOM 5521 C CA . SER B 1 165 ? -20.672 0.996 -10.938 1 88.12 165 SER B CA 1
ATOM 5522 C C . SER B 1 165 ? -21.078 1.93 -9.805 1 88.12 165 SER B C 1
ATOM 5524 O O . SER B 1 165 ? -21.016 3.152 -9.945 1 88.12 165 SER B O 1
ATOM 5526 N N . VAL B 1 166 ? -21.359 1.39 -8.633 1 84.81 166 VAL B N 1
ATOM 5527 C CA . VAL B 1 166 ? -21.844 2.184 -7.512 1 84.81 166 VAL B CA 1
ATOM 5528 C C . VAL B 1 166 ? -20.688 2.502 -6.562 1 84.81 166 VAL B C 1
ATOM 5530 O O . VAL B 1 166 ? -20.875 3.158 -5.539 1 84.81 166 VAL B O 1
ATOM 5533 N N . GLY B 1 167 ? -19.547 2.014 -6.926 1 88.5 167 GLY B N 1
ATOM 5534 C CA . GLY B 1 167 ? -18.391 2.262 -6.082 1 88.5 167 GLY B CA 1
ATOM 5535 C C . GLY B 1 167 ? -17.688 0.991 -5.648 1 88.5 167 GLY B C 1
ATOM 5536 O O . GLY B 1 167 ? -17.938 -0.082 -6.203 1 88.5 167 GLY B O 1
ATOM 5537 N N . LYS B 1 168 ? -16.812 1.138 -4.688 1 92.25 168 LYS B N 1
ATOM 5538 C CA . LYS B 1 168 ? -16.031 0.003 -4.195 1 92.25 168 LYS B CA 1
ATOM 5539 C C . LYS B 1 168 ? -16.844 -0.844 -3.225 1 92.25 168 LYS B C 1
ATOM 5541 O O . LYS B 1 168 ? -17.609 -0.309 -2.416 1 92.25 168 LYS B O 1
ATOM 5546 N N . VAL B 1 169 ? -16.734 -2.111 -3.41 1 94.62 169 VAL B N 1
ATOM 5547 C CA . VAL B 1 169 ? -17.328 -3.102 -2.525 1 94.62 169 VAL B CA 1
ATOM 5548 C C . VAL B 1 169 ? -16.25 -4.027 -1.974 1 94.62 169 VAL B C 1
ATOM 5550 O O . VAL B 1 169 ? -15.359 -4.453 -2.707 1 94.62 169 VAL B O 1
ATOM 5553 N N . SER B 1 170 ? -16.344 -4.289 -0.648 1 96.31 170 SER B N 1
ATOM 5554 C CA . SER B 1 170 ? -15.297 -5.102 -0.034 1 96.31 170 SER B CA 1
ATOM 5555 C C . SER B 1 170 ? -15.875 -6.074 0.985 1 96.31 170 SER B C 1
ATOM 5557 O O . SER B 1 170 ? -16.969 -5.852 1.51 1 96.31 170 SER B O 1
ATOM 5559 N N . GLY B 1 171 ? -15.148 -7.117 1.238 1 97.19 171 GLY B N 1
ATOM 5560 C CA . GLY B 1 171 ? -15.523 -8.102 2.24 1 97.19 171 GLY B CA 1
ATOM 5561 C C . GLY B 1 171 ? -14.438 -9.125 2.504 1 97.19 171 GLY B C 1
ATOM 5562 O O . GLY B 1 171 ? -13.461 -9.219 1.752 1 97.19 171 GLY B O 1
ATOM 5563 N N . MET B 1 172 ? -14.617 -9.82 3.643 1 97.38 172 MET B N 1
ATOM 5564 C CA . MET B 1 172 ? -13.75 -10.938 3.986 1 97.38 172 MET B CA 1
ATOM 5565 C C . MET B 1 172 ? -13.93 -12.086 2.994 1 97.38 172 MET B C 1
ATOM 5567 O O . MET B 1 172 ? -15.047 -12.383 2.574 1 97.38 172 MET B O 1
ATOM 5571 N N . THR B 1 173 ? -12.773 -12.734 2.617 1 98.62 173 THR B N 1
ATOM 5572 C CA . THR B 1 173 ? -12.891 -13.805 1.639 1 98.62 173 THR B CA 1
ATOM 5573 C C . THR B 1 173 ? -12.203 -15.07 2.143 1 98.62 173 THR B C 1
ATOM 5575 O O . THR B 1 173 ? -12.203 -16.094 1.459 1 98.62 173 THR B O 1
ATOM 5578 N N . LEU B 1 174 ? -11.688 -15.094 3.379 1 98.81 174 LEU B N 1
ATOM 5579 C CA . LEU B 1 174 ? -11.031 -16.25 3.986 1 98.81 174 LEU B CA 1
ATOM 5580 C C . LEU B 1 174 ? -12.055 -17.172 4.641 1 98.81 174 LEU B C 1
ATOM 5582 O O . LEU B 1 174 ? -12.93 -16.703 5.379 1 98.81 174 LEU B O 1
ATOM 5586 N N . PHE B 1 175 ? -11.945 -18.438 4.402 1 98.88 175 PHE B N 1
ATOM 5587 C CA . PHE B 1 175 ? -12.906 -19.406 4.91 1 98.88 175 PHE B CA 1
ATOM 5588 C C . PHE B 1 175 ? -12.203 -20.641 5.465 1 98.88 175 PHE B C 1
ATOM 5590 O O . PHE B 1 175 ? -11.102 -20.984 5.023 1 98.88 175 PHE B O 1
ATOM 5597 N N . ARG B 1 176 ? -12.703 -21.25 6.414 1 98.81 176 ARG B N 1
ATOM 5598 C CA . ARG B 1 176 ? -12.516 -22.641 6.789 1 98.81 176 ARG B CA 1
ATOM 5599 C C . ARG B 1 176 ? -13.711 -23.484 6.371 1 98.81 176 ARG B C 1
ATOM 5601 O O . ARG B 1 176 ? -14.766 -23.453 7.016 1 98.81 176 ARG B O 1
ATOM 5608 N N . ASN B 1 177 ? -13.469 -24.234 5.266 1 98.56 177 ASN B N 1
ATOM 5609 C CA . ASN B 1 177 ? -14.57 -24.922 4.602 1 98.56 177 ASN B CA 1
ATOM 5610 C C . ASN B 1 177 ? -15.695 -23.969 4.234 1 98.56 177 ASN B C 1
ATOM 5612 O O . ASN B 1 177 ? -15.492 -23.031 3.453 1 98.56 177 ASN B O 1
ATOM 5616 N N . LEU B 1 178 ? -16.859 -24.078 4.906 1 98.25 178 LEU B N 1
ATOM 5617 C CA . LEU B 1 178 ? -17.984 -23.266 4.516 1 98.25 178 LEU B CA 1
ATOM 5618 C C . LEU B 1 178 ? -18.188 -22.094 5.488 1 98.25 178 LEU B C 1
ATOM 5620 O O . LEU B 1 178 ? -19.094 -21.281 5.316 1 98.25 178 LEU B O 1
ATOM 5624 N N . THR B 1 179 ? -17.281 -21.906 6.488 1 98.19 179 THR B N 1
ATOM 5625 C CA . THR B 1 179 ? -17.422 -20.891 7.52 1 98.19 179 THR B CA 1
ATOM 5626 C C . THR B 1 179 ? -16.391 -19.781 7.328 1 98.19 179 THR B C 1
ATOM 5628 O O . THR B 1 179 ? -15.203 -20.047 7.203 1 98.19 179 THR B O 1
ATOM 5631 N N . ALA B 1 180 ? -16.875 -18.531 7.289 1 98.19 180 ALA B N 1
ATOM 5632 C CA . ALA B 1 180 ? -15.953 -17.406 7.207 1 98.19 180 ALA B CA 1
ATOM 5633 C C . ALA B 1 180 ? -15 -17.391 8.398 1 98.19 180 ALA B C 1
ATOM 5635 O O . ALA B 1 180 ? -15.422 -17.562 9.539 1 98.19 180 ALA B O 1
ATOM 5636 N N . ALA B 1 181 ? -13.734 -17.125 8.164 1 98.38 181 ALA B N 1
ATOM 5637 C CA . ALA B 1 181 ? -12.703 -17.281 9.195 1 98.38 181 ALA B CA 1
ATOM 5638 C C . ALA B 1 181 ? -12.414 -15.961 9.883 1 98.38 181 ALA B C 1
ATOM 5640 O O . ALA B 1 181 ? -11.258 -15.539 9.961 1 98.38 181 ALA B O 1
ATOM 5641 N N . TRP B 1 182 ? -13.336 -15.328 10.492 1 96.31 182 TRP B N 1
ATOM 5642 C CA . TRP B 1 182 ? -13.234 -14.023 11.133 1 96.31 182 TRP B CA 1
ATOM 5643 C C . TRP B 1 182 ? -12.336 -14.094 12.367 1 96.31 182 TRP B C 1
ATOM 5645 O O . TRP B 1 182 ? -11.836 -13.062 12.836 1 96.31 182 TRP B O 1
ATOM 5655 N N . ASP B 1 183 ? -12.086 -15.289 12.883 1 97.06 183 ASP B N 1
ATOM 5656 C CA . ASP B 1 183 ? -11.336 -15.477 14.117 1 97.06 183 ASP B CA 1
ATOM 5657 C C . ASP B 1 183 ? -9.844 -15.594 13.844 1 97.06 183 ASP B C 1
ATOM 5659 O O . ASP B 1 183 ? -9.031 -15.641 14.773 1 97.06 183 ASP B O 1
ATOM 5663 N N . VAL B 1 184 ? -9.469 -15.625 12.633 1 98.44 184 VAL B N 1
ATOM 5664 C CA . VAL B 1 184 ? -8.078 -15.852 12.25 1 98.44 184 VAL B CA 1
ATOM 5665 C C . VAL B 1 184 ? -7.344 -14.508 12.172 1 98.44 184 VAL B C 1
ATOM 5667 O O . VAL B 1 184 ? -7.93 -13.5 11.781 1 98.44 184 VAL B O 1
ATOM 5670 N N . SER B 1 185 ? -6.105 -14.414 12.617 1 98.25 185 SER B N 1
ATOM 5671 C CA . SER B 1 185 ? -5.238 -13.25 12.492 1 98.25 185 SER B CA 1
ATOM 5672 C C . SER B 1 185 ? -3.814 -13.656 12.133 1 98.25 185 SER B C 1
ATOM 5674 O O . SER B 1 185 ? -3.449 -14.828 12.25 1 98.25 185 SER B O 1
ATOM 5676 N N . GLY B 1 186 ? -3.057 -12.68 11.711 1 98.44 186 GLY B N 1
ATOM 5677 C CA . GLY B 1 186 ? -1.666 -12.914 11.359 1 98.44 186 GLY B CA 1
ATOM 5678 C C . GLY B 1 186 ? -1.38 -12.688 9.883 1 98.44 186 GLY B C 1
ATOM 5679 O O . GLY B 1 186 ? -2.289 -12.391 9.109 1 98.44 186 GLY B O 1
ATOM 5680 N N . TYR B 1 187 ? -0.108 -12.758 9.508 1 98.75 187 TYR B N 1
ATOM 5681 C CA . TYR B 1 187 ? 0.327 -12.656 8.125 1 98.75 187 TYR B CA 1
ATOM 5682 C C . TYR B 1 187 ? -0.07 -13.891 7.332 1 98.75 187 TYR B C 1
ATOM 5684 O O . TYR B 1 187 ? 0.268 -15.016 7.719 1 98.75 187 TYR B O 1
ATOM 5692 N N . ILE B 1 188 ? -0.744 -13.781 6.234 1 98.88 188 ILE B N 1
ATOM 5693 C CA . ILE B 1 188 ? -1.495 -14.875 5.629 1 98.88 188 ILE B CA 1
ATOM 5694 C C . ILE B 1 188 ? -0.534 -15.969 5.172 1 98.88 188 ILE B C 1
ATOM 5696 O O . ILE B 1 188 ? -0.861 -17.156 5.238 1 98.88 188 ILE B O 1
ATOM 5700 N N . THR B 1 189 ? 0.67 -15.633 4.719 1 98.94 189 THR B N 1
ATOM 5701 C CA . THR B 1 189 ? 1.612 -16.672 4.305 1 98.94 189 THR B CA 1
ATOM 5702 C C . THR B 1 189 ? 1.978 -17.562 5.48 1 98.94 189 THR B C 1
ATOM 5704 O O . THR B 1 189 ? 2.057 -18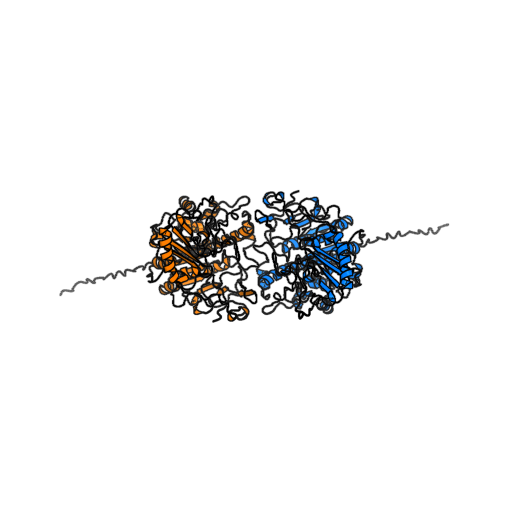.797 5.332 1 98.94 189 THR B O 1
ATOM 5707 N N . ASP B 1 190 ? 2.172 -16.953 6.652 1 98.94 190 ASP B N 1
ATOM 5708 C CA . ASP B 1 190 ? 2.447 -17.719 7.859 1 98.94 190 ASP B CA 1
ATOM 5709 C C . ASP B 1 190 ? 1.236 -18.562 8.266 1 98.94 190 ASP B C 1
ATOM 5711 O O . ASP B 1 190 ? 1.382 -19.703 8.695 1 98.94 190 ASP B O 1
ATOM 5715 N N . VAL B 1 191 ? 0.104 -17.984 8.102 1 98.94 191 VAL B N 1
ATOM 5716 C CA . VAL B 1 191 ? -1.135 -18.656 8.5 1 98.94 191 VAL B CA 1
ATOM 5717 C C . VAL B 1 191 ? -1.355 -19.891 7.629 1 98.94 191 VAL B C 1
ATOM 5719 O O . VAL B 1 191 ? -1.664 -20.969 8.141 1 98.94 191 VAL B O 1
ATOM 5722 N N . TYR B 1 192 ? -1.19 -19.781 6.312 1 98.94 192 TYR B N 1
ATOM 5723 C CA . TYR B 1 192 ? -1.322 -20.906 5.406 1 98.94 192 TYR B CA 1
ATOM 5724 C C . TYR B 1 192 ? -0.26 -21.969 5.691 1 98.94 192 TYR B C 1
ATOM 5726 O O . TYR B 1 192 ? -0.538 -23.172 5.637 1 98.94 192 TYR B O 1
ATOM 5734 N N . THR B 1 193 ? 0.945 -21.516 6.004 1 98.94 193 THR B N 1
ATOM 5735 C CA . THR B 1 193 ? 2.033 -22.438 6.32 1 98.94 193 THR B CA 1
ATOM 5736 C C . THR B 1 193 ? 1.696 -23.266 7.559 1 98.94 193 THR B C 1
ATOM 5738 O O . THR B 1 193 ? 1.88 -24.484 7.562 1 98.94 193 THR B O 1
ATOM 5741 N N . GLU B 1 194 ? 1.202 -22.562 8.539 1 98.94 194 GLU B N 1
ATOM 5742 C CA . GLU B 1 194 ? 0.828 -23.25 9.773 1 98.94 194 GLU B CA 1
ATOM 5743 C C . GLU B 1 194 ? -0.274 -24.281 9.523 1 98.94 194 GLU B C 1
ATOM 5745 O O . GLU B 1 194 ? -0.222 -25.391 10.039 1 98.94 194 GLU B O 1
ATOM 5750 N N . GLU B 1 195 ? -1.258 -23.891 8.734 1 98.94 195 GLU B N 1
ATOM 5751 C CA . GLU B 1 195 ? -2.334 -24.828 8.406 1 98.94 195 GLU B CA 1
ATOM 5752 C C . GLU B 1 195 ? -1.801 -26.031 7.645 1 98.94 195 GLU B C 1
ATOM 5754 O O . GLU B 1 195 ? -2.156 -27.172 7.953 1 98.94 195 GLU B O 1
ATOM 5759 N N . ALA B 1 196 ? -0.974 -25.812 6.656 1 98.94 196 ALA B N 1
ATOM 5760 C CA . ALA B 1 196 ? -0.41 -26.891 5.848 1 98.94 196 ALA B CA 1
ATOM 5761 C C . ALA B 1 196 ? 0.399 -27.859 6.707 1 98.94 196 ALA B C 1
ATOM 5763 O O . ALA B 1 196 ? 0.245 -29.078 6.594 1 98.94 196 ALA B O 1
ATOM 5764 N N . THR B 1 197 ? 1.276 -27.344 7.57 1 98.94 197 THR B N 1
ATOM 5765 C CA . THR B 1 197 ? 2.121 -28.188 8.398 1 98.94 197 THR B CA 1
ATOM 5766 C C . THR B 1 197 ? 1.283 -28.953 9.422 1 98.94 197 THR B C 1
ATOM 5768 O O . THR B 1 197 ? 1.601 -30.094 9.766 1 98.94 197 THR B O 1
ATOM 5771 N N . THR B 1 198 ? 0.192 -28.328 9.891 1 98.94 198 THR B N 1
ATOM 5772 C CA . THR B 1 198 ? -0.711 -29 10.812 1 98.94 198 THR B CA 1
ATOM 5773 C C . THR B 1 198 ? -1.404 -30.172 10.133 1 98.94 198 THR B C 1
ATOM 5775 O O . THR B 1 198 ? -1.544 -31.25 10.727 1 98.94 198 THR B O 1
ATOM 5778 N N . ILE B 1 199 ? -1.842 -30 8.906 1 98.94 199 ILE B N 1
ATOM 5779 C CA . ILE B 1 199 ? -2.471 -31.062 8.141 1 98.94 199 ILE B CA 1
ATOM 5780 C C . ILE B 1 199 ? -1.497 -32.25 7.996 1 98.94 199 ILE B C 1
ATOM 5782 O O . ILE B 1 199 ? -1.876 -33.406 8.18 1 98.94 199 ILE B O 1
ATOM 5786 N N . ILE B 1 200 ? -0.261 -31.953 7.734 1 98.94 200 ILE B N 1
ATOM 5787 C CA . ILE B 1 200 ? 0.758 -33 7.574 1 98.94 200 ILE B CA 1
ATOM 5788 C C . ILE B 1 200 ? 0.974 -33.719 8.898 1 98.94 200 ILE B C 1
ATOM 5790 O O . ILE B 1 200 ? 0.952 -34.938 8.953 1 98.94 200 ILE B O 1
ATOM 5794 N N . LYS B 1 201 ? 1.141 -32.938 9.953 1 98.81 201 LYS B N 1
ATOM 5795 C CA . LYS B 1 201 ? 1.419 -33.5 11.273 1 98.81 201 LYS B CA 1
ATOM 5796 C C . LYS B 1 201 ? 0.299 -34.438 11.727 1 98.81 201 LYS B C 1
ATOM 5798 O O . LYS B 1 201 ? 0.557 -35.469 12.344 1 98.81 201 LYS B O 1
ATOM 5803 N N . ASN B 1 202 ? -0.917 -34.094 11.352 1 98.69 202 ASN B N 1
ATOM 5804 C CA . ASN B 1 202 ? -2.072 -34.844 11.859 1 98.69 202 ASN B CA 1
ATOM 5805 C C . ASN B 1 202 ? -2.559 -35.875 10.859 1 98.69 202 ASN B C 1
ATOM 5807 O O . ASN B 1 202 ? -3.512 -36.625 11.133 1 98.69 202 ASN B O 1
ATOM 5811 N N . HIS B 1 203 ? -1.947 -36 9.742 1 98.62 203 HIS B N 1
ATOM 5812 C CA . HIS B 1 203 ? -2.414 -36.875 8.672 1 98.62 203 HIS B CA 1
ATOM 5813 C C . HIS B 1 203 ? -2.301 -38.344 9.078 1 98.62 203 HIS B C 1
ATOM 5815 O O . HIS B 1 203 ? -1.285 -38.781 9.641 1 98.62 203 HIS B O 1
ATOM 5821 N N . ASP B 1 204 ? -3.402 -39.188 8.805 1 97.69 204 ASP B N 1
ATOM 5822 C CA . ASP B 1 204 ? -3.363 -40.625 8.938 1 97.69 204 ASP B CA 1
ATOM 5823 C C . ASP B 1 204 ? -2.594 -41.281 7.785 1 97.69 204 ASP B C 1
ATOM 5825 O O . ASP B 1 204 ? -3.086 -41.344 6.656 1 97.69 204 ASP B O 1
ATOM 5829 N N . THR B 1 205 ? -1.495 -41.875 8.023 1 96.38 205 THR B N 1
ATOM 5830 C CA . THR B 1 205 ? -0.565 -42.312 6.996 1 96.38 205 THR B CA 1
ATOM 5831 C C . THR B 1 205 ? -1.048 -43.625 6.371 1 96.38 205 THR B C 1
ATOM 5833 O O . THR B 1 205 ? -0.43 -44.156 5.434 1 96.38 205 THR B O 1
ATOM 5836 N N . SER B 1 206 ? -2.201 -44.094 6.801 1 95.69 206 SER B N 1
ATOM 5837 C CA . SER B 1 206 ? -2.779 -45.281 6.164 1 95.69 206 SER B CA 1
ATOM 5838 C C . SER B 1 206 ? -3.355 -44.938 4.793 1 95.69 206 SER B C 1
ATOM 5840 O O . SER B 1 206 ? -3.574 -45.844 3.971 1 95.69 206 SER B O 1
ATOM 5842 N N . SER B 1 207 ? -3.613 -43.719 4.578 1 97 207 SER B N 1
ATOM 5843 C CA . SER B 1 207 ? -4.059 -43.219 3.279 1 97 207 SER B CA 1
ATOM 5844 C C . SER B 1 207 ? -3.086 -42.188 2.709 1 97 207 SER B C 1
ATOM 5846 O O . SER B 1 207 ? -2.416 -41.469 3.461 1 97 207 SER B O 1
ATOM 5848 N N . PRO B 1 208 ? -3.031 -42.125 1.402 1 98.44 208 PRO B N 1
ATOM 5849 C CA . PRO B 1 208 ? -2.15 -41.094 0.828 1 98.44 208 PRO B CA 1
ATOM 5850 C C . PRO B 1 208 ? -2.73 -39.688 0.934 1 98.44 208 PRO B C 1
ATOM 5852 O O . PRO B 1 208 ? -3.953 -39.531 0.943 1 98.44 208 PRO B O 1
ATOM 5855 N N . LEU B 1 209 ? -1.83 -38.719 0.982 1 98.88 209 LEU B N 1
ATOM 5856 C CA . LEU B 1 209 ? -2.197 -37.312 1.147 1 98.88 209 LEU B CA 1
ATOM 5857 C C . LEU B 1 209 ? -2.111 -36.562 -0.181 1 98.88 209 LEU B C 1
ATOM 5859 O O . LEU B 1 209 ? -1.129 -36.719 -0.914 1 98.88 209 LEU B O 1
ATOM 5863 N N . PHE B 1 210 ? -3.129 -35.844 -0.525 1 98.94 210 PHE B N 1
ATOM 5864 C CA . PHE B 1 210 ? -3.053 -34.75 -1.501 1 98.94 210 PHE B CA 1
ATOM 5865 C C . PHE B 1 210 ? -3.246 -33.406 -0.828 1 98.94 210 PHE B C 1
ATOM 5867 O O . PHE B 1 210 ? -4.336 -33.094 -0.347 1 98.94 210 PHE B O 1
ATOM 5874 N N . LEU B 1 211 ? -2.195 -32.625 -0.778 1 99 211 LEU B N 1
ATOM 5875 C CA . LEU B 1 211 ? -2.213 -31.297 -0.195 1 99 211 LEU B CA 1
ATOM 5876 C C . LEU B 1 211 ? -1.85 -30.234 -1.236 1 99 211 LEU B C 1
ATOM 5878 O O . LEU B 1 211 ? -0.715 -30.203 -1.719 1 99 211 LEU B O 1
ATOM 5882 N N . LEU B 1 212 ? -2.842 -29.5 -1.623 1 98.94 212 LEU B N 1
ATOM 5883 C CA . LEU B 1 212 ? -2.619 -28.344 -2.475 1 98.94 212 LEU B CA 1
ATOM 5884 C C . LEU B 1 212 ? -2.455 -27.078 -1.635 1 98.94 212 LEU B C 1
ATOM 5886 O O . LEU B 1 212 ? -3.359 -26.703 -0.884 1 98.94 212 LEU B O 1
ATOM 5890 N N . VAL B 1 213 ? -1.289 -26.453 -1.667 1 98.94 213 VAL B N 1
ATOM 5891 C CA . VAL B 1 213 ? -1.015 -25.203 -0.979 1 98.94 213 VAL B CA 1
ATOM 5892 C C . VAL B 1 213 ? -0.899 -24.062 -1.996 1 98.94 213 VAL B C 1
ATOM 5894 O O . VAL B 1 213 ? 0.13 -23.922 -2.66 1 98.94 213 VAL B O 1
ATOM 5897 N N . ALA B 1 214 ? -1.914 -23.266 -2.074 1 98.94 214 ALA B N 1
ATOM 5898 C CA . ALA B 1 214 ? -1.981 -22.172 -3.041 1 98.94 214 ALA B CA 1
ATOM 5899 C C . ALA B 1 214 ? -1.841 -20.812 -2.35 1 98.94 214 ALA B C 1
ATOM 5901 O O . ALA B 1 214 ? -2.838 -20.203 -1.96 1 98.94 214 ALA B O 1
ATOM 5902 N N . HIS B 1 215 ? -0.676 -20.328 -2.295 1 98.88 215 HIS B N 1
ATOM 5903 C CA . HIS B 1 215 ? -0.38 -19.094 -1.573 1 98.88 215 HIS B CA 1
ATOM 5904 C C . HIS B 1 215 ? -0.911 -17.875 -2.322 1 98.88 215 HIS B C 1
ATOM 5906 O O . HIS B 1 215 ? -1.046 -17.906 -3.549 1 98.88 215 HIS B O 1
ATOM 5912 N N . VAL B 1 216 ? -1.138 -16.781 -1.54 1 98.12 216 VAL B N 1
ATOM 5913 C CA . VAL B 1 216 ? -1.342 -15.445 -2.102 1 98.12 216 VAL B CA 1
ATOM 5914 C C . VAL B 1 216 ? -0.005 -14.867 -2.561 1 98.12 216 VAL B C 1
ATOM 5916 O O . VAL B 1 216 ? 0.064 -14.188 -3.586 1 98.12 216 VAL B O 1
ATOM 5919 N N . ALA B 1 217 ? 0.998 -15.117 -1.795 1 98.62 217 ALA B N 1
ATOM 5920 C CA . ALA B 1 217 ? 2.336 -14.609 -2.092 1 98.62 217 ALA B CA 1
ATOM 5921 C C . ALA B 1 217 ? 2.861 -15.188 -3.404 1 98.62 217 ALA B C 1
ATOM 5923 O O . ALA B 1 217 ? 2.701 -16.375 -3.676 1 98.62 217 ALA B O 1
ATOM 5924 N N . PRO B 1 218 ? 3.371 -14.352 -4.242 1 98.62 218 PRO B N 1
ATOM 5925 C CA . PRO B 1 218 ? 3.66 -12.953 -3.896 1 98.62 218 PRO B CA 1
ATOM 5926 C C . PRO B 1 218 ? 2.721 -11.969 -4.59 1 98.62 218 PRO B C 1
ATOM 5928 O O . PRO B 1 218 ? 3.15 -10.891 -5 1 98.62 218 PRO B O 1
ATOM 5931 N N . HIS B 1 219 ? 1.481 -12.289 -4.832 1 98.62 219 HIS B N 1
ATOM 5932 C CA . HIS B 1 219 ? 0.482 -11.414 -5.438 1 98.62 219 HIS B CA 1
ATOM 5933 C C . HIS B 1 219 ? 0.341 -10.117 -4.652 1 98.62 219 HIS B C 1
ATOM 5935 O O . HIS B 1 219 ? 0.625 -10.078 -3.453 1 98.62 219 HIS B O 1
ATOM 5941 N N . SER B 1 220 ? -0.078 -9.047 -5.32 1 98.19 220 SER B N 1
ATOM 5942 C CA . SER B 1 220 ? -0.401 -7.789 -4.645 1 98.19 220 SER B CA 1
ATOM 5943 C C . SER B 1 220 ? -1.67 -7.922 -3.811 1 98.19 220 SER B C 1
ATOM 5945 O O . SER B 1 220 ? -2.496 -8.805 -4.062 1 98.19 220 SER B O 1
ATOM 5947 N N . GLY B 1 221 ? -1.784 -7.07 -2.758 1 97.31 221 GLY B N 1
ATOM 5948 C CA . GLY B 1 221 ? -3.037 -6.902 -2.039 1 97.31 221 GLY B CA 1
ATOM 5949 C C . GLY B 1 221 ? -3.932 -5.832 -2.637 1 97.31 221 GLY B C 1
ATOM 5950 O O . GLY B 1 221 ? -3.887 -5.582 -3.844 1 97.31 221 GLY B O 1
ATOM 5951 N N . ASN B 1 222 ? -4.738 -5.238 -1.765 1 96.12 222 ASN B N 1
ATOM 5952 C CA . ASN B 1 222 ? -5.633 -4.168 -2.203 1 96.12 222 ASN B CA 1
ATOM 5953 C C . ASN B 1 222 ? -4.875 -2.863 -2.434 1 96.12 222 ASN B C 1
ATOM 5955 O O . ASN B 1 222 ? -3.727 -2.723 -2.004 1 96.12 222 ASN B O 1
ATOM 5959 N N . GLU B 1 223 ? -5.492 -1.929 -3.035 1 91.44 223 GLU B N 1
ATOM 5960 C CA . GLU B 1 223 ? -4.887 -0.688 -3.506 1 91.44 223 GLU B CA 1
ATOM 5961 C C . GLU B 1 223 ? -4.238 0.081 -2.357 1 91.44 223 GLU B C 1
ATOM 5963 O O . GLU B 1 223 ? -3.158 0.654 -2.518 1 91.44 223 GLU B O 1
ATOM 5968 N N . GLY B 1 224 ? -4.797 0.142 -1.243 1 93.5 224 GLY B N 1
ATOM 5969 C CA . GLY B 1 224 ? -4.301 0.94 -0.133 1 93.5 224 GLY B CA 1
ATOM 5970 C C . GLY B 1 224 ? -2.955 0.469 0.386 1 93.5 224 GLY B C 1
ATOM 5971 O O . GLY B 1 224 ? -2.191 1.255 0.95 1 93.5 224 GLY B O 1
ATOM 5972 N N . SER B 1 225 ? -2.723 -0.798 0.188 1 96.19 225 SER B N 1
ATOM 5973 C CA . SER B 1 225 ? -1.487 -1.464 0.585 1 96.19 225 SER B CA 1
ATOM 5974 C C . SER B 1 225 ? -1.203 -2.674 -0.297 1 96.19 225 SER B C 1
ATOM 5976 O O . SER B 1 225 ? -1.412 -3.816 0.12 1 96.19 225 SER B O 1
ATOM 5978 N N . MET B 1 226 ? -0.605 -2.449 -1.408 1 97.06 226 MET B N 1
ATOM 5979 C CA . MET B 1 226 ? -0.433 -3.482 -2.426 1 97.06 226 MET B CA 1
ATOM 5980 C C . MET B 1 226 ? 0.594 -4.52 -1.979 1 97.06 226 MET B C 1
ATOM 5982 O O . MET B 1 226 ? 0.393 -5.719 -2.166 1 97.06 226 MET B O 1
ATOM 5986 N N . LEU B 1 227 ? 1.688 -4.004 -1.491 1 98.31 227 LEU B N 1
ATOM 5987 C CA . LEU B 1 227 ? 2.736 -4.895 -1.007 1 98.31 227 LEU B CA 1
ATOM 5988 C C . LEU B 1 227 ? 2.752 -4.938 0.518 1 98.31 227 LEU B C 1
ATOM 5990 O O . LEU B 1 227 ? 2.824 -3.895 1.171 1 98.31 227 LEU B O 1
ATOM 5994 N N . GLN B 1 228 ? 2.609 -6.086 1.055 1 98.06 228 GLN B N 1
ATOM 5995 C CA . GLN B 1 228 ? 2.539 -6.246 2.504 1 98.06 228 GLN B CA 1
ATOM 5996 C C . GLN B 1 228 ? 3.451 -7.375 2.979 1 98.06 228 GLN B C 1
ATOM 5998 O O . GLN B 1 228 ? 3.312 -8.516 2.537 1 98.06 228 GLN B O 1
ATOM 6003 N N . ALA B 1 229 ? 4.371 -7.109 3.828 1 98.44 229 ALA B N 1
ATOM 6004 C CA . ALA B 1 229 ? 5.266 -8.055 4.496 1 98.44 229 ALA B CA 1
ATOM 6005 C C . ALA B 1 229 ? 5.684 -7.531 5.867 1 98.44 229 ALA B C 1
ATOM 6007 O O . ALA B 1 229 ? 5.574 -6.332 6.145 1 98.44 229 ALA B O 1
ATOM 6008 N N . PRO B 1 230 ? 6.062 -8.406 6.824 1 98.25 230 PRO B N 1
ATOM 6009 C CA . PRO B 1 230 ? 6.555 -7.91 8.109 1 98.25 230 PRO B CA 1
ATOM 6010 C C . PRO B 1 230 ? 7.676 -6.883 7.961 1 98.25 230 PRO B C 1
ATOM 6012 O O . PRO B 1 230 ? 8.664 -7.145 7.27 1 98.25 230 PRO B O 1
ATOM 6015 N N . PRO B 1 231 ? 7.555 -5.773 8.617 1 97.75 231 PRO B N 1
ATOM 6016 C CA . PRO B 1 231 ? 8.5 -4.68 8.391 1 97.75 231 PRO B CA 1
ATOM 6017 C C . PRO B 1 231 ? 9.938 -5.07 8.727 1 97.75 231 PRO B C 1
ATOM 6019 O O . PRO B 1 231 ? 10.875 -4.598 8.078 1 97.75 231 PRO B O 1
ATOM 6022 N N . GLU B 1 232 ? 10.141 -5.883 9.75 1 97.69 232 GLU B N 1
ATOM 6023 C CA . GLU B 1 232 ? 11.492 -6.289 10.133 1 97.69 232 GLU B CA 1
ATOM 6024 C C . GLU B 1 232 ? 12.164 -7.086 9.016 1 97.69 232 GLU B C 1
ATOM 6026 O O . GLU B 1 232 ? 13.367 -6.961 8.789 1 97.69 232 GLU B O 1
ATOM 6031 N N . LEU B 1 233 ? 11.352 -7.891 8.359 1 98.19 233 LEU B N 1
ATOM 6032 C CA . LEU B 1 233 ? 11.891 -8.672 7.25 1 98.19 233 LEU B CA 1
ATOM 6033 C C . LEU B 1 233 ? 12.203 -7.773 6.055 1 98.19 233 LEU B C 1
ATOM 6035 O O . LEU B 1 233 ? 13.188 -7.992 5.348 1 98.19 233 LEU B O 1
ATOM 6039 N N . VAL B 1 234 ? 11.328 -6.801 5.766 1 98.25 234 VAL B N 1
ATOM 6040 C CA . VAL B 1 234 ? 11.578 -5.84 4.699 1 98.25 234 VAL B CA 1
ATOM 6041 C C . VAL B 1 234 ? 12.906 -5.125 4.945 1 98.25 234 VAL B C 1
ATOM 6043 O O . VAL B 1 234 ? 13.703 -4.945 4.023 1 98.25 234 VAL B O 1
ATOM 6046 N N . ARG B 1 235 ? 13.18 -4.746 6.18 1 96.94 235 ARG B N 1
ATOM 6047 C CA . ARG B 1 235 ? 14.406 -4.051 6.543 1 96.94 235 ARG B CA 1
ATOM 6048 C C . ARG B 1 235 ? 15.625 -4.93 6.285 1 96.94 235 ARG B C 1
ATOM 6050 O O . ARG B 1 235 ? 16.688 -4.43 5.883 1 96.94 235 ARG B O 1
ATOM 6057 N N . GLU B 1 236 ? 15.484 -6.219 6.477 1 95.69 236 GLU B N 1
ATOM 6058 C CA . GLU B 1 236 ? 16.578 -7.152 6.215 1 95.69 236 GLU B CA 1
ATOM 6059 C C . GLU B 1 236 ? 16.922 -7.195 4.727 1 95.69 236 GLU B C 1
ATOM 6061 O O . GLU B 1 236 ? 18.016 -7.617 4.352 1 95.69 236 GLU B O 1
ATOM 6066 N N . MET B 1 237 ? 16.016 -6.766 3.885 1 96.88 237 MET B N 1
ATOM 6067 C CA . MET B 1 237 ? 16.188 -6.812 2.438 1 96.88 237 MET B CA 1
ATOM 6068 C C . MET B 1 237 ? 16.672 -5.469 1.907 1 96.88 237 MET B C 1
ATOM 6070 O O . MET B 1 237 ? 16.594 -5.207 0.706 1 96.88 237 MET B O 1
ATOM 6074 N N . ARG B 1 238 ? 17.234 -4.578 2.678 1 95.44 238 ARG B N 1
ATOM 6075 C CA . ARG B 1 238 ? 17.562 -3.205 2.301 1 95.44 238 ARG B CA 1
ATOM 6076 C C . ARG B 1 238 ? 18.641 -3.172 1.218 1 95.44 238 ARG B C 1
ATOM 6078 O O . ARG B 1 238 ? 18.859 -2.141 0.579 1 95.44 238 ARG B O 1
ATOM 6085 N N . TYR B 1 239 ? 19.328 -4.301 0.985 1 96.19 239 TYR B N 1
ATOM 6086 C CA . TYR B 1 239 ? 20.297 -4.363 -0.105 1 96.19 239 TYR B CA 1
ATOM 6087 C C . TYR B 1 239 ? 19.594 -4.332 -1.458 1 96.19 239 TYR B C 1
ATOM 6089 O O . TYR B 1 239 ? 20.234 -4.109 -2.49 1 96.19 239 TYR B O 1
ATOM 6097 N N . VAL B 1 240 ? 18.266 -4.633 -1.537 1 97.19 240 VAL B N 1
ATOM 6098 C CA . VAL B 1 240 ? 17.469 -4.477 -2.754 1 97.19 240 VAL B CA 1
ATOM 6099 C C . VAL B 1 240 ? 17.188 -2.996 -3.004 1 97.19 240 VAL B C 1
ATOM 6101 O O . VAL B 1 240 ? 16.609 -2.316 -2.158 1 97.19 240 VAL B O 1
ATOM 6104 N N . GLU B 1 241 ? 17.438 -2.449 -4.086 1 94.94 241 GLU B N 1
ATOM 6105 C CA . GLU B 1 241 ? 17.484 -1.015 -4.352 1 94.94 241 GLU B CA 1
ATOM 6106 C C . GLU B 1 241 ? 16.094 -0.403 -4.316 1 94.94 241 GLU B C 1
ATOM 6108 O O . GLU B 1 241 ? 15.859 0.593 -3.629 1 94.94 241 GLU B O 1
ATOM 6113 N N . SER B 1 242 ? 15.18 -0.956 -5.109 1 95.44 242 SER B N 1
ATOM 6114 C CA . SER B 1 242 ? 13.812 -0.445 -5.18 1 95.44 242 SER B CA 1
ATOM 6115 C C . SER B 1 242 ? 13.047 -0.737 -3.893 1 95.44 242 SER B C 1
ATOM 6117 O O . SER B 1 242 ? 12.969 -1.889 -3.461 1 95.44 242 SER B O 1
ATOM 6119 N N . PRO B 1 243 ? 12.438 0.283 -3.277 1 96.31 243 PRO B N 1
ATOM 6120 C CA . PRO B 1 243 ? 11.672 0.029 -2.053 1 96.31 243 PRO B CA 1
ATOM 6121 C C . PRO B 1 243 ? 10.523 -0.953 -2.266 1 96.31 243 PRO B C 1
ATOM 6123 O O . PRO B 1 243 ? 10.25 -1.789 -1.399 1 96.31 243 PRO B O 1
ATOM 6126 N N . GLU B 1 244 ? 9.836 -0.839 -3.373 1 97.12 244 GLU B N 1
ATOM 6127 C CA . GLU B 1 244 ? 8.75 -1.77 -3.656 1 97.12 244 GLU B CA 1
ATOM 6128 C C . GLU B 1 244 ? 9.273 -3.188 -3.861 1 97.12 244 GLU B C 1
ATOM 6130 O O . GLU B 1 244 ? 8.688 -4.152 -3.367 1 97.12 244 GLU B O 1
ATOM 6135 N N . ARG B 1 245 ? 10.391 -3.328 -4.582 1 97.38 245 ARG B N 1
ATOM 6136 C CA . ARG B 1 245 ? 11.008 -4.629 -4.809 1 97.38 245 ARG B CA 1
ATOM 6137 C C . ARG B 1 245 ? 11.5 -5.234 -3.502 1 97.38 245 ARG B C 1
ATOM 6139 O O . ARG B 1 245 ? 11.477 -6.457 -3.328 1 97.38 245 ARG B O 1
ATOM 6146 N N . ARG B 1 246 ? 11.906 -4.355 -2.6 1 97.12 246 ARG B N 1
ATOM 6147 C CA . ARG B 1 246 ? 12.32 -4.793 -1.271 1 97.12 246 ARG B CA 1
ATOM 6148 C C . ARG B 1 246 ? 11.172 -5.477 -0.538 1 97.12 246 ARG B C 1
ATOM 6150 O O . ARG B 1 246 ? 11.359 -6.523 0.091 1 97.12 246 ARG B O 1
ATOM 6157 N N . MET B 1 247 ? 10.047 -4.828 -0.54 1 98.25 247 MET B N 1
ATOM 6158 C CA . MET B 1 247 ? 8.859 -5.422 0.069 1 98.25 247 MET B CA 1
ATOM 6159 C C . MET B 1 247 ? 8.492 -6.738 -0.613 1 98.25 247 MET B C 1
ATOM 6161 O O . MET B 1 247 ? 8.18 -7.723 0.057 1 98.25 247 MET B O 1
ATOM 6165 N N . PHE B 1 248 ? 8.578 -6.777 -1.907 1 98.69 248 PHE B N 1
ATOM 6166 C CA . PHE B 1 248 ? 8.352 -7.992 -2.682 1 98.69 248 PHE B CA 1
ATOM 6167 C C . PHE B 1 248 ? 9.312 -9.094 -2.256 1 98.69 248 PHE B C 1
ATOM 6169 O O . PHE B 1 248 ? 8.914 -10.25 -2.094 1 98.69 248 PHE B O 1
ATOM 6176 N N . ALA B 1 249 ? 10.562 -8.75 -2.119 1 98.62 249 ALA B N 1
ATOM 6177 C CA . ALA B 1 249 ? 11.578 -9.711 -1.696 1 98.62 249 ALA B CA 1
ATOM 6178 C C . ALA B 1 249 ? 11.227 -10.32 -0.343 1 98.62 249 ALA B C 1
ATOM 6180 O O . ALA B 1 249 ? 11.422 -11.516 -0.123 1 98.62 249 ALA B O 1
ATOM 6181 N N . ALA B 1 250 ? 10.719 -9.484 0.53 1 98.75 250 ALA B N 1
ATOM 6182 C CA . ALA B 1 250 ? 10.297 -9.984 1.838 1 98.75 250 ALA B CA 1
ATOM 6183 C C . ALA B 1 250 ? 9.125 -10.945 1.708 1 98.75 250 ALA B C 1
ATOM 6185 O O . ALA B 1 250 ? 9.055 -11.945 2.424 1 98.75 250 ALA B O 1
ATOM 6186 N N . MET B 1 251 ? 8.172 -10.656 0.844 1 98.88 251 MET B N 1
ATOM 6187 C CA . MET B 1 251 ? 7.074 -11.586 0.565 1 98.88 251 MET B CA 1
ATOM 6188 C C . MET B 1 251 ? 7.605 -12.922 0.053 1 98.88 251 MET B C 1
ATOM 6190 O O . MET B 1 251 ? 7.156 -13.977 0.488 1 98.88 251 MET B O 1
ATOM 6194 N N . MET B 1 252 ? 8.602 -12.867 -0.836 1 98.81 252 MET B N 1
ATOM 6195 C CA . MET B 1 252 ? 9.211 -14.062 -1.4 1 98.81 252 MET B CA 1
ATOM 6196 C C . MET B 1 252 ? 9.938 -14.867 -0.323 1 98.81 252 MET B C 1
ATOM 6198 O O . MET B 1 252 ? 9.906 -16.094 -0.336 1 98.81 252 MET B O 1
ATOM 6202 N N . LYS B 1 253 ? 10.602 -14.164 0.579 1 98.75 253 LYS B N 1
ATOM 6203 C CA . LYS B 1 253 ? 11.289 -14.844 1.672 1 98.75 253 LYS B CA 1
ATOM 6204 C C . LYS B 1 253 ? 10.312 -15.664 2.512 1 98.75 253 LYS B C 1
ATOM 6206 O O . LYS B 1 253 ? 10.602 -16.812 2.873 1 98.75 253 LYS B O 1
ATOM 6211 N N . LYS B 1 254 ? 9.172 -15.094 2.793 1 98.94 254 LYS B N 1
ATOM 6212 C CA . LYS B 1 254 ? 8.156 -15.805 3.559 1 98.94 254 LYS B CA 1
ATOM 6213 C C . LYS B 1 254 ? 7.637 -17.016 2.787 1 98.94 254 LYS B C 1
ATOM 6215 O O . LYS B 1 254 ? 7.371 -18.062 3.375 1 98.94 254 LYS B O 1
ATOM 6220 N N . LEU B 1 255 ? 7.465 -16.875 1.506 1 98.94 255 LEU B N 1
ATOM 6221 C CA . LEU B 1 255 ? 7.047 -17.984 0.664 1 98.94 255 LEU B CA 1
ATOM 6222 C C . LEU B 1 255 ? 8.094 -19.094 0.669 1 98.94 255 LEU B C 1
ATOM 6224 O O . LEU B 1 255 ? 7.758 -20.266 0.815 1 98.94 255 LEU B O 1
ATOM 6228 N N . ASP B 1 256 ? 9.352 -18.719 0.513 1 98.94 256 ASP B N 1
ATOM 6229 C CA . ASP B 1 256 ? 10.445 -19.688 0.541 1 98.94 256 ASP B CA 1
ATOM 6230 C C . ASP B 1 256 ? 10.508 -20.406 1.889 1 98.94 256 ASP B C 1
ATOM 6232 O O . ASP B 1 256 ? 10.719 -21.625 1.943 1 98.94 256 ASP B O 1
ATOM 6236 N N . ASP B 1 257 ? 10.359 -19.656 2.975 1 98.88 257 ASP B N 1
ATOM 6237 C CA . ASP B 1 257 ? 10.328 -20.25 4.309 1 98.88 257 ASP B CA 1
ATOM 6238 C C . ASP B 1 257 ? 9.18 -21.25 4.438 1 98.88 257 ASP B C 1
ATOM 6240 O O . ASP B 1 257 ? 9.328 -22.281 5.09 1 98.88 257 ASP B O 1
ATOM 6244 N N . SER B 1 258 ? 8.07 -20.906 3.842 1 98.94 258 SER B N 1
ATOM 6245 C CA . SER B 1 258 ? 6.93 -21.812 3.863 1 98.94 258 SER B CA 1
ATOM 6246 C C . SER B 1 258 ? 7.281 -23.156 3.221 1 98.94 258 SER B C 1
ATOM 6248 O O . SER B 1 258 ? 6.949 -24.219 3.758 1 98.94 258 SER B O 1
ATOM 6250 N N . VAL B 1 259 ? 7.938 -23.094 2.096 1 98.94 259 VAL B N 1
ATOM 6251 C CA . VAL B 1 259 ? 8.367 -24.328 1.427 1 98.94 259 VAL B CA 1
ATOM 6252 C C . VAL B 1 259 ? 9.281 -25.125 2.355 1 98.94 259 VAL B C 1
ATOM 6254 O O . VAL B 1 259 ? 9.117 -26.344 2.49 1 98.94 259 VAL B O 1
ATOM 6257 N N . GLY B 1 260 ? 10.203 -24.453 2.998 1 98.94 260 GLY B N 1
ATOM 6258 C CA . GLY B 1 260 ? 11.07 -25.109 3.965 1 98.94 260 GLY B CA 1
ATOM 6259 C C . GLY B 1 260 ? 10.305 -25.797 5.082 1 98.94 260 GLY B C 1
ATOM 6260 O O . GLY B 1 260 ? 10.562 -26.953 5.41 1 98.94 260 GLY B O 1
ATOM 6261 N N . ASP B 1 261 ? 9.328 -25.078 5.629 1 98.94 261 ASP B N 1
ATOM 6262 C CA . ASP B 1 261 ? 8.555 -25.594 6.754 1 98.94 261 ASP B CA 1
ATOM 6263 C C . ASP B 1 261 ? 7.73 -26.812 6.352 1 98.94 261 ASP B C 1
ATOM 6265 O O . ASP B 1 261 ? 7.582 -27.75 7.133 1 98.94 261 ASP B O 1
ATOM 6269 N N . ILE B 1 262 ? 7.18 -26.781 5.168 1 98.94 262 ILE B N 1
ATOM 6270 C CA . ILE B 1 262 ? 6.371 -27.906 4.68 1 98.94 262 ILE B CA 1
ATOM 6271 C C . ILE B 1 262 ? 7.254 -29.141 4.496 1 98.94 262 ILE B C 1
ATOM 6273 O O . ILE B 1 262 ? 6.891 -30.234 4.93 1 98.94 262 ILE B O 1
ATOM 6277 N N . VAL B 1 263 ? 8.43 -28.969 3.92 1 98.94 263 VAL B N 1
ATOM 6278 C CA . VAL B 1 263 ? 9.352 -30.094 3.721 1 98.94 263 VAL B CA 1
ATOM 6279 C C . VAL B 1 263 ? 9.797 -30.641 5.074 1 98.94 263 VAL B C 1
ATOM 6281 O O . VAL B 1 263 ? 9.844 -31.859 5.27 1 98.94 263 VAL B O 1
ATOM 6284 N N . GLN B 1 264 ? 10.094 -29.719 6 1 98.94 264 GLN B N 1
ATOM 6285 C CA . GLN B 1 264 ? 10.484 -30.125 7.344 1 98.94 264 GLN B CA 1
ATOM 6286 C C . GLN B 1 264 ? 9.375 -30.922 8.023 1 98.94 264 GLN B C 1
ATOM 6288 O O . GLN B 1 264 ? 9.641 -31.922 8.695 1 98.94 264 GLN B O 1
ATOM 6293 N N . ALA B 1 265 ? 8.148 -30.469 7.824 1 98.94 265 ALA B N 1
ATOM 6294 C CA . ALA B 1 265 ? 7.016 -31.172 8.414 1 98.94 265 ALA B CA 1
ATOM 6295 C C . ALA B 1 265 ? 6.895 -32.594 7.844 1 98.94 265 ALA B C 1
ATOM 6297 O O . ALA B 1 265 ? 6.648 -33.531 8.578 1 98.94 265 ALA B O 1
ATOM 6298 N N . LEU B 1 266 ? 7.035 -32.75 6.574 1 98.94 266 LEU B N 1
ATOM 6299 C CA . LEU B 1 266 ? 6.996 -34.062 5.934 1 98.94 266 LEU B CA 1
ATOM 6300 C C . LEU B 1 266 ? 8.109 -34.969 6.465 1 98.94 266 LEU B C 1
ATOM 6302 O O . LEU B 1 266 ? 7.891 -36.156 6.695 1 98.94 266 LEU B O 1
ATOM 6306 N N . HIS B 1 267 ? 9.289 -34.406 6.625 1 98.75 267 HIS B N 1
ATOM 6307 C CA . HIS B 1 267 ? 10.422 -35.125 7.152 1 98.75 267 HIS B CA 1
ATOM 6308 C C . HIS B 1 267 ? 10.156 -35.625 8.57 1 98.75 267 HIS B C 1
ATOM 6310 O O . HIS B 1 267 ? 10.367 -36.781 8.883 1 98.75 267 HIS B O 1
ATOM 6316 N N . ASN B 1 268 ? 9.648 -34.688 9.359 1 98.69 268 ASN B N 1
ATOM 6317 C CA . ASN B 1 268 ? 9.375 -35.031 10.75 1 98.69 268 ASN B CA 1
ATOM 6318 C C . ASN B 1 268 ? 8.336 -36.125 10.875 1 98.69 268 ASN B C 1
ATOM 6320 O O . ASN B 1 268 ? 8.375 -36.938 11.82 1 98.69 268 ASN B O 1
ATOM 6324 N N . LYS B 1 269 ? 7.465 -36.219 9.891 1 98.44 269 LYS B N 1
ATOM 6325 C CA . LYS B 1 269 ? 6.379 -37.188 9.906 1 98.44 269 LYS B CA 1
ATOM 6326 C C . LYS B 1 269 ? 6.781 -38.5 9.188 1 98.44 269 LYS B C 1
ATOM 6328 O O . LYS B 1 269 ? 5.973 -39.406 9.039 1 98.44 269 LYS B O 1
ATOM 6333 N N . ASN B 1 270 ? 8.031 -38.594 8.688 1 97.62 270 ASN B N 1
ATOM 6334 C CA . ASN B 1 270 ? 8.555 -39.719 7.918 1 97.62 270 ASN B CA 1
ATOM 6335 C C . ASN B 1 270 ? 7.734 -39.938 6.656 1 97.62 270 ASN B C 1
ATOM 6337 O O . ASN B 1 270 ? 7.465 -41.094 6.301 1 97.62 270 ASN B O 1
ATOM 6341 N N . MET B 1 271 ? 7.285 -38.875 6.07 1 98.19 271 MET B N 1
ATOM 6342 C CA . MET B 1 271 ? 6.484 -38.969 4.855 1 98.19 271 MET B CA 1
ATOM 6343 C C . MET B 1 271 ? 7.262 -38.438 3.648 1 98.19 271 MET B C 1
ATOM 6345 O O . MET B 1 271 ? 6.859 -38.656 2.504 1 98.19 271 MET B O 1
ATOM 6349 N N . LEU B 1 272 ? 8.375 -37.812 3.85 1 98.5 272 LEU B N 1
ATOM 6350 C CA . LEU B 1 272 ? 9.047 -37.062 2.797 1 98.5 272 LEU B CA 1
ATOM 6351 C C . LEU B 1 272 ? 9.469 -37.969 1.653 1 98.5 272 LEU B C 1
ATOM 6353 O O . LEU B 1 272 ? 9.234 -37.656 0.483 1 98.5 272 LEU B O 1
ATOM 6357 N N . GLU B 1 273 ? 10 -39.125 1.894 1 96.75 273 GLU B N 1
ATOM 6358 C CA . GLU B 1 273 ? 10.547 -40.031 0.87 1 96.75 273 GLU B CA 1
ATOM 6359 C C . GLU B 1 273 ? 9.445 -40.656 0.029 1 96.75 273 GLU B C 1
ATOM 6361 O O . GLU B 1 273 ? 9.711 -41.219 -1.042 1 96.75 273 GLU B O 1
ATOM 6366 N N . ASP B 1 274 ? 8.211 -40.594 0.512 1 97.31 274 ASP B N 1
ATOM 6367 C CA . ASP B 1 274 ? 7.059 -41.125 -0.217 1 97.31 274 ASP B CA 1
ATOM 6368 C C . ASP B 1 274 ? 6.188 -39.969 -0.752 1 97.31 274 ASP B C 1
ATOM 6370 O O . ASP B 1 274 ? 4.977 -40.125 -0.901 1 97.31 274 ASP B O 1
ATOM 6374 N N . THR B 1 275 ? 6.777 -38.812 -0.892 1 98.62 275 THR B N 1
ATOM 6375 C CA . THR B 1 275 ? 5.992 -37.656 -1.313 1 98.62 275 THR B CA 1
ATOM 6376 C C . THR B 1 275 ? 6.535 -37.062 -2.615 1 98.62 275 THR B C 1
ATOM 6378 O O . THR B 1 275 ? 7.746 -36.938 -2.779 1 98.62 275 THR B O 1
ATOM 6381 N N . ILE B 1 276 ? 5.605 -36.812 -3.58 1 98.75 276 ILE B N 1
ATOM 6382 C CA . ILE B 1 276 ? 5.883 -35.938 -4.719 1 98.75 276 ILE B CA 1
ATOM 6383 C C . ILE B 1 276 ? 5.594 -34.469 -4.344 1 98.75 276 ILE B C 1
ATOM 6385 O O . ILE B 1 276 ? 4.504 -34.156 -3.857 1 98.75 276 ILE B O 1
ATOM 6389 N N . ILE B 1 277 ? 6.605 -33.625 -4.492 1 98.94 277 ILE B N 1
ATOM 6390 C CA . ILE B 1 277 ? 6.43 -32.188 -4.238 1 98.94 277 ILE B CA 1
ATOM 6391 C C . ILE B 1 277 ? 6.527 -31.422 -5.551 1 98.94 277 ILE B C 1
ATOM 6393 O O . ILE B 1 277 ? 7.484 -31.594 -6.312 1 98.94 277 ILE B O 1
ATOM 6397 N N . VAL B 1 278 ? 5.535 -30.641 -5.816 1 98.94 278 VAL B N 1
ATOM 6398 C CA . VAL B 1 278 ? 5.531 -29.75 -6.973 1 98.94 278 VAL B CA 1
ATOM 6399 C C . VAL B 1 278 ? 5.473 -28.297 -6.504 1 98.94 278 VAL B C 1
ATOM 6401 O O . VAL B 1 278 ? 4.746 -27.969 -5.566 1 98.94 278 VAL B O 1
ATOM 6404 N N . PHE B 1 279 ? 6.324 -27.438 -7.074 1 98.94 279 PHE B N 1
ATOM 6405 C CA . PHE B 1 279 ? 6.262 -26 -6.883 1 98.94 279 PHE B CA 1
ATOM 6406 C C . PHE B 1 279 ? 6.133 -25.281 -8.227 1 98.94 279 PHE B C 1
ATOM 6408 O O . PHE B 1 279 ? 6.969 -25.469 -9.109 1 98.94 279 PHE B O 1
ATOM 6415 N N . VAL B 1 280 ? 5.043 -24.422 -8.367 1 98.94 280 VAL B N 1
ATOM 6416 C CA . VAL B 1 280 ? 4.855 -23.75 -9.656 1 98.94 280 VAL B CA 1
ATOM 6417 C C . VAL B 1 280 ? 4.352 -22.328 -9.43 1 98.94 280 VAL B C 1
ATOM 6419 O O . VAL B 1 280 ? 3.834 -22 -8.352 1 98.94 280 VAL B O 1
ATOM 6422 N N . SER B 1 281 ? 4.555 -21.5 -10.406 1 98.81 281 SER B N 1
ATOM 6423 C CA . SER B 1 281 ? 3.789 -20.266 -10.547 1 98.8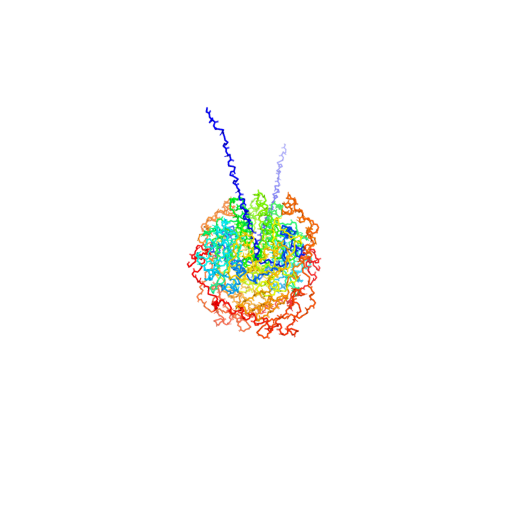1 281 SER B CA 1
ATOM 6424 C C . SER B 1 281 ? 2.551 -20.469 -11.406 1 98.81 281 SER B C 1
ATOM 6426 O O . SER B 1 281 ? 2.574 -21.25 -12.359 1 98.81 281 SER B O 1
ATOM 6428 N N . ASP B 1 282 ? 1.494 -19.781 -11.133 1 98.62 282 ASP B N 1
ATOM 6429 C CA . ASP B 1 282 ? 0.263 -19.984 -11.898 1 98.62 282 ASP B CA 1
ATOM 6430 C C . ASP B 1 282 ? 0.279 -19.156 -13.188 1 98.62 282 ASP B C 1
ATOM 6432 O O . ASP B 1 282 ? -0.468 -19.453 -14.125 1 98.62 282 ASP B O 1
ATOM 6436 N N . ASN B 1 283 ? 1 -18.156 -13.289 1 98.69 283 ASN B N 1
ATOM 6437 C CA . ASN B 1 283 ? 1.252 -17.312 -14.445 1 98.69 283 ASN B CA 1
ATOM 6438 C C . ASN B 1 283 ? 2.465 -16.406 -14.234 1 98.69 283 ASN B C 1
ATOM 6440 O O . ASN B 1 283 ? 3.129 -16.5 -13.195 1 98.69 283 ASN B O 1
ATOM 6444 N N . GLY B 1 284 ? 2.818 -15.641 -15.258 1 98.44 284 GLY B N 1
ATOM 6445 C CA . GLY B 1 284 ? 3.916 -14.695 -15.102 1 98.44 284 GLY B CA 1
ATOM 6446 C C . GLY B 1 284 ? 3.615 -13.586 -14.109 1 98.44 284 GLY B C 1
ATOM 6447 O O . GLY B 1 284 ? 2.461 -13.383 -13.734 1 98.44 284 GLY B O 1
ATOM 6448 N N . GLY B 1 285 ? 4.688 -12.953 -13.711 1 98.5 285 GLY B N 1
ATOM 6449 C CA . GLY B 1 285 ? 4.551 -11.891 -12.734 1 98.5 285 GLY B CA 1
ATOM 6450 C C . GLY B 1 285 ? 3.934 -10.625 -13.305 1 98.5 285 GLY B C 1
ATOM 6451 O O . GLY B 1 285 ? 3.984 -10.398 -14.516 1 98.5 285 GLY B O 1
ATOM 6452 N N . MET B 1 286 ? 3.328 -9.844 -12.453 1 98.25 286 MET B N 1
ATOM 6453 C CA . MET B 1 286 ? 2.713 -8.578 -12.828 1 98.25 286 MET B CA 1
ATOM 6454 C C . MET B 1 286 ? 3.627 -7.406 -12.484 1 98.25 286 MET B C 1
ATOM 6456 O O . MET B 1 286 ? 3.412 -6.715 -11.484 1 98.25 286 MET B O 1
ATOM 6460 N N . THR B 1 287 ? 4.473 -7.035 -13.367 1 97.88 287 THR B N 1
ATOM 6461 C CA . THR B 1 287 ? 5.543 -6.07 -13.133 1 97.88 287 THR B CA 1
ATOM 6462 C C . THR B 1 287 ? 4.98 -4.656 -13.039 1 97.88 287 THR B C 1
ATOM 6464 O O . THR B 1 287 ? 5.477 -3.832 -12.273 1 97.88 287 THR B O 1
ATOM 6467 N N . SER B 1 288 ? 3.98 -4.336 -13.828 1 96.25 288 SER B N 1
ATOM 6468 C CA . SER B 1 288 ? 3.408 -2.996 -13.93 1 96.25 288 SER B CA 1
ATOM 6469 C C . SER B 1 288 ? 1.892 -3.053 -14.078 1 96.25 288 SER B C 1
ATOM 6471 O O . SER B 1 288 ? 1.305 -4.137 -14.102 1 96.25 288 SER B O 1
ATOM 6473 N N . GLY B 1 289 ? 1.288 -1.922 -14.07 1 93.25 289 GLY B N 1
ATOM 6474 C CA . GLY B 1 289 ? -0.154 -1.848 -14.242 1 93.25 289 GLY B CA 1
ATOM 6475 C C . GLY B 1 289 ? -0.915 -1.866 -12.93 1 93.25 289 GLY B C 1
ATOM 6476 O O . GLY B 1 289 ? -0.328 -1.672 -11.859 1 93.25 289 GLY B O 1
ATOM 6477 N N . LEU B 1 290 ? -2.242 -2.109 -13.188 1 86.12 290 LEU B N 1
ATOM 6478 C CA . LEU B 1 290 ? -3.096 -2.209 -12.008 1 86.12 290 LEU B CA 1
ATOM 6479 C C . LEU B 1 290 ? -2.801 -3.486 -11.234 1 86.12 290 LEU B C 1
ATOM 6481 O O . LEU B 1 290 ? -2.572 -4.543 -11.828 1 86.12 290 LEU B O 1
ATOM 6485 N N . TYR B 1 291 ? -2.574 -3.574 -9.969 1 88 291 TYR B N 1
ATOM 6486 C CA . TYR B 1 291 ? -2.342 -4.695 -9.07 1 88 291 TYR B CA 1
ATOM 6487 C C . TYR B 1 291 ? -0.91 -5.203 -9.188 1 88 291 TYR B C 1
ATOM 6489 O O . TYR B 1 291 ? -0.651 -6.395 -9.008 1 88 291 TYR B O 1
ATOM 6497 N N . LYS B 1 292 ? -0.049 -4.324 -9.742 1 96.56 292 LYS B N 1
ATOM 6498 C CA . LYS B 1 292 ? 1.358 -4.699 -9.859 1 96.56 292 LYS B CA 1
ATOM 6499 C C . LYS B 1 292 ? 1.922 -5.121 -8.5 1 96.56 292 LYS B C 1
ATOM 6501 O O . LYS B 1 292 ? 1.56 -4.555 -7.469 1 96.56 292 LYS B O 1
ATOM 6506 N N . ASN B 1 293 ? 2.725 -6.117 -8.547 1 98.12 293 ASN B N 1
ATOM 6507 C CA . ASN B 1 293 ? 3.445 -6.559 -7.352 1 98.12 293 ASN B CA 1
ATOM 6508 C C . ASN B 1 293 ? 4.953 -6.379 -7.512 1 98.12 293 ASN B C 1
ATOM 6510 O O . ASN B 1 293 ? 5.73 -6.879 -6.699 1 98.12 293 ASN B O 1
ATOM 6514 N N . TYR B 1 294 ? 5.383 -5.766 -8.648 1 97.62 294 TYR B N 1
ATOM 6515 C CA . TYR B 1 294 ? 6.785 -5.488 -8.922 1 97.62 294 TYR B CA 1
ATOM 6516 C C . TYR B 1 294 ? 7.57 -6.781 -9.117 1 97.62 294 TYR B C 1
ATOM 6518 O O . TYR B 1 294 ? 8.758 -6.844 -8.812 1 97.62 294 TYR B O 1
ATOM 6526 N N . ALA B 1 295 ? 6.914 -7.84 -9.531 1 98.38 295 ALA B N 1
ATOM 6527 C CA . ALA B 1 295 ? 7.605 -9.047 -9.984 1 98.38 295 ALA B CA 1
ATOM 6528 C C . ALA B 1 295 ? 8.43 -8.773 -11.234 1 98.38 295 ALA B C 1
ATOM 6530 O O . ALA B 1 295 ? 8.211 -7.777 -11.93 1 98.38 295 ALA B O 1
ATOM 6531 N N . SER B 1 296 ? 9.414 -9.648 -11.484 1 98.06 296 SER B N 1
ATOM 6532 C CA . SER B 1 296 ? 10.242 -9.508 -12.68 1 98.06 296 SER B CA 1
ATOM 6533 C C . SER B 1 296 ? 10.266 -10.797 -13.492 1 98.06 296 SER B C 1
ATOM 6535 O O . SER B 1 296 ? 10.602 -11.859 -12.961 1 98.06 296 SER B O 1
ATOM 6537 N N . ASN B 1 297 ? 9.859 -10.672 -14.734 1 97.69 297 ASN B N 1
ATOM 6538 C CA . ASN B 1 297 ? 9.969 -11.789 -15.672 1 97.69 297 ASN B CA 1
ATOM 6539 C C . ASN B 1 297 ? 11.242 -11.688 -16.516 1 97.69 297 ASN B C 1
ATOM 6541 O O . ASN B 1 297 ? 11.469 -12.508 -17.406 1 97.69 297 ASN B O 1
ATOM 6545 N N . TYR B 1 298 ? 12.094 -10.789 -16.141 1 95.12 298 TYR B N 1
ATOM 6546 C CA . TYR B 1 298 ? 13.32 -10.539 -16.875 1 95.12 298 TYR B CA 1
ATOM 6547 C C . TYR B 1 298 ? 14.172 -11.797 -16.969 1 95.12 298 TYR B C 1
ATOM 6549 O O . TYR B 1 298 ? 14.336 -12.516 -15.977 1 95.12 298 TYR B O 1
ATOM 6557 N N . PRO B 1 299 ? 14.648 -12.086 -18.266 1 95.81 299 PRO B N 1
ATOM 6558 C CA . PRO B 1 299 ? 14.703 -11.234 -19.469 1 95.81 299 PRO B CA 1
ATOM 6559 C C . PRO B 1 299 ? 13.57 -11.531 -20.453 1 95.81 299 PRO B C 1
ATOM 6561 O O . PRO B 1 299 ? 13.562 -11.008 -21.562 1 95.81 299 PRO B O 1
ATOM 6564 N N . LEU B 1 300 ? 12.617 -12.352 -20.078 1 97.06 300 LEU B N 1
ATOM 6565 C CA . LEU B 1 300 ? 11.531 -12.758 -20.969 1 97.06 300 LEU B CA 1
ATOM 6566 C C . LEU B 1 300 ? 10.617 -11.578 -21.266 1 97.06 300 LEU B C 1
ATOM 6568 O O . LEU B 1 300 ? 10.352 -10.75 -20.391 1 97.06 300 LEU B O 1
ATOM 6572 N N . ARG B 1 301 ? 10.086 -11.562 -22.453 1 96.38 301 ARG B N 1
ATOM 6573 C CA . ARG B 1 301 ? 9.18 -10.5 -22.891 1 96.38 301 ARG B CA 1
ATOM 6574 C C . ARG B 1 301 ? 7.766 -10.742 -22.375 1 96.38 301 ARG B C 1
ATOM 6576 O O . ARG B 1 301 ? 7.246 -11.852 -22.469 1 96.38 301 ARG B O 1
ATOM 6583 N N . GLY B 1 302 ? 7.172 -9.609 -21.875 1 97.56 302 GLY B N 1
ATOM 6584 C CA . GLY B 1 302 ? 5.781 -9.672 -21.453 1 97.56 302 GLY B CA 1
ATOM 6585 C C . GLY B 1 302 ? 5.621 -9.953 -19.984 1 97.56 302 GLY B C 1
ATOM 6586 O O . GLY B 1 302 ? 6.586 -10.312 -19.297 1 97.56 302 GLY B O 1
ATOM 6587 N N . ILE B 1 303 ? 4.406 -9.703 -19.5 1 98.25 303 ILE B N 1
ATOM 6588 C CA . ILE B 1 303 ? 4.031 -9.938 -18.109 1 98.25 303 ILE B CA 1
ATOM 6589 C C . ILE B 1 303 ? 2.676 -10.641 -18.047 1 98.25 303 ILE B C 1
ATOM 6591 O O . ILE B 1 303 ? 2.135 -11.039 -19.078 1 98.25 303 ILE B O 1
ATOM 6595 N N . LYS B 1 304 ? 2.18 -10.953 -16.797 1 98 304 LYS B N 1
ATOM 6596 C CA . LYS B 1 304 ? 0.801 -11.406 -16.641 1 98 304 LYS B CA 1
ATOM 6597 C C . LYS B 1 304 ? -0.136 -10.672 -17.594 1 98 304 LYS B C 1
ATOM 6599 O O . LYS B 1 304 ? 0.041 -9.477 -17.844 1 98 304 LYS B O 1
ATOM 6604 N N . MET B 1 305 ? -1.135 -11.352 -18.203 1 97.38 305 MET B N 1
ATOM 6605 C CA . MET B 1 305 ? -2.152 -10.805 -19.094 1 97.38 305 MET B CA 1
ATOM 6606 C C . MET B 1 305 ? -1.623 -10.68 -20.516 1 97.38 305 MET B C 1
ATOM 6608 O O . MET B 1 305 ? -2.271 -10.086 -21.375 1 97.38 305 MET B O 1
ATOM 6612 N N . SER B 1 306 ? -0.443 -11.273 -20.797 1 97.69 306 SER B N 1
ATOM 6613 C CA . SER B 1 306 ? 0.085 -11.242 -22.156 1 97.69 306 SER B CA 1
ATOM 6614 C C . SER B 1 306 ? 0.505 -12.633 -22.625 1 97.69 306 SER B C 1
ATOM 6616 O O . SER B 1 306 ? 0.886 -13.477 -21.812 1 97.69 306 SER B O 1
ATOM 6618 N N . PRO B 1 307 ? 0.439 -12.922 -23.906 1 98.19 307 PRO B N 1
ATOM 6619 C CA . PRO B 1 307 ? 0.755 -14.25 -24.438 1 98.19 307 PRO B CA 1
ATOM 6620 C C . PRO B 1 307 ? 2.246 -14.445 -24.703 1 98.19 307 PRO B C 1
ATOM 6622 O O . PRO B 1 307 ? 2.65 -15.461 -25.266 1 98.19 307 PRO B O 1
ATOM 6625 N N . PHE B 1 308 ? 3.096 -13.5 -24.344 1 98.38 308 PHE B N 1
ATOM 6626 C CA . PHE B 1 308 ? 4.535 -13.617 -24.562 1 98.38 308 PHE B CA 1
ATOM 6627 C C . PHE B 1 308 ? 5.184 -14.438 -23.453 1 98.38 308 PHE B C 1
ATOM 6629 O O . PHE B 1 308 ? 4.531 -14.781 -22.469 1 98.38 308 PHE B O 1
ATOM 6636 N N . GLU B 1 309 ? 6.438 -14.781 -23.578 1 98.31 309 GLU B N 1
ATOM 6637 C CA . GLU B 1 309 ? 7.102 -15.75 -22.719 1 98.31 309 GLU B CA 1
ATOM 6638 C C . GLU B 1 309 ? 7.031 -15.328 -21.25 1 98.31 309 GLU B C 1
ATOM 6640 O O . GLU B 1 309 ? 6.793 -16.156 -20.375 1 98.31 309 GLU B O 1
ATOM 6645 N N . GLY B 1 310 ? 7.16 -14.047 -20.984 1 98.31 310 GLY B N 1
ATOM 6646 C CA . GLY B 1 310 ? 7.148 -13.578 -19.609 1 98.31 310 GLY B CA 1
ATOM 6647 C C . GLY B 1 310 ? 5.805 -13.75 -18.922 1 98.31 310 GLY B C 1
ATOM 6648 O O . GLY B 1 310 ? 5.715 -13.742 -17.703 1 98.31 310 GLY B O 1
ATOM 6649 N N . GLY B 1 311 ? 4.734 -13.898 -19.719 1 98.56 311 GLY B N 1
ATOM 6650 C CA . GLY B 1 311 ? 3.398 -14.07 -19.172 1 98.56 311 GLY B CA 1
ATOM 6651 C C . GLY B 1 311 ? 3.006 -15.531 -19.016 1 98.56 311 GLY B C 1
ATOM 6652 O O . GLY B 1 311 ? 2.146 -15.859 -18.188 1 98.56 311 GLY B O 1
ATOM 6653 N N . ILE B 1 312 ? 3.711 -16.453 -19.781 1 98.81 312 ILE B N 1
ATOM 6654 C CA . ILE B 1 312 ? 3.125 -17.781 -19.844 1 98.81 312 ILE B CA 1
ATOM 6655 C C . ILE B 1 312 ? 4.195 -18.828 -19.562 1 98.81 312 ILE B C 1
ATOM 6657 O O . ILE B 1 312 ? 3.881 -20 -19.281 1 98.81 312 ILE B O 1
ATOM 6661 N N . ARG B 1 313 ? 5.512 -18.594 -19.781 1 98.75 313 ARG B N 1
ATOM 6662 C CA . ARG B 1 313 ? 6.586 -19.469 -19.344 1 98.75 313 ARG B CA 1
ATOM 6663 C C . ARG B 1 313 ? 6.945 -19.219 -17.891 1 98.75 313 ARG B C 1
ATOM 6665 O O . ARG B 1 313 ? 7.516 -18.172 -17.562 1 98.75 313 ARG B O 1
ATOM 6672 N N . VAL B 1 314 ? 6.602 -20.125 -17.047 1 98.75 314 VAL B N 1
ATOM 6673 C CA . VAL B 1 314 ? 6.609 -19.781 -15.617 1 98.75 314 VAL B CA 1
ATOM 6674 C C . VAL B 1 314 ? 7.492 -20.781 -14.859 1 98.75 314 VAL B C 1
ATOM 6676 O O . VAL B 1 314 ? 7.965 -21.766 -15.43 1 98.75 314 VAL B O 1
ATOM 6679 N N . THR B 1 315 ? 7.762 -20.453 -13.602 1 98.62 315 THR B N 1
ATOM 6680 C CA . THR B 1 315 ? 8.594 -21.266 -12.711 1 98.62 315 THR B CA 1
ATOM 6681 C C . THR B 1 315 ? 7.902 -22.578 -12.383 1 98.62 315 THR B C 1
ATOM 6683 O O . THR B 1 315 ? 6.699 -22.609 -12.117 1 98.62 315 THR B O 1
ATOM 6686 N N . GLY B 1 316 ? 8.688 -23.688 -12.461 1 98.75 316 GLY B N 1
ATOM 6687 C CA . GLY B 1 316 ? 8.188 -24.984 -12.039 1 98.75 316 GLY B CA 1
ATOM 6688 C C . GLY B 1 316 ? 9.297 -25.953 -11.656 1 98.75 316 GLY B C 1
ATOM 6689 O O . GLY B 1 316 ? 10.406 -25.875 -12.188 1 98.75 316 GLY B O 1
ATOM 6690 N N . LEU B 1 317 ? 9 -26.797 -10.727 1 98.75 317 LEU B N 1
ATOM 6691 C CA . LEU B 1 317 ? 9.883 -27.906 -10.367 1 98.75 317 LEU B CA 1
ATOM 6692 C C . LEU B 1 317 ? 9.094 -29.078 -9.789 1 98.75 317 LEU B C 1
ATOM 6694 O O . LEU B 1 317 ? 7.941 -28.906 -9.383 1 98.75 317 LEU B O 1
ATOM 6698 N N . LEU B 1 318 ? 9.633 -30.25 -9.891 1 98.81 318 LEU B N 1
ATOM 6699 C CA . LEU B 1 318 ? 9.109 -31.484 -9.305 1 98.81 318 LEU B CA 1
ATOM 6700 C C . LEU B 1 318 ? 10.188 -32.188 -8.5 1 98.81 318 LEU B C 1
ATOM 6702 O O . LEU B 1 318 ? 11.32 -32.375 -8.969 1 98.81 318 LEU B O 1
ATOM 6706 N N . TRP B 1 319 ? 9.812 -32.531 -7.285 1 98.38 319 TRP B N 1
ATOM 6707 C CA . TRP B 1 319 ? 10.742 -33.25 -6.441 1 98.38 319 TRP B CA 1
ATOM 6708 C C . TRP B 1 319 ? 10.125 -34.562 -5.98 1 98.38 319 TRP B C 1
ATOM 6710 O O . TRP B 1 319 ? 8.945 -34.625 -5.629 1 98.38 319 TRP B O 1
ATOM 6720 N N . ALA B 1 320 ? 10.82 -35.625 -6.035 1 97.5 320 ALA B N 1
ATOM 6721 C CA . ALA B 1 320 ? 10.562 -36.938 -5.402 1 97.5 320 ALA B CA 1
ATOM 6722 C C . ALA B 1 320 ? 11.859 -37.625 -5.043 1 97.5 320 ALA B C 1
ATOM 6724 O O . ALA B 1 320 ? 12.906 -37.375 -5.652 1 97.5 320 ALA B O 1
ATOM 6725 N N . ALA B 1 321 ? 11.852 -38.438 -4.031 1 93.06 321 ALA B N 1
ATOM 6726 C CA . ALA B 1 321 ? 13.07 -39.062 -3.514 1 93.06 321 ALA B CA 1
ATOM 6727 C C . ALA B 1 321 ? 13.703 -40 -4.551 1 93.06 321 ALA B C 1
ATOM 6729 O O . ALA B 1 321 ? 14.922 -40.125 -4.598 1 93.06 321 ALA B O 1
ATOM 6730 N N . ASN B 1 322 ? 12.93 -40.594 -5.453 1 87.19 322 ASN B N 1
ATOM 6731 C CA . ASN B 1 322 ? 13.516 -41.656 -6.285 1 87.19 322 ASN B CA 1
ATOM 6732 C C . ASN B 1 322 ? 13.281 -41.375 -7.77 1 87.19 322 ASN B C 1
ATOM 6734 O O . ASN B 1 322 ? 12.906 -42.281 -8.516 1 87.19 322 ASN B O 1
ATOM 6738 N N . LEU B 1 323 ? 13.633 -40.156 -8.133 1 92.81 323 LEU B N 1
ATOM 6739 C CA . LEU B 1 323 ? 13.578 -39.875 -9.555 1 92.81 323 LEU B CA 1
ATOM 6740 C C . LEU B 1 323 ? 14.812 -40.438 -10.273 1 92.81 323 LEU B C 1
ATOM 6742 O O . LEU B 1 323 ? 15.914 -40.406 -9.727 1 92.81 323 LEU B O 1
ATOM 6746 N N . ASN B 1 324 ? 14.633 -40.938 -11.422 1 91.19 324 ASN B N 1
ATOM 6747 C CA . ASN B 1 324 ? 15.734 -41.469 -12.219 1 91.19 324 ASN B CA 1
ATOM 6748 C C . ASN B 1 324 ? 16.469 -40.375 -12.977 1 91.19 324 ASN B C 1
ATOM 6750 O O . ASN B 1 324 ? 17.562 -40.562 -13.484 1 91.19 324 ASN B O 1
ATOM 6754 N N . ASN B 1 325 ? 15.922 -39.219 -13.109 1 91.19 325 ASN B N 1
ATOM 6755 C CA . ASN B 1 325 ? 16.531 -38.094 -13.781 1 91.19 325 ASN B CA 1
ATOM 6756 C C . ASN B 1 325 ? 17.688 -37.5 -12.969 1 91.19 325 ASN B C 1
ATOM 6758 O O . ASN B 1 325 ? 17.469 -36.625 -12.125 1 91.19 325 ASN B O 1
ATOM 6762 N N . ASP B 1 326 ? 18.938 -37.781 -13.359 1 88.25 326 ASP B N 1
ATOM 6763 C CA . ASP B 1 326 ? 20.109 -37.344 -12.617 1 88.25 326 ASP B CA 1
ATOM 6764 C C . ASP B 1 326 ? 20.625 -36 -13.133 1 88.25 326 ASP B C 1
ATOM 6766 O O . ASP B 1 326 ? 21.5 -35.375 -12.531 1 88.25 326 ASP B O 1
ATOM 6770 N N . ASN B 1 327 ? 19.953 -35.531 -14.156 1 91.75 327 ASN B N 1
ATOM 6771 C CA . ASN B 1 327 ? 20.312 -34.219 -14.688 1 91.75 327 ASN B CA 1
ATOM 6772 C C . ASN B 1 327 ? 19.672 -33.094 -13.875 1 91.75 327 ASN B C 1
ATOM 6774 O O . ASN B 1 327 ? 20.094 -31.938 -13.969 1 91.75 327 ASN B O 1
ATOM 6778 N N . HIS B 1 328 ? 18.656 -33.406 -13.195 1 94.94 328 HIS B N 1
ATOM 6779 C CA . HIS B 1 328 ? 17.922 -32.469 -12.328 1 94.94 328 HIS B CA 1
ATOM 6780 C C . HIS B 1 328 ? 17.359 -31.297 -13.117 1 94.94 328 HIS B C 1
ATOM 6782 O O . HIS B 1 328 ? 17.094 -30.234 -12.547 1 94.94 328 HIS B O 1
ATOM 6788 N N . TYR B 1 329 ? 17.25 -31.375 -14.398 1 96.25 329 TYR B N 1
ATOM 6789 C CA . TYR B 1 329 ? 16.703 -30.375 -15.305 1 96.25 329 TYR B CA 1
ATOM 6790 C C . TYR B 1 329 ? 15.969 -31.047 -16.469 1 96.25 329 TYR B C 1
ATOM 6792 O O . TYR B 1 329 ? 16.422 -32.062 -17 1 96.25 329 TYR B O 1
ATOM 6800 N N . TRP B 1 330 ? 14.82 -30.609 -16.781 1 97.62 330 TRP B N 1
ATOM 6801 C CA . TRP B 1 330 ? 14.055 -31.125 -17.906 1 97.62 330 TRP B CA 1
ATOM 6802 C C . TRP B 1 330 ? 13.547 -30 -18.781 1 97.62 330 TRP B C 1
ATOM 6804 O O . TRP B 1 330 ? 12.812 -29.125 -18.312 1 97.62 330 TRP B O 1
ATOM 6814 N N . ASP B 1 331 ? 13.844 -29.938 -20.062 1 95.75 331 ASP B N 1
ATOM 6815 C CA . ASP B 1 331 ? 13.547 -28.844 -20.969 1 95.75 331 ASP B CA 1
ATOM 6816 C C . ASP B 1 331 ? 12.383 -29.188 -21.891 1 95.75 331 ASP B C 1
ATOM 6818 O O . ASP B 1 331 ? 12.188 -28.547 -22.922 1 95.75 331 ASP B O 1
ATOM 6822 N N . GLY B 1 332 ? 11.688 -30.297 -21.594 1 97.31 332 GLY B N 1
ATOM 6823 C CA . GLY B 1 332 ? 10.508 -30.641 -22.375 1 97.31 332 GLY B CA 1
ATOM 6824 C C . GLY B 1 332 ? 9.367 -29.656 -22.188 1 97.31 332 GLY B C 1
ATOM 6825 O O . GLY B 1 332 ? 9.18 -29.094 -21.109 1 97.31 332 GLY B O 1
ATOM 6826 N N . TYR B 1 333 ? 8.578 -29.469 -23.266 1 98.31 333 TYR B N 1
ATOM 6827 C CA . TYR B 1 333 ? 7.402 -28.609 -23.203 1 98.31 333 TYR B CA 1
ATOM 6828 C C . TYR B 1 333 ? 6.324 -29.219 -22.312 1 98.31 333 TYR B C 1
ATOM 6830 O O . TYR B 1 333 ? 5.98 -30.391 -22.453 1 98.31 333 TYR B O 1
ATOM 6838 N N . MET B 1 334 ? 5.895 -28.469 -21.406 1 98.69 334 MET B N 1
ATOM 6839 C CA . MET B 1 334 ? 4.824 -28.859 -20.5 1 98.69 334 MET B CA 1
ATOM 6840 C C . MET B 1 334 ? 3.85 -27.719 -20.266 1 98.69 334 MET B C 1
ATOM 6842 O O . MET B 1 334 ? 4.262 -26.547 -20.172 1 98.69 334 MET B O 1
ATOM 6846 N N . HIS B 1 335 ? 2.572 -27.969 -20.297 1 98.88 335 HIS B N 1
ATOM 6847 C CA . HIS B 1 335 ? 1.526 -27 -20 1 98.88 335 HIS B CA 1
ATOM 6848 C C . HIS B 1 335 ? 0.869 -27.312 -18.656 1 98.88 335 HIS B C 1
ATOM 6850 O O . HIS B 1 335 ? 0.858 -28.469 -18.219 1 98.88 335 HIS B O 1
ATOM 6856 N N . VAL B 1 336 ? 0.334 -26.344 -18.016 1 98.94 336 VAL B N 1
ATOM 6857 C CA . VAL B 1 336 ? -0.303 -26.5 -16.719 1 98.94 336 VAL B CA 1
ATOM 6858 C C . VAL B 1 336 ? -1.389 -27.562 -16.797 1 98.94 336 VAL B C 1
ATOM 6860 O O . VAL B 1 336 ? -1.612 -28.297 -15.828 1 98.94 336 VAL B O 1
ATOM 6863 N N . ALA B 1 337 ? -2.021 -27.781 -17.906 1 98.88 337 ALA B N 1
ATOM 6864 C CA . ALA B 1 337 ? -3.062 -28.797 -18.078 1 98.88 337 ALA B CA 1
ATOM 6865 C C . ALA B 1 337 ? -2.48 -30.203 -17.984 1 98.88 337 ALA B C 1
ATOM 6867 O O . ALA B 1 337 ? -3.219 -31.188 -17.828 1 98.88 337 ALA B O 1
ATOM 6868 N N . ASP B 1 338 ? -1.217 -30.359 -18.109 1 98.94 338 ASP B N 1
ATOM 6869 C CA . ASP B 1 338 ? -0.564 -31.656 -18.141 1 98.94 338 ASP B CA 1
ATOM 6870 C C . ASP B 1 338 ? -0.426 -32.219 -16.734 1 98.94 338 ASP B C 1
ATOM 6872 O O . ASP B 1 338 ? -0.167 -33.438 -16.562 1 98.94 338 ASP B O 1
ATOM 6876 N N . TRP B 1 339 ? -0.628 -31.406 -15.695 1 98.94 339 TRP B N 1
ATOM 6877 C CA . TRP B 1 339 ? -0.396 -31.875 -14.336 1 98.94 339 TRP B CA 1
ATOM 6878 C C . TRP B 1 339 ? -1.399 -32.938 -13.945 1 98.94 339 TRP B C 1
ATOM 6880 O O . TRP B 1 339 ? -1.044 -33.938 -13.281 1 98.94 339 TRP B O 1
ATOM 6890 N N . LEU B 1 340 ? -2.697 -32.781 -14.375 1 98.94 340 LEU B N 1
ATOM 6891 C CA . LEU B 1 340 ? -3.711 -33.75 -13.992 1 98.94 340 LEU B CA 1
ATOM 6892 C C . LEU B 1 340 ? -3.324 -35.156 -14.453 1 98.94 340 LEU B C 1
ATOM 6894 O O . LEU B 1 340 ? -3.115 -36.062 -13.625 1 98.94 340 LEU B O 1
ATOM 6898 N N . PRO B 1 341 ? -3.08 -35.406 -15.758 1 98.88 341 PRO B N 1
ATOM 6899 C CA . PRO B 1 341 ? -2.703 -36.781 -16.156 1 98.88 341 PRO B CA 1
ATOM 6900 C C . PRO B 1 341 ? -1.339 -37.188 -15.609 1 98.88 341 PRO B C 1
ATOM 6902 O O . PRO B 1 341 ? -1.116 -38.375 -15.328 1 98.88 341 PRO B O 1
ATOM 6905 N N . THR B 1 342 ? -0.388 -36.281 -15.453 1 98.88 342 THR B N 1
ATOM 6906 C CA . THR B 1 342 ? 0.946 -36.594 -14.953 1 98.88 342 THR B CA 1
ATOM 6907 C C . THR B 1 342 ? 0.881 -37.094 -13.508 1 98.88 342 THR B C 1
ATOM 6909 O O . THR B 1 342 ? 1.504 -38.094 -13.172 1 98.88 342 THR B O 1
ATOM 6912 N N . LEU B 1 343 ? 0.079 -36.406 -12.656 1 98.88 343 LEU B N 1
ATOM 6913 C CA . LEU B 1 343 ? -0.036 -36.781 -11.258 1 98.88 343 LEU B CA 1
ATOM 6914 C C . LEU B 1 343 ? -0.829 -38.062 -11.109 1 98.88 343 LEU B C 1
ATOM 6916 O O . LEU B 1 343 ? -0.531 -38.906 -10.242 1 98.88 343 LEU B O 1
ATOM 6920 N N . LEU B 1 344 ? -1.863 -38.281 -11.922 1 98.88 344 LEU B N 1
ATOM 6921 C CA . LEU B 1 344 ? -2.59 -39.531 -11.898 1 98.88 344 LEU B CA 1
ATOM 6922 C C . LEU B 1 344 ? -1.674 -40.688 -12.273 1 98.88 344 LEU B C 1
ATOM 6924 O O . LEU B 1 344 ? -1.699 -41.75 -11.633 1 98.88 344 LEU B O 1
ATOM 6928 N N . SER B 1 345 ? -0.854 -40.469 -13.289 1 98.5 345 SER B N 1
ATOM 6929 C CA . SER B 1 345 ? 0.104 -41.469 -13.703 1 98.5 345 SER B CA 1
ATOM 6930 C C . SER B 1 345 ? 1.098 -41.781 -12.594 1 98.5 345 SER B C 1
ATOM 6932 O O . SER B 1 345 ? 1.376 -42.938 -12.312 1 98.5 345 SER B O 1
ATOM 6934 N N . ALA B 1 346 ? 1.556 -40.812 -11.953 1 97.94 346 ALA B N 1
ATOM 6935 C CA . ALA B 1 346 ? 2.502 -41 -10.852 1 97.94 346 ALA B CA 1
ATOM 6936 C C . ALA B 1 346 ? 1.883 -41.812 -9.719 1 97.94 346 ALA B C 1
ATOM 6938 O O . ALA B 1 346 ? 2.586 -42.531 -9.008 1 97.94 346 ALA B O 1
ATOM 6939 N N . ALA B 1 347 ? 0.595 -41.688 -9.562 1 97.94 347 ALA B N 1
ATOM 6940 C CA . ALA B 1 347 ? -0.128 -42.375 -8.492 1 97.94 347 ALA B CA 1
ATOM 6941 C C . ALA B 1 347 ? -0.704 -43.719 -8.969 1 97.94 347 ALA B C 1
ATOM 6943 O O . ALA B 1 347 ? -1.454 -44.375 -8.242 1 97.94 347 ALA B O 1
ATOM 6944 N N . ASP B 1 348 ? -0.407 -44.062 -10.172 1 97.38 348 ASP B N 1
ATOM 6945 C CA . ASP B 1 348 ? -0.909 -45.281 -10.773 1 97.38 348 ASP B CA 1
ATOM 6946 C C . ASP B 1 348 ? -2.436 -45.281 -10.82 1 97.38 348 ASP B C 1
ATOM 6948 O O . ASP B 1 348 ? -3.07 -46.281 -10.43 1 97.38 348 ASP B O 1
ATOM 6952 N N . ILE B 1 349 ? -2.928 -44.156 -11.148 1 98.25 349 ILE B N 1
ATOM 6953 C CA . ILE B 1 349 ? -4.359 -44 -11.367 1 98.25 349 ILE B CA 1
ATOM 6954 C C . ILE B 1 349 ? -4.645 -43.906 -12.867 1 98.25 349 ILE B C 1
ATOM 6956 O O . ILE B 1 349 ? -3.922 -43.219 -13.594 1 98.25 349 ILE B O 1
ATOM 6960 N N . PRO B 1 350 ? -5.703 -44.594 -13.383 1 97.94 350 PRO B N 1
ATOM 6961 C CA . PRO B 1 350 ? -6.023 -44.469 -14.805 1 97.94 350 PRO B CA 1
ATOM 6962 C C . PRO B 1 350 ? -6.309 -43.031 -15.242 1 97.94 350 PRO B C 1
ATOM 6964 O O . PRO B 1 350 ? -7 -42.312 -14.539 1 97.94 350 PRO B O 1
ATOM 6967 N N . ILE B 1 351 ? -5.781 -42.656 -16.375 1 98.44 351 ILE B N 1
ATOM 6968 C CA . ILE B 1 351 ? -5.984 -41.312 -16.922 1 98.44 351 ILE B CA 1
ATOM 6969 C C . ILE B 1 351 ? -7.277 -41.281 -17.734 1 98.44 351 ILE B C 1
ATOM 6971 O O . ILE B 1 351 ? -7.457 -42.094 -18.656 1 98.44 351 ILE B O 1
ATOM 6975 N N . PRO B 1 352 ? -8.094 -40.469 -17.438 1 98.06 352 PRO B N 1
ATOM 6976 C CA . PRO B 1 352 ? -9.344 -40.406 -18.188 1 98.06 352 PRO B CA 1
ATOM 6977 C C . PRO B 1 352 ? -9.141 -39.906 -19.625 1 98.06 352 PRO B C 1
ATOM 6979 O O . PRO B 1 352 ? -8.141 -39.281 -19.922 1 98.06 352 PRO B O 1
ATOM 6982 N N . LYS B 1 353 ? -10.102 -40.188 -20.469 1 96.56 353 LYS B N 1
ATOM 6983 C CA . LYS B 1 353 ? -10.07 -39.719 -21.844 1 96.56 353 LYS B CA 1
ATOM 6984 C C . LYS B 1 353 ? -10.562 -38.281 -21.938 1 96.56 353 LYS B C 1
ATOM 6986 O O . LYS B 1 353 ? -11.172 -37.781 -21 1 96.56 353 LYS B O 1
ATOM 6991 N N . GLY B 1 354 ? -10.203 -37.656 -23.016 1 95.81 354 GLY B N 1
ATOM 6992 C CA . GLY B 1 354 ? -10.781 -36.344 -23.328 1 95.81 354 GLY B CA 1
ATOM 6993 C C . GLY B 1 354 ? -10.016 -35.188 -22.703 1 95.81 354 GLY B C 1
ATOM 6994 O O . GLY B 1 354 ? -10.508 -34.062 -22.688 1 95.81 354 GLY B O 1
ATOM 6995 N N . LEU B 1 355 ? -8.867 -35.438 -22.172 1 98.12 355 LEU B N 1
ATOM 6996 C CA . LEU B 1 355 ? -8.039 -34.375 -21.625 1 98.12 355 LEU B CA 1
ATOM 6997 C C . LEU B 1 355 ? -7.23 -33.688 -22.734 1 98.12 355 LEU B C 1
ATOM 6999 O O . LEU B 1 355 ? -6.883 -34.344 -23.734 1 98.12 355 LEU B O 1
ATOM 7003 N N . ASP B 1 356 ? -7.051 -32.406 -22.594 1 98.25 356 ASP B N 1
ATOM 7004 C CA . ASP B 1 356 ? -6.035 -31.734 -23.391 1 98.25 356 ASP B CA 1
ATOM 7005 C C . ASP B 1 356 ? -4.641 -31.969 -22.812 1 98.25 356 ASP B C 1
ATOM 7007 O O . ASP B 1 356 ? -3.645 -31.891 -23.547 1 98.25 356 ASP B O 1
ATOM 7011 N N . GLY B 1 357 ? -4.539 -32.25 -21.5 1 98.62 357 GLY B N 1
ATOM 7012 C CA . GLY B 1 357 ? -3.283 -32.531 -20.828 1 98.62 357 GLY B CA 1
ATOM 7013 C C . GLY B 1 357 ? -2.658 -33.844 -21.266 1 98.62 357 GLY B C 1
ATOM 7014 O O . GLY B 1 357 ? -3.369 -34.812 -21.578 1 98.62 357 GLY B O 1
ATOM 7015 N N . ILE B 1 358 ? -1.344 -33.812 -21.203 1 98.31 358 ILE B N 1
ATOM 7016 C CA . ILE B 1 358 ? -0.537 -34.969 -21.578 1 98.31 358 ILE B CA 1
ATOM 7017 C C . ILE B 1 358 ? 0.266 -35.438 -20.359 1 98.31 358 ILE B C 1
ATOM 7019 O O . ILE B 1 358 ? 0.777 -34.625 -19.594 1 98.31 358 ILE B O 1
ATOM 7023 N N . ASP B 1 359 ? 0.336 -36.75 -20.219 1 98.75 359 ASP B N 1
ATOM 7024 C CA . ASP B 1 359 ? 1.106 -37.344 -19.125 1 98.75 359 ASP B CA 1
ATOM 7025 C C . ASP B 1 359 ? 2.607 -37.219 -19.391 1 98.75 359 ASP B C 1
ATOM 7027 O O . ASP B 1 359 ? 3.113 -37.688 -20.406 1 98.75 359 ASP B O 1
ATOM 7031 N N . HIS B 1 360 ? 3.309 -36.625 -18.406 1 98.62 360 HIS B N 1
ATOM 7032 C CA . HIS B 1 360 ? 4.746 -36.438 -18.562 1 98.62 360 HIS B CA 1
ATOM 7033 C C . HIS B 1 360 ? 5.516 -37.094 -17.422 1 98.62 360 HIS B C 1
ATOM 7035 O O . HIS B 1 360 ? 6.699 -36.812 -17.219 1 98.62 360 HIS B O 1
ATOM 7041 N N . TRP B 1 361 ? 4.875 -37.938 -16.625 1 98.31 361 TRP B N 1
ATOM 7042 C CA . TRP B 1 361 ? 5.551 -38.531 -15.469 1 98.31 361 TRP B CA 1
ATOM 7043 C C . TRP B 1 361 ? 6.816 -39.281 -15.891 1 98.31 361 TRP B C 1
ATOM 7045 O O . TRP B 1 361 ? 7.898 -39.031 -15.352 1 98.31 361 TRP B O 1
ATOM 7055 N N . ARG B 1 362 ? 6.738 -40.125 -16.875 1 97.38 362 ARG B N 1
ATOM 7056 C CA . ARG B 1 362 ? 7.895 -40.875 -17.344 1 97.38 362 ARG B CA 1
ATOM 7057 C C . ARG B 1 362 ? 8.945 -39.969 -17.953 1 97.38 362 ARG B C 1
ATOM 7059 O O . ARG B 1 362 ? 10.148 -40.156 -17.766 1 97.38 362 ARG B O 1
ATOM 7066 N N . ASN B 1 363 ? 8.508 -38.938 -18.719 1 98.12 363 ASN B N 1
ATOM 7067 C CA . ASN B 1 363 ? 9.43 -38.031 -19.359 1 98.12 363 ASN B CA 1
ATOM 7068 C C . ASN B 1 363 ? 10.266 -37.25 -18.328 1 98.12 363 ASN B C 1
ATOM 7070 O O . ASN B 1 363 ? 11.484 -37.156 -18.484 1 98.12 363 ASN B O 1
ATOM 7074 N N . ILE B 1 364 ? 9.586 -36.75 -17.312 1 98.25 364 ILE B N 1
ATOM 7075 C CA . ILE B 1 364 ? 10.273 -36 -16.266 1 98.25 364 ILE B CA 1
ATOM 7076 C C . ILE B 1 364 ? 11.172 -36.906 -15.461 1 98.25 364 ILE B C 1
ATOM 7078 O O . ILE B 1 364 ? 12.32 -36.562 -15.156 1 98.25 364 ILE B O 1
ATOM 7082 N N . ASN B 1 365 ? 10.656 -38.094 -15.133 1 96.75 365 ASN B N 1
ATOM 7083 C CA . ASN B 1 365 ? 11.367 -39.062 -14.305 1 96.75 365 ASN B CA 1
ATOM 7084 C C . ASN B 1 365 ? 12.617 -39.594 -15 1 96.75 365 ASN B C 1
ATOM 7086 O O . ASN B 1 365 ? 13.648 -39.812 -14.352 1 96.75 365 ASN B O 1
ATOM 7090 N N . SER B 1 366 ? 12.594 -39.688 -16.344 1 95.75 366 SER B N 1
ATOM 7091 C CA . SER B 1 366 ? 13.695 -40.375 -17.047 1 95.75 366 SER B CA 1
ATOM 7092 C C . SER B 1 366 ? 14.438 -39.406 -17.953 1 95.75 366 SER B C 1
ATOM 7094 O O . SER B 1 366 ? 15.328 -39.812 -18.703 1 95.75 366 SER B O 1
ATOM 7096 N N . ASP B 1 367 ? 14.062 -38.156 -17.938 1 95.69 367 ASP B N 1
ATOM 7097 C CA . ASP B 1 367 ? 14.688 -37.125 -18.766 1 95.69 367 ASP B CA 1
ATOM 7098 C C . ASP B 1 367 ? 14.555 -37.469 -20.25 1 95.69 367 ASP B C 1
ATOM 7100 O O . ASP B 1 367 ? 15.523 -37.406 -21 1 95.69 367 ASP B O 1
ATOM 7104 N N . SER B 1 368 ? 13.375 -37.906 -20.594 1 96.75 368 SER B N 1
ATOM 7105 C CA . SER B 1 368 ? 13.102 -38.156 -22 1 96.75 368 SER B CA 1
ATOM 7106 C C . SER B 1 368 ? 12.312 -37.031 -22.625 1 96.75 368 SER B C 1
ATOM 7108 O O . SER B 1 368 ? 11.797 -36.156 -21.906 1 96.75 368 SER B O 1
ATOM 7110 N N . ALA B 1 369 ? 12.203 -37.031 -23.891 1 96 369 ALA B N 1
ATOM 7111 C CA . ALA B 1 369 ? 11.609 -35.906 -24.625 1 96 369 ALA B CA 1
ATOM 7112 C C . ALA B 1 369 ? 10.109 -35.812 -24.328 1 96 369 ALA B C 1
ATOM 7114 O O . ALA B 1 369 ? 9.453 -36.812 -24.078 1 96 369 ALA B O 1
ATOM 7115 N N . SER B 1 370 ? 9.641 -34.625 -24.359 1 96.75 370 SER B N 1
ATOM 7116 C CA . SER B 1 370 ? 8.211 -34.344 -24.234 1 96.75 370 SER B CA 1
ATOM 7117 C C . SER B 1 370 ? 7.453 -34.812 -25.484 1 96.75 370 SER B C 1
ATOM 7119 O O . SER B 1 370 ? 7.949 -34.656 -26.609 1 96.75 370 SER B O 1
ATOM 7121 N N . GLU B 1 371 ? 6.266 -35.25 -25.266 1 94.88 371 GLU B N 1
ATOM 7122 C CA . GLU B 1 371 ? 5.398 -35.625 -26.375 1 94.88 371 GLU B CA 1
ATOM 7123 C C . GLU B 1 371 ? 4.527 -34.438 -26.797 1 94.88 371 GLU B C 1
ATOM 7125 O O . GLU B 1 371 ? 3.838 -34.5 -27.828 1 94.88 371 GLU B O 1
ATOM 7130 N N . ARG B 1 372 ? 4.562 -33.406 -26.094 1 96.94 372 ARG B N 1
ATOM 7131 C CA . ARG B 1 372 ? 3.727 -32.25 -26.406 1 96.94 372 ARG B CA 1
ATOM 7132 C C . ARG B 1 372 ? 4.32 -31.438 -27.562 1 96.94 372 ARG B C 1
ATOM 7134 O O . ARG B 1 372 ? 5.488 -31.047 -27.516 1 96.94 372 ARG B O 1
ATOM 7141 N N . THR B 1 373 ? 3.432 -31.156 -28.516 1 95.19 373 THR B N 1
ATOM 7142 C CA . THR B 1 373 ? 3.916 -30.438 -29.688 1 95.19 373 THR B CA 1
ATOM 7143 C C . THR B 1 373 ? 3.197 -29.094 -29.844 1 95.19 373 THR B C 1
ATOM 7145 O O . THR B 1 373 ? 3.648 -28.219 -30.578 1 95.19 373 THR B O 1
ATOM 7148 N N . THR B 1 374 ? 2.049 -28.953 -29.141 1 98 374 THR B N 1
ATOM 7149 C CA . THR B 1 374 ? 1.281 -27.719 -29.266 1 98 374 THR B CA 1
ATOM 7150 C C . THR B 1 374 ? 0.838 -27.219 -27.906 1 98 374 THR B C 1
ATOM 7152 O O . THR B 1 374 ? 0.661 -28 -26.969 1 98 374 THR B O 1
ATOM 7155 N N . MET B 1 375 ? 0.699 -25.953 -27.766 1 98.44 375 MET B N 1
ATOM 7156 C CA . MET B 1 375 ? 0.081 -25.266 -26.625 1 98.44 375 MET B CA 1
ATOM 7157 C C . MET B 1 375 ? -0.654 -24.016 -27.094 1 98.44 375 MET B C 1
ATOM 7159 O O . MET B 1 375 ? -0.258 -23.375 -28.078 1 98.44 375 MET B O 1
ATOM 7163 N N . TYR B 1 376 ? -1.717 -23.656 -26.406 1 98.44 376 TYR B N 1
ATOM 7164 C CA . TYR B 1 376 ? -2.564 -22.547 -26.859 1 98.44 376 TYR B CA 1
ATOM 7165 C C . TYR B 1 376 ? -2.824 -21.578 -25.719 1 98.44 376 TYR B C 1
ATOM 7167 O O . TYR B 1 376 ? -2.963 -21.969 -24.562 1 98.44 376 TYR B O 1
ATOM 7175 N N . GLU B 1 377 ? -2.855 -20.297 -25.953 1 98.19 377 GLU B N 1
ATOM 7176 C CA . GLU B 1 377 ? -3.32 -19.203 -25.109 1 98.19 377 GLU B CA 1
ATOM 7177 C C . GLU B 1 377 ? -4.328 -18.328 -25.844 1 98.19 377 GLU B C 1
ATOM 7179 O O . GLU B 1 377 ? -3.982 -17.672 -26.828 1 98.19 377 GLU B O 1
ATOM 7184 N N . ILE B 1 378 ? -5.551 -18.359 -25.406 1 96.62 378 ILE B N 1
ATOM 7185 C CA . ILE B 1 378 ? -6.625 -17.641 -26.094 1 96.62 378 ILE B CA 1
ATOM 7186 C C . ILE B 1 378 ? -7.379 -16.766 -25.094 1 96.62 378 ILE B C 1
ATOM 7188 O O . ILE B 1 378 ? -7.883 -17.266 -24.078 1 96.62 378 ILE B O 1
ATOM 7192 N N . ASP B 1 379 ? -7.406 -15.5 -25.266 1 94.31 379 ASP B N 1
ATOM 7193 C CA . ASP B 1 379 ? -8.18 -14.531 -24.5 1 94.31 379 ASP B CA 1
ATOM 7194 C C . ASP B 1 379 ? -9.18 -13.797 -25.391 1 94.31 379 ASP B C 1
ATOM 7196 O O . ASP B 1 379 ? -8.828 -12.82 -26.062 1 94.31 379 ASP B O 1
ATOM 7200 N N . ASP B 1 380 ? -10.391 -14.117 -25.266 1 87.75 380 ASP B N 1
ATOM 7201 C CA . ASP B 1 380 ? -11.406 -13.602 -26.188 1 87.75 380 ASP B CA 1
ATOM 7202 C C . ASP B 1 380 ? -11.836 -12.195 -25.797 1 87.75 380 ASP B C 1
ATOM 7204 O O . ASP B 1 380 ? -12.461 -11.492 -26.594 1 87.75 380 ASP B O 1
ATOM 7208 N N . TYR B 1 381 ? -11.555 -11.734 -24.594 1 86.88 381 TYR B N 1
ATOM 7209 C CA . TYR B 1 381 ? -11.93 -10.391 -24.188 1 86.88 381 TYR B CA 1
ATOM 7210 C C . TYR B 1 381 ? -10.883 -9.375 -24.641 1 86.88 381 TYR B C 1
ATOM 7212 O O . TYR B 1 381 ? -11.219 -8.367 -25.281 1 86.88 381 TYR B O 1
ATOM 7220 N N . THR B 1 382 ? -9.648 -9.609 -24.266 1 89.94 382 THR B N 1
ATOM 7221 C CA . THR B 1 382 ? -8.602 -8.719 -24.734 1 89.94 382 THR B CA 1
ATOM 7222 C C . THR B 1 382 ? -8.469 -8.805 -26.266 1 89.94 382 THR B C 1
ATOM 7224 O O . THR B 1 382 ? -8.297 -7.785 -26.938 1 89.94 382 THR B O 1
ATOM 7227 N N . GLY B 1 383 ? -8.5 -10.086 -26.812 1 92.94 383 GLY B N 1
ATOM 7228 C CA . GLY B 1 383 ? -8.617 -10.242 -28.25 1 92.94 383 GLY B CA 1
ATOM 7229 C C . GLY B 1 383 ? -7.422 -10.938 -28.875 1 92.94 383 GLY B C 1
ATOM 7230 O O . GLY B 1 383 ? -7.348 -11.078 -30.094 1 92.94 383 GLY B O 1
ATOM 7231 N N . TYR B 1 384 ? -6.469 -11.516 -28.016 1 96.44 384 TYR B N 1
ATOM 7232 C CA . TYR B 1 384 ? -5.312 -12.18 -28.594 1 96.44 384 TYR B CA 1
ATOM 7233 C C . TYR B 1 384 ? -5.488 -13.695 -28.578 1 96.44 384 TYR B C 1
ATOM 7235 O O . TYR B 1 384 ? -6.312 -14.219 -27.828 1 96.44 384 TYR B O 1
ATOM 7243 N N . ALA B 1 385 ? -4.75 -14.367 -29.438 1 97.38 385 ALA B N 1
ATOM 7244 C CA . ALA B 1 385 ? -4.582 -15.812 -29.484 1 97.38 385 ALA B CA 1
ATOM 7245 C C . ALA B 1 385 ? -3.158 -16.188 -29.875 1 97.38 385 ALA B C 1
ATOM 7247 O O . ALA B 1 385 ? -2.543 -15.523 -30.719 1 97.38 385 ALA B O 1
ATOM 7248 N N . SER B 1 386 ? -2.676 -17.203 -29.25 1 98.38 386 SER B N 1
ATOM 7249 C CA . SER B 1 386 ? -1.334 -17.672 -29.578 1 98.38 386 SER B CA 1
ATOM 7250 C C . SER B 1 386 ? -1.269 -19.188 -29.594 1 98.38 386 SER B C 1
ATOM 7252 O O . SER B 1 386 ? -2.104 -19.859 -28.984 1 98.38 386 SER B O 1
ATOM 7254 N N . MET B 1 387 ? -0.292 -19.688 -30.344 1 98.44 387 MET B N 1
ATOM 7255 C CA . MET B 1 387 ? -0.004 -21.125 -30.422 1 98.44 387 MET B CA 1
ATOM 7256 C C . MET B 1 387 ? 1.499 -21.375 -30.438 1 98.44 387 MET B C 1
ATOM 7258 O O . MET B 1 387 ? 2.24 -20.688 -31.141 1 98.44 387 MET B O 1
ATOM 7262 N N . ILE B 1 388 ? 1.898 -22.203 -29.625 1 98.75 388 ILE B N 1
ATOM 7263 C CA . ILE B 1 388 ? 3.221 -22.812 -29.781 1 98.75 388 ILE B CA 1
ATOM 7264 C C . ILE B 1 388 ? 3.113 -24.109 -30.578 1 98.75 388 ILE B C 1
ATOM 7266 O O . ILE B 1 388 ? 2.246 -24.938 -30.312 1 98.75 388 ILE B O 1
ATOM 7270 N N . TYR B 1 389 ? 3.877 -24.266 -31.547 1 98.38 389 TYR B N 1
ATOM 7271 C CA . TYR B 1 389 ? 3.988 -25.438 -32.406 1 98.38 389 TYR B CA 1
ATOM 7272 C C . TYR B 1 389 ? 5.449 -25.797 -32.625 1 98.38 389 TYR B C 1
ATOM 7274 O O . TYR B 1 389 ? 6.156 -25.125 -33.375 1 98.38 389 TYR B O 1
ATOM 7282 N N . GLY B 1 390 ? 5.793 -26.969 -32.031 1 97.12 390 GLY B N 1
ATOM 7283 C CA . GLY B 1 390 ? 7.227 -27.203 -31.969 1 97.12 390 GLY B CA 1
ATOM 7284 C C . GLY B 1 390 ? 7.984 -26.125 -31.234 1 97.12 390 GLY B C 1
ATOM 7285 O O . GLY B 1 390 ? 7.66 -25.812 -30.078 1 97.12 390 GLY B O 1
ATOM 7286 N N . ASN B 1 391 ? 8.977 -25.516 -32 1 97.94 391 ASN B N 1
ATOM 7287 C CA . ASN B 1 391 ? 9.773 -24.484 -31.328 1 97.94 391 ASN B CA 1
ATOM 7288 C C . ASN B 1 391 ? 9.305 -23.078 -31.703 1 97.94 391 ASN B C 1
ATOM 7290 O O . ASN B 1 391 ? 9.922 -22.094 -31.297 1 97.94 391 ASN B O 1
ATOM 7294 N N . PHE B 1 392 ? 8.172 -23.031 -32.406 1 98.69 392 PHE B N 1
ATOM 7295 C CA . PHE B 1 392 ? 7.715 -21.734 -32.875 1 98.69 392 PHE B CA 1
ATOM 7296 C C . PHE B 1 392 ? 6.473 -21.266 -32.125 1 98.69 392 PHE B C 1
ATOM 7298 O O . PHE B 1 392 ? 5.641 -22.094 -31.734 1 98.69 392 PHE B O 1
ATOM 7305 N N . LYS B 1 393 ? 6.348 -19.984 -31.953 1 98.81 393 LYS B N 1
ATOM 7306 C CA . LYS B 1 393 ? 5.168 -19.375 -31.344 1 98.81 393 LYS B CA 1
ATOM 7307 C C . LYS B 1 393 ? 4.57 -18.312 -32.25 1 98.81 393 LYS B C 1
ATOM 7309 O O . LYS B 1 393 ? 5.27 -17.391 -32.688 1 98.81 393 LYS B O 1
ATOM 7314 N N . LEU B 1 394 ? 3.332 -18.5 -32.594 1 98.75 394 LEU B N 1
ATOM 7315 C CA . LEU B 1 394 ? 2.555 -17.531 -33.344 1 98.75 394 LEU B CA 1
ATOM 7316 C C . LEU B 1 394 ? 1.612 -16.766 -32.438 1 98.75 394 LEU B C 1
ATOM 7318 O O . LEU B 1 394 ? 0.938 -17.344 -31.594 1 98.75 394 LEU B O 1
ATOM 7322 N N . ILE B 1 395 ? 1.599 -15.445 -32.531 1 98.56 395 ILE B N 1
ATOM 7323 C CA . ILE B 1 395 ? 0.689 -14.594 -31.766 1 98.56 395 ILE B CA 1
ATOM 7324 C C . ILE B 1 395 ? -0.107 -13.703 -32.719 1 98.56 395 ILE B C 1
ATOM 7326 O O . ILE B 1 395 ? 0.461 -13.086 -33.625 1 98.56 395 ILE B O 1
ATOM 7330 N N . THR B 1 396 ? -1.375 -13.688 -32.562 1 97.69 396 THR B N 1
ATOM 7331 C CA . THR B 1 396 ? -2.271 -12.883 -33.375 1 97.69 396 THR B CA 1
ATOM 7332 C C . THR B 1 396 ? -3.285 -12.141 -32.5 1 97.69 396 THR B C 1
ATOM 7334 O O . THR B 1 396 ? -3.402 -12.414 -31.312 1 97.69 396 THR B O 1
ATOM 7337 N N . GLY B 1 397 ? -3.928 -11.172 -33.156 1 96.81 397 GLY B N 1
ATOM 7338 C CA . GLY B 1 397 ? -4.949 -10.406 -32.469 1 96.81 397 GLY B CA 1
ATOM 7339 C C . GLY B 1 397 ? -4.383 -9.289 -31.625 1 96.81 397 GLY B C 1
ATOM 7340 O O . GLY B 1 397 ? -3.221 -8.906 -31.797 1 96.81 397 GLY B O 1
ATOM 7341 N N . ASN B 1 398 ? -5.234 -8.719 -30.719 1 96.25 398 ASN B N 1
ATOM 7342 C CA . ASN B 1 398 ? -4.875 -7.504 -30 1 96.25 398 ASN B CA 1
ATOM 7343 C C . ASN B 1 398 ? -4.309 -7.824 -28.609 1 96.25 398 ASN B C 1
ATOM 7345 O O . ASN B 1 398 ? -4.895 -8.609 -27.875 1 96.25 398 ASN B O 1
ATOM 7349 N N . VAL B 1 399 ? -3.139 -7.242 -28.266 1 96.69 399 VAL B N 1
ATOM 7350 C CA . VAL B 1 399 ? -2.539 -7.363 -26.938 1 96.69 399 VAL B CA 1
ATOM 7351 C C . VAL B 1 399 ? -2.555 -6.008 -26.234 1 96.69 399 VAL B C 1
ATOM 7353 O O . VAL B 1 399 ? -2.715 -4.969 -26.875 1 96.69 399 VAL B O 1
ATOM 7356 N N . ILE B 1 400 ? -2.504 -5.98 -24.953 1 96 400 ILE B N 1
ATOM 7357 C CA . ILE B 1 400 ? -2.232 -4.75 -24.219 1 96 400 ILE B CA 1
ATOM 7358 C C . ILE B 1 400 ? -0.755 -4.387 -24.344 1 96 400 ILE B C 1
ATOM 7360 O O . ILE B 1 400 ? 0.103 -5.02 -23.719 1 96 400 ILE B O 1
ATOM 7364 N N . ARG B 1 401 ? -0.43 -3.385 -25.109 1 96.06 401 ARG B N 1
ATOM 7365 C CA . ARG B 1 401 ? 0.943 -3.07 -25.484 1 96.06 401 ARG B CA 1
ATOM 7366 C C . ARG B 1 401 ? 1.815 -2.842 -24.266 1 96.06 401 ARG B C 1
ATOM 7368 O O . ARG B 1 401 ? 2.969 -3.273 -24.219 1 96.06 401 ARG B O 1
ATOM 7375 N N . ASP B 1 402 ? 1.244 -2.205 -23.219 1 95.62 402 ASP B N 1
ATOM 7376 C CA . ASP B 1 402 ? 2 -1.898 -22 1 95.62 402 ASP B CA 1
ATOM 7377 C C . ASP B 1 402 ? 2.428 -3.176 -21.297 1 95.62 402 ASP B C 1
ATOM 7379 O O . ASP B 1 402 ? 3.361 -3.16 -20.484 1 95.62 402 ASP B O 1
ATOM 7383 N N . PHE B 1 403 ? 1.771 -4.312 -21.594 1 97.12 403 PHE B N 1
ATOM 7384 C CA . PHE B 1 403 ? 2.082 -5.582 -20.938 1 97.12 403 PHE B CA 1
ATOM 7385 C C . PHE B 1 403 ? 2.898 -6.473 -21.875 1 97.12 403 PHE B C 1
ATOM 7387 O O . PHE B 1 403 ? 3.271 -7.59 -21.5 1 97.12 403 PHE B O 1
ATOM 7394 N N . ALA B 1 404 ? 3.234 -5.961 -23.016 1 96.62 404 ALA B N 1
ATOM 7395 C CA . ALA B 1 404 ? 3.775 -6.824 -24.062 1 96.62 404 ALA B CA 1
ATOM 7396 C C . ALA B 1 404 ? 5.223 -6.461 -24.375 1 96.62 404 ALA B C 1
ATOM 7398 O O . ALA B 1 404 ? 5.773 -6.898 -25.391 1 96.62 404 ALA B O 1
ATOM 7399 N N . THR B 1 405 ? 5.852 -5.598 -23.562 1 94.69 405 THR B N 1
ATOM 7400 C CA . THR B 1 405 ? 7.25 -5.23 -23.734 1 94.69 405 THR B CA 1
ATOM 7401 C C . THR B 1 405 ? 8.125 -5.902 -22.688 1 94.69 405 THR B C 1
ATOM 7403 O O . THR B 1 405 ? 7.609 -6.539 -21.766 1 94.69 405 THR B O 1
ATOM 7406 N N . HIS B 1 406 ? 9.43 -5.805 -22.906 1 93.5 406 HIS B N 1
ATOM 7407 C CA . HIS B 1 406 ? 10.359 -6.289 -21.891 1 93.5 406 HIS B CA 1
ATOM 7408 C C . HIS B 1 406 ? 10.352 -5.395 -20.656 1 93.5 406 HIS B C 1
ATOM 7410 O O . HIS B 1 406 ? 10.57 -4.184 -20.766 1 93.5 406 HIS B O 1
ATOM 7416 N N . GLN B 1 407 ? 10.078 -5.992 -19.562 1 92.56 407 GLN B N 1
ATOM 7417 C CA . GLN B 1 407 ? 10.039 -5.254 -18.312 1 92.56 407 GLN B CA 1
ATOM 7418 C C . GLN B 1 407 ? 10.805 -5.984 -17.219 1 92.56 407 GLN B C 1
ATOM 7420 O O . GLN B 1 407 ? 11.133 -7.164 -17.359 1 92.56 407 GLN B O 1
ATOM 7425 N N . GLY B 1 408 ? 11.172 -5.246 -16.109 1 92.62 408 GLY B N 1
ATOM 7426 C CA . GLY B 1 408 ? 11.75 -5.844 -14.922 1 92.62 408 GLY B CA 1
ATOM 7427 C C . GLY B 1 408 ? 13.258 -5.723 -14.875 1 92.62 408 GLY B C 1
ATOM 7428 O O . GLY B 1 408 ? 13.875 -5.996 -13.844 1 92.62 408 GLY B O 1
ATOM 7429 N N . GLY B 1 409 ? 13.852 -5.324 -16.031 1 90.94 409 GLY B N 1
ATOM 7430 C CA . GLY B 1 409 ? 15.297 -5.141 -16.031 1 90.94 409 GLY B CA 1
ATOM 7431 C C . GLY B 1 409 ? 15.758 -4.066 -15.062 1 90.94 409 GLY B C 1
ATOM 7432 O O . GLY B 1 409 ? 16.859 -4.16 -14.5 1 90.94 409 GLY B O 1
ATOM 7433 N N . ASN B 1 410 ? 14.945 -3.07 -14.836 1 91.38 410 ASN B N 1
ATOM 7434 C CA . ASN B 1 410 ? 15.281 -1.955 -13.953 1 91.38 410 ASN B CA 1
ATOM 7435 C C . ASN B 1 410 ? 15.016 -2.299 -12.492 1 91.38 410 ASN B C 1
ATOM 7437 O O . ASN B 1 410 ? 15.242 -1.472 -11.602 1 91.38 410 ASN B O 1
ATOM 7441 N N . LEU B 1 411 ? 14.57 -3.51 -12.242 1 95.06 411 LEU B N 1
ATOM 7442 C CA . LEU B 1 411 ? 14.242 -3.922 -10.875 1 95.06 411 LEU B CA 1
ATOM 7443 C C . LEU B 1 411 ? 15.32 -4.836 -10.312 1 95.06 411 LEU B C 1
ATOM 7445 O O . LEU B 1 411 ? 15.141 -5.426 -9.242 1 95.06 411 LEU B O 1
ATOM 7449 N N . THR B 1 412 ? 16.438 -4.934 -10.906 1 92.75 412 THR B N 1
ATOM 7450 C CA . THR B 1 412 ? 17.453 -5.906 -10.508 1 92.75 412 THR B CA 1
ATOM 7451 C C . THR B 1 412 ? 18.547 -5.238 -9.68 1 92.75 412 THR B C 1
ATOM 7453 O O . THR B 1 412 ? 19.547 -5.871 -9.336 1 92.75 412 THR B O 1
ATOM 7456 N N . GLY B 1 413 ? 18.328 -3.984 -9.281 1 92.94 413 GLY B N 1
ATOM 7457 C CA . GLY B 1 413 ? 19.375 -3.23 -8.602 1 92.94 413 GLY B CA 1
ATOM 7458 C C . GLY B 1 413 ? 19.641 -3.723 -7.191 1 92.94 413 GLY B C 1
ATOM 7459 O O . GLY B 1 413 ? 18.719 -4.098 -6.469 1 92.94 413 GLY B O 1
ATOM 7460 N N . ILE B 1 414 ? 20.906 -3.803 -6.773 1 94.62 414 ILE B N 1
ATOM 7461 C CA . ILE B 1 414 ? 21.359 -4.18 -5.441 1 94.62 414 ILE B CA 1
ATOM 7462 C C . ILE B 1 414 ? 22.219 -3.059 -4.855 1 94.62 414 ILE B C 1
ATOM 7464 O O . ILE B 1 414 ? 23.031 -2.453 -5.559 1 94.62 414 ILE B O 1
ATOM 7468 N N . ILE B 1 415 ? 21.969 -2.748 -3.609 1 91.88 415 ILE B N 1
ATOM 7469 C CA . ILE B 1 415 ? 22.75 -1.78 -2.852 1 91.88 415 ILE B CA 1
ATOM 7470 C C . ILE B 1 415 ? 23.75 -2.514 -1.95 1 91.88 415 ILE B C 1
ATOM 7472 O O . ILE B 1 415 ? 23.375 -3.443 -1.231 1 91.88 415 ILE B O 1
ATOM 7476 N N . GLY B 1 416 ? 24.953 -2.035 -1.955 1 88.06 416 GLY B N 1
ATOM 7477 C CA . GLY B 1 416 ? 25.938 -2.693 -1.117 1 88.06 416 GLY B CA 1
ATOM 7478 C C . GLY B 1 416 ? 26.172 -4.148 -1.491 1 88.06 416 GLY B C 1
ATOM 7479 O O . GLY B 1 416 ? 26.406 -4.465 -2.658 1 88.06 416 GLY B O 1
ATOM 7480 N N . ASN B 1 417 ? 26.109 -4.953 -0.368 1 87.56 417 ASN B N 1
ATOM 7481 C CA . ASN B 1 417 ? 26.359 -6.371 -0.601 1 87.56 417 ASN B CA 1
ATOM 7482 C C . ASN B 1 417 ? 25.141 -7.215 -0.256 1 87.56 417 ASN B C 1
ATOM 7484 O O . ASN B 1 417 ? 24.594 -7.117 0.849 1 87.56 417 ASN B O 1
ATOM 7488 N N . ALA B 1 418 ? 24.703 -7.973 -1.256 1 90.62 418 ALA B N 1
ATOM 7489 C CA . ALA B 1 418 ? 23.672 -8.969 -0.997 1 90.62 418 ALA B CA 1
ATOM 7490 C C . ALA B 1 418 ? 24.25 -10.172 -0.255 1 90.62 418 ALA B C 1
ATOM 7492 O O . ALA B 1 418 ? 25.453 -10.422 -0.292 1 90.62 418 ALA B O 1
ATOM 7493 N N . PRO B 1 419 ? 23.344 -10.875 0.483 1 93.81 419 PRO B N 1
ATOM 7494 C CA . PRO B 1 419 ? 23.844 -12.102 1.109 1 93.81 419 PRO B CA 1
ATOM 7495 C C . PRO B 1 419 ? 24.422 -13.094 0.097 1 93.81 419 PRO B C 1
ATOM 7497 O O . PRO B 1 419 ? 23.891 -13.219 -1.014 1 93.81 419 PRO B O 1
ATOM 7500 N N . PRO B 1 420 ? 25.453 -13.82 0.553 1 94.75 420 PRO B N 1
ATOM 7501 C CA . PRO B 1 420 ? 26.031 -14.797 -0.377 1 94.75 420 PRO B CA 1
ATOM 7502 C C . PRO B 1 420 ? 25.078 -15.961 -0.661 1 94.75 420 PRO B C 1
ATOM 7504 O O . PRO B 1 420 ? 24.531 -16.562 0.27 1 94.75 420 PRO B O 1
ATOM 7507 N N . TYR B 1 421 ? 24.922 -16.312 -1.859 1 93.75 421 TYR B N 1
ATOM 7508 C CA . TYR B 1 421 ? 23.984 -17.344 -2.303 1 93.75 421 TYR B CA 1
ATOM 7509 C C . TYR B 1 421 ? 24.328 -18.688 -1.678 1 93.75 421 TYR B C 1
ATOM 7511 O O . TYR B 1 421 ? 23.438 -19.391 -1.175 1 93.75 421 TYR B O 1
ATOM 7519 N N . GLU B 1 422 ? 25.609 -19.125 -1.66 1 92.56 422 GLU B N 1
ATOM 7520 C CA . GLU B 1 422 ? 26.031 -20.422 -1.143 1 92.56 422 GLU B CA 1
ATOM 7521 C C . GLU B 1 422 ? 25.719 -20.547 0.344 1 92.56 422 GLU B C 1
ATOM 7523 O O . GLU B 1 422 ? 25.281 -21.609 0.8 1 92.56 422 GLU B O 1
ATOM 7528 N N . ASP B 1 423 ? 25.969 -19.484 1.061 1 94.75 423 ASP B N 1
ATOM 7529 C CA . ASP B 1 423 ? 25.672 -19.484 2.486 1 94.75 423 ASP B CA 1
ATOM 7530 C C . ASP B 1 423 ? 24.172 -19.656 2.725 1 94.75 423 ASP B C 1
ATOM 7532 O O . ASP B 1 423 ? 23.75 -20.391 3.627 1 94.75 423 ASP B O 1
ATOM 7536 N N . ALA B 1 424 ? 23.406 -18.938 1.892 1 95.12 424 ALA B N 1
ATOM 7537 C CA . ALA B 1 424 ? 21.953 -19.047 2.016 1 95.12 424 ALA B CA 1
ATOM 7538 C C . ALA B 1 424 ? 21.484 -20.469 1.749 1 95.12 424 ALA B C 1
ATOM 7540 O O . ALA B 1 424 ? 20.609 -20.984 2.453 1 95.12 424 ALA B O 1
ATOM 7541 N N . LEU B 1 425 ? 22.016 -21.109 0.766 1 95.19 425 LEU B N 1
ATOM 7542 C CA . LEU B 1 425 ? 21.656 -22.469 0.416 1 95.19 425 LEU B CA 1
ATOM 7543 C C . LEU B 1 425 ? 22 -23.438 1.552 1 95.19 425 LEU B C 1
ATOM 7545 O O . LEU B 1 425 ? 21.156 -24.219 1.984 1 95.19 425 LEU B O 1
ATOM 7549 N N . LEU B 1 426 ? 23.234 -23.344 2.119 1 94.56 426 LEU B N 1
ATOM 7550 C CA . LEU B 1 426 ? 23.75 -24.266 3.131 1 94.56 426 LEU B CA 1
ATOM 7551 C C . LEU B 1 426 ? 22.938 -24.156 4.422 1 94.56 426 LEU B C 1
ATOM 7553 O O . LEU B 1 426 ? 22.797 -25.125 5.16 1 94.56 426 LEU B O 1
ATOM 7557 N N . HIS B 1 427 ? 22.359 -23 4.609 1 95.81 427 HIS B N 1
ATOM 7558 C CA . HIS B 1 427 ? 21.688 -22.766 5.883 1 95.81 427 HIS B CA 1
ATOM 7559 C C . HIS B 1 427 ? 20.172 -22.922 5.734 1 95.81 427 HIS B C 1
ATOM 7561 O O . HIS B 1 427 ? 19.422 -22.703 6.691 1 95.81 427 HIS B O 1
ATOM 7567 N N . SER B 1 428 ? 19.672 -23.266 4.551 1 97.31 428 SER B N 1
ATOM 7568 C CA . SER B 1 428 ? 18.234 -23.406 4.34 1 97.31 428 SER B CA 1
ATOM 7569 C C . SER B 1 428 ? 17.719 -24.703 4.965 1 97.31 428 SER B C 1
ATOM 7571 O O . SER B 1 428 ? 18.469 -25.656 5.145 1 97.31 428 SER B O 1
ATOM 7573 N N . THR B 1 429 ? 16.469 -24.656 5.312 1 98.69 429 THR B N 1
ATOM 7574 C CA . THR B 1 429 ? 15.805 -25.781 5.957 1 98.69 429 THR B CA 1
ATOM 7575 C C . THR B 1 429 ? 15.812 -27.016 5.047 1 98.69 429 THR B C 1
ATOM 7577 O O . THR B 1 429 ? 16.156 -28.109 5.484 1 98.69 429 THR B O 1
ATOM 7580 N N . VAL B 1 430 ? 15.5 -26.875 3.779 1 98.56 430 VAL B N 1
ATOM 7581 C CA . VAL B 1 430 ? 15.383 -28 2.857 1 98.56 430 VAL B CA 1
ATOM 7582 C C . VAL B 1 430 ? 16.766 -28.625 2.627 1 98.56 430 VAL B C 1
ATOM 7584 O O . VAL B 1 430 ? 16.891 -29.844 2.596 1 98.56 430 VAL B O 1
ATOM 7587 N N . TYR B 1 431 ? 17.766 -27.781 2.518 1 97.25 431 TYR B N 1
ATOM 7588 C CA . TYR B 1 431 ? 19.125 -28.281 2.375 1 97.25 431 TYR B CA 1
ATOM 7589 C C . TYR B 1 431 ? 19.5 -29.188 3.551 1 97.25 431 TYR B C 1
ATOM 7591 O O . TYR B 1 431 ? 20.016 -30.281 3.359 1 97.25 431 TYR B O 1
ATOM 7599 N N . ASN B 1 432 ? 19.219 -28.75 4.73 1 97.81 432 ASN B N 1
ATOM 7600 C CA . ASN B 1 432 ? 19.562 -29.484 5.938 1 97.81 432 ASN B CA 1
ATOM 7601 C C . ASN B 1 432 ? 18.781 -30.797 6.039 1 97.81 432 ASN B C 1
ATOM 7603 O O . ASN B 1 432 ? 19.328 -31.812 6.449 1 97.81 432 ASN B O 1
ATOM 7607 N N . VAL B 1 433 ? 17.531 -30.719 5.648 1 98.25 433 VAL B N 1
ATOM 7608 C CA . VAL B 1 433 ? 16.703 -31.922 5.668 1 98.25 433 VAL B CA 1
ATOM 7609 C C . VAL B 1 433 ? 17.25 -32.938 4.672 1 98.25 433 VAL B C 1
ATOM 7611 O O . VAL B 1 433 ? 17.406 -34.125 5.004 1 98.25 433 VAL B O 1
ATOM 7614 N N . LEU B 1 434 ? 17.562 -32.562 3.512 1 96.56 434 LEU B N 1
ATOM 7615 C CA . LEU B 1 434 ? 18.062 -33.438 2.479 1 96.56 434 LEU B CA 1
ATOM 7616 C C . LEU B 1 434 ? 19.422 -34.031 2.873 1 96.56 434 LEU B C 1
ATOM 7618 O O . LEU B 1 434 ? 19.688 -35.188 2.639 1 96.56 434 LEU B O 1
ATOM 7622 N N . GLU B 1 435 ? 20.234 -33.188 3.469 1 95.5 435 GLU B N 1
ATOM 7623 C CA . GLU B 1 435 ? 21.531 -33.656 3.959 1 95.5 435 GLU B CA 1
ATOM 7624 C C . GLU B 1 435 ? 21.359 -34.75 5.008 1 95.5 435 GLU B C 1
ATOM 7626 O O . GLU B 1 435 ? 22.094 -35.75 5.004 1 95.5 435 GLU B O 1
ATOM 7631 N N . SER B 1 436 ? 20.438 -34.562 5.797 1 95.94 436 SER B N 1
ATOM 7632 C CA . SER B 1 436 ? 20.188 -35.562 6.855 1 95.94 436 SER B CA 1
ATOM 7633 C C . SER B 1 436 ? 19.719 -36.875 6.281 1 95.94 436 SER B C 1
ATOM 7635 O O . SER B 1 436 ? 19.875 -37.938 6.918 1 95.94 436 SER B O 1
ATOM 7637 N N . LEU B 1 437 ? 19.203 -36.875 5.098 1 94.25 437 LEU B N 1
ATOM 7638 C CA . LEU B 1 437 ? 18.719 -38.094 4.445 1 94.25 437 LEU B CA 1
ATOM 7639 C C . LEU B 1 437 ? 19.781 -38.656 3.52 1 94.25 437 LEU B C 1
ATOM 7641 O O . LEU B 1 437 ? 19.516 -39.625 2.799 1 94.25 437 LEU B O 1
ATOM 7645 N N . GLY B 1 438 ? 20.938 -38.031 3.494 1 91.25 438 GLY B N 1
ATOM 7646 C CA . GLY B 1 438 ? 22.016 -38.5 2.643 1 91.25 438 GLY B CA 1
ATOM 7647 C C . GLY B 1 438 ? 21.875 -38.031 1.2 1 91.25 438 GLY B C 1
ATOM 7648 O O . GLY B 1 438 ? 22.531 -38.594 0.308 1 91.25 438 GLY B O 1
ATOM 7649 N N . ARG B 1 439 ? 21 -37.125 0.971 1 88.06 439 ARG B N 1
ATOM 7650 C CA . ARG B 1 439 ? 20.781 -36.531 -0.359 1 88.06 439 ARG B CA 1
ATOM 7651 C C . ARG B 1 439 ? 21.453 -35.188 -0.49 1 88.06 439 ARG B C 1
ATOM 7653 O O . ARG B 1 439 ? 20.781 -34.156 -0.674 1 88.06 439 ARG B O 1
ATOM 7660 N N . THR B 1 440 ? 22.734 -35.125 -0.486 1 82.19 440 THR B N 1
ATOM 7661 C CA . THR B 1 440 ? 23.516 -33.906 -0.428 1 82.19 440 THR B CA 1
ATOM 7662 C C . THR B 1 440 ? 23.516 -33.188 -1.777 1 82.19 440 THR B C 1
ATOM 7664 O O . THR B 1 440 ? 23.641 -33.844 -2.824 1 82.19 440 THR B O 1
ATOM 7667 N N . ILE B 1 441 ? 23.297 -31.969 -1.687 1 85.62 441 ILE B N 1
ATOM 7668 C CA . ILE B 1 441 ? 23.359 -31.109 -2.869 1 85.62 441 ILE B CA 1
ATOM 7669 C C . ILE B 1 441 ? 24.812 -30.672 -3.115 1 85.62 441 ILE B C 1
ATOM 7671 O O . ILE B 1 441 ? 25.406 -30 -2.283 1 85.62 441 ILE B O 1
ATOM 7675 N N . GLY B 1 442 ? 25.391 -31.094 -4.141 1 78.75 442 GLY B N 1
ATOM 7676 C CA . GLY B 1 442 ? 26.766 -30.766 -4.484 1 78.75 442 GLY B CA 1
ATOM 7677 C C . GLY B 1 442 ? 26.875 -29.734 -5.59 1 78.75 442 GLY B C 1
ATOM 7678 O O . GLY B 1 442 ? 25.875 -29.156 -6.004 1 78.75 442 GLY B O 1
ATOM 7679 N N . ARG B 1 443 ? 28.062 -29.484 -5.895 1 71.44 443 ARG B N 1
ATOM 7680 C CA . ARG B 1 443 ? 28.391 -28.5 -6.922 1 71.44 443 ARG B CA 1
ATOM 7681 C C . ARG B 1 443 ? 27.703 -28.844 -8.242 1 71.44 443 ARG B C 1
ATOM 7683 O O . ARG B 1 443 ? 27.328 -27.953 -9.008 1 71.44 443 ARG B O 1
ATOM 7690 N N . GLU B 1 444 ? 27.641 -30.125 -8.484 1 74.31 444 GLU B N 1
ATOM 7691 C CA . GLU B 1 444 ? 27.016 -30.578 -9.719 1 74.31 444 GLU B CA 1
ATOM 7692 C C . GLU B 1 444 ? 25.531 -30.188 -9.766 1 74.31 444 GLU B C 1
ATOM 7694 O O . GLU B 1 444 ? 24.984 -29.953 -10.844 1 74.31 444 GLU B O 1
ATOM 7699 N N . HIS B 1 445 ? 25.047 -30.062 -8.641 1 77.12 445 HIS B N 1
ATOM 7700 C CA . HIS B 1 445 ? 23.641 -29.719 -8.562 1 77.12 445 HIS B CA 1
ATOM 7701 C C . HIS B 1 445 ? 23.422 -28.234 -8.852 1 77.12 445 HIS B C 1
ATOM 7703 O O . HIS B 1 445 ? 22.375 -27.844 -9.391 1 77.12 445 HIS B O 1
ATOM 7709 N N . ILE B 1 446 ? 24.5 -27.531 -8.656 1 78.25 446 ILE B N 1
ATOM 7710 C CA . ILE B 1 446 ? 24.375 -26.094 -8.82 1 78.25 446 ILE B CA 1
ATOM 7711 C C . ILE B 1 446 ? 24.469 -25.734 -10.305 1 78.25 446 ILE B C 1
ATOM 7713 O O . ILE B 1 446 ? 24.047 -24.656 -10.711 1 78.25 446 ILE B O 1
ATOM 7717 N N . SER B 1 447 ? 24.875 -26.719 -11.156 1 86.38 447 SER B N 1
ATOM 7718 C CA . SER B 1 447 ? 24.891 -26.531 -12.602 1 86.38 447 SER B CA 1
ATOM 7719 C C . SER B 1 447 ? 23.484 -26.312 -13.148 1 86.38 447 SER B C 1
ATOM 7721 O O . SER B 1 447 ? 23.312 -25.75 -14.234 1 86.38 447 SER B O 1
ATOM 7723 N N . VAL B 1 448 ? 22.5 -26.844 -12.391 1 92.38 448 VAL B N 1
ATOM 7724 C CA . VAL B 1 448 ? 21.094 -26.641 -12.742 1 92.38 448 VAL B CA 1
ATOM 7725 C C . VAL B 1 448 ? 20.812 -25.156 -12.883 1 92.38 448 VAL B C 1
ATOM 7727 O O . VAL B 1 448 ? 20.062 -24.734 -13.773 1 92.38 448 VAL B O 1
ATOM 7730 N N . ARG B 1 449 ? 21.406 -24.328 -12.055 1 94.31 449 ARG B N 1
ATOM 7731 C CA . ARG B 1 449 ? 21.219 -22.875 -12.086 1 94.31 449 ARG B CA 1
ATOM 7732 C C . ARG B 1 449 ? 21.656 -22.297 -13.422 1 94.31 449 ARG B C 1
ATOM 7734 O O . ARG B 1 449 ? 20.984 -21.438 -13.984 1 94.31 449 ARG B O 1
ATOM 7741 N N . LYS B 1 450 ? 22.766 -22.734 -13.906 1 93.12 450 LYS B N 1
ATOM 7742 C CA . LYS B 1 450 ? 23.25 -22.266 -15.203 1 93.12 450 LYS B CA 1
ATOM 7743 C C . LYS B 1 450 ? 22.297 -22.656 -16.328 1 93.12 450 LYS B C 1
ATOM 7745 O O . LYS B 1 450 ? 22.016 -21.859 -17.219 1 93.12 450 LYS B O 1
ATOM 7750 N N . LYS B 1 451 ? 21.797 -23.906 -16.25 1 93.62 451 LYS B N 1
ATOM 7751 C CA . LYS B 1 451 ? 20.875 -24.391 -17.266 1 93.62 451 LYS B CA 1
ATOM 7752 C C . LYS B 1 451 ? 19.547 -23.641 -17.219 1 93.62 451 LYS B C 1
ATOM 7754 O O . LYS B 1 451 ? 18.906 -23.453 -18.25 1 93.62 451 LYS B O 1
ATOM 7759 N N . ALA B 1 452 ? 19.203 -23.219 -16.031 1 96.12 452 ALA B N 1
ATOM 7760 C CA . ALA B 1 452 ? 17.891 -22.609 -15.82 1 96.12 452 ALA B CA 1
ATOM 7761 C C . ALA B 1 452 ? 17.969 -21.094 -16 1 96.12 452 ALA B C 1
ATOM 7763 O O . ALA B 1 452 ? 16.953 -20.406 -15.883 1 96.12 452 ALA B O 1
ATOM 7764 N N . THR B 1 453 ? 19.109 -20.516 -16.234 1 95.88 453 THR B N 1
ATOM 7765 C CA . THR B 1 453 ? 19.281 -19.078 -16.484 1 95.88 453 THR B CA 1
ATOM 7766 C C . THR B 1 453 ? 19.125 -18.766 -17.969 1 95.88 453 THR B C 1
ATOM 7768 O O . THR B 1 453 ? 19.766 -19.406 -18.812 1 95.88 453 THR B O 1
ATOM 7771 N N . ILE B 1 454 ? 18.25 -17.875 -18.266 1 95.5 454 ILE B N 1
ATOM 7772 C CA . ILE B 1 454 ? 18.031 -17.453 -19.656 1 95.5 454 ILE B CA 1
ATOM 7773 C C . ILE B 1 454 ? 18.781 -16.156 -19.922 1 95.5 454 ILE B C 1
ATOM 7775 O O . ILE B 1 454 ? 18.688 -15.203 -19.141 1 95.5 454 ILE B O 1
ATOM 7779 N N . GLU B 1 455 ? 19.5 -16.125 -20.922 1 88.56 455 GLU B N 1
ATOM 7780 C CA . GLU B 1 455 ? 20.188 -14.922 -21.375 1 88.56 455 GLU B CA 1
ATOM 7781 C C . GLU B 1 455 ? 19.672 -14.484 -22.75 1 88.56 455 GLU B C 1
ATOM 7783 O O . GLU B 1 455 ? 19.391 -15.312 -23.609 1 88.56 455 GLU B O 1
ATOM 7788 N N . CYS B 1 456 ? 19.359 -13.25 -22.797 1 86.25 456 CYS B N 1
ATOM 7789 C CA . CYS B 1 456 ? 18.828 -12.734 -24.062 1 86.25 456 CYS B CA 1
ATOM 7790 C C . CYS B 1 456 ? 19.703 -11.602 -24.594 1 86.25 456 CYS B C 1
ATOM 7792 O O . CYS B 1 456 ? 20.312 -10.859 -23.828 1 86.25 456 CYS B O 1
ATOM 7794 N N . ASP B 1 457 ? 19.875 -11.648 -25.938 1 74.06 457 ASP B N 1
ATOM 7795 C CA . ASP B 1 457 ? 20.469 -10.516 -26.641 1 74.06 457 ASP B CA 1
ATOM 7796 C C . ASP B 1 457 ? 19.453 -9.398 -26.828 1 74.06 457 ASP B C 1
ATOM 7798 O O . ASP B 1 457 ? 18.516 -9.539 -27.609 1 74.06 457 ASP B O 1
ATOM 7802 N N . GLN B 1 458 ? 19.438 -8.43 -26.062 1 65.81 458 GLN B N 1
ATOM 7803 C CA . GLN B 1 458 ? 18.391 -7.418 -26.109 1 65.81 458 GLN B CA 1
ATOM 7804 C C . GLN B 1 458 ? 18.75 -6.297 -27.078 1 65.81 458 GLN B C 1
ATOM 7806 O O . GLN B 1 458 ? 18.234 -5.188 -26.969 1 65.81 458 GLN B O 1
ATOM 7811 N N . THR B 1 459 ? 19.578 -6.539 -28 1 62.03 459 THR B N 1
ATOM 7812 C CA . THR B 1 459 ? 20.016 -5.504 -28.922 1 62.03 459 THR B CA 1
ATOM 7813 C C . THR B 1 459 ? 18.906 -5.195 -29.938 1 62.03 459 THR B C 1
ATOM 7815 O O . THR B 1 459 ? 18.953 -4.176 -30.625 1 62.03 459 THR B O 1
ATOM 7818 N N . SER B 1 460 ? 17.906 -6.09 -29.953 1 61.53 460 SER B N 1
ATOM 7819 C CA . SER B 1 460 ? 16.953 -5.859 -31.031 1 61.53 460 SER B CA 1
ATOM 7820 C C . SER B 1 460 ? 15.992 -4.734 -30.672 1 61.53 460 SER B C 1
ATOM 7822 O O . SER B 1 460 ? 15.453 -4.691 -29.562 1 61.53 460 SER B O 1
ATOM 7824 N N . THR B 1 461 ? 15.961 -3.82 -31.562 1 64.5 461 THR B N 1
ATOM 7825 C CA . THR B 1 461 ? 15.273 -2.545 -31.391 1 64.5 461 THR B CA 1
ATOM 7826 C C . THR B 1 461 ? 13.828 -2.643 -31.875 1 64.5 461 THR B C 1
ATOM 7828 O O . THR B 1 461 ? 13.008 -1.771 -31.578 1 64.5 461 THR B O 1
ATOM 7831 N N . SER B 1 462 ? 13.43 -3.709 -32.594 1 80.06 462 SER B N 1
ATOM 7832 C CA . SER B 1 462 ? 12.078 -3.637 -33.125 1 80.06 462 SER B CA 1
ATOM 7833 C C . SER B 1 462 ? 11.18 -4.695 -32.5 1 80.06 462 SER B C 1
ATOM 7835 O O . SER B 1 462 ? 11.492 -5.887 -32.531 1 80.06 462 SER B O 1
ATOM 7837 N N . ILE B 1 463 ? 10.164 -4.254 -31.844 1 89.88 463 ILE B N 1
ATOM 7838 C CA . ILE B 1 463 ? 9.219 -5.121 -31.141 1 89.88 463 ILE B CA 1
ATOM 7839 C C . ILE B 1 463 ? 7.949 -5.277 -31.969 1 89.88 463 ILE B C 1
ATOM 7841 O O . ILE B 1 463 ? 7.371 -4.285 -32.438 1 89.88 463 ILE B O 1
ATOM 7845 N N . CYS B 1 464 ? 7.57 -6.535 -32.344 1 95.06 464 CYS B N 1
ATOM 7846 C CA . CYS B 1 464 ? 6.324 -6.82 -33.031 1 95.06 464 CYS B CA 1
ATOM 7847 C C . CYS B 1 464 ? 5.141 -6.816 -32.062 1 95.06 464 CYS B C 1
ATOM 7849 O O . CYS B 1 464 ? 5.176 -7.492 -31.031 1 95.06 464 CYS B O 1
ATOM 7851 N N . PHE B 1 465 ? 4.133 -6.004 -32.344 1 96.19 465 PHE B N 1
ATOM 7852 C CA . PHE B 1 465 ? 2.852 -6.047 -31.641 1 96.19 465 PHE B CA 1
ATOM 7853 C C . PHE B 1 465 ? 1.756 -6.562 -32.562 1 96.19 465 PHE B C 1
ATOM 7855 O O . PHE B 1 465 ? 1.391 -5.898 -33.531 1 96.19 465 PHE B O 1
ATOM 7862 N N . PRO B 1 466 ? 1.236 -7.75 -32.219 1 96.62 466 PRO B N 1
ATOM 7863 C CA . PRO B 1 466 ? 0.176 -8.281 -33.094 1 96.62 466 PRO B CA 1
ATOM 7864 C C . PRO B 1 466 ? -1.109 -7.461 -33 1 96.62 466 PRO B C 1
ATOM 7866 O O . PRO B 1 466 ? -1.369 -6.801 -32 1 96.62 466 PRO B O 1
ATOM 7869 N N . ASP B 1 467 ? -1.877 -7.508 -34.031 1 94.25 467 ASP B N 1
ATOM 7870 C CA . ASP B 1 467 ? -3.223 -6.949 -34.125 1 94.25 467 ASP B CA 1
ATOM 7871 C C . ASP B 1 467 ? -4.059 -7.684 -35.156 1 94.25 467 ASP B C 1
ATOM 7873 O O . ASP B 1 467 ? -3.789 -8.844 -35.469 1 94.25 467 ASP B O 1
ATOM 7877 N N . ASP B 1 468 ? -5.055 -7.125 -35.656 1 90.38 468 ASP B N 1
ATOM 7878 C CA . ASP B 1 468 ? -5.973 -7.801 -36.562 1 90.38 468 ASP B CA 1
ATOM 7879 C C . ASP B 1 468 ? -5.289 -8.125 -37.906 1 90.38 468 ASP B C 1
ATOM 7881 O O . ASP B 1 468 ? -5.645 -9.102 -38.562 1 90.38 468 ASP B O 1
ATOM 7885 N N . ASP B 1 469 ? -4.273 -7.418 -38.281 1 91.69 469 ASP B N 1
ATOM 7886 C CA . ASP B 1 469 ? -3.676 -7.566 -39.594 1 91.69 469 ASP B CA 1
ATOM 7887 C C . ASP B 1 469 ? -2.217 -8 -39.5 1 91.69 469 ASP B C 1
ATOM 7889 O O . ASP B 1 469 ? -1.551 -8.211 -40.5 1 91.69 469 ASP B O 1
ATOM 7893 N N . THR B 1 470 ? -1.784 -8.031 -38.281 1 94.94 470 THR B N 1
ATOM 7894 C CA . THR B 1 470 ? -0.372 -8.32 -38.062 1 94.94 470 THR B CA 1
ATOM 7895 C C . THR B 1 470 ? -0.205 -9.523 -37.125 1 94.94 470 THR B C 1
ATOM 7897 O O . THR B 1 470 ? -0.796 -9.562 -36.031 1 94.94 470 THR B O 1
ATOM 7900 N N . VAL B 1 471 ? 0.604 -10.523 -37.562 1 97.75 471 VAL B N 1
ATOM 7901 C CA . VAL B 1 471 ? 0.961 -11.648 -36.719 1 97.75 471 VAL B CA 1
ATOM 7902 C C . VAL B 1 471 ? 2.438 -11.562 -36.312 1 97.75 471 VAL B C 1
ATOM 7904 O O . VAL B 1 471 ? 3.221 -10.891 -37 1 97.75 471 VAL B O 1
ATOM 7907 N N . CYS B 1 472 ? 2.785 -12.109 -35.219 1 98.44 472 CYS B N 1
ATOM 7908 C CA . CYS B 1 472 ? 4.172 -12.242 -34.781 1 98.44 472 CYS B CA 1
ATOM 7909 C C . CYS B 1 472 ? 4.57 -13.703 -34.656 1 98.44 472 CYS B C 1
ATOM 7911 O O . CYS B 1 472 ? 3.826 -14.516 -34.094 1 98.44 472 CYS B O 1
ATOM 7913 N N . LEU B 1 473 ? 5.727 -14.062 -35.25 1 98.5 473 LEU B N 1
ATOM 7914 C CA . LEU B 1 473 ? 6.25 -15.422 -35.188 1 98.5 473 LEU B CA 1
ATOM 7915 C C . LEU B 1 473 ? 7.656 -15.43 -34.594 1 98.5 473 LEU B C 1
ATOM 7917 O O . LEU B 1 473 ? 8.508 -14.641 -34.969 1 98.5 473 LEU B O 1
ATOM 7921 N N . TYR B 1 474 ? 7.875 -16.344 -33.688 1 97.56 474 TYR B N 1
ATOM 7922 C CA . TYR B 1 474 ? 9.188 -16.469 -33.062 1 97.56 474 TYR B CA 1
ATOM 7923 C C . TYR B 1 474 ? 9.609 -17.938 -32.969 1 97.56 474 TYR B C 1
ATOM 7925 O O . TYR B 1 474 ? 8.758 -18.812 -32.812 1 97.56 474 TYR B O 1
ATOM 7933 N N . ASN B 1 475 ? 10.898 -18.203 -33.062 1 97.5 475 ASN B N 1
ATOM 7934 C CA . ASN B 1 475 ? 11.492 -19.453 -32.594 1 97.5 475 ASN B CA 1
ATOM 7935 C C . ASN B 1 475 ? 11.914 -19.359 -31.125 1 97.5 475 ASN B C 1
ATOM 7937 O O . ASN B 1 475 ? 13.008 -18.859 -30.828 1 97.5 475 ASN B O 1
ATOM 7941 N N . ILE B 1 476 ? 11.133 -19.875 -30.219 1 97.25 476 ILE B N 1
ATOM 7942 C CA . ILE B 1 476 ? 11.289 -19.562 -28.797 1 97.25 476 ILE B CA 1
ATOM 7943 C C . ILE B 1 476 ? 12.391 -20.438 -28.188 1 97.25 476 ILE B C 1
ATOM 7945 O O . ILE B 1 476 ? 12.797 -20.219 -27.047 1 97.25 476 ILE B O 1
ATOM 7949 N N . LYS B 1 477 ? 12.836 -21.422 -28.859 1 95.75 477 LYS B N 1
ATOM 7950 C CA . LYS B 1 477 ? 14.016 -22.172 -28.406 1 95.75 477 LYS B CA 1
ATOM 7951 C C . LYS B 1 477 ? 15.297 -21.391 -28.703 1 95.75 477 LYS B C 1
ATOM 7953 O O . LYS B 1 477 ? 16.172 -21.312 -27.844 1 95.75 477 LYS B O 1
ATOM 7958 N N . GLU B 1 478 ? 15.383 -20.797 -29.844 1 94.19 478 GLU B N 1
ATOM 7959 C CA . GLU B 1 478 ? 16.562 -20.031 -30.25 1 94.19 478 GLU B CA 1
ATOM 7960 C C . GLU B 1 478 ? 16.5 -18.594 -29.734 1 94.19 478 GLU B C 1
ATOM 7962 O O . GLU B 1 478 ? 17.531 -17.969 -29.516 1 94.19 478 GLU B O 1
ATOM 7967 N N . ASP B 1 479 ? 15.352 -18.109 -29.609 1 94.31 479 ASP B N 1
ATOM 7968 C CA . ASP B 1 479 ? 15.078 -16.75 -29.172 1 94.31 479 ASP B CA 1
ATOM 7969 C C . ASP B 1 479 ? 14.031 -16.719 -28.062 1 94.31 479 ASP B C 1
ATOM 7971 O O . ASP B 1 479 ? 12.914 -16.234 -28.266 1 94.31 479 ASP B O 1
ATOM 7975 N N . PRO B 1 480 ? 14.492 -17.172 -26.891 1 95.44 480 PRO B N 1
ATOM 7976 C CA . PRO B 1 480 ? 13.531 -17.281 -25.797 1 95.44 480 PRO B CA 1
ATOM 7977 C C . PRO B 1 480 ? 12.953 -15.922 -25.375 1 95.44 480 PRO B C 1
ATOM 7979 O O . PRO B 1 480 ? 11.93 -15.867 -24.703 1 95.44 480 PRO B O 1
ATOM 7982 N N . CYS B 1 481 ? 13.508 -14.82 -25.797 1 95.19 481 CYS B N 1
ATOM 7983 C CA . CYS B 1 481 ? 13.047 -13.508 -25.359 1 95.19 481 CYS B CA 1
ATOM 7984 C C . CYS B 1 481 ? 12.211 -12.836 -26.438 1 95.19 481 CYS B C 1
ATOM 7986 O O . CYS B 1 481 ? 11.75 -11.711 -26.266 1 95.19 481 CYS B O 1
ATOM 7988 N N . GLU B 1 482 ? 12.016 -13.508 -27.516 1 96 482 GLU B N 1
ATOM 7989 C CA . GLU B 1 482 ? 11.102 -13.07 -28.562 1 96 482 GLU B CA 1
ATOM 7990 C C . GLU B 1 482 ? 11.508 -11.703 -29.109 1 96 482 GLU B C 1
ATOM 7992 O O . GLU B 1 482 ? 10.688 -10.789 -29.203 1 96 482 GLU B O 1
ATOM 7997 N N . THR B 1 483 ? 12.766 -11.625 -29.531 1 93.88 483 THR B N 1
ATOM 7998 C CA . THR B 1 483 ? 13.336 -10.375 -30.016 1 93.88 483 THR B CA 1
ATOM 7999 C C . THR B 1 483 ? 13.344 -10.344 -31.531 1 93.88 483 THR B C 1
ATOM 8001 O O . THR B 1 483 ? 13.32 -9.273 -32.125 1 93.88 483 THR B O 1
ATOM 8004 N N . THR B 1 484 ? 13.352 -11.523 -32.219 1 93.38 484 THR B N 1
ATOM 8005 C CA . THR B 1 484 ? 13.453 -11.609 -33.656 1 93.38 484 THR B CA 1
ATOM 8006 C C . THR B 1 484 ? 12.156 -12.133 -34.281 1 93.38 484 THR B C 1
ATOM 8008 O O . THR B 1 484 ? 11.883 -13.328 -34.219 1 93.38 484 THR B O 1
ATOM 8011 N N . GLU B 1 485 ? 11.516 -11.258 -34.938 1 95.56 485 GLU B N 1
ATOM 8012 C CA . GLU B 1 485 ? 10.258 -11.609 -35.594 1 95.56 485 GLU B CA 1
ATOM 8013 C C . GLU B 1 485 ? 10.5 -12.32 -36.906 1 95.56 485 GLU B C 1
ATOM 8015 O O . GLU B 1 485 ? 11.305 -11.859 -37.719 1 95.56 485 GLU B O 1
ATOM 8020 N N . LEU B 1 486 ? 9.734 -13.492 -37.188 1 96.94 486 LEU B N 1
ATOM 8021 C CA . LEU B 1 486 ? 10.117 -14.375 -38.281 1 96.94 486 LEU B CA 1
ATOM 8022 C C . LEU B 1 486 ? 8.961 -14.57 -39.25 1 96.94 486 LEU B C 1
ATOM 8024 O O . LEU B 1 486 ? 9.062 -15.367 -40.219 1 96.94 486 LEU B O 1
ATOM 8028 N N . SER B 1 487 ? 7.863 -13.922 -39.156 1 97.62 487 SER B N 1
ATOM 8029 C CA . SER B 1 487 ? 6.668 -14.227 -39.938 1 97.62 487 SER B CA 1
ATOM 8030 C C . SER B 1 487 ? 6.941 -14.094 -41.438 1 97.62 487 SER B C 1
ATOM 8032 O O . SER B 1 487 ? 6.457 -14.898 -42.219 1 97.62 487 SER B O 1
ATOM 8034 N N . ALA B 1 488 ? 7.66 -13.109 -41.812 1 96.75 488 ALA B N 1
ATOM 8035 C CA . ALA B 1 488 ? 7.953 -12.875 -43.25 1 96.75 488 ALA B CA 1
ATOM 8036 C C . ALA B 1 488 ? 8.867 -13.969 -43.781 1 96.75 488 ALA B C 1
ATOM 8038 O O . ALA B 1 488 ? 8.789 -14.312 -44.969 1 96.75 488 ALA B O 1
ATOM 8039 N N . LYS B 1 489 ? 9.68 -14.508 -42.938 1 97.5 489 LYS B N 1
ATOM 8040 C CA . LYS B 1 489 ? 10.641 -15.523 -43.344 1 97.5 489 LYS B CA 1
ATOM 8041 C C . LYS B 1 489 ? 9.969 -16.891 -43.469 1 97.5 489 LYS B C 1
ATOM 8043 O O . LYS B 1 489 ? 10.461 -17.766 -44.188 1 97.5 489 LYS B O 1
ATOM 8048 N N . HIS B 1 490 ? 8.859 -17.062 -42.75 1 98.19 490 HIS B N 1
ATOM 8049 C CA . HIS B 1 490 ? 8.203 -18.359 -42.75 1 98.19 490 HIS B CA 1
ATOM 8050 C C . HIS B 1 490 ? 6.711 -18.234 -43.031 1 98.19 490 HIS B C 1
ATOM 8052 O O . HIS B 1 490 ? 5.887 -18.672 -42.219 1 98.19 490 HIS B O 1
ATOM 8058 N N . PRO B 1 491 ? 6.336 -17.75 -44.125 1 97.88 491 PRO B N 1
ATOM 8059 C CA . PRO B 1 491 ? 4.914 -17.531 -44.406 1 97.88 491 PRO B CA 1
ATOM 8060 C C . PRO B 1 491 ? 4.109 -18.844 -44.375 1 97.88 491 PRO B C 1
ATOM 8062 O O . PRO B 1 491 ? 2.945 -18.844 -43.969 1 97.88 491 PRO B O 1
ATOM 8065 N N . ASP B 1 492 ? 4.668 -19.969 -44.844 1 98.31 492 ASP B N 1
ATOM 8066 C CA . ASP B 1 492 ? 3.971 -21.25 -44.875 1 98.31 492 ASP B CA 1
ATOM 8067 C C . ASP B 1 492 ? 3.682 -21.734 -43.438 1 98.31 492 ASP B C 1
ATOM 8069 O O . ASP B 1 492 ? 2.602 -22.266 -43.188 1 98.31 492 ASP B O 1
ATOM 8073 N N . LEU B 1 493 ? 4.648 -21.562 -42.625 1 98.44 493 LEU B N 1
ATOM 8074 C CA . LEU B 1 493 ? 4.465 -21.938 -41.25 1 98.44 493 LEU B CA 1
ATOM 8075 C C . LEU B 1 493 ? 3.385 -21.094 -40.594 1 98.44 493 LEU B C 1
ATOM 8077 O O . LEU B 1 493 ? 2.562 -21.609 -39.812 1 98.44 493 LEU B O 1
ATOM 8081 N N . VAL B 1 494 ? 3.393 -19.781 -40.906 1 98.5 494 VAL B N 1
ATOM 8082 C CA . VAL B 1 494 ? 2.375 -18.875 -40.375 1 98.5 494 VAL B CA 1
ATOM 8083 C C . VAL B 1 494 ? 0.988 -19.359 -40.781 1 98.5 494 VAL B C 1
ATOM 8085 O O . VAL B 1 494 ? 0.068 -19.422 -39.969 1 98.5 494 VAL B O 1
ATOM 8088 N N . LEU B 1 495 ? 0.873 -19.688 -42.031 1 98.12 495 LEU B N 1
ATOM 8089 C CA . LEU B 1 495 ? -0.414 -20.141 -42.531 1 98.12 495 LEU B CA 1
ATOM 8090 C C . LEU B 1 495 ? -0.852 -21.422 -41.844 1 98.12 495 LEU B C 1
ATOM 8092 O O . LEU B 1 495 ? -2.002 -21.531 -41.406 1 98.12 495 LEU B O 1
ATOM 8096 N N . GLU B 1 496 ? 0.051 -22.406 -41.781 1 98.38 496 GLU B N 1
ATOM 8097 C CA . GLU B 1 496 ? -0.252 -23.672 -41.094 1 98.38 496 GLU B CA 1
ATOM 8098 C C . GLU B 1 496 ? -0.685 -23.438 -39.656 1 98.38 496 GLU B C 1
ATOM 8100 O O . GLU B 1 496 ? -1.709 -23.969 -39.219 1 98.38 496 GLU B O 1
ATOM 8105 N N . MET B 1 497 ? 0.022 -22.672 -38.938 1 98.62 497 MET B N 1
ATOM 8106 C CA . MET B 1 497 ? -0.257 -22.422 -37.531 1 98.62 497 MET B CA 1
ATOM 8107 C C . MET B 1 497 ? -1.553 -21.641 -37.344 1 98.62 497 MET B C 1
ATOM 8109 O O . MET B 1 497 ? -2.297 -21.859 -36.406 1 98.62 497 MET B O 1
ATOM 8113 N N . THR B 1 498 ? -1.808 -20.719 -38.25 1 97.88 498 THR B N 1
ATOM 8114 C CA . THR B 1 498 ? -3.045 -19.938 -38.188 1 97.88 498 THR B CA 1
ATOM 8115 C C . THR B 1 498 ? -4.258 -20.859 -38.344 1 97.88 498 THR B C 1
ATOM 8117 O O . THR B 1 498 ? -5.262 -20.688 -37.656 1 97.88 498 THR B O 1
ATOM 8120 N N . ILE B 1 499 ? -4.16 -21.781 -39.25 1 97.88 499 ILE B N 1
ATOM 8121 C CA . ILE B 1 499 ? -5.254 -22.719 -39.469 1 97.88 499 ILE B CA 1
ATOM 8122 C C . ILE B 1 499 ? -5.488 -23.562 -38.219 1 97.88 499 ILE B C 1
ATOM 8124 O O . ILE B 1 499 ? -6.629 -23.719 -37.781 1 97.88 499 ILE B O 1
ATOM 8128 N N . LEU B 1 500 ? -4.438 -24.047 -37.656 1 98.12 500 LEU B N 1
ATOM 8129 C CA . LEU B 1 500 ? -4.539 -24.859 -36.438 1 98.12 500 LEU B CA 1
ATOM 8130 C C . LEU B 1 500 ? -5.098 -24.031 -35.281 1 98.12 500 LEU B C 1
ATOM 8132 O O . LEU B 1 500 ? -5.934 -24.516 -34.5 1 98.12 500 LEU B O 1
ATOM 8136 N N . LEU B 1 501 ? -4.656 -22.844 -35.156 1 98.12 501 LEU B N 1
ATOM 8137 C CA . LEU B 1 501 ? -5.102 -21.953 -34.094 1 98.12 501 LEU B CA 1
ATOM 8138 C C . LEU B 1 501 ? -6.586 -21.641 -34.219 1 98.12 501 LEU B C 1
ATOM 8140 O O . LEU B 1 501 ? -7.312 -21.594 -33.219 1 98.12 501 LEU B O 1
ATOM 8144 N N . LYS B 1 502 ? -7.008 -21.344 -35.406 1 96.56 502 LYS B N 1
ATOM 8145 C CA . LYS B 1 502 ? -8.422 -21.078 -35.688 1 96.56 502 LYS B CA 1
ATOM 8146 C C . LYS B 1 502 ? -9.281 -22.281 -35.312 1 96.56 502 LYS B C 1
ATOM 8148 O O . LYS B 1 502 ? -10.375 -22.125 -34.75 1 96.56 502 LYS B O 1
ATOM 8153 N N . ALA B 1 503 ? -8.805 -23.453 -35.688 1 97.62 503 ALA B N 1
ATOM 8154 C CA . ALA B 1 503 ? -9.523 -24.672 -35.312 1 97.62 503 ALA B CA 1
ATOM 8155 C C . ALA B 1 503 ? -9.648 -24.828 -33.812 1 97.62 503 ALA B C 1
ATOM 8157 O O . ALA B 1 503 ? -10.703 -25.203 -33.312 1 97.62 503 ALA B O 1
ATOM 8158 N N . GLU B 1 504 ? -8.602 -24.578 -33.125 1 97.75 504 GLU B N 1
ATOM 8159 C CA . GLU B 1 504 ? -8.648 -24.656 -31.656 1 97.75 504 GLU B CA 1
ATOM 8160 C C . GLU B 1 504 ? -9.578 -23.609 -31.078 1 97.75 504 GLU B C 1
ATOM 8162 O O . GLU B 1 504 ? -10.336 -23.875 -30.141 1 97.75 504 GLU B O 1
ATOM 8167 N N . ALA B 1 505 ? -9.492 -22.406 -31.562 1 95.56 505 ALA B N 1
ATOM 8168 C CA . ALA B 1 505 ? -10.32 -21.297 -31.078 1 95.56 505 ALA B CA 1
ATOM 8169 C C . ALA B 1 505 ? -11.805 -21.641 -31.219 1 95.56 505 ALA B C 1
ATOM 8171 O O . ALA B 1 505 ? -12.625 -21.188 -30.406 1 95.56 505 ALA B O 1
ATOM 8172 N N . ALA B 1 506 ? -12.125 -22.422 -32.156 1 95.12 506 ALA B N 1
ATOM 8173 C CA . ALA B 1 506 ? -13.508 -22.797 -32.406 1 95.12 506 ALA B CA 1
ATOM 8174 C C . ALA B 1 506 ? -14.031 -23.719 -31.312 1 95.12 506 ALA B C 1
ATOM 8176 O O . ALA B 1 506 ? -15.25 -23.891 -31.172 1 95.12 506 ALA B O 1
ATOM 8177 N N . ARG B 1 507 ? -13.133 -24.297 -30.5 1 95.56 507 ARG B N 1
ATOM 8178 C CA . ARG B 1 507 ? -13.531 -25.156 -29.406 1 95.56 507 ARG B CA 1
ATOM 8179 C C . ARG B 1 507 ? -13.953 -24.344 -28.188 1 95.56 507 ARG B C 1
ATOM 8181 O O . ARG B 1 507 ? -14.508 -24.891 -27.219 1 95.56 507 ARG B O 1
ATOM 8188 N N . ARG B 1 508 ? -13.734 -23.031 -28.234 1 94.88 508 ARG B N 1
ATOM 8189 C CA . ARG B 1 508 ? -13.961 -22.188 -27.062 1 94.88 508 ARG B CA 1
ATOM 8190 C C . ARG B 1 508 ? -15.445 -22.141 -26.719 1 94.88 508 ARG B C 1
ATOM 8192 O O . ARG B 1 508 ? -16.297 -22.078 -27.594 1 94.88 508 ARG B O 1
ATOM 8199 N N . ILE B 1 509 ? -15.742 -22.203 -25.453 1 92.5 509 ILE B N 1
ATOM 8200 C CA . ILE B 1 509 ? -17.078 -21.859 -24.953 1 92.5 509 ILE B CA 1
ATOM 8201 C C . ILE B 1 509 ? -17.25 -20.344 -24.891 1 92.5 509 ILE B C 1
ATOM 8203 O O . ILE B 1 509 ? -16.516 -19.672 -24.156 1 92.5 509 ILE B O 1
ATOM 8207 N N . PRO B 1 510 ? -18.188 -19.906 -25.625 1 86.19 510 PRO B N 1
ATOM 8208 C CA . PRO B 1 510 ? -18.359 -18.453 -25.625 1 86.19 510 PRO B CA 1
ATOM 8209 C C . PRO B 1 510 ? -18.781 -17.906 -24.266 1 86.19 510 PRO B C 1
ATOM 8211 O O . PRO B 1 510 ? -19.547 -18.562 -23.547 1 86.19 510 PRO B O 1
ATOM 8214 N N . ARG B 1 511 ? -18.297 -16.703 -23.906 1 83.94 511 ARG B N 1
ATOM 8215 C CA . ARG B 1 511 ? -18.656 -16 -22.688 1 83.94 511 ARG B CA 1
ATOM 8216 C C . ARG B 1 511 ? -19.469 -14.742 -23 1 83.94 511 ARG B C 1
ATOM 8218 O O . ARG B 1 511 ? -19.391 -14.203 -24.094 1 83.94 511 ARG B O 1
ATOM 8225 N N . THR B 1 512 ? -20.312 -14.375 -22.078 1 79.44 512 THR B N 1
ATOM 8226 C CA . THR B 1 512 ? -21.094 -13.148 -22.203 1 79.44 512 THR B CA 1
ATOM 8227 C C . THR B 1 512 ? -20.25 -11.93 -21.859 1 79.44 512 THR B C 1
ATOM 8229 O O . THR B 1 512 ? -19.578 -11.914 -20.812 1 79.44 512 THR B O 1
ATOM 8232 N N . LYS B 1 513 ? -20.219 -10.914 -22.781 1 78.81 513 LYS B N 1
ATOM 8233 C CA . LYS B 1 513 ? -19.562 -9.633 -22.547 1 78.81 513 LYS B CA 1
ATOM 8234 C C . LYS B 1 513 ? -20.562 -8.5 -22.453 1 78.81 513 LYS B C 1
ATOM 8236 O O . LYS B 1 513 ? -21.516 -8.43 -23.234 1 78.81 513 LYS B O 1
ATOM 8241 N N . PRO B 1 514 ? -20.531 -7.551 -21.453 1 79.62 514 PRO B N 1
ATOM 8242 C CA . PRO B 1 514 ? -19.547 -7.492 -20.359 1 79.62 514 PRO B CA 1
ATOM 8243 C C . PRO B 1 514 ? -19.922 -8.406 -19.188 1 79.62 514 PRO B C 1
ATOM 8245 O O . PRO B 1 514 ? -21.062 -8.875 -19.109 1 79.62 514 PRO B O 1
ATOM 8248 N N . THR B 1 515 ? -18.859 -8.656 -18.391 1 82.62 515 THR B N 1
ATOM 8249 C CA . THR B 1 515 ? -19.125 -9.453 -17.203 1 82.62 515 THR B CA 1
ATOM 8250 C C . THR B 1 515 ? -20.156 -8.773 -16.312 1 82.62 515 THR B C 1
ATOM 8252 O O . THR B 1 515 ? -20.047 -7.586 -16.016 1 82.62 515 THR B O 1
ATOM 8255 N N . TYR B 1 516 ? -21.125 -9.508 -16.062 1 85.06 516 TYR B N 1
ATOM 8256 C CA . TYR B 1 516 ? -22.172 -8.977 -15.188 1 85.06 516 TYR B CA 1
ATOM 8257 C C . TYR B 1 516 ? -21.781 -9.117 -13.727 1 85.06 516 TYR B C 1
ATOM 8259 O O . TYR B 1 516 ? -21.484 -10.219 -13.258 1 85.06 516 TYR B O 1
ATOM 8267 N N . ARG B 1 517 ? -21.688 -7.988 -13.062 1 90.81 517 ARG B N 1
ATOM 8268 C CA . ARG B 1 517 ? -21.5 -7.984 -11.617 1 90.81 517 ARG B CA 1
ATOM 8269 C C . ARG B 1 517 ? -22.844 -8 -10.891 1 90.81 517 ARG B C 1
ATOM 8271 O O . ARG B 1 517 ? -23.562 -6.992 -10.875 1 90.81 517 ARG B O 1
ATOM 8278 N N . ASN B 1 518 ? -23.156 -9.117 -10.273 1 94.69 518 ASN B N 1
ATOM 8279 C CA . ASN B 1 518 ? -24.469 -9.289 -9.656 1 94.69 518 ASN B CA 1
ATOM 8280 C C . ASN B 1 518 ? -24.531 -8.625 -8.289 1 94.69 518 ASN B C 1
ATOM 8282 O O . ASN B 1 518 ? -23.828 -9.031 -7.355 1 94.69 518 ASN B O 1
ATOM 8286 N N . PRO B 1 519 ? -25.422 -7.637 -8.148 1 95.31 519 PRO B N 1
ATOM 8287 C CA . PRO B 1 519 ? -25.516 -6.93 -6.867 1 95.31 519 PRO B CA 1
ATOM 8288 C C . PRO B 1 519 ? -25.938 -7.844 -5.719 1 95.31 519 PRO B C 1
ATOM 8290 O O . PRO B 1 519 ? -25.719 -7.512 -4.547 1 95.31 519 PRO B O 1
ATOM 8293 N N . LEU B 1 520 ? -26.5 -8.992 -6.02 1 96.12 520 LEU B N 1
ATOM 8294 C CA . LEU B 1 520 ? -26.906 -9.938 -4.984 1 96.12 520 LEU B CA 1
ATOM 8295 C C . LEU B 1 520 ? -25.688 -10.516 -4.277 1 96.12 520 LEU B C 1
ATOM 8297 O O . LEU B 1 520 ? -25.812 -11.102 -3.199 1 96.12 520 LEU B O 1
ATOM 8301 N N . SER B 1 521 ? -24.531 -10.312 -4.891 1 97.69 521 SER B N 1
ATOM 8302 C CA . SER B 1 521 ? -23.312 -10.867 -4.328 1 97.69 521 SER B CA 1
ATOM 8303 C C . SER B 1 521 ? -22.703 -9.914 -3.303 1 97.69 521 SER B C 1
ATOM 8305 O O . SER B 1 521 ? -21.672 -10.234 -2.689 1 97.69 521 SER B O 1
ATOM 8307 N N . ALA B 1 522 ? -23.281 -8.781 -3.039 1 96.88 522 ALA B N 1
ATOM 8308 C CA . ALA B 1 522 ? -22.688 -7.766 -2.18 1 96.88 522 ALA B CA 1
ATOM 8309 C C . ALA B 1 522 ? -22.359 -8.328 -0.799 1 96.88 522 ALA B C 1
ATOM 8311 O O . ALA B 1 522 ? -23.25 -8.867 -0.122 1 96.88 522 ALA B O 1
ATOM 8312 N N . PRO B 1 523 ? -21.109 -8.164 -0.332 1 97 523 PRO B N 1
ATOM 8313 C CA . PRO B 1 523 ? -20.734 -8.711 0.972 1 97 523 PRO B CA 1
ATOM 8314 C C . PRO B 1 523 ? -21.594 -8.18 2.111 1 97 523 PRO B C 1
ATOM 8316 O O . PRO B 1 523 ? -21.797 -8.875 3.111 1 97 523 PRO B O 1
ATOM 8319 N N . SER B 1 524 ? -22.109 -6.941 1.979 1 94.75 524 SER B N 1
ATOM 8320 C CA . SER B 1 524 ? -22.938 -6.344 3.021 1 94.75 524 SER B CA 1
ATOM 8321 C C . SER B 1 524 ? -24.172 -7.191 3.295 1 94.75 524 SER B C 1
ATOM 8323 O O . SER B 1 524 ? -24.781 -7.102 4.371 1 94.75 524 SER B O 1
ATOM 8325 N N . ARG B 1 525 ? -24.562 -8.031 2.334 1 96.44 525 ARG B N 1
ATOM 8326 C CA . ARG B 1 525 ? -25.719 -8.906 2.494 1 96.44 525 ARG B CA 1
ATOM 8327 C C . ARG B 1 525 ? -25.344 -10.156 3.287 1 96.44 525 ARG B C 1
ATOM 8329 O O . ARG B 1 525 ? -26.219 -10.891 3.748 1 96.44 525 ARG B O 1
ATOM 8336 N N . PHE B 1 526 ? -24.078 -10.414 3.432 1 97.06 526 PHE B N 1
ATOM 8337 C CA . PHE B 1 526 ? -23.578 -11.633 4.062 1 97.06 526 PHE B CA 1
ATOM 8338 C C . PHE B 1 526 ? -22.578 -11.305 5.156 1 97.06 526 PHE B C 1
ATOM 8340 O O . PHE B 1 526 ? -21.469 -11.859 5.176 1 97.06 526 PHE B O 1
ATOM 8347 N N . ASN B 1 527 ? -22.984 -10.352 6.109 1 94.69 527 ASN B N 1
ATOM 8348 C CA . ASN B 1 527 ? -22.141 -9.938 7.219 1 94.69 527 ASN B CA 1
ATOM 8349 C C . ASN B 1 527 ? -20.75 -9.516 6.738 1 94.69 527 ASN B C 1
ATOM 8351 O O . ASN B 1 527 ? -19.734 -9.914 7.312 1 94.69 527 ASN B O 1
ATOM 8355 N N . TYR B 1 528 ? -20.672 -8.852 5.559 1 96 528 TYR B N 1
ATOM 8356 C CA . TYR B 1 528 ? -19.484 -8.281 4.945 1 96 528 TYR B CA 1
ATOM 8357 C C . TYR B 1 528 ? -18.469 -9.375 4.609 1 96 528 TYR B C 1
ATOM 8359 O O . TYR B 1 528 ? -17.266 -9.211 4.848 1 96 528 TYR B O 1
ATOM 8367 N N . THR B 1 529 ? -18.969 -10.508 4.148 1 97.56 529 THR B N 1
ATOM 8368 C CA . THR B 1 529 ? -18.203 -11.648 3.646 1 97.56 529 THR B CA 1
ATOM 8369 C C . THR B 1 529 ? -18.578 -11.953 2.199 1 97.56 529 THR B C 1
ATOM 8371 O O . THR B 1 529 ? -19.766 -11.898 1.831 1 97.56 529 THR B O 1
ATOM 8374 N N . TRP B 1 530 ? -17.578 -12.195 1.399 1 98.31 530 TRP B N 1
ATOM 8375 C CA . TRP B 1 530 ? -17.859 -12.703 0.061 1 98.31 530 TRP B CA 1
ATOM 8376 C C . TRP B 1 530 ? -18.344 -14.148 0.118 1 98.31 530 TRP B C 1
ATOM 8378 O O . TRP B 1 530 ? -17.547 -15.078 -0.066 1 98.31 530 TRP B O 1
ATOM 8388 N N . ASP B 1 531 ? -19.641 -14.359 0.338 1 98.12 531 ASP B N 1
ATOM 8389 C CA . ASP B 1 531 ? -20.203 -15.695 0.492 1 98.12 531 ASP B CA 1
ATOM 8390 C C . ASP B 1 531 ? -21 -16.094 -0.747 1 98.12 531 ASP B C 1
ATOM 8392 O O . ASP B 1 531 ? -21.094 -15.328 -1.704 1 98.12 531 ASP B O 1
ATOM 8396 N N . VAL B 1 532 ? -21.438 -17.375 -0.776 1 98.19 532 VAL B N 1
ATOM 8397 C CA . VAL B 1 532 ? -22.297 -17.859 -1.856 1 98.19 532 VAL B CA 1
ATOM 8398 C C . VAL B 1 532 ? -23.578 -17.047 -1.894 1 98.19 532 VAL B C 1
ATOM 8400 O O . VAL B 1 532 ? -24.125 -16.688 -0.848 1 98.19 532 VAL B O 1
ATOM 8403 N N . TRP B 1 533 ? -24.047 -16.688 -3.105 1 97.25 533 TRP B N 1
ATOM 8404 C CA . TRP B 1 533 ? -25.203 -15.812 -3.178 1 97.25 533 TRP B CA 1
ATOM 8405 C C . TRP B 1 533 ? -26.266 -16.391 -4.117 1 97.25 533 TRP B C 1
ATOM 8407 O O . TRP B 1 533 ? -27.297 -15.758 -4.355 1 97.25 533 TRP B O 1
ATOM 8417 N N . ILE B 1 534 ? -25.891 -17.562 -4.742 1 94.25 534 ILE B N 1
ATOM 8418 C CA . ILE B 1 534 ? -26.859 -18.344 -5.508 1 94.25 534 ILE B CA 1
ATOM 8419 C C . ILE B 1 534 ? -27.156 -19.656 -4.785 1 94.25 534 ILE B C 1
ATOM 8421 O O . ILE B 1 534 ? -26.234 -20.297 -4.266 1 94.25 534 ILE B O 1
#

Foldseek 3Di:
DCPDPPPPPPDPPPPPPPPVPAFFAEEEEAAEQAALQQECLQPAQQFYQQLVLLQLLLFAWEQAEWAFLAQQQLLLLLFQLAGSLLQQRAADFDALQFAAARDLVGQTQLQLQVVVFAQAEEFEEDRGGFQDLCRDPVNRNHVWYWYFDGSAADQFQQKDWDQDPVGIFMFHGTDTNAHGPNVDGDGNLVVSLVVLLVCLLPPDPVTHYYYYYYYNPPFFHDPVGGQDAPVVLLVVSVQQPDSLVSSNSRSSVSNSLSSLSNLVSCLVSVSQQRYKYKYWYSWAHQCDDDRHSNHANPPAFFGRQFPTCRSIRITITIGHNQFQPPQSYAHAHAYSSQNSQQSCVSSVHDDDPDRPHDHCVCCSRNVHHDPDAKDKHDHVVQFKIWMGGHQKIKIAAAGDVVRGGGDNPVRSGGHDDRDDNVVCNCPGSNQVSCVVVVSHRDPSSSVSSVVSHDDADQPQDDDDGHHHPDMFMDRCVVGVRRRDGCCVVCVVVNVVVVVVRVVVSVSGDDDDPPRDRHPQQRCVVVVRYRHHRD/DPPDDDDPPDPPPPPPPPPVPAFFAEEEEAAEQAALQQECLQPALQFYLQLVLLQLLLFAWEQAEWAFLAQLQLLLLLFQLAGSLLQQRAADFDALQFAAARDLVGQTQLQLQVVVFAQAEEFEEDRRGFQDLCRDPVNRNHVWYWYFDGSAADQFQQKDWDQDPVGIFMFHGTDTNAHGPNVDGDGNLVVSLVVLLVCLLPPDSVTHYYYYYYYNPPFFHDPVGGQDAPVVLLVVSVQQPDSLVSSNSRSSVSNSLSSLSNLVSCLVSVSQQRYKYKYWYSWAHQCDDDRHSNHANPPAFFGRQFPTCRSIRITITIGHNQFQDPQSYAHAHAYSSQNSQQSCVSSVHDDDPDRPHDHCVCCSRNVHHDPDAKDKHDHVPQFKIWMGGHQKIKIAAAGDVVRGGGDNPVRSGGHDDRDDNVVCNCPGSNQVSCVVVVSHRDPSSSVSSVVSHDDADQPQDDDDGHHHVDMFMDRCVVGVRRRDGCCVVCVVVNVVVVVVRVVVSVSGDDDDPPRDRHPQQRCVVVVRYRHHRD

Radius of gyration: 34.56 Å; Cα contacts (8 Å, |Δi|>4): 2528; chains: 2; bounding box: 58×165×128 Å

Solvent-accessible surface area (backbone atoms only — not comparable to full-atom values): 54308 Å² total; per-residue (Å²): 136,80,81,74,79,80,77,79,74,79,80,80,79,75,76,73,71,73,71,70,78,74,52,50,24,37,38,40,36,33,30,26,35,32,16,44,39,58,33,26,44,35,59,35,69,79,42,71,28,35,24,56,34,41,41,25,40,66,15,29,26,37,66,35,28,29,35,34,28,32,57,25,18,18,52,44,8,32,36,49,8,28,58,22,34,65,54,52,41,39,37,77,61,64,59,77,35,30,86,60,45,61,53,81,86,57,73,33,44,42,37,58,40,34,77,72,53,32,49,26,36,38,32,28,56,64,32,46,26,53,26,29,67,69,43,27,58,65,58,49,34,21,76,40,34,42,28,30,54,43,80,50,36,27,54,59,77,34,34,35,76,47,80,51,98,91,39,78,46,58,20,35,33,39,23,48,60,93,40,73,46,82,86,67,73,55,53,46,68,59,50,45,37,53,51,51,32,47,52,56,69,67,52,65,82,90,38,34,42,35,38,37,38,23,44,58,47,48,44,24,27,42,81,45,34,20,52,73,53,63,64,72,52,28,59,73,32,60,29,35,55,48,68,52,44,13,34,39,41,30,27,46,42,51,52,25,48,34,52,16,50,44,51,50,36,29,48,76,63,72,40,41,75,48,26,38,38,35,45,32,29,37,10,9,5,30,48,60,72,88,67,31,37,52,25,23,18,36,70,19,19,10,17,34,75,21,91,36,44,8,0,16,46,20,46,34,28,42,29,42,69,81,57,70,30,86,70,18,53,36,72,39,56,41,48,39,19,16,47,33,36,15,52,30,50,68,47,72,38,89,66,72,83,89,49,70,30,51,68,42,45,66,26,60,32,59,59,43,77,46,87,60,49,67,50,76,47,61,24,80,75,76,40,28,37,33,34,35,49,72,54,31,36,42,35,34,24,35,68,58,67,92,35,58,43,74,45,39,72,88,68,66,49,69,35,91,73,63,75,58,64,68,61,46,32,67,69,20,57,34,37,48,53,34,41,74,72,71,54,68,83,49,73,77,30,52,51,36,27,64,73,46,35,75,83,68,83,77,79,59,81,64,80,83,75,35,25,91,88,36,68,34,24,27,47,46,76,85,34,59,37,65,48,60,77,38,39,86,82,35,52,66,58,50,52,55,51,49,53,53,46,53,57,55,57,67,57,42,44,86,77,76,84,74,79,62,71,41,75,74,33,44,15,77,79,47,86,36,22,60,51,61,60,96,138,82,79,79,82,74,85,77,80,80,79,79,77,74,74,75,73,72,71,68,79,75,54,51,24,37,40,40,37,34,30,25,36,32,15,45,38,58,35,27,44,35,60,35,71,80,41,71,29,34,24,56,32,39,41,26,40,67,14,28,26,36,67,34,28,29,35,34,27,31,57,26,18,18,52,45,8,32,36,49,8,28,60,21,35,62,55,53,40,39,36,76,60,63,58,76,35,29,88,60,44,62,53,82,87,56,74,33,44,43,37,59,41,34,76,72,53,32,48,26,36,40,33,28,55,64,32,46,26,53,27,29,67,70,42,26,58,66,59,50,34,23,74,40,33,41,29,28,53,43,80,51,35,28,52,59,77,34,32,36,76,48,80,51,100,91,39,78,45,59,20,35,33,40,22,48,60,93,41,74,45,82,86,65,76,54,54,44,68,59,48,43,38,51,52,52,31,48,51,55,68,67,53,63,82,91,38,32,43,34,39,38,38,23,45,61,47,46,42,23,26,45,81,45,34,20,55,74,53,64,65,73,52,27,59,72,34,59,29,36,55,49,71,52,45,13,35,38,41,30,27,45,42,52,52,26,50,35,53,15,51,44,52,49,36,29,49,76,63,74,42,42,74,49,26,40,38,35,45,33,29,36,11,8,5,29,47,60,72,87,67,31,36,52,25,23,18,37,70,19,20,10,17,33,76,20,92,36,45,7,0,17,46,19,46,34,31,43,29,42,69,81,58,70,30,84,69,17,52,35,72,40,56,42,47,39,19,17,48,33,35,16,53,30,49,69,48,74,38,88,67,74,82,92,51,70,29,52,67,43,45,66,26,61,33,60,57,44,78,47,87,59,49,68,49,78,46,61,24,81,77,77,39,28,39,35,36,35,50,71,55,31,37,41,37,34,24,35,67,59,66,92,34,58,43,75,46,39,71,88,68,68,50,68,36,88,72,62,76,59,64,69,61,46,32,69,68,20,57,34,37,50,54,33,42,75,70,71,55,66,83,48,74,75,31,54,50,38,26,63,71,46,36,76,82,67,81,75,78,59,85,63,82,83,74,35,26,92,88,35,69,36,25,26,46,45,75,86,33,58,37,64,49,62,79,38,42,88,81,36,52,67,57,48,52,55,50,50,53,54,47,53,59,54,57,67,56,42,42,86,76,76,84,72,80,61,72,42,75,75,34,43,15,76,80,47,86,35,21,60,53,60,60,97

InterPro domains:
  IPR000917 Sulfatase, N-terminal [PF00884] (24-349)
  IPR017850 Alkaline-phosphatase-like, core domain superfamily [G3DSA:3.40.720.10] (24-372)
  IPR017850 Alkaline-phosphatase-like, core domain superfamily [SSF53649] (22-506)
  IPR024607 Sulfatase, conserved site [PS00149] (117-127)
  IPR024607 Sulfatase, conserved site [PS00523] (69-81)
  IPR047115 Arylsulfatase B [PTHR10342] (10-533)

Organism: Trichopl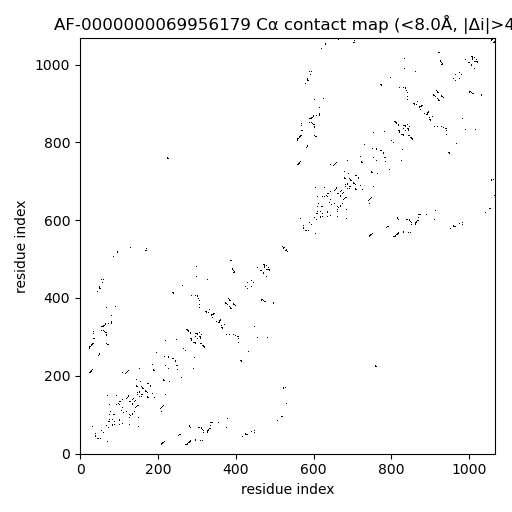usia ni (NCBI:txid7111)